Protein AF-0000000071183821 (afdb_homodimer)

Solvent-accessible surface area (backbone atoms only — not comparable to full-atom values): 47538 Å² total; per-residue (Å²): 117,83,80,73,82,65,82,55,55,56,62,65,61,55,80,75,62,68,42,74,42,86,36,71,57,46,79,82,27,58,79,57,78,55,60,31,52,38,38,29,36,70,46,62,85,39,42,62,87,69,35,36,34,37,35,36,38,42,40,73,30,51,74,57,53,38,50,68,72,36,19,40,65,25,52,48,24,55,74,71,22,17,28,36,36,39,36,34,25,74,71,15,33,82,9,50,71,48,98,43,57,39,73,86,45,42,48,60,57,48,72,67,48,42,44,50,49,50,54,52,47,53,55,48,49,31,62,77,66,64,46,68,86,50,44,29,36,28,27,21,42,30,66,6,6,29,49,23,52,50,37,33,47,56,33,52,73,66,27,63,27,22,42,26,18,28,26,44,49,42,42,31,47,70,26,32,64,28,50,50,34,43,47,55,42,44,34,73,78,36,55,60,25,40,52,28,46,25,51,17,44,52,52,52,61,68,34,53,83,37,70,70,48,22,53,50,46,22,63,60,56,33,39,69,54,84,57,60,93,38,73,58,30,47,23,35,40,50,48,51,55,50,48,56,55,50,47,13,38,35,45,25,86,53,71,58,51,41,85,54,83,51,71,81,62,24,52,66,54,48,34,51,47,42,58,35,69,88,48,74,49,41,50,58,23,53,26,51,51,49,50,53,49,34,54,56,71,70,45,87,51,38,72,32,51,42,69,58,52,40,54,60,48,51,54,36,66,58,74,59,52,85,53,38,60,51,60,52,48,47,42,28,46,27,36,29,29,66,33,76,11,34,57,46,69,88,38,56,77,19,46,55,36,32,42,63,55,56,36,48,46,34,20,73,45,77,32,79,74,36,30,66,68,47,32,50,51,22,10,50,49,44,27,68,61,58,32,24,82,56,40,79,37,58,39,34,39,30,33,28,20,66,32,16,37,49,36,86,33,27,54,56,55,79,30,35,60,44,12,34,9,34,30,26,59,83,30,14,48,35,55,74,50,43,58,87,58,94,80,58,51,68,36,55,56,50,50,49,51,50,49,52,48,54,52,50,33,60,75,70,59,51,83,63,77,64,52,57,40,59,46,77,61,116,83,81,72,82,65,81,54,57,58,62,65,63,54,79,76,61,69,43,75,42,86,36,70,58,48,79,81,27,58,80,57,80,54,61,30,53,37,38,30,38,69,44,61,85,40,41,63,86,69,34,37,34,38,36,37,38,42,39,73,30,50,74,57,51,37,49,69,72,36,19,41,66,26,51,47,23,56,74,69,22,17,27,37,36,39,37,36,24,75,72,15,33,82,9,51,70,48,97,43,57,39,73,86,45,44,48,60,58,47,72,66,49,44,44,51,48,51,54,53,46,52,56,49,48,31,62,76,68,63,45,69,84,51,45,29,36,27,26,22,44,31,66,6,6,30,49,22,50,49,36,33,47,55,33,50,73,66,26,63,28,23,42,26,18,28,27,44,48,41,42,32,47,70,26,31,64,29,51,50,36,43,47,56,42,44,33,72,77,36,55,61,24,41,53,27,47,25,51,18,44,52,51,52,62,69,34,51,86,36,68,70,48,22,53,51,48,22,62,59,56,34,38,70,54,85,58,60,92,38,73,58,32,48,23,35,39,51,49,52,56,51,47,55,55,49,48,14,37,36,44,27,88,51,70,55,48,42,86,53,82,50,70,81,64,22,50,64,55,48,35,52,46,41,57,36,68,89,47,73,49,40,52,57,23,52,27,51,51,49,51,53,48,34,55,54,70,70,45,87,52,38,72,33,52,41,68,59,52,40,55,61,47,51,54,37,66,58,76,58,52,85,52,38,61,51,59,52,49,47,43,28,49,26,36,28,29,66,33,76,11,33,57,47,70,87,37,56,77,19,46,54,36,31,41,64,55,56,36,49,48,33,20,72,43,78,31,80,74,37,32,66,67,46,32,50,52,22,10,50,49,43,27,68,60,58,33,23,82,57,40,80,36,57,40,35,40,30,32,29,18,65,32,16,38,48,36,86,31,26,55,57,55,77,30,34,60,46,13,34,9,34,30,26,58,85,32,13,48,32,56,73,51,44,60,89,57,93,80,59,52,70,34,57,56,50,50,48,52,49,50,51,49,53,53,49,33,60,76,71,61,52,82,65,76,66,52,58,39,59,44,77,62

pLDDT: mean 91.81, std 13.05, range [34.66, 98.88]

InterPro domains:
  IPR008758 Peptidase S28 [PF05577] (23-450)
  IPR029058 Alpha/Beta hydrolase fold [G3DSA:3.40.50.1820] (20-459)
  IPR029058 Alpha/Beta hydrolase fold [SSF53474] (87-319)
  IPR042269 Serine carboxypeptidase S28, SKS domain [G3DSA:1.20.120.980] (177-352)

Foldseek 3Di:
DDDDPPLLAQDDQPPPAKDWDKAFLAPPPPVGPQIFIWIKGKDQPLADLPLEAEEEEDDLFAWRCVLCVFWLSVVLCNVVSHIYMYTYFALFHPRDSDQWQAPVRLVSPALVNRLVRVQVVLVVVCVVVVRDQHAYEYEYFACSLLSNLLSCQVCVSRHVAYEYFQYFQAFDQFQQLLVVLLLVLLVVLPVVLLVLLLQLLLVCVVCLVPQVVQQVLCVLQFAPDGRDSDLLLQLLVLVLLVVLSSVQLQCAPVPSVHPDPLPNNHSNNLSCLQPVCVVVRSNSSSSVSSVSVCVSVVHRGDYRDNVVVLVVLLDTHSPHSVPRVVSVLVHCLQAGNPDNAHDDQSGSSGHSGGSQSSQVSQCSNRHVVSHPVNNVVRSVVNCVSQVFAHRQGARYEAEYESSESSCVSYHQAQHHFNYEHEYQYPDHGRSLGGGDDPPDDPSSVVSSVVVSVSVVCSVVVPPDPSDRDYHYD/DDDDPPLLAQDDQDPPAKDWDKAFLAPPPPVGPQIFIWIKGKDQPLADLPLEAEEEEDDLFAWRCVLCCFWLSVVLCNVVSHIYMYTYFALFYPRDSDQWQAPVRLVSPALVNRLVRVQVVLVVVCVVVVRDQHAYEYEYFACSLLSNLLSCQVCVSRHVAYEYFQYFQAFDQFQQLLVVLLLVLLVVLPVVLLVLLLQLLLVLVVCLVPQVVQQVLCVLQFAPDGRDSDLLLQLLVLVLLVVLSSVQLQCAPVPSPHPDPLPNNHSNNLSCLQPVCVVPHSNNSSSVSSVSVCVSVVHRGDYRDNVVVLVVLLDTHSPHSVPRVVSVLVHCLQAGNPDNAHDDQSGSSGHSGGSQSSQVSQCSNRHVCSHPVNNVVRSVVNCVSQVFAHRQGARYEAEYESSESSCVSYHQAQHHFNYEHEYQYPDHGRSLGGGDDPPDDPSSVVSSVVVSVSVVCSVVVPPDPSDRDYHYD

Secondary structure (DSSP, 8-state):
---------SS----TTEEEEEEES-TT-TT---EEEEEEEEE-TT--SS-EEEEEEP-SS---GGGGTSSHHHHHHHHHT-EEEEEPPTTSTT--SSSS-SHHHHTT-SHHHHHHHHHHHHHHHHHHTT-SS-EEEEEEEHHHHHHHHHHHHH-TTT--EEEEES---S-EEE-THHHHHHHHHHHHH-HHHHHHHHHHHHHHHHHTT-HHHHHHHHHHTTBSS---S-HHHHHHHHHHHHHHHHHHHHTTT-----SS------HHHHHHHHT-TTS--HHHHHHHHHHHHHHHTT-SSB---HHHHHHHHH--S--STT--HHHHHHHIIIIIEEE-----TTSTTTTSS-HHHHHHHHHHHH-TTSSHHHHHHHHHHHHHHH-GGG---SSEEEEEETT-TTGGGS--SSPPTT-EEEEETT--TTGGGSPP-TT--HHHHHHHHHHHHHHHHHHHT-------EEEE-/---------SS----TTEEEEEEES-TT-TT---EEEEEEEEE-TT--SS-EEEEEEP-SS---GGGGTSSHHHHHHHHHT-EEEEEPPTTSTT--SSSS-SHHHHTT-SHHHHHHHHHHHHHHHHHHTT-SS-EEEEEEEHHHHHHHHHHHHH-TTT--EEEEES---S-EEE-THHHHHHHHHHHHH-HHHHHHHHHHHHHHHHHTT-HHHHHHHHHHTTBSS---S-HHHHHHHHHHHHHHHHHHHHTTTS----SS------HHHHHHHHT-TTS--HHHHHHHHHHHHHHHTT-SSB---HHHHHHHHH--S--STT--HHHHHHHIIIIIEEE-----TTSTTTTSS-HHHHHHHHHHHH-TTSSHHHHHHHHHHHHHHH-GGG---SSEEEEEETT-TTGGGS--SSPPTT-EEEEETT--TTGGGSPP-TT--HHHHHHHHHHHHHHHHHHHT-------EEEE-

Radius of gyration: 31.85 Å; Cα contacts (8 Å, |Δi|>4): 1980; chains: 2; bounding box: 61×108×73 Å

Nearest PDB structures (foldseek):
  4ebb-assembly1_A  TM=8.265E-01  e=2.730E-26  Homo sapiens
  4ebb-assembly2_B  TM=8.144E-01  e=1.632E-25  Homo sapiens
  8bbx-assembly2_B  TM=8.181E-01  e=4.444E-24  Aspergillus niger
  4qdo-assembly1_A  TM=6.498E-01  e=1.111E-03  Mycobacterium tuberculosis H37Rv
  1dqz-assembly1_B  TM=5.982E-01  e=1.380E-03  Mycobacterium tuberculosis

Organism: Bemisia tabaci (NCBI:txid7038)

Sequence (946 aa):
MLRQLDFHDSVPNVEDGLEWFEQKLDHFNPACTETWLQRYAVRMDNYGDNNLVFLFVEGYGAVRTKWLKHGHMSRMAEKFSAAEFIVEHRFYGGSKPKPNISLESLKFLSSEQSLADLAHFIKGMNTLHDFKNPKWIVFGGAYGGSLAAWLRYKYPHLVFAAVTSGSPLQAKVDFSEYMQKVSDSLALVNPQCVDAIKAANQKLIDGMSNATKREHYRELFRLCEPLEWNEKDIMTFFNSLRIDYTHAVQSHHIGMNTDSDAAYIDMNTMCNVMTDESIHCPVHRYAEVHKLLLASYGEKCTDHKYDGMVEWLKDTSYGPETNFWRQLYYQHCTEFGWFQSSGEKNDTFGDQFPAQFFIDLCTDVYGPSFDSEHLNKSAEETNTNYGGLSLPVSRVVFIHGSIDPWSPLGITTNPPEGSYAILINGVAHCASMLPETRDDPPQLIEARKKTEQIVGDWITGKKHRLAKRTFVFMLRQLDFHDSVPNVEDGLEWFEQKLDHFNPACTETWLQRYAVRMDNYGDNNLVFLFVEGYGAVRTKWLKHGHMSRMAEKFSAAEFIVEHRFYGGSKPKPNISLESLKFLSSEQSLADLAHFIKGMNTLHDFKNPKWIVFGGAYGGSLAAWLRYKYPHLVFAAVTSGSPLQAKVDFSEYMQKVSDSLALVNPQCVDAIKAANQKLIDGMSNATKREHYRELFRLCEPLEWNEKDIMTFFNSLRIDYTHAVQSHHIGMNTDSDAAYIDMNTMCNVMTDESIHCPVHRYAEVHKLLLASYGEKCTDHKYDGMVEWLKDTSYGPETNFWRQLYYQHCTEFGWFQSSGEKNDTFGDQFPAQFFIDLCTDVYGPSFDSEHLNKSAEETNTNYGGLSLPVSRVVFIHGSIDPWSPLGITTNPPEGSYAILINGVAHCASMLPETRDDPPQLIEARKKTEQIVGDWITGKKHRLAKRTFVF

Structure (mmCIF, N/CA/C/O backbone):
data_AF-0000000071183821-model_v1
#
loop_
_entity.id
_entity.type
_entity.pdbx_description
1 polymer 'Serine carboxypeptidase S28'
#
loop_
_atom_site.group_PDB
_atom_site.id
_atom_site.type_symbol
_atom_site.label_atom_id
_atom_site.label_alt_id
_atom_site.label_comp_id
_atom_site.label_asym_id
_atom_site.label_entity_id
_atom_site.label_seq_id
_atom_site.pdbx_PDB_ins_code
_atom_site.Cartn_x
_atom_site.Cartn_y
_atom_site.Cartn_z
_atom_site.occupancy
_atom_site.B_iso_or_equiv
_atom_site.auth_seq_id
_atom_site.auth_comp_id
_atom_site.auth_asym_id
_atom_site.auth_atom_id
_atom_site.pdbx_PDB_model_num
ATOM 1 N N . MET A 1 1 ? 5.004 -35 -2.346 1 34.66 1 MET A N 1
ATOM 2 C CA . MET A 1 1 ? 3.621 -34.531 -2.25 1 34.66 1 MET A CA 1
ATOM 3 C C . MET A 1 1 ? 3.418 -33.25 -3.027 1 34.66 1 MET A C 1
ATOM 5 O O . MET A 1 1 ? 2.471 -33.125 -3.805 1 34.66 1 MET A O 1
ATOM 9 N N . LEU A 1 2 ? 3.922 -32.094 -2.492 1 37.47 2 LEU A N 1
ATOM 10 C CA . LEU A 1 2 ? 3.879 -30.828 -3.205 1 37.47 2 LEU A CA 1
ATOM 11 C C . LEU A 1 2 ? 5.195 -30.562 -3.93 1 37.47 2 LEU A C 1
ATOM 13 O O . LEU A 1 2 ? 6.266 -30.891 -3.416 1 37.47 2 LEU A O 1
ATOM 17 N N . ARG A 1 3 ? 5.215 -30.859 -5.219 1 39.56 3 ARG A N 1
ATOM 18 C CA . ARG A 1 3 ? 6.449 -30.672 -5.973 1 39.56 3 ARG A CA 1
ATOM 19 C C . ARG A 1 3 ? 6.414 -29.359 -6.758 1 39.56 3 ARG A C 1
ATOM 21 O O . ARG A 1 3 ? 5.387 -29.016 -7.34 1 39.56 3 ARG A O 1
ATOM 28 N N . GLN A 1 4 ? 6.914 -28.281 -6.082 1 45.59 4 GLN A N 1
ATOM 29 C CA . GLN A 1 4 ? 7.043 -27.125 -6.949 1 45.59 4 GLN A CA 1
ATOM 30 C C . GLN A 1 4 ? 8.312 -27.203 -7.789 1 45.59 4 GLN A C 1
ATOM 32 O O . GLN A 1 4 ? 9.328 -27.75 -7.348 1 45.59 4 GLN A O 1
ATOM 37 N N . LEU A 1 5 ? 8.234 -26.859 -8.984 1 41.25 5 LEU A N 1
ATOM 38 C CA . LEU A 1 5 ? 9.273 -26.828 -10.008 1 41.25 5 LEU A CA 1
ATOM 39 C C . LEU A 1 5 ? 10.406 -25.891 -9.609 1 41.25 5 LEU A C 1
ATOM 41 O O . LEU A 1 5 ? 10.195 -24.672 -9.477 1 41.25 5 LEU A O 1
ATOM 45 N N . ASP A 1 6 ? 11.164 -26.328 -8.578 1 41.59 6 ASP A N 1
ATOM 46 C CA . ASP A 1 6 ? 12.383 -25.531 -8.57 1 41.59 6 ASP A CA 1
ATOM 47 C C . ASP A 1 6 ? 13.016 -25.469 -9.961 1 41.59 6 ASP A C 1
ATOM 49 O O . ASP A 1 6 ? 13.094 -26.484 -10.648 1 41.59 6 ASP A O 1
ATOM 53 N N . PHE A 1 7 ? 12.836 -24.359 -10.602 1 41.56 7 PHE A N 1
ATOM 54 C CA . PHE A 1 7 ? 13.633 -24.188 -11.812 1 41.56 7 PHE A CA 1
ATOM 55 C C . PHE A 1 7 ? 15.055 -24.703 -11.609 1 41.56 7 PHE A C 1
ATOM 57 O O . PHE A 1 7 ? 15.875 -24.031 -10.992 1 41.56 7 PHE A O 1
ATOM 64 N N . HIS A 1 8 ? 15.172 -25.891 -11.305 1 37.62 8 HIS A N 1
ATOM 65 C CA . HIS A 1 8 ? 16.5 -26.469 -11.133 1 37.62 8 HIS A CA 1
ATOM 66 C C . HIS A 1 8 ? 17.375 -26.219 -12.359 1 37.62 8 HIS A C 1
ATOM 68 O O . HIS A 1 8 ? 17.156 -26.828 -13.414 1 37.62 8 HIS A O 1
ATOM 74 N N . ASP A 1 9 ? 17.734 -24.969 -12.609 1 41.34 9 ASP A N 1
ATOM 75 C CA . ASP A 1 9 ? 18.688 -24.766 -13.695 1 41.34 9 ASP A CA 1
ATOM 76 C C . ASP A 1 9 ? 20.078 -25.281 -13.32 1 41.34 9 ASP A C 1
ATOM 78 O O . ASP A 1 9 ? 20.406 -25.375 -12.133 1 41.34 9 ASP A O 1
ATOM 82 N N . SER A 1 10 ? 20.703 -25.875 -14.266 1 41.31 10 SER A N 1
ATOM 83 C CA . SER A 1 10 ? 22.062 -26.422 -14.266 1 41.31 10 SER A CA 1
ATOM 84 C C . SER A 1 10 ? 23.062 -25.391 -13.766 1 41.31 10 SER A C 1
ATOM 86 O O . SER A 1 10 ? 24.234 -25.703 -13.555 1 41.31 10 SER A O 1
ATOM 88 N N . VAL A 1 11 ? 22.766 -24.156 -13.789 1 43.5 11 VAL A N 1
ATOM 89 C CA . VAL A 1 11 ? 23.797 -23.219 -13.359 1 43.5 11 VAL A CA 1
ATOM 90 C C . VAL A 1 11 ? 23.812 -23.141 -11.836 1 43.5 11 VAL A C 1
ATOM 92 O O . VAL A 1 11 ? 22.812 -22.766 -11.211 1 43.5 11 VAL A O 1
ATOM 95 N N . PRO A 1 12 ? 24.875 -23.703 -11.336 1 48.16 12 PRO A N 1
ATOM 96 C CA . PRO A 1 12 ? 24.938 -23.703 -9.875 1 48.16 12 PRO A CA 1
ATOM 97 C C . PRO A 1 12 ? 24.828 -22.312 -9.273 1 48.16 12 PRO A C 1
ATOM 99 O O . PRO A 1 12 ? 25.281 -21.328 -9.883 1 48.16 12 PRO A O 1
ATOM 102 N N . ASN A 1 13 ? 23.953 -22.188 -8.281 1 55.09 13 ASN A N 1
ATOM 103 C CA . ASN A 1 13 ? 23.969 -20.984 -7.461 1 55.09 13 ASN A CA 1
ATOM 104 C C . ASN A 1 13 ? 25.359 -20.719 -6.883 1 55.09 13 ASN A C 1
ATOM 106 O O . ASN A 1 13 ? 26.078 -21.656 -6.512 1 55.09 13 ASN A O 1
ATOM 110 N N . VAL A 1 14 ? 26.078 -19.672 -7.332 1 50 14 VAL A N 1
ATOM 111 C CA . VAL A 1 14 ? 27.359 -19.344 -6.711 1 50 14 VAL A CA 1
ATOM 112 C C . VAL A 1 14 ? 27.125 -18.609 -5.398 1 50 14 VAL A C 1
ATOM 114 O O . VAL A 1 14 ? 26.469 -17.562 -5.383 1 50 14 VAL A O 1
ATOM 117 N N . GLU A 1 15 ? 27.125 -19.328 -4.258 1 56.94 15 GLU A N 1
ATOM 118 C CA . GLU A 1 15 ? 27 -18.734 -2.932 1 56.94 15 GLU A CA 1
ATOM 119 C C . GLU A 1 15 ? 27.938 -17.531 -2.777 1 56.94 15 GLU A C 1
ATOM 121 O O . GLU A 1 15 ? 27.797 -16.75 -1.838 1 56.94 15 GLU A O 1
ATOM 126 N N . ASP A 1 16 ? 28.828 -17.203 -3.766 1 61.91 16 ASP A N 1
ATOM 127 C CA . ASP A 1 16 ? 29.75 -16.094 -3.535 1 61.91 16 ASP A CA 1
ATOM 128 C C . ASP A 1 16 ? 29.062 -14.75 -3.801 1 61.91 16 ASP A C 1
ATOM 130 O O . ASP A 1 16 ? 28.203 -14.648 -4.672 1 61.91 16 ASP A O 1
ATOM 134 N N . GLY A 1 17 ? 29.078 -13.891 -2.748 1 78.75 17 GLY A N 1
ATOM 135 C CA . GLY A 1 17 ? 28.719 -12.492 -2.918 1 78.75 17 GLY A CA 1
ATOM 136 C C . GLY A 1 17 ? 27.344 -12.156 -2.365 1 78.75 17 GLY A C 1
ATOM 137 O O . GLY A 1 17 ? 26.703 -11.219 -2.826 1 78.75 17 GLY A O 1
ATOM 138 N N . LEU A 1 18 ? 26.953 -13.086 -1.437 1 90.94 18 LEU A N 1
ATOM 139 C CA . LEU A 1 18 ? 25.688 -12.789 -0.775 1 90.94 18 LEU A CA 1
ATOM 140 C C . LEU A 1 18 ? 25.859 -11.672 0.255 1 90.94 18 LEU A C 1
ATOM 142 O O . LEU A 1 18 ? 26.859 -11.633 0.969 1 90.94 18 LEU A O 1
ATOM 146 N N . GLU A 1 19 ? 24.984 -10.781 0.222 1 95.25 19 GLU A N 1
ATOM 147 C CA . GLU A 1 19 ? 24.938 -9.648 1.138 1 95.25 19 GLU A CA 1
ATOM 148 C C . GLU A 1 19 ? 23.641 -9.617 1.922 1 95.25 19 GLU A C 1
ATOM 150 O O . GLU A 1 19 ? 22.719 -10.398 1.645 1 95.25 19 GLU A O 1
ATOM 155 N N . TRP A 1 20 ? 23.625 -8.812 2.961 1 97.06 20 TRP A N 1
ATOM 156 C CA . TRP A 1 20 ? 22.469 -8.703 3.828 1 97.06 20 TRP A CA 1
ATOM 157 C C . TRP A 1 20 ? 22.047 -7.246 4 1 97.06 20 TRP A C 1
ATOM 159 O O . TRP A 1 20 ? 22.906 -6.363 4.125 1 97.06 20 TRP A O 1
ATOM 169 N N . PHE A 1 21 ? 20.797 -6.992 3.998 1 98 21 PHE A N 1
ATOM 170 C CA . PHE A 1 21 ? 20.203 -5.672 4.168 1 98 21 PHE A CA 1
ATOM 171 C C . PHE A 1 21 ? 19.234 -5.66 5.352 1 98 21 PHE A C 1
ATOM 173 O O . PHE A 1 21 ? 18.375 -6.535 5.465 1 98 21 PHE A O 1
ATOM 180 N N . GLU A 1 22 ? 19.391 -4.703 6.262 1 97.88 22 GLU A N 1
ATOM 181 C CA . GLU A 1 22 ? 18.5 -4.594 7.414 1 97.88 22 GLU A CA 1
ATOM 182 C C . GLU A 1 22 ? 17.109 -4.105 6.996 1 97.88 22 GLU A C 1
ATOM 184 O O . GLU A 1 22 ? 16.984 -3.039 6.387 1 97.88 22 GLU A O 1
ATOM 189 N N . GLN A 1 23 ? 16.062 -4.945 7.324 1 98 23 GLN A N 1
ATOM 190 C CA . GLN A 1 23 ? 14.68 -4.652 6.973 1 98 23 GLN A CA 1
ATOM 191 C C . GLN A 1 23 ? 13.82 -4.477 8.219 1 98 23 GLN A C 1
ATOM 193 O O . GLN A 1 23 ? 14.109 -5.059 9.266 1 98 23 GLN A O 1
ATOM 198 N N . LYS A 1 24 ? 12.828 -3.598 8.07 1 96.56 24 LYS A N 1
ATOM 199 C CA . LYS A 1 24 ? 11.812 -3.506 9.109 1 96.56 24 LYS A CA 1
ATOM 200 C C . LYS A 1 24 ? 10.93 -4.75 9.125 1 96.56 24 LYS A C 1
ATOM 202 O O . LYS A 1 24 ? 10.555 -5.266 8.07 1 96.56 24 LYS A O 1
ATOM 207 N N . LEU A 1 25 ? 10.539 -5.242 10.312 1 98.12 25 LEU A N 1
ATOM 208 C CA . LEU A 1 25 ? 9.719 -6.441 10.406 1 98.12 25 LEU A CA 1
ATOM 209 C C . LEU A 1 25 ? 8.312 -6.176 9.883 1 98.12 25 LEU A C 1
ATOM 211 O O . LEU A 1 25 ? 7.773 -6.969 9.109 1 98.12 25 LEU A O 1
ATOM 215 N N . ASP A 1 26 ? 7.715 -5.09 10.367 1 97.75 26 ASP A N 1
ATOM 216 C CA . ASP A 1 26 ? 6.348 -4.746 10 1 97.75 26 ASP A CA 1
ATOM 217 C C . ASP A 1 26 ? 6.266 -3.318 9.461 1 97.75 26 ASP A C 1
ATOM 219 O O . ASP A 1 26 ? 6.223 -2.357 10.234 1 97.75 26 ASP A O 1
ATOM 223 N N . HIS A 1 27 ? 6.133 -3.205 8.172 1 97.62 27 HIS A N 1
ATOM 224 C CA . HIS A 1 27 ? 6.102 -1.9 7.516 1 97.62 27 HIS A CA 1
ATOM 225 C C . HIS A 1 27 ? 4.77 -1.197 7.762 1 97.62 27 HIS A C 1
ATOM 227 O O . HIS A 1 27 ? 4.641 0.004 7.516 1 97.62 27 HIS A O 1
ATOM 233 N N . PHE A 1 28 ? 3.742 -1.899 8.25 1 97.06 28 PHE A N 1
ATOM 234 C CA . PHE A 1 28 ? 2.4 -1.333 8.32 1 97.06 28 PHE A CA 1
ATOM 235 C C . PHE A 1 28 ? 1.979 -1.11 9.773 1 97.06 28 PHE A C 1
ATOM 237 O O . PHE A 1 28 ? 0.799 -0.895 10.055 1 97.06 28 PHE A O 1
ATOM 244 N N . ASN A 1 29 ? 2.902 -1.27 10.641 1 94.69 29 ASN A N 1
ATOM 245 C CA . ASN A 1 29 ? 2.912 -0.732 12 1 94.69 29 ASN A CA 1
ATOM 246 C C . ASN A 1 29 ? 3.973 0.352 12.164 1 94.69 29 ASN A C 1
ATOM 248 O O . ASN A 1 29 ? 5.137 0.052 12.445 1 94.69 29 ASN A O 1
ATOM 252 N N . PRO A 1 30 ? 3.518 1.555 12.047 1 91.25 30 PRO A N 1
ATOM 253 C CA . PRO A 1 30 ? 4.512 2.629 12 1 91.25 30 PRO A CA 1
ATOM 254 C C . PRO A 1 30 ? 5.344 2.711 13.281 1 91.25 30 PRO A C 1
ATOM 256 O O . PRO A 1 30 ? 6.434 3.291 13.281 1 91.25 30 PRO A O 1
ATOM 259 N N . ALA A 1 31 ? 4.895 2.121 14.375 1 92.69 31 ALA A N 1
ATOM 260 C CA . ALA A 1 31 ? 5.621 2.164 15.641 1 92.69 31 ALA A CA 1
ATOM 261 C C . ALA A 1 31 ? 6.598 0.995 15.758 1 92.69 31 ALA A C 1
ATOM 263 O O . ALA A 1 31 ? 7.398 0.936 16.688 1 92.69 31 ALA A O 1
ATOM 264 N N . CYS A 1 32 ? 6.566 0.033 14.773 1 93.81 32 CYS A N 1
ATOM 265 C CA . CYS A 1 32 ? 7.426 -1.145 14.828 1 93.81 32 CYS A CA 1
ATOM 266 C C . CYS A 1 32 ? 8.891 -0.756 14.695 1 93.81 32 CYS A C 1
ATOM 268 O O . CYS A 1 32 ? 9.258 -0.019 13.781 1 93.81 32 CYS A O 1
ATOM 270 N N . THR A 1 33 ? 9.742 -1.235 15.609 1 93.5 33 THR A N 1
ATOM 271 C CA . THR A 1 33 ? 11.172 -0.957 15.547 1 93.5 33 THR A CA 1
ATOM 272 C C . THR A 1 33 ? 11.961 -2.238 15.305 1 93.5 33 THR A C 1
ATOM 274 O O . THR A 1 33 ? 13.18 -2.201 15.141 1 93.5 33 THR A O 1
ATOM 277 N N . GLU A 1 34 ? 11.266 -3.373 15.281 1 96 34 GLU A N 1
ATOM 278 C CA . GLU A 1 34 ? 11.945 -4.645 15.062 1 96 34 GLU A CA 1
ATOM 279 C C . GLU A 1 34 ? 12.469 -4.746 13.633 1 96 34 GLU A C 1
ATOM 281 O O . GLU A 1 34 ? 11.789 -4.336 12.688 1 96 34 GLU A O 1
ATOM 286 N N . THR A 1 35 ? 13.688 -5.324 13.523 1 97.5 35 THR A N 1
ATOM 287 C CA . THR A 1 35 ? 14.305 -5.465 12.211 1 97.5 35 THR A CA 1
ATOM 288 C C . THR A 1 35 ? 14.766 -6.902 11.984 1 97.5 35 THR A C 1
ATOM 290 O O . THR A 1 35 ? 14.688 -7.734 12.891 1 97.5 35 THR A O 1
ATOM 293 N N . TRP A 1 36 ? 15.102 -7.273 10.883 1 98.44 36 TRP A N 1
ATOM 294 C CA . TRP A 1 36 ? 15.664 -8.539 10.43 1 98.44 36 TRP A CA 1
ATOM 295 C C . TRP A 1 36 ? 16.547 -8.336 9.203 1 98.44 36 TRP A C 1
ATOM 297 O O . TRP A 1 36 ? 16.641 -7.227 8.68 1 98.44 36 TRP A O 1
ATOM 307 N N . LEU A 1 37 ? 17.266 -9.367 8.797 1 98.25 37 LEU A N 1
ATOM 308 C CA . LEU A 1 37 ? 18.203 -9.25 7.676 1 98.25 37 LEU A CA 1
ATOM 309 C C . LEU A 1 37 ? 17.656 -9.961 6.441 1 98.25 37 LEU A C 1
ATOM 311 O O . LEU A 1 37 ? 17.297 -11.133 6.504 1 98.25 37 LEU A O 1
ATOM 315 N N . GLN A 1 38 ? 17.594 -9.234 5.316 1 98.25 38 GLN A N 1
ATOM 316 C CA . GLN A 1 38 ? 17.156 -9.75 4.02 1 98.25 38 GLN A CA 1
ATOM 317 C C . GLN A 1 38 ? 18.359 -10.039 3.123 1 98.25 38 GLN A C 1
ATOM 319 O O . GLN A 1 38 ? 19.234 -9.188 2.947 1 98.25 38 GLN A O 1
ATOM 324 N N . ARG A 1 39 ? 18.391 -11.211 2.531 1 96.94 39 ARG A N 1
ATOM 325 C CA . ARG A 1 39 ? 19.531 -11.633 1.722 1 96.94 39 ARG A CA 1
ATOM 326 C C . ARG A 1 39 ? 19.406 -11.133 0.287 1 96.94 39 ARG A C 1
ATOM 328 O O . ARG A 1 39 ? 18.312 -11.18 -0.297 1 96.94 39 ARG A O 1
ATOM 335 N N . TYR A 1 40 ? 20.469 -10.578 -0.273 1 96.69 40 TYR A N 1
ATOM 336 C CA . TYR A 1 40 ? 20.516 -10.141 -1.663 1 96.69 40 TYR A CA 1
ATOM 337 C C . TYR A 1 40 ? 21.906 -10.352 -2.262 1 96.69 40 TYR A C 1
ATOM 339 O O . TYR A 1 40 ? 22.812 -10.797 -1.57 1 96.69 40 TYR A O 1
ATOM 347 N N . ALA A 1 41 ? 22.016 -10.242 -3.553 1 95.75 41 ALA A N 1
ATOM 348 C CA . ALA A 1 41 ? 23.297 -10.227 -4.258 1 95.75 41 ALA A CA 1
ATOM 349 C C . ALA A 1 41 ? 23.359 -9.086 -5.27 1 95.75 41 ALA A C 1
ATOM 351 O O . ALA A 1 41 ? 22.312 -8.57 -5.695 1 95.75 41 ALA A O 1
ATOM 352 N N . VAL A 1 42 ? 24.562 -8.656 -5.531 1 95 42 VAL A N 1
ATOM 353 C CA . VAL A 1 42 ? 24.766 -7.508 -6.414 1 95 42 VAL A CA 1
ATOM 354 C C . VAL A 1 42 ? 25.906 -7.809 -7.398 1 95 42 VAL A C 1
ATOM 356 O O . VAL A 1 42 ? 26.859 -8.5 -7.055 1 95 42 VAL A O 1
ATOM 359 N N . ARG A 1 43 ? 25.734 -7.41 -8.633 1 93.75 43 ARG A N 1
ATOM 360 C CA . ARG A 1 43 ? 26.766 -7.414 -9.656 1 93.75 43 ARG A CA 1
ATOM 361 C C . ARG A 1 43 ? 26.938 -6.031 -10.273 1 93.75 43 ARG A C 1
ATOM 363 O O . ARG A 1 43 ? 26 -5.488 -10.859 1 93.75 43 ARG A O 1
ATOM 370 N N . MET A 1 44 ? 28.203 -5.508 -10.148 1 93.69 44 MET A N 1
ATOM 371 C CA . MET A 1 44 ? 28.484 -4.148 -10.609 1 93.69 44 MET A CA 1
ATOM 372 C C . MET A 1 44 ? 29.391 -4.168 -11.836 1 93.69 44 MET A C 1
ATOM 374 O O . MET A 1 44 ? 29.719 -3.117 -12.391 1 93.69 44 MET A O 1
ATOM 378 N N . ASP A 1 45 ? 29.641 -5.316 -12.344 1 91 45 ASP A N 1
ATOM 379 C CA . ASP A 1 45 ? 30.625 -5.461 -13.406 1 91 45 ASP A CA 1
ATOM 380 C C . ASP A 1 45 ? 30.188 -4.695 -14.656 1 91 45 ASP A C 1
ATOM 382 O O . ASP A 1 45 ? 31.031 -4.148 -15.375 1 91 45 ASP A O 1
ATOM 386 N N . ASN A 1 46 ? 28.938 -4.672 -14.93 1 91.56 46 ASN A N 1
ATOM 387 C CA . ASN A 1 46 ? 28.438 -4.043 -16.141 1 91.56 46 ASN A CA 1
ATOM 388 C C . ASN A 1 46 ? 28.078 -2.576 -15.906 1 91.56 46 ASN A C 1
ATOM 390 O O . ASN A 1 46 ? 27.75 -1.854 -16.844 1 91.56 46 ASN A O 1
ATOM 394 N N . TYR A 1 47 ? 28.203 -2.107 -14.672 1 94.69 47 TYR A N 1
ATOM 395 C CA . TYR A 1 47 ? 27.672 -0.794 -14.32 1 94.69 47 TYR A CA 1
ATOM 396 C C . TYR A 1 47 ? 28.531 0.316 -14.922 1 94.69 47 TYR A C 1
ATOM 398 O O . TYR A 1 47 ? 29.734 0.343 -14.727 1 94.69 47 TYR A O 1
ATOM 406 N N . GLY A 1 48 ? 27.875 1.248 -15.68 1 93.88 48 GLY A N 1
ATOM 407 C CA . GLY A 1 48 ? 28.578 2.312 -16.375 1 93.88 48 GLY A CA 1
ATOM 408 C C . GLY A 1 48 ? 28.422 3.668 -15.719 1 93.88 48 GLY A C 1
ATOM 409 O O . GLY A 1 48 ? 28.5 4.703 -16.391 1 93.88 48 GLY A O 1
ATOM 410 N N . ASP A 1 49 ? 28.047 3.793 -14.523 1 90.75 49 ASP A N 1
ATOM 411 C CA . ASP A 1 49 ? 27.859 5.031 -13.773 1 90.75 49 ASP A CA 1
ATOM 412 C C . ASP A 1 49 ? 26.781 5.906 -14.406 1 90.75 49 ASP A C 1
ATOM 414 O O . ASP A 1 49 ? 26.938 7.121 -14.516 1 90.75 49 ASP A O 1
ATOM 418 N N . ASN A 1 50 ? 25.781 5.297 -14.969 1 94.25 50 ASN A N 1
ATOM 419 C CA . ASN A 1 50 ? 24.688 6 -15.617 1 94.25 50 ASN A CA 1
ATOM 420 C C . ASN A 1 50 ? 23.422 6 -14.758 1 94.25 50 ASN A C 1
ATOM 422 O O . ASN A 1 50 ? 22.359 6.43 -15.203 1 94.25 50 ASN A O 1
ATOM 426 N N . ASN A 1 51 ? 23.531 5.457 -13.547 1 95.81 51 ASN A N 1
ATOM 427 C CA . ASN A 1 51 ? 22.469 5.391 -12.562 1 95.81 51 ASN A CA 1
ATOM 428 C C . ASN A 1 51 ? 21.297 4.555 -13.055 1 95.81 51 ASN A C 1
ATOM 430 O O . ASN A 1 51 ? 20.141 4.879 -12.781 1 95.81 51 ASN A O 1
ATOM 434 N N . LEU A 1 52 ? 21.547 3.613 -14 1 98.25 52 LEU A N 1
ATOM 435 C CA . LEU A 1 52 ? 20.594 2.582 -14.391 1 98.25 52 LEU A CA 1
ATOM 436 C C . LEU A 1 52 ? 20.797 1.314 -13.562 1 98.25 52 LEU A C 1
ATOM 438 O O . LEU A 1 52 ? 21.906 0.767 -13.523 1 98.25 52 LEU A O 1
ATOM 442 N N . VAL A 1 53 ? 19.766 0.868 -12.859 1 98.62 53 VAL A N 1
ATOM 443 C CA . VAL A 1 53 ? 19.875 -0.244 -11.914 1 98.62 53 VAL A CA 1
ATOM 444 C C . VAL A 1 53 ? 18.781 -1.264 -12.188 1 98.62 53 VAL A C 1
ATOM 446 O O . VAL A 1 53 ? 17.594 -0.905 -12.281 1 98.62 53 VAL A O 1
ATOM 449 N N . PHE A 1 54 ? 19.141 -2.51 -12.414 1 98.56 54 PHE A N 1
ATOM 450 C CA . PHE A 1 54 ? 18.203 -3.604 -12.594 1 98.56 54 PHE A CA 1
ATOM 451 C C . PHE A 1 54 ? 18.047 -4.406 -11.312 1 98.56 54 PHE A C 1
ATOM 453 O O . PHE A 1 54 ? 19.016 -4.652 -10.602 1 98.56 54 PHE A O 1
ATOM 460 N N . LEU A 1 55 ? 16.828 -4.762 -10.938 1 98.44 55 LEU A N 1
ATOM 461 C CA . LEU A 1 55 ? 16.516 -5.551 -9.75 1 98.44 55 LEU A CA 1
ATOM 462 C C . LEU A 1 55 ? 15.695 -6.785 -10.109 1 98.44 55 LEU A C 1
ATOM 464 O O . LEU A 1 55 ? 14.602 -6.668 -10.656 1 98.44 55 LEU A O 1
ATOM 468 N N . PHE A 1 56 ? 16.234 -7.93 -9.875 1 97.25 56 PHE A N 1
ATOM 469 C CA . PHE A 1 56 ? 15.484 -9.18 -9.977 1 97.25 56 PHE A CA 1
ATOM 470 C C . PHE A 1 56 ? 14.82 -9.523 -8.656 1 97.25 56 PHE A C 1
ATOM 472 O O . PHE A 1 56 ? 15.5 -9.703 -7.641 1 97.25 56 PHE A O 1
ATOM 479 N N . VAL A 1 57 ? 13.492 -9.656 -8.672 1 97.12 57 VAL A N 1
ATOM 480 C CA . VAL A 1 57 ? 12.711 -9.953 -7.477 1 97.12 57 VAL A CA 1
ATOM 481 C C . VAL A 1 57 ? 12.445 -11.453 -7.395 1 97.12 57 VAL A C 1
ATOM 483 O O . VAL A 1 57 ? 11.703 -12.008 -8.211 1 97.12 57 VAL A O 1
ATOM 486 N N . GLU A 1 58 ? 13 -12.055 -6.336 1 93.94 58 GLU A N 1
ATOM 487 C CA . GLU A 1 58 ? 12.766 -13.484 -6.129 1 93.94 58 GLU A CA 1
ATOM 488 C C . GLU A 1 58 ? 11.344 -13.742 -5.625 1 93.94 58 GLU A C 1
ATOM 490 O O . GLU A 1 58 ? 10.727 -12.859 -5.027 1 93.94 58 GLU A O 1
ATOM 495 N N . GLY A 1 59 ? 10.82 -14.977 -5.914 1 92.56 59 GLY A N 1
ATOM 496 C CA . GLY A 1 59 ? 9.539 -15.43 -5.398 1 92.56 59 GLY A CA 1
ATOM 497 C C . GLY A 1 59 ? 9.672 -16.312 -4.168 1 92.56 59 GLY A C 1
ATOM 498 O O . GLY A 1 59 ? 10.18 -15.867 -3.135 1 92.56 59 GLY A O 1
ATOM 499 N N . TYR A 1 60 ? 9.414 -17.703 -4.234 1 88.38 60 TYR A N 1
ATOM 500 C CA . TYR A 1 60 ? 9.305 -18.641 -3.123 1 88.38 60 TYR A CA 1
ATOM 501 C C . TYR A 1 60 ? 10.664 -19.234 -2.785 1 88.38 60 TYR A C 1
ATOM 503 O O . TYR A 1 60 ? 10.797 -19.984 -1.813 1 88.38 60 TYR A O 1
ATOM 511 N N . GLY A 1 61 ? 11.766 -18.734 -3.17 1 85.5 61 GLY A N 1
ATOM 512 C CA . GLY A 1 61 ? 12.984 -19.5 -2.977 1 85.5 61 GLY A CA 1
ATOM 513 C C . GLY A 1 61 ? 14.195 -18.625 -2.674 1 85.5 61 GLY A C 1
ATOM 514 O O . GLY A 1 61 ? 14.047 -17.422 -2.412 1 85.5 61 GLY A O 1
ATOM 515 N N . ALA A 1 62 ? 15.312 -19.359 -2.557 1 86.31 62 ALA A N 1
ATOM 516 C CA . ALA A 1 62 ? 16.578 -18.703 -2.256 1 86.31 62 ALA A CA 1
ATOM 517 C C . ALA A 1 62 ? 17.078 -17.906 -3.459 1 86.31 62 ALA A C 1
ATOM 519 O O . ALA A 1 62 ? 16.688 -18.172 -4.594 1 86.31 62 ALA A O 1
ATOM 520 N N . VAL A 1 63 ? 17.891 -16.969 -3.119 1 86 63 VAL A N 1
ATOM 521 C CA . VAL A 1 63 ? 18.516 -16.125 -4.133 1 86 63 VAL A CA 1
ATOM 522 C C . VAL A 1 63 ? 19.234 -17 -5.156 1 86 63 VAL A C 1
ATOM 524 O O . VAL A 1 63 ? 20.031 -17.875 -4.785 1 86 63 VAL A O 1
ATOM 527 N N . ARG A 1 64 ? 19 -16.797 -6.402 1 83.12 64 ARG A N 1
ATOM 528 C CA . ARG A 1 64 ? 19.672 -17.484 -7.504 1 83.12 64 ARG A CA 1
ATOM 529 C C . ARG A 1 64 ? 20.641 -16.547 -8.219 1 83.12 64 ARG A C 1
ATOM 531 O O . ARG A 1 64 ? 20.281 -15.906 -9.203 1 83.12 64 ARG A O 1
ATOM 538 N N . THR A 1 65 ? 21.844 -16.562 -7.773 1 84.75 65 THR A N 1
ATOM 539 C CA . THR A 1 65 ? 22.844 -15.594 -8.219 1 84.75 65 THR A CA 1
ATOM 540 C C . THR A 1 65 ? 23.188 -15.812 -9.695 1 84.75 65 THR A C 1
ATOM 542 O O . THR A 1 65 ? 23.719 -14.922 -10.352 1 84.75 65 THR A O 1
ATOM 545 N N . LYS A 1 66 ? 22.844 -16.984 -10.195 1 79.88 66 LYS A N 1
ATOM 546 C CA . LYS A 1 66 ? 23.094 -17.281 -11.609 1 79.88 66 LYS A CA 1
ATOM 547 C C . LYS A 1 66 ? 22.344 -16.297 -12.516 1 79.88 66 LYS A C 1
ATOM 549 O O . LYS A 1 66 ? 22.812 -16 -13.617 1 79.88 66 LYS A O 1
ATOM 554 N N . TRP A 1 67 ? 21.25 -15.789 -12.008 1 83.56 67 TRP A N 1
ATOM 555 C CA . TRP A 1 67 ? 20.438 -14.867 -12.805 1 83.56 67 TRP A CA 1
ATOM 556 C C . TRP A 1 67 ? 21.156 -13.531 -12.977 1 83.56 67 TRP A C 1
ATOM 558 O O . TRP A 1 67 ? 20.797 -12.734 -13.852 1 83.56 67 TRP A O 1
ATOM 568 N N . LEU A 1 68 ? 22.172 -13.258 -12.164 1 87 68 LEU A N 1
ATOM 569 C CA . LEU A 1 68 ? 22.953 -12.031 -12.312 1 87 68 LEU A CA 1
ATOM 570 C C . LEU A 1 68 ? 24.016 -12.188 -13.391 1 87 68 LEU A C 1
ATOM 572 O O . LEU A 1 68 ? 24.656 -11.211 -13.773 1 87 68 LEU A O 1
ATOM 576 N N . LYS A 1 69 ? 24.125 -13.352 -13.859 1 83.12 69 LYS A N 1
ATOM 577 C CA . LYS A 1 69 ? 25.156 -13.578 -14.883 1 83.12 69 LYS A CA 1
ATOM 578 C C . LYS A 1 69 ? 24.531 -14.141 -16.156 1 83.12 69 LYS A C 1
ATOM 580 O O . LYS A 1 69 ? 25.016 -13.883 -17.266 1 83.12 69 LYS A O 1
ATOM 585 N N . HIS A 1 70 ? 23.469 -14.828 -15.719 1 83.81 70 HIS A N 1
ATOM 586 C CA . HIS A 1 70 ? 22.828 -15.516 -16.828 1 83.81 70 HIS A CA 1
ATOM 587 C C . HIS A 1 70 ? 21.344 -15.148 -16.922 1 83.81 70 HIS A C 1
ATOM 589 O O . HIS A 1 70 ? 20.766 -14.633 -15.969 1 83.81 70 HIS A O 1
ATOM 595 N N . GLY A 1 71 ? 20.703 -15.039 -18.078 1 88.94 71 GLY A N 1
ATOM 596 C CA . GLY A 1 71 ? 19.297 -14.727 -18.328 1 88.94 71 GLY A CA 1
ATOM 597 C C . GLY A 1 71 ? 19.094 -13.453 -19.125 1 88.94 71 GLY A C 1
ATOM 598 O O . GLY A 1 71 ? 20.062 -12.766 -19.453 1 88.94 71 GLY A O 1
ATOM 599 N N . HIS A 1 72 ? 17.922 -13.266 -19.234 1 94.38 72 HIS A N 1
ATOM 600 C CA . HIS A 1 72 ? 17.594 -12.148 -20.109 1 94.38 72 HIS A CA 1
ATOM 601 C C . HIS A 1 72 ? 17.891 -10.812 -19.438 1 94.38 72 HIS A C 1
ATOM 603 O O . HIS A 1 72 ? 18.328 -9.867 -20.109 1 94.38 72 HIS A O 1
ATOM 609 N N . MET A 1 73 ? 17.656 -10.695 -18.062 1 96.31 73 MET A N 1
ATOM 610 C CA . MET A 1 73 ? 17.969 -9.461 -17.359 1 96.31 73 MET A CA 1
ATOM 611 C C . MET A 1 73 ? 19.453 -9.133 -17.438 1 96.31 73 MET A C 1
ATOM 613 O O . MET A 1 73 ? 19.828 -7.984 -17.703 1 96.31 73 MET A O 1
ATOM 617 N N . SER A 1 74 ? 20.25 -10.109 -17.219 1 94.19 74 SER A N 1
ATOM 618 C CA . SER A 1 74 ? 21.688 -9.883 -17.234 1 94.19 74 SER A CA 1
ATOM 619 C C . SER A 1 74 ? 22.172 -9.477 -18.609 1 94.19 74 SER A C 1
ATOM 621 O O . SER A 1 74 ? 23.062 -8.625 -18.734 1 94.19 74 SER A O 1
ATOM 623 N N . ARG A 1 75 ? 21.656 -10.102 -19.594 1 94.56 75 ARG A N 1
ATOM 624 C CA . ARG A 1 75 ? 22 -9.703 -20.969 1 94.56 75 ARG A CA 1
ATOM 625 C C . ARG A 1 75 ? 21.656 -8.234 -21.203 1 94.56 75 ARG A C 1
ATOM 627 O O . ARG A 1 75 ? 22.438 -7.508 -21.812 1 94.56 75 ARG A O 1
ATOM 634 N N . MET A 1 76 ? 20.5 -7.855 -20.75 1 97.25 76 MET A N 1
ATOM 635 C CA . MET A 1 76 ? 20.094 -6.461 -20.906 1 97.25 76 MET A CA 1
ATOM 636 C C . MET A 1 76 ? 20.984 -5.539 -20.078 1 97.25 76 MET A C 1
ATOM 638 O O . MET A 1 76 ? 21.281 -4.422 -20.5 1 97.25 76 MET A O 1
ATOM 642 N N . ALA A 1 77 ? 21.359 -6.012 -18.891 1 97 77 ALA A N 1
ATOM 643 C CA . ALA A 1 77 ? 22.234 -5.211 -18.047 1 97 77 ALA A CA 1
ATOM 644 C C . ALA A 1 77 ? 23.578 -4.938 -18.734 1 97 77 ALA A C 1
ATOM 646 O O . ALA A 1 77 ? 24.125 -3.844 -18.625 1 97 77 ALA A O 1
ATOM 647 N N . GLU A 1 78 ? 24.078 -5.949 -19.375 1 96.25 78 GLU A N 1
ATOM 648 C CA . GLU A 1 78 ? 25.312 -5.77 -20.156 1 96.25 78 GLU A CA 1
ATOM 649 C C . GLU A 1 78 ? 25.094 -4.781 -21.297 1 96.25 78 GLU A C 1
ATOM 651 O O . GLU A 1 78 ? 25.906 -3.887 -21.516 1 96.25 78 GLU A O 1
ATOM 656 N N . LYS A 1 79 ? 24.031 -4.965 -21.953 1 96.62 79 LYS A N 1
ATOM 657 C CA . LYS A 1 79 ? 23.719 -4.137 -23.109 1 96.62 79 LYS A CA 1
ATOM 658 C C . LYS A 1 79 ? 23.578 -2.67 -22.719 1 96.62 79 LYS A C 1
ATOM 660 O O . LYS A 1 79 ? 24.016 -1.781 -23.453 1 96.62 79 LYS A O 1
ATOM 665 N N . PHE A 1 80 ? 22.922 -2.363 -21.578 1 97.75 80 PHE A N 1
ATOM 666 C CA . PHE A 1 80 ? 22.578 -0.991 -21.234 1 97.75 80 PHE A CA 1
ATOM 667 C C . PHE A 1 80 ? 23.484 -0.459 -20.125 1 97.75 80 PHE A C 1
ATOM 669 O O . PHE A 1 80 ? 23.297 0.667 -19.656 1 97.75 80 PHE A O 1
ATOM 676 N N . SER A 1 81 ? 24.484 -1.271 -19.656 1 97.62 81 SER A N 1
ATOM 677 C CA . SER A 1 81 ? 25.453 -0.89 -18.641 1 97.62 81 SER A CA 1
ATOM 678 C C . SER A 1 81 ? 24.766 -0.588 -17.312 1 97.62 81 SER A C 1
ATOM 680 O O . SER A 1 81 ? 24.984 0.472 -16.719 1 97.62 81 SER A O 1
ATOM 682 N N . ALA A 1 82 ? 23.953 -1.509 -16.891 1 98.06 82 ALA A N 1
ATOM 683 C CA . ALA A 1 82 ? 23.188 -1.35 -15.648 1 98.06 82 ALA A CA 1
ATOM 684 C C . ALA A 1 82 ? 23.828 -2.141 -14.516 1 98.06 82 ALA A C 1
ATOM 686 O O . ALA A 1 82 ? 24.469 -3.172 -14.75 1 98.06 82 ALA A O 1
ATOM 687 N N . ALA A 1 83 ? 23.703 -1.622 -13.273 1 97.44 83 ALA A N 1
ATOM 688 C CA . ALA A 1 83 ? 23.953 -2.447 -12.094 1 97.44 83 ALA A CA 1
ATOM 689 C C . ALA A 1 83 ? 22.844 -3.49 -11.914 1 97.44 83 ALA A C 1
ATOM 691 O O . ALA A 1 83 ? 21.703 -3.273 -12.32 1 97.44 83 ALA A O 1
ATOM 692 N N . GLU A 1 84 ? 23.219 -4.645 -11.352 1 96.5 84 GLU A N 1
ATOM 693 C CA . GLU A 1 84 ? 22.25 -5.719 -11.172 1 96.5 84 GLU A CA 1
ATOM 694 C C . GLU A 1 84 ? 22.141 -6.137 -9.711 1 96.5 84 GLU A C 1
ATOM 696 O O . GLU A 1 84 ? 23.156 -6.352 -9.047 1 96.5 84 GLU A O 1
ATOM 701 N N . PHE A 1 85 ? 20.953 -6.176 -9.258 1 96.88 85 PHE A N 1
ATOM 702 C CA . PHE A 1 85 ? 20.656 -6.699 -7.93 1 96.88 85 PHE A CA 1
ATOM 703 C C . PHE A 1 85 ? 19.656 -7.852 -8.008 1 96.88 85 PHE A C 1
ATOM 705 O O . PHE A 1 85 ? 18.844 -7.91 -8.93 1 96.88 85 PHE A O 1
ATOM 712 N N . ILE A 1 86 ? 19.75 -8.852 -7.145 1 96.56 86 ILE A N 1
ATOM 713 C CA . ILE A 1 86 ? 18.734 -9.867 -6.906 1 96.56 86 ILE A CA 1
ATOM 714 C C . ILE A 1 86 ? 18.453 -9.984 -5.41 1 96.56 86 ILE A C 1
ATOM 716 O O . ILE A 1 86 ? 19.375 -9.945 -4.598 1 96.56 86 ILE A O 1
ATOM 720 N N . VAL A 1 87 ? 17.203 -9.977 -5.02 1 97.25 87 VAL A N 1
ATOM 721 C CA . VAL A 1 87 ? 16.859 -9.914 -3.6 1 97.25 87 VAL A CA 1
ATOM 722 C C . VAL A 1 87 ? 15.82 -10.984 -3.264 1 97.25 87 VAL A C 1
ATOM 724 O O . VAL A 1 87 ? 14.906 -11.234 -4.047 1 97.25 87 VAL A O 1
ATOM 727 N N . GLU A 1 88 ? 15.969 -11.609 -2.047 1 96.75 88 GLU A N 1
ATOM 728 C CA . GLU A 1 88 ? 15.062 -12.656 -1.569 1 96.75 88 GLU A CA 1
ATOM 729 C C . GLU A 1 88 ? 13.773 -12.055 -1.018 1 96.75 88 GLU A C 1
ATOM 731 O O . GLU A 1 88 ? 13.758 -10.906 -0.564 1 96.75 88 GLU A O 1
ATOM 736 N N . HIS A 1 89 ? 12.734 -12.812 -1.086 1 97.94 89 HIS A N 1
ATOM 737 C CA . HIS A 1 89 ? 11.477 -12.523 -0.407 1 97.94 89 HIS A CA 1
ATOM 738 C C . HIS A 1 89 ? 11.562 -12.875 1.075 1 97.94 89 HIS A C 1
ATOM 740 O O . HIS A 1 89 ? 12.203 -13.859 1.451 1 97.94 89 HIS A O 1
ATOM 746 N N . ARG A 1 90 ? 10.938 -12.062 1.926 1 98.31 90 ARG A N 1
ATOM 747 C CA . ARG A 1 90 ? 10.844 -12.438 3.334 1 98.31 90 ARG A CA 1
ATOM 748 C C . ARG A 1 90 ? 10.289 -13.844 3.494 1 98.31 90 ARG A C 1
ATOM 750 O O . ARG A 1 90 ? 9.359 -14.234 2.781 1 98.31 90 ARG A O 1
ATOM 757 N N . PHE A 1 91 ? 10.875 -14.664 4.461 1 97.94 91 PHE A N 1
ATOM 758 C CA . PHE A 1 91 ? 10.469 -15.992 4.895 1 97.94 91 PHE A CA 1
ATOM 759 C C . PHE A 1 91 ? 10.852 -17.047 3.861 1 97.94 91 PHE A C 1
ATOM 761 O O . PHE A 1 91 ? 10.461 -18.203 3.979 1 97.94 91 PHE A O 1
ATOM 768 N N . TYR A 1 92 ? 11.594 -16.656 2.832 1 96.31 92 TYR A N 1
ATOM 769 C CA . TYR A 1 92 ? 12.117 -17.625 1.87 1 96.31 92 TYR A CA 1
ATOM 770 C C . TYR A 1 92 ? 13.641 -17.562 1.807 1 96.31 92 TYR A C 1
ATOM 772 O O . TYR A 1 92 ? 14.234 -16.516 2.064 1 96.31 92 TYR A O 1
ATOM 780 N N . GLY A 1 93 ? 14.234 -18.703 1.417 1 93.5 93 GLY A N 1
ATOM 781 C CA . GLY A 1 93 ? 15.688 -18.766 1.379 1 93.5 93 GLY A CA 1
ATOM 782 C C . GLY A 1 93 ? 16.328 -18.484 2.725 1 93.5 93 GLY A C 1
ATOM 783 O O . GLY A 1 93 ? 15.945 -19.078 3.734 1 93.5 93 GLY A O 1
ATOM 784 N N . GLY A 1 94 ? 17.266 -17.625 2.695 1 93.44 94 GLY A N 1
ATOM 785 C CA . GLY A 1 94 ? 17.969 -17.25 3.92 1 93.44 94 GLY A CA 1
ATOM 786 C C . GLY A 1 94 ? 17.328 -16.078 4.633 1 93.44 94 GLY A C 1
ATOM 787 O O . GLY A 1 94 ? 17.719 -15.734 5.75 1 93.44 94 GLY A O 1
ATOM 788 N N . SER A 1 95 ? 16.344 -15.492 4.07 1 97 95 SER A N 1
ATOM 789 C CA . SER A 1 95 ? 15.688 -14.32 4.633 1 97 95 SER A CA 1
ATOM 790 C C . SER A 1 95 ? 14.609 -14.719 5.633 1 97 95 SER A C 1
ATOM 792 O O . SER A 1 95 ? 13.477 -15.023 5.25 1 97 95 SER A O 1
ATOM 794 N N . LYS A 1 96 ? 14.938 -14.672 6.895 1 97.69 96 LYS A N 1
ATOM 795 C CA . LYS A 1 96 ? 14.102 -15.211 7.965 1 97.69 96 LYS A CA 1
ATOM 796 C C . LYS A 1 96 ? 13.773 -14.141 9 1 97.69 96 LYS A C 1
ATOM 798 O O . LYS A 1 96 ? 14.477 -14.008 10.008 1 97.69 96 LYS A O 1
ATOM 803 N N . PRO A 1 97 ? 12.664 -13.43 8.836 1 98.31 97 PRO A N 1
ATOM 804 C CA . PRO A 1 97 ? 12.305 -12.352 9.758 1 98.31 97 PRO A CA 1
ATOM 805 C C . PRO A 1 97 ? 12.07 -12.844 11.188 1 98.31 97 PRO A C 1
ATOM 807 O O . PRO A 1 97 ? 12.18 -12.07 12.133 1 98.31 97 PRO A O 1
ATOM 810 N N . LYS A 1 98 ? 11.672 -14.062 11.359 1 98.38 98 LYS A N 1
ATOM 811 C CA . LYS A 1 98 ? 11.391 -14.703 12.641 1 98.38 98 LYS A CA 1
ATOM 812 C C . LYS A 1 98 ? 12.094 -16.047 12.758 1 98.38 98 LYS A C 1
ATOM 814 O O . LYS A 1 98 ? 12.516 -16.625 11.742 1 98.38 98 LYS A O 1
ATOM 819 N N . PRO A 1 99 ? 12.242 -16.594 13.914 1 97.25 99 PRO A N 1
ATOM 820 C CA . PRO A 1 99 ? 13.039 -17.812 14.094 1 97.25 99 PRO A CA 1
ATOM 821 C C . PRO A 1 99 ? 12.344 -19.047 13.547 1 97.25 99 PRO A C 1
ATOM 823 O O . PRO A 1 99 ? 12.977 -20.109 13.406 1 97.25 99 PRO A O 1
ATOM 826 N N . ASN A 1 100 ? 11.023 -18.984 13.297 1 97.94 100 ASN A N 1
ATOM 827 C CA . ASN A 1 100 ? 10.25 -20.094 12.742 1 97.94 100 ASN A CA 1
ATOM 828 C C . ASN A 1 100 ? 9.133 -19.594 11.836 1 97.94 100 ASN A C 1
ATOM 830 O O . ASN A 1 100 ? 9.031 -18.391 11.57 1 97.94 100 ASN A O 1
ATOM 834 N N . ILE A 1 101 ? 8.328 -20.5 11.32 1 98.06 101 ILE A N 1
ATOM 835 C CA . ILE A 1 101 ? 7.258 -20.125 10.398 1 98.06 101 ILE A CA 1
ATOM 836 C C . ILE A 1 101 ? 5.906 -20.531 10.992 1 98.06 101 ILE A C 1
ATOM 838 O O . ILE A 1 101 ? 5.062 -21.094 10.289 1 98.06 101 ILE A O 1
ATOM 842 N N . SER A 1 102 ? 5.73 -20.359 12.273 1 98.06 102 SER A N 1
ATOM 843 C CA . SER A 1 102 ? 4.434 -20.516 12.93 1 98.06 102 SER A CA 1
ATOM 844 C C . SER A 1 102 ? 3.436 -19.469 12.438 1 98.06 102 SER A C 1
ATOM 846 O O . SER A 1 102 ? 3.807 -18.531 11.727 1 98.06 102 SER A O 1
ATOM 848 N N . LEU A 1 103 ? 2.195 -19.656 12.789 1 97.12 103 LEU A N 1
ATOM 849 C CA . LEU A 1 103 ? 1.173 -18.703 12.391 1 97.12 103 LEU A CA 1
ATOM 850 C C . LEU A 1 103 ? 1.477 -17.312 12.961 1 97.12 103 LEU A C 1
ATOM 852 O O . LEU A 1 103 ? 1.221 -16.297 12.305 1 97.12 103 LEU A O 1
ATOM 856 N N . GLU A 1 104 ? 2.043 -17.25 14.164 1 96.38 104 GLU A N 1
ATOM 857 C CA . GLU A 1 104 ? 2.414 -15.984 14.781 1 96.38 104 GLU A CA 1
ATOM 858 C C . GLU A 1 104 ? 3.498 -15.273 13.977 1 96.38 104 GLU A C 1
ATOM 860 O O . GLU A 1 104 ? 3.545 -14.047 13.938 1 96.38 104 GLU A O 1
ATOM 865 N N . SER A 1 105 ? 4.336 -16.031 13.344 1 98 105 SER A N 1
ATOM 866 C CA . SER A 1 105 ? 5.398 -15.469 12.508 1 98 105 SER A CA 1
ATOM 867 C C . SER A 1 105 ? 4.891 -15.133 11.117 1 98 105 SER A C 1
ATOM 869 O O . SER A 1 105 ? 5.188 -14.055 10.578 1 98 105 SER A O 1
ATOM 871 N N . LEU A 1 106 ? 4.027 -15.984 10.57 1 98.25 106 LEU A N 1
ATOM 872 C CA . LEU A 1 106 ? 3.635 -15.898 9.164 1 98.25 106 LEU A CA 1
ATOM 873 C C . LEU A 1 106 ? 2.686 -14.727 8.938 1 98.25 106 LEU A C 1
ATOM 875 O O . LEU A 1 106 ? 2.434 -14.336 7.797 1 98.25 106 LEU A O 1
ATOM 879 N N . LYS A 1 107 ? 2.236 -14.133 10.039 1 96.56 107 LYS A N 1
ATOM 880 C CA . LYS A 1 107 ? 1.399 -12.945 9.875 1 96.56 107 LYS A CA 1
ATOM 881 C C . LYS A 1 107 ? 2.168 -11.828 9.18 1 96.56 107 LYS A C 1
ATOM 883 O O . LYS A 1 107 ? 1.566 -10.891 8.641 1 96.56 107 LYS A O 1
ATOM 888 N N . PHE A 1 108 ? 3.557 -11.898 9.195 1 98.06 108 PHE A N 1
ATOM 889 C CA . PHE A 1 108 ? 4.398 -10.891 8.562 1 98.06 108 PHE A CA 1
ATOM 890 C C . PHE A 1 108 ? 4.758 -11.297 7.145 1 98.06 108 PHE A C 1
ATOM 892 O O . PHE A 1 108 ? 5.57 -10.633 6.488 1 98.06 108 PHE A O 1
ATOM 899 N N . LEU A 1 109 ? 4.219 -12.438 6.684 1 98.5 109 LEU A N 1
ATOM 900 C CA . LEU A 1 109 ? 4.418 -12.891 5.309 1 98.5 109 LEU A CA 1
ATOM 901 C C . LEU A 1 109 ? 3.244 -12.484 4.426 1 98.5 109 LEU A C 1
ATOM 903 O O . LEU A 1 109 ? 2.156 -13.055 4.535 1 98.5 109 LEU A O 1
ATOM 907 N N . SER A 1 110 ? 3.459 -11.5 3.6 1 98.25 110 SER A N 1
ATOM 908 C CA . SER A 1 110 ? 2.469 -11.07 2.619 1 98.25 110 SER A CA 1
ATOM 909 C C . SER A 1 110 ? 3.129 -10.359 1.441 1 98.25 110 SER A C 1
ATOM 911 O O . SER A 1 110 ? 4.277 -9.914 1.54 1 98.25 110 SER A O 1
ATOM 913 N N . SER A 1 111 ? 2.432 -10.289 0.344 1 98.62 111 SER A N 1
ATOM 914 C CA . SER A 1 111 ? 2.908 -9.539 -0.812 1 98.62 111 SER A CA 1
ATOM 915 C C . SER A 1 111 ? 3.098 -8.062 -0.473 1 98.62 111 SER A C 1
ATOM 917 O O . SER A 1 111 ? 4.043 -7.43 -0.949 1 98.62 111 SER A O 1
ATOM 919 N N . GLU A 1 112 ? 2.262 -7.473 0.388 1 98.38 112 GLU A N 1
ATOM 920 C CA . GLU A 1 112 ? 2.35 -6.062 0.754 1 98.38 112 GLU A CA 1
ATOM 921 C C . GLU A 1 112 ? 3.621 -5.777 1.549 1 98.38 112 GLU A C 1
ATOM 923 O O . GLU A 1 112 ? 4.316 -4.793 1.285 1 98.38 112 GLU A O 1
ATOM 928 N N . GLN A 1 113 ? 3.895 -6.648 2.561 1 98.5 113 GLN A N 1
ATOM 929 C CA . GLN A 1 113 ? 5.145 -6.516 3.299 1 98.5 113 GLN A CA 1
ATOM 930 C C . GLN A 1 113 ? 6.348 -6.633 2.369 1 98.5 113 GLN A C 1
ATOM 932 O O . GLN A 1 113 ? 7.32 -5.883 2.504 1 98.5 113 GLN A O 1
ATOM 937 N N . SER A 1 114 ? 6.242 -7.566 1.433 1 98.69 114 SER A N 1
ATOM 938 C CA . SER A 1 114 ? 7.344 -7.766 0.496 1 98.69 114 SER A CA 1
ATOM 939 C C . SER A 1 114 ? 7.559 -6.535 -0.376 1 98.69 114 SER A C 1
ATOM 941 O O . SER A 1 114 ? 8.703 -6.148 -0.643 1 98.69 114 SER A O 1
ATOM 943 N N . LEU A 1 115 ? 6.484 -5.918 -0.906 1 98.81 115 LEU A N 1
ATOM 944 C CA . LEU A 1 115 ? 6.613 -4.707 -1.703 1 98.81 115 LEU A CA 1
ATOM 945 C C . LEU A 1 115 ? 7.262 -3.588 -0.891 1 98.81 115 LEU A C 1
ATOM 947 O O . LEU A 1 115 ? 8.109 -2.852 -1.403 1 98.81 115 LEU A O 1
ATOM 951 N N . ALA A 1 116 ? 6.82 -3.459 0.384 1 98.62 116 ALA A N 1
ATOM 952 C CA . ALA A 1 116 ? 7.414 -2.441 1.248 1 98.62 116 ALA A CA 1
ATOM 953 C C . ALA A 1 116 ? 8.891 -2.734 1.507 1 98.62 116 ALA A C 1
ATOM 955 O O . ALA A 1 116 ? 9.703 -1.812 1.593 1 98.62 116 ALA A O 1
ATOM 956 N N . ASP A 1 117 ? 9.281 -4.07 1.658 1 98.75 117 ASP A N 1
ATOM 957 C CA . ASP A 1 117 ? 10.695 -4.449 1.729 1 98.75 117 ASP A CA 1
ATOM 958 C C . ASP A 1 117 ? 11.461 -3.928 0.517 1 98.75 117 ASP A C 1
ATOM 960 O O . ASP A 1 117 ? 12.547 -3.363 0.66 1 98.75 117 ASP A O 1
ATOM 964 N N . LEU A 1 118 ? 10.906 -4.188 -0.637 1 98.88 118 LEU A N 1
ATOM 965 C CA . LEU A 1 118 ? 11.586 -3.834 -1.878 1 98.88 118 LEU A CA 1
ATOM 966 C C . LEU A 1 118 ? 11.75 -2.322 -1.996 1 98.88 118 LEU A C 1
ATOM 968 O O . LEU A 1 118 ? 12.797 -1.841 -2.439 1 98.88 118 LEU A O 1
ATOM 972 N N . ALA A 1 119 ? 10.742 -1.538 -1.613 1 98.69 119 ALA A N 1
ATOM 973 C CA . ALA A 1 119 ? 10.844 -0.081 -1.609 1 98.69 119 ALA A CA 1
ATOM 974 C C . ALA A 1 119 ? 11.945 0.39 -0.667 1 98.69 119 ALA A C 1
ATOM 976 O O . ALA A 1 119 ? 12.758 1.242 -1.032 1 98.69 119 ALA A O 1
ATOM 977 N N . HIS A 1 120 ? 11.93 -0.187 0.536 1 98.44 120 HIS A N 1
ATOM 978 C CA . HIS A 1 120 ? 12.961 0.146 1.516 1 98.44 120 HIS A CA 1
ATOM 979 C C . HIS A 1 120 ? 14.344 -0.243 1.015 1 98.44 120 HIS A C 1
ATOM 981 O O . HIS A 1 120 ? 15.312 0.492 1.22 1 98.44 120 HIS A O 1
ATOM 987 N N . PHE A 1 121 ? 14.438 -1.406 0.363 1 98.75 121 PHE A N 1
ATOM 988 C CA . PHE A 1 121 ? 15.695 -1.896 -0.201 1 98.75 121 PHE A CA 1
ATOM 989 C C . PHE A 1 121 ? 16.219 -0.935 -1.257 1 98.75 121 PHE A C 1
ATOM 991 O O . PHE A 1 121 ? 17.406 -0.59 -1.25 1 98.75 121 PHE A O 1
ATOM 998 N N . ILE A 1 122 ? 15.383 -0.519 -2.184 1 98.69 122 ILE A N 1
ATOM 999 C CA . ILE A 1 122 ? 15.75 0.403 -3.252 1 98.69 122 ILE A CA 1
ATOM 1000 C C . ILE A 1 122 ? 16.312 1.689 -2.652 1 98.69 122 ILE A C 1
ATOM 1002 O O . ILE A 1 122 ? 17.391 2.148 -3.049 1 98.69 122 ILE A O 1
ATOM 1006 N N . LYS A 1 123 ? 15.672 2.256 -1.63 1 97.69 123 LYS A N 1
ATOM 1007 C CA . LYS A 1 123 ? 16.141 3.471 -0.972 1 97.69 123 LYS A CA 1
ATOM 1008 C C . LYS A 1 123 ? 17.484 3.236 -0.291 1 97.69 123 LYS A C 1
ATOM 1010 O O . LYS A 1 123 ? 18.391 4.082 -0.364 1 97.69 123 LYS A O 1
ATOM 1015 N N . GLY A 1 124 ? 17.578 2.09 0.381 1 97.44 124 GLY A N 1
ATOM 1016 C CA . GLY A 1 124 ? 18.828 1.74 1.032 1 97.44 124 GLY A CA 1
ATOM 1017 C C . GLY A 1 124 ? 20 1.612 0.065 1 97.44 124 GLY A C 1
ATOM 1018 O O . GLY A 1 124 ? 21.094 2.102 0.337 1 97.44 124 GLY A O 1
ATOM 1019 N N . MET A 1 125 ? 19.734 0.957 -1.058 1 98.06 125 MET A N 1
ATOM 1020 C CA . MET A 1 125 ? 20.797 0.768 -2.045 1 98.06 125 MET A CA 1
ATOM 1021 C C . MET A 1 125 ? 21.172 2.096 -2.693 1 98.06 125 MET A C 1
ATOM 1023 O O . MET A 1 125 ? 22.328 2.311 -3.035 1 98.06 125 MET A O 1
ATOM 1027 N N . ASN A 1 126 ? 20.156 2.975 -2.941 1 97.69 126 ASN A N 1
ATOM 1028 C CA . ASN A 1 126 ? 20.484 4.305 -3.449 1 97.69 126 ASN A CA 1
ATOM 1029 C C . ASN A 1 126 ? 21.5 5.016 -2.559 1 97.69 126 ASN A C 1
ATOM 1031 O O . ASN A 1 126 ? 22.438 5.629 -3.057 1 97.69 126 ASN A O 1
ATOM 1035 N N . THR A 1 127 ? 21.266 4.938 -1.249 1 96.31 127 THR A N 1
ATOM 1036 C CA . THR A 1 127 ? 22.156 5.59 -0.292 1 96.31 127 THR A CA 1
ATOM 1037 C C . THR A 1 127 ? 23.5 4.883 -0.239 1 96.31 127 THR A C 1
ATOM 1039 O O . THR A 1 127 ? 24.547 5.527 -0.317 1 96.31 127 THR A O 1
ATOM 1042 N N . LEU A 1 128 ? 23.484 3.545 -0.136 1 96.88 128 LEU A N 1
ATOM 1043 C CA . LEU A 1 128 ? 24.688 2.752 0.036 1 96.88 128 LEU A CA 1
ATOM 1044 C C . LEU A 1 128 ? 25.625 2.924 -1.156 1 96.88 128 LEU A C 1
ATOM 1046 O O . LEU A 1 128 ? 26.844 2.961 -0.992 1 96.88 128 LEU A O 1
ATOM 1050 N N . HIS A 1 129 ? 25.062 3.018 -2.402 1 96.69 129 HIS A N 1
ATOM 1051 C CA . HIS A 1 129 ? 25.875 3.064 -3.607 1 96.69 129 HIS A CA 1
ATOM 1052 C C . HIS A 1 129 ? 25.922 4.469 -4.195 1 96.69 129 HIS A C 1
ATOM 1054 O O . HIS A 1 129 ? 26.469 4.68 -5.281 1 96.69 129 HIS A O 1
ATOM 1060 N N . ASP A 1 130 ? 25.266 5.461 -3.496 1 96 130 ASP A N 1
ATOM 1061 C CA . ASP A 1 130 ? 25.234 6.867 -3.896 1 96 130 ASP A CA 1
ATOM 1062 C C . ASP A 1 130 ? 24.703 7.02 -5.316 1 96 130 ASP A C 1
ATOM 1064 O O . ASP A 1 130 ? 25.312 7.703 -6.145 1 96 130 ASP A O 1
ATOM 1068 N N . PHE A 1 131 ? 23.688 6.176 -5.645 1 96.69 131 PHE A N 1
ATOM 1069 C CA . PHE A 1 131 ? 23 6.359 -6.918 1 96.69 131 PHE A CA 1
ATOM 1070 C C . PHE A 1 131 ? 22.281 7.707 -6.957 1 96.69 131 PHE A C 1
ATOM 1072 O O . PHE A 1 131 ? 21.531 8.047 -6.039 1 96.69 131 PHE A O 1
ATOM 1079 N N . LYS A 1 132 ? 22.484 8.492 -7.996 1 93.38 132 LYS A N 1
ATOM 1080 C CA . LYS A 1 132 ? 21.875 9.812 -8.125 1 93.38 132 LYS A CA 1
ATOM 1081 C C . LYS A 1 132 ? 20.656 9.773 -9.055 1 93.38 132 LYS A C 1
ATOM 1083 O O . LYS A 1 132 ? 20.812 9.711 -10.281 1 93.38 132 LYS A O 1
ATOM 1088 N N . ASN A 1 133 ? 19.484 9.844 -8.539 1 90.88 133 ASN A N 1
ATOM 1089 C CA . ASN A 1 133 ? 18.219 9.797 -9.281 1 90.88 133 ASN A CA 1
ATOM 1090 C C . ASN A 1 133 ? 18.172 8.586 -10.211 1 90.88 133 ASN A C 1
ATOM 1092 O O . ASN A 1 133 ? 17.938 8.734 -11.414 1 90.88 133 ASN A O 1
ATOM 1096 N N . PRO A 1 134 ? 18.391 7.445 -9.641 1 96.94 134 PRO A N 1
ATOM 1097 C CA . PRO A 1 134 ? 18.516 6.238 -10.453 1 96.94 134 PRO A CA 1
ATOM 1098 C C . PRO A 1 134 ? 17.203 5.84 -11.125 1 96.94 134 PRO A C 1
ATOM 1100 O O . PRO A 1 134 ? 16.125 6.109 -10.578 1 96.94 134 PRO A O 1
A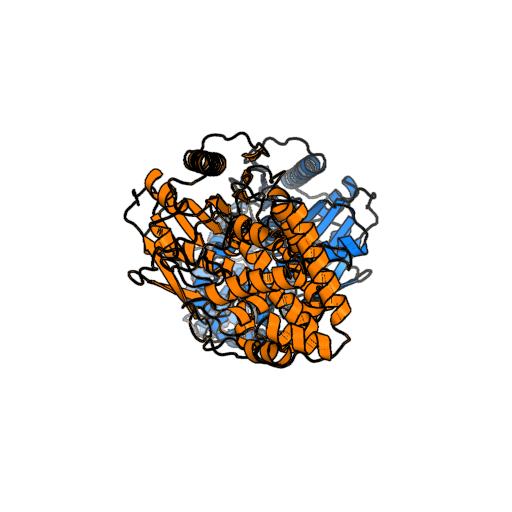TOM 1103 N N . LYS A 1 135 ? 17.297 5.266 -12.336 1 97.81 135 LYS A N 1
ATOM 1104 C CA . LYS A 1 135 ? 16.188 4.523 -12.945 1 97.81 135 LYS A CA 1
ATOM 1105 C C . LYS A 1 135 ? 16.25 3.047 -12.562 1 97.81 135 LYS A C 1
ATOM 1107 O O . LYS A 1 135 ? 17.125 2.312 -13.023 1 97.81 135 LYS A O 1
ATOM 1112 N N . TRP A 1 136 ? 15.359 2.602 -11.727 1 98.81 136 TRP A N 1
ATOM 1113 C CA . TRP A 1 136 ? 15.258 1.196 -11.352 1 98.81 136 TRP A CA 1
ATOM 1114 C C . TRP A 1 136 ? 14.297 0.454 -12.281 1 98.81 136 TRP A C 1
ATOM 1116 O O . TRP A 1 136 ? 13.141 0.85 -12.438 1 98.81 136 TRP A O 1
ATOM 1126 N N . ILE A 1 137 ? 14.711 -0.548 -12.945 1 98.88 137 ILE A N 1
ATOM 1127 C CA . ILE A 1 137 ? 13.875 -1.467 -13.703 1 98.88 137 ILE A CA 1
ATOM 1128 C C . ILE A 1 137 ? 13.82 -2.82 -13 1 98.88 137 ILE A C 1
ATOM 1130 O O . ILE A 1 137 ? 14.859 -3.418 -12.711 1 98.88 137 ILE A O 1
ATOM 1134 N N . VAL A 1 138 ? 12.656 -3.281 -12.695 1 98.81 138 VAL A N 1
ATOM 1135 C CA . VAL A 1 138 ? 12.484 -4.473 -11.875 1 98.81 138 VAL A CA 1
ATOM 1136 C C . VAL A 1 138 ? 12.023 -5.645 -12.742 1 98.81 138 VAL A C 1
ATOM 1138 O O . VAL A 1 138 ? 11.219 -5.469 -13.656 1 98.81 138 VAL A O 1
ATOM 1141 N N . PHE A 1 139 ? 12.594 -6.777 -12.484 1 98.44 139 PHE A N 1
ATOM 1142 C CA . PHE A 1 139 ? 12.344 -8.008 -13.227 1 98.44 139 PHE A CA 1
ATOM 1143 C C . PHE A 1 139 ? 11.859 -9.117 -12.297 1 98.44 139 PHE A C 1
ATOM 1145 O O . PHE A 1 139 ? 12.211 -9.141 -11.109 1 98.44 139 PHE A O 1
ATOM 1152 N N . GLY A 1 140 ? 11.078 -10.047 -12.812 1 96.5 140 GLY A N 1
ATOM 1153 C CA . GLY A 1 140 ? 10.688 -11.234 -12.062 1 96.5 140 GLY A CA 1
ATOM 1154 C C . GLY A 1 140 ? 9.875 -12.219 -12.891 1 96.5 140 GLY A C 1
ATOM 1155 O O . GLY A 1 140 ? 9.375 -11.867 -13.969 1 96.5 140 GLY A O 1
ATOM 1156 N N . GLY A 1 141 ? 9.805 -13.391 -12.453 1 95.81 141 GLY A N 1
ATOM 1157 C CA . GLY A 1 141 ? 8.992 -14.453 -13.031 1 95.81 141 GLY A CA 1
ATOM 1158 C C . GLY A 1 141 ? 8.016 -15.062 -12.039 1 95.81 141 GLY A C 1
ATOM 1159 O O . GLY A 1 141 ? 8.281 -15.094 -10.836 1 95.81 141 GLY A O 1
ATOM 1160 N N . ALA A 1 142 ? 6.938 -15.57 -12.602 1 96.56 142 ALA A N 1
ATOM 1161 C CA . ALA A 1 142 ? 5.945 -16.203 -11.734 1 96.56 142 ALA A CA 1
ATOM 1162 C C . ALA A 1 142 ? 5.512 -15.258 -10.617 1 96.56 142 ALA A C 1
ATOM 1164 O O . ALA A 1 142 ? 5.125 -14.109 -10.875 1 96.56 142 ALA A O 1
ATOM 1165 N N . TYR A 1 143 ? 5.586 -15.688 -9.391 1 97.38 143 TYR A N 1
ATOM 1166 C CA . TYR A 1 143 ? 5.207 -14.852 -8.258 1 97.38 143 TYR A CA 1
ATOM 1167 C C . TYR A 1 143 ? 6.141 -13.648 -8.141 1 97.38 143 TYR A C 1
ATOM 1169 O O . TYR A 1 143 ? 5.695 -12.539 -7.844 1 97.38 143 TYR A O 1
ATOM 1177 N N . GLY A 1 144 ? 7.434 -13.836 -8.383 1 97.69 144 GLY A N 1
ATOM 1178 C CA . GLY A 1 144 ? 8.352 -12.711 -8.398 1 97.69 144 GLY A CA 1
ATOM 1179 C C . GLY A 1 144 ? 8 -11.664 -9.43 1 97.69 144 GLY A C 1
ATOM 1180 O O . GLY A 1 144 ? 8.211 -10.469 -9.211 1 97.69 144 GLY A O 1
ATOM 1181 N N . GLY A 1 145 ? 7.473 -12.125 -10.578 1 98.31 145 GLY A N 1
ATOM 1182 C CA . GLY A 1 145 ? 7.008 -11.195 -11.594 1 98.31 145 GLY A CA 1
ATOM 1183 C C . GLY A 1 145 ? 5.758 -10.438 -11.195 1 98.31 145 GLY A C 1
ATOM 1184 O O . GLY A 1 145 ? 5.59 -9.273 -11.547 1 98.31 145 GLY A O 1
ATOM 1185 N N .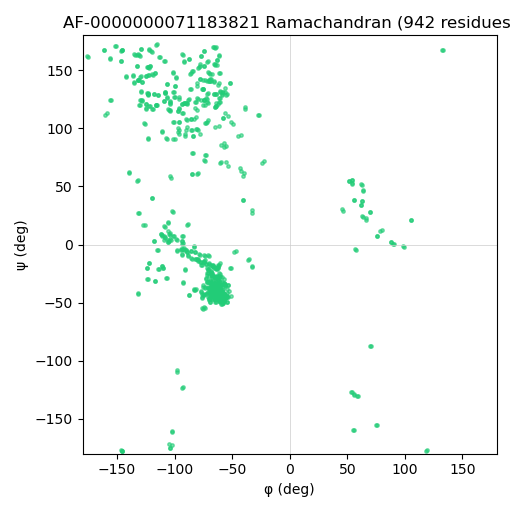 SER A 1 146 ? 4.828 -11.164 -10.477 1 98.69 146 SER A N 1
ATOM 1186 C CA . SER A 1 146 ? 3.686 -10.453 -9.914 1 98.69 146 SER A CA 1
ATOM 1187 C C . SER A 1 146 ? 4.133 -9.305 -9.016 1 98.69 146 SER A C 1
ATOM 1189 O O . SER A 1 146 ? 3.623 -8.188 -9.125 1 98.69 146 SER A O 1
ATOM 1191 N N . LEU A 1 147 ? 5.125 -9.594 -8.164 1 98.75 147 LEU A N 1
ATOM 1192 C CA . LEU A 1 147 ? 5.652 -8.586 -7.254 1 98.75 147 LEU A CA 1
ATOM 1193 C C . LEU A 1 147 ? 6.281 -7.43 -8.031 1 98.75 147 LEU A C 1
ATOM 1195 O O . LEU A 1 147 ? 6.125 -6.266 -7.648 1 98.75 147 LEU A O 1
ATOM 1199 N N . ALA A 1 148 ? 6.969 -7.75 -9.125 1 98.81 148 ALA A N 1
ATOM 1200 C CA . ALA A 1 148 ? 7.594 -6.703 -9.93 1 98.81 148 ALA A CA 1
ATOM 1201 C C . ALA A 1 148 ? 6.539 -5.762 -10.516 1 98.81 148 ALA A C 1
ATOM 1203 O O . ALA A 1 148 ? 6.688 -4.539 -10.445 1 98.81 148 ALA A O 1
ATOM 1204 N N . ALA A 1 149 ? 5.488 -6.332 -11.062 1 98.81 149 ALA A N 1
ATOM 1205 C CA . ALA A 1 149 ? 4.406 -5.523 -11.625 1 98.81 149 ALA A CA 1
ATOM 1206 C C . ALA A 1 149 ? 3.738 -4.68 -10.539 1 98.81 149 ALA A C 1
ATOM 1208 O O . ALA A 1 149 ? 3.49 -3.488 -10.734 1 98.81 149 ALA A O 1
ATOM 1209 N N . TRP A 1 150 ? 3.461 -5.312 -9.406 1 98.81 150 TRP A N 1
ATOM 1210 C CA . TRP A 1 150 ? 2.793 -4.625 -8.305 1 98.81 150 TRP A CA 1
ATOM 1211 C C . TRP A 1 150 ? 3.695 -3.549 -7.711 1 98.81 150 TRP A C 1
ATOM 1213 O O . TRP A 1 150 ? 3.213 -2.506 -7.262 1 98.81 150 TRP A O 1
ATOM 1223 N N . LEU A 1 151 ? 5.027 -3.832 -7.676 1 98.81 151 LEU A N 1
ATOM 1224 C CA . LEU A 1 151 ? 5.961 -2.83 -7.18 1 98.81 151 LEU A CA 1
ATOM 1225 C C . LEU A 1 151 ? 5.941 -1.584 -8.055 1 98.81 151 LEU A C 1
ATOM 1227 O O . LEU A 1 151 ? 5.934 -0.461 -7.551 1 98.81 151 LEU A O 1
ATOM 1231 N N . ARG A 1 152 ? 5.949 -1.729 -9.375 1 98.56 152 ARG A N 1
ATOM 1232 C CA . ARG A 1 152 ? 5.836 -0.61 -10.305 1 98.56 152 ARG A CA 1
ATOM 1233 C C . ARG A 1 152 ? 4.523 0.137 -10.109 1 98.56 152 ARG A C 1
ATOM 1235 O O . ARG A 1 152 ? 4.48 1.365 -10.203 1 98.56 152 ARG A O 1
ATOM 1242 N N . TYR A 1 153 ? 3.521 -0.583 -9.836 1 98.06 153 TYR A N 1
ATOM 1243 C CA . TYR A 1 153 ? 2.18 -0.035 -9.68 1 98.06 153 TYR A CA 1
ATOM 1244 C C . TYR A 1 153 ? 2.076 0.783 -8.391 1 98.06 153 TYR A C 1
ATOM 1246 O O . TYR A 1 153 ? 1.553 1.899 -8.406 1 98.06 153 TYR A O 1
ATOM 1254 N N . LYS A 1 154 ? 2.6 0.283 -7.258 1 98 154 LYS A N 1
ATOM 1255 C CA . LYS A 1 154 ? 2.383 0.872 -5.941 1 98 154 LYS A CA 1
ATOM 1256 C C . LYS A 1 154 ? 3.471 1.889 -5.609 1 98 154 LYS A C 1
ATOM 1258 O O . LYS A 1 154 ? 3.291 2.734 -4.73 1 98 154 LYS A O 1
ATOM 1263 N N . TYR A 1 155 ? 4.672 1.8 -6.285 1 97.75 155 TYR A N 1
ATOM 1264 C CA . TYR A 1 155 ? 5.793 2.689 -6.008 1 97.75 155 TYR A CA 1
ATOM 1265 C C . TYR A 1 155 ? 6.379 3.25 -7.301 1 97.75 155 TYR A C 1
ATOM 1267 O O . TYR A 1 155 ? 7.586 3.166 -7.527 1 97.75 155 TYR A O 1
ATOM 1275 N N . PRO A 1 156 ? 5.574 3.861 -8.102 1 96.5 156 PRO A N 1
ATOM 1276 C CA . PRO A 1 156 ? 6.074 4.34 -9.398 1 96.5 156 PRO A CA 1
ATOM 1277 C C . PRO A 1 156 ? 7.094 5.465 -9.25 1 96.5 156 PRO A C 1
ATOM 1279 O O . PRO A 1 156 ? 7.84 5.75 -10.195 1 96.5 156 PRO A O 1
ATOM 1282 N N . HIS A 1 157 ? 7.176 6.156 -8.102 1 95.69 157 HIS A N 1
ATOM 1283 C CA . HIS A 1 157 ? 8.18 7.191 -7.871 1 95.69 157 HIS A CA 1
ATOM 1284 C C . HIS A 1 157 ? 9.547 6.582 -7.617 1 95.69 157 HIS A C 1
ATOM 1286 O O . HIS A 1 157 ? 10.562 7.277 -7.691 1 95.69 157 HIS A O 1
ATOM 1292 N N . LEU A 1 158 ? 9.602 5.258 -7.324 1 97.88 158 LEU A N 1
ATOM 1293 C CA . LEU A 1 158 ? 10.859 4.57 -7.059 1 97.88 158 LEU A CA 1
ATOM 1294 C C . LEU A 1 158 ? 11.242 3.662 -8.227 1 97.88 158 LEU A C 1
ATOM 1296 O O . LEU A 1 158 ? 12.422 3.402 -8.453 1 97.88 158 LEU A O 1
ATOM 1300 N N . VAL A 1 159 ? 10.273 3.162 -8.938 1 98.38 159 VAL A N 1
ATOM 1301 C CA . VAL A 1 159 ? 10.492 2.143 -9.961 1 98.38 159 VAL A CA 1
ATOM 1302 C C . VAL A 1 159 ? 10.117 2.699 -11.336 1 98.38 159 VAL A C 1
ATOM 1304 O O . VAL A 1 159 ? 8.953 3.021 -11.586 1 98.38 159 VAL A O 1
ATOM 1307 N N . PHE A 1 160 ? 11.062 2.709 -12.18 1 97.81 160 PHE A N 1
ATOM 1308 C CA . PHE A 1 160 ? 10.914 3.324 -13.5 1 97.81 160 PHE A CA 1
ATOM 1309 C C . PHE A 1 160 ? 10.125 2.42 -14.43 1 97.81 160 PHE A C 1
ATOM 1311 O O . PHE A 1 160 ? 9.289 2.896 -15.211 1 97.81 160 PHE A O 1
ATOM 1318 N N . ALA A 1 161 ? 10.359 1.116 -14.391 1 98.38 161 ALA A N 1
ATOM 1319 C CA . ALA A 1 161 ? 9.719 0.153 -15.281 1 98.38 161 ALA A CA 1
ATOM 1320 C C . ALA A 1 161 ? 9.812 -1.263 -14.719 1 98.38 161 ALA A C 1
ATOM 1322 O O . ALA A 1 161 ? 10.523 -1.503 -13.742 1 98.38 161 ALA A O 1
ATOM 1323 N N . ALA A 1 162 ? 9.008 -2.221 -15.344 1 98.81 162 ALA A N 1
ATOM 1324 C CA . ALA A 1 162 ? 9.062 -3.621 -14.93 1 98.81 162 ALA A CA 1
ATOM 1325 C C . ALA A 1 162 ? 8.93 -4.555 -16.125 1 98.81 162 ALA A C 1
ATOM 1327 O O . ALA A 1 162 ? 8.258 -4.219 -17.109 1 98.81 162 ALA A O 1
ATOM 1328 N N . VAL A 1 163 ? 9.625 -5.637 -16.047 1 98.75 163 VAL A N 1
ATOM 1329 C CA . VAL A 1 163 ? 9.492 -6.73 -17.016 1 98.75 163 VAL A CA 1
ATOM 1330 C C . VAL A 1 163 ? 9.109 -8.016 -16.266 1 98.75 163 VAL A C 1
ATOM 1332 O O . VAL A 1 163 ? 9.844 -8.477 -15.398 1 98.75 163 VAL A O 1
ATOM 1335 N N . THR A 1 164 ? 7.965 -8.562 -16.609 1 98.31 164 THR A N 1
ATOM 1336 C CA . THR A 1 164 ? 7.465 -9.734 -15.891 1 98.31 164 THR A CA 1
ATOM 1337 C C . THR A 1 164 ? 7.305 -10.922 -16.844 1 98.31 164 THR A C 1
ATOM 1339 O O . THR A 1 164 ? 6.977 -10.734 -18.016 1 98.31 164 THR A O 1
ATOM 1342 N N . SER A 1 165 ? 7.527 -12.148 -16.359 1 97.19 165 SER A N 1
ATOM 1343 C CA . SER A 1 165 ? 7.418 -13.359 -17.156 1 97.19 165 SER A CA 1
ATOM 1344 C C . SER A 1 165 ? 6.566 -14.414 -16.453 1 97.19 165 SER A C 1
ATOM 1346 O O . SER A 1 165 ? 6.902 -14.852 -15.352 1 97.19 165 SER A O 1
ATOM 1348 N N . GLY A 1 166 ? 5.422 -14.82 -17.156 1 96.88 166 GLY A N 1
ATOM 1349 C CA . GLY A 1 166 ? 4.574 -15.883 -16.641 1 96.88 166 GLY A CA 1
ATOM 1350 C C . GLY A 1 166 ? 3.932 -15.547 -15.312 1 96.88 166 GLY A C 1
ATOM 1351 O O . GLY A 1 166 ? 3.811 -16.406 -14.438 1 96.88 166 GLY A O 1
ATOM 1352 N N . SER A 1 167 ? 3.527 -14.312 -15.102 1 97.88 167 SER A N 1
ATOM 1353 C CA . SER A 1 167 ? 3.174 -13.844 -13.773 1 97.88 167 SER A CA 1
ATOM 1354 C C . SER A 1 167 ? 1.662 -13.711 -13.617 1 97.88 167 SER A C 1
ATOM 1356 O O . SER A 1 167 ? 1.026 -12.922 -14.328 1 97.88 167 SER A O 1
ATOM 1358 N N . PRO A 1 168 ? 1.052 -14.5 -12.711 1 98.38 168 PRO A N 1
ATOM 1359 C CA . PRO A 1 168 ? -0.363 -14.266 -12.406 1 98.38 168 PRO A CA 1
ATOM 1360 C C . PRO A 1 168 ? -0.6 -12.953 -11.656 1 98.38 168 PRO A C 1
ATOM 1362 O O . PRO A 1 168 ? 0.206 -12.57 -10.805 1 98.38 168 PRO A O 1
ATOM 1365 N N . LEU A 1 169 ? -1.715 -12.273 -11.992 1 98.69 169 LEU A N 1
ATOM 1366 C CA . LEU A 1 169 ? -2.043 -11.008 -11.359 1 98.69 169 LEU A CA 1
ATOM 1367 C C . LEU A 1 169 ? -3.43 -11.062 -10.727 1 98.69 169 LEU A C 1
ATOM 1369 O O . LEU A 1 169 ? -3.748 -10.25 -9.852 1 98.69 169 LEU A O 1
ATOM 1373 N N . GLN A 1 170 ? -4.262 -12 -11.164 1 98.69 170 GLN A N 1
ATOM 1374 C CA . GLN A 1 170 ? -5.594 -12.188 -10.602 1 98.69 170 GLN A CA 1
ATOM 1375 C C . GLN A 1 170 ? -5.586 -13.234 -9.492 1 98.69 170 GLN A C 1
ATOM 1377 O O . GLN A 1 170 ? -5.156 -14.367 -9.711 1 98.69 170 GLN A O 1
ATOM 1382 N N . ALA A 1 171 ? -6.008 -12.836 -8.281 1 98.69 171 ALA A N 1
ATOM 1383 C CA . ALA A 1 171 ? -6.23 -13.836 -7.234 1 98.69 171 ALA A CA 1
ATOM 1384 C C . ALA A 1 171 ? -7.531 -14.594 -7.469 1 98.69 171 ALA A C 1
ATOM 1386 O O . ALA A 1 171 ? -8.547 -14 -7.84 1 98.69 171 ALA A O 1
ATOM 1387 N N . LYS A 1 172 ? -7.43 -15.844 -7.348 1 98.69 172 LYS A N 1
ATOM 1388 C CA . LYS A 1 172 ? -8.57 -16.719 -7.629 1 98.69 172 LYS A CA 1
ATOM 1389 C C . LYS A 1 172 ? -8.461 -18.031 -6.879 1 98.69 172 LYS A C 1
ATOM 1391 O O . LYS A 1 172 ? -7.492 -18.781 -7.062 1 98.69 172 LYS A O 1
ATOM 1396 N N . VAL A 1 173 ? -9.492 -18.359 -6.086 1 98.56 173 VAL A N 1
ATOM 1397 C CA . VAL A 1 173 ? -9.43 -19.531 -5.23 1 98.56 173 VAL A CA 1
ATOM 1398 C C . VAL A 1 173 ? -9.586 -20.797 -6.078 1 98.56 173 VAL A C 1
ATOM 1400 O O . VAL A 1 173 ? -8.758 -21.703 -6.008 1 98.56 173 VAL A O 1
ATOM 1403 N N . ASP A 1 174 ? -10.648 -20.844 -6.855 1 98.38 174 ASP A N 1
ATOM 1404 C CA . ASP A 1 174 ? -10.883 -21.953 -7.773 1 98.38 174 ASP A CA 1
ATOM 1405 C C . ASP A 1 174 ? -10.281 -21.672 -9.148 1 98.38 174 ASP A C 1
ATOM 1407 O O . ASP A 1 174 ? -10.945 -21.094 -10.008 1 98.38 174 ASP A O 1
ATOM 1411 N N . PHE A 1 175 ? -9.086 -22.109 -9.352 1 97.88 175 PHE A N 1
ATOM 1412 C CA . PHE A 1 175 ? -8.367 -21.844 -10.594 1 97.88 175 PHE A CA 1
ATOM 1413 C C . PHE A 1 175 ? -8.359 -23.062 -11.5 1 97.88 175 PHE A C 1
ATOM 1415 O O . PHE A 1 175 ? -7.289 -23.516 -11.922 1 97.88 175 PHE A O 1
ATOM 1422 N N . SER A 1 176 ? -9.477 -23.578 -11.867 1 97.38 176 SER A N 1
ATOM 1423 C CA . SER A 1 176 ? -9.617 -24.75 -12.711 1 97.38 176 SER A CA 1
ATOM 1424 C C . SER A 1 176 ? -9.148 -24.484 -14.133 1 97.38 176 SER A C 1
ATOM 1426 O O . SER A 1 176 ? -8.836 -25.406 -14.883 1 97.38 176 SER A O 1
ATOM 1428 N N . GLU A 1 177 ? -9.055 -23.141 -14.492 1 97.31 177 GLU A N 1
ATOM 1429 C CA . GLU A 1 177 ? -8.539 -22.781 -15.812 1 97.31 177 GLU A CA 1
ATOM 1430 C C . GLU A 1 177 ? -7.109 -23.281 -16 1 97.31 177 GLU A C 1
ATOM 1432 O O . GLU A 1 177 ? -6.672 -23.5 -17.141 1 97.31 177 GLU A O 1
ATOM 1437 N N . TYR A 1 178 ? -6.41 -23.453 -14.859 1 97.5 178 TYR A N 1
ATOM 1438 C CA . TYR A 1 178 ? -5.059 -24 -14.938 1 97.5 178 TYR A CA 1
ATOM 1439 C C . TYR A 1 178 ? -5.059 -25.359 -15.609 1 97.5 178 TYR A C 1
ATOM 1441 O O . TYR A 1 178 ? -4.293 -25.609 -16.547 1 97.5 178 TYR A O 1
ATOM 1449 N N . MET A 1 179 ? -5.918 -26.25 -15.148 1 97.25 179 MET A N 1
ATOM 1450 C CA . MET A 1 179 ? -5.965 -27.609 -15.672 1 97.25 179 MET A CA 1
ATOM 1451 C C . MET A 1 179 ? -6.527 -27.625 -17.094 1 97.25 179 MET A C 1
ATOM 1453 O O . MET A 1 179 ? -6.121 -28.453 -17.906 1 97.25 179 MET A O 1
ATOM 1457 N N . GLN A 1 180 ? -7.434 -26.703 -17.359 1 97.12 180 GLN A N 1
ATOM 1458 C CA . GLN A 1 180 ? -7.91 -26.578 -18.719 1 97.12 180 GLN A CA 1
ATOM 1459 C C . GLN A 1 180 ? -6.777 -26.203 -19.672 1 97.12 180 GLN A C 1
ATOM 1461 O O . GLN A 1 180 ? -6.672 -26.75 -20.766 1 97.12 180 GLN A O 1
ATOM 1466 N N . LYS A 1 181 ? -5.961 -25.281 -19.219 1 96.88 181 LYS A N 1
ATOM 1467 C CA . LYS A 1 181 ? -4.824 -24.859 -20.031 1 96.88 181 LYS A CA 1
ATOM 1468 C C . LYS A 1 181 ? -3.842 -26.016 -20.234 1 96.88 181 LYS A C 1
ATOM 1470 O O . LYS A 1 181 ? -3.25 -26.156 -21.297 1 96.88 181 LYS A O 1
ATOM 1475 N N . VAL A 1 182 ? -3.656 -26.828 -19.234 1 96.94 182 VAL A N 1
ATOM 1476 C CA . VAL A 1 182 ? -2.812 -28.016 -19.359 1 96.94 182 VAL A CA 1
ATOM 1477 C C . VAL A 1 182 ? -3.369 -28.938 -20.438 1 96.94 182 VAL A C 1
ATOM 1479 O O . VAL A 1 182 ? -2.637 -29.375 -21.328 1 96.94 182 VAL A O 1
ATOM 1482 N N . SER A 1 183 ? -4.645 -29.203 -20.391 1 97.19 183 SER A N 1
ATOM 1483 C CA . SER A 1 183 ? -5.305 -30.047 -21.391 1 97.19 183 SER A CA 1
ATOM 1484 C C . SER A 1 183 ? -5.145 -29.469 -22.781 1 97.19 183 SER A C 1
ATOM 1486 O O . SER A 1 183 ? -4.785 -30.188 -23.719 1 97.19 183 SER A O 1
ATOM 1488 N N . ASP A 1 184 ? -5.375 -28.141 -22.906 1 97.12 184 ASP A N 1
ATOM 1489 C CA . ASP A 1 184 ? -5.281 -27.484 -24.203 1 97.12 184 ASP A CA 1
ATOM 1490 C C . ASP A 1 184 ? -3.865 -27.578 -24.766 1 97.12 184 ASP A C 1
ATOM 1492 O O . ASP A 1 184 ? -3.684 -27.766 -25.969 1 97.12 184 ASP A O 1
ATOM 1496 N N . SER A 1 185 ? -2.922 -27.453 -23.938 1 96.56 185 SER A N 1
ATOM 1497 C CA . SER A 1 185 ? -1.527 -27.484 -24.375 1 96.56 185 SER A CA 1
ATOM 1498 C C . SER A 1 185 ? -1.121 -28.891 -24.812 1 96.56 185 SER A C 1
ATOM 1500 O O . SER A 1 185 ? -0.423 -29.047 -25.812 1 96.56 185 SER A O 1
ATOM 1502 N N . LEU A 1 186 ? -1.552 -29.891 -24.094 1 96.81 186 LEU A N 1
ATOM 1503 C CA . LEU A 1 186 ? -1.259 -31.281 -24.469 1 96.81 186 LEU A CA 1
ATOM 1504 C C . LEU A 1 186 ? -1.92 -31.641 -25.797 1 96.81 186 LEU A C 1
ATOM 1506 O O . LEU A 1 186 ? -1.363 -32.406 -26.578 1 96.81 186 LEU A O 1
ATOM 1510 N N . ALA A 1 187 ? -3.076 -31.062 -26.047 1 97.25 187 ALA A N 1
ATOM 1511 C CA . ALA A 1 187 ? -3.797 -31.312 -27.297 1 97.25 187 ALA A CA 1
ATOM 1512 C C . ALA A 1 187 ? -3.02 -30.781 -28.5 1 97.25 187 ALA A C 1
ATOM 1514 O O . ALA A 1 187 ? -3.143 -31.312 -29.609 1 97.25 187 ALA A O 1
ATOM 1515 N N . LEU A 1 188 ? -2.225 -29.766 -28.281 1 94.5 188 LEU A N 1
ATOM 1516 C CA . LEU A 1 188 ? -1.397 -29.203 -29.344 1 94.5 188 LEU A CA 1
ATOM 1517 C C . LEU A 1 188 ? -0.327 -30.203 -29.781 1 94.5 188 LEU A C 1
ATOM 1519 O O . LEU A 1 188 ? 0.114 -30.188 -30.922 1 94.5 188 LEU A O 1
ATOM 1523 N N . VAL A 1 189 ? 0.113 -31.016 -28.844 1 94.12 189 VAL A N 1
ATOM 1524 C CA . VAL A 1 189 ? 1.085 -32.062 -29.156 1 94.12 189 VAL A CA 1
ATOM 1525 C C . VAL A 1 189 ? 0.391 -33.219 -29.875 1 94.12 189 VAL A C 1
ATOM 1527 O O . VAL A 1 189 ? 0.842 -33.656 -30.938 1 94.12 189 VAL A O 1
ATOM 1530 N N . ASN A 1 190 ? -0.655 -33.719 -29.219 1 96 190 ASN A N 1
ATOM 1531 C CA . ASN A 1 190 ? -1.448 -34.844 -29.75 1 96 190 ASN A CA 1
ATOM 1532 C C . ASN A 1 190 ? -2.824 -34.906 -29.094 1 96 190 ASN A C 1
ATOM 1534 O O . ASN A 1 190 ? -2.939 -35.219 -27.906 1 96 190 ASN A O 1
ATOM 1538 N N . PRO A 1 191 ? -3.908 -34.625 -29.844 1 97 191 PRO A N 1
ATOM 1539 C CA . PRO A 1 191 ? -5.242 -34.688 -29.25 1 97 191 PRO A CA 1
ATOM 1540 C C . PRO A 1 191 ? -5.551 -36.062 -28.641 1 97 191 PRO A C 1
ATOM 1542 O O . PRO A 1 191 ? -6.293 -36.156 -27.656 1 97 191 PRO A O 1
ATOM 1545 N N . GLN A 1 192 ? -4.973 -37.094 -29.188 1 97.12 192 GLN A N 1
ATOM 1546 C CA . GLN A 1 192 ? -5.207 -38.438 -28.672 1 97.12 192 GLN A CA 1
ATOM 1547 C C . GLN A 1 192 ? -4.602 -38.594 -27.281 1 97.12 192 GLN A C 1
ATOM 1549 O O . GLN A 1 192 ? -5.027 -39.469 -26.5 1 97.12 192 GLN A O 1
ATOM 1554 N N . CYS A 1 193 ? -3.578 -37.812 -27.047 1 97.69 193 CYS A N 1
ATOM 1555 C CA . CYS A 1 193 ? -2.969 -37.812 -25.719 1 97.69 193 CYS A CA 1
ATOM 1556 C C . CYS A 1 193 ? -3.982 -37.406 -24.656 1 97.69 193 CYS A C 1
ATOM 1558 O O . CYS A 1 193 ? -4.098 -38.062 -23.625 1 97.69 193 CYS A O 1
ATOM 1560 N N . VAL A 1 194 ? -4.781 -36.375 -24.922 1 98.06 194 VAL A N 1
ATOM 1561 C CA . VAL A 1 194 ? -5.793 -35.844 -24 1 98.06 194 VAL A CA 1
ATOM 1562 C C . VAL A 1 194 ? -6.887 -36.906 -23.797 1 98.06 194 VAL A C 1
ATOM 1564 O O . VAL A 1 194 ? -7.34 -37.125 -22.672 1 98.06 194 VAL A O 1
ATOM 1567 N N . ASP A 1 195 ? -7.234 -37.594 -24.891 1 97.12 195 ASP A N 1
ATOM 1568 C CA . ASP A 1 195 ? -8.234 -38.625 -24.797 1 97.12 195 ASP A CA 1
ATOM 1569 C C . ASP A 1 195 ? -7.762 -39.781 -23.891 1 97.12 195 ASP A C 1
ATOM 1571 O O . ASP A 1 195 ? -8.539 -40.312 -23.109 1 97.12 195 ASP A O 1
ATOM 1575 N N . ALA A 1 196 ? -6.52 -40.125 -24.078 1 97.75 196 ALA A N 1
ATOM 1576 C CA . ALA A 1 196 ? -5.949 -41.219 -23.297 1 97.75 196 ALA A CA 1
ATOM 1577 C C . ALA A 1 196 ? -5.898 -40.844 -21.812 1 97.75 196 ALA A C 1
ATOM 1579 O O . ALA A 1 196 ? -6.195 -41.688 -20.969 1 97.75 196 ALA A O 1
ATOM 1580 N N . ILE A 1 197 ? -5.508 -39.625 -21.5 1 98.06 197 ILE A N 1
ATOM 1581 C CA . ILE A 1 197 ? -5.457 -39.156 -20.125 1 98.06 197 ILE A CA 1
ATOM 1582 C C . ILE A 1 197 ? -6.859 -39.188 -19.516 1 98.06 197 ILE A C 1
ATOM 1584 O O . ILE A 1 197 ? -7.047 -39.656 -18.391 1 98.06 197 ILE A O 1
ATOM 1588 N N . LYS A 1 198 ? -7.812 -38.656 -20.266 1 97.62 198 LYS A N 1
ATOM 1589 C CA . LYS A 1 198 ? -9.203 -38.656 -19.812 1 97.62 198 LYS A CA 1
ATOM 1590 C C . LYS A 1 198 ? -9.695 -40.062 -19.531 1 97.62 198 LYS A C 1
ATOM 1592 O O . LYS A 1 198 ? -10.312 -40.312 -18.484 1 97.62 198 LYS A O 1
ATOM 1597 N N . ALA A 1 199 ? -9.406 -40.969 -20.422 1 97.12 199 ALA A N 1
ATOM 1598 C CA . ALA A 1 199 ? -9.82 -42.375 -20.25 1 97.12 199 ALA A CA 1
ATOM 1599 C C . ALA A 1 199 ? -9.172 -43 -19.016 1 97.12 199 ALA A C 1
ATOM 1601 O O . ALA A 1 199 ? -9.828 -43.719 -18.281 1 97.12 199 ALA A O 1
ATOM 1602 N N . ALA A 1 200 ? -7.902 -42.75 -18.859 1 97.69 200 ALA A N 1
ATOM 1603 C CA . ALA A 1 200 ? -7.191 -43.25 -17.703 1 97.69 200 ALA A CA 1
ATOM 1604 C C . ALA A 1 200 ? -7.816 -42.75 -16.406 1 97.69 200 ALA A C 1
ATOM 1606 O O . ALA A 1 200 ? -8.062 -43.531 -15.484 1 97.69 200 ALA A O 1
ATOM 1607 N N . ASN A 1 201 ? -8.086 -41.469 -16.312 1 96.75 201 ASN A N 1
ATOM 1608 C CA . ASN A 1 201 ? -8.672 -40.875 -15.109 1 96.75 201 ASN A CA 1
ATOM 1609 C C . ASN A 1 201 ? -10.055 -41.438 -14.828 1 96.75 201 ASN A C 1
ATOM 1611 O O . ASN A 1 201 ? -10.383 -41.781 -13.68 1 96.75 201 ASN A O 1
ATOM 1615 N N . GLN A 1 202 ? -10.859 -41.594 -15.859 1 95.88 202 GLN A N 1
ATOM 1616 C CA . GLN A 1 202 ? -12.211 -42.125 -15.688 1 95.88 202 GLN A CA 1
ATOM 1617 C C . GLN A 1 202 ? -12.164 -43.562 -15.156 1 95.88 202 GLN A C 1
ATOM 1619 O O . GLN A 1 202 ? -12.922 -43.906 -14.25 1 95.88 202 GLN A O 1
ATOM 1624 N N . LYS A 1 203 ? -11.305 -44.312 -15.719 1 96.31 203 LYS A N 1
ATOM 1625 C CA . LYS A 1 203 ? -11.18 -45.688 -15.273 1 96.31 203 LYS A CA 1
ATOM 1626 C C . LYS A 1 203 ? -10.695 -45.781 -13.828 1 96.31 203 LYS A C 1
ATOM 1628 O O . LYS A 1 203 ? -11.156 -46.594 -13.047 1 96.31 203 LYS A O 1
ATOM 1633 N N . LEU A 1 204 ? -9.727 -44.969 -13.531 1 96.62 204 LEU A N 1
ATOM 1634 C CA . LEU A 1 204 ? -9.242 -44.906 -12.156 1 96.62 204 LEU A CA 1
ATOM 1635 C C . LEU A 1 204 ? -10.375 -44.531 -11.203 1 96.62 204 LEU A C 1
ATOM 1637 O O . LEU A 1 204 ? -10.555 -45.188 -10.164 1 96.62 204 LEU A O 1
ATOM 1641 N N . ILE A 1 205 ? -11.133 -43.469 -11.547 1 95.12 205 ILE A N 1
ATOM 1642 C CA . ILE A 1 205 ? -12.227 -43 -10.711 1 95.12 205 ILE A CA 1
ATOM 1643 C C . ILE A 1 205 ? -13.25 -44.094 -10.516 1 95.12 205 ILE A C 1
ATOM 1645 O O . ILE A 1 205 ? -13.672 -44.375 -9.391 1 95.12 205 ILE A O 1
ATOM 1649 N N . ASP A 1 206 ? -13.516 -44.812 -11.547 1 94.12 206 ASP A N 1
ATOM 1650 C CA . ASP A 1 206 ? -14.516 -45.875 -11.516 1 94.12 206 ASP A CA 1
ATOM 1651 C C . ASP A 1 206 ? -14.055 -47.062 -10.641 1 94.12 206 ASP A C 1
ATOM 1653 O O . ASP A 1 206 ? -14.875 -47.75 -10.039 1 94.12 206 ASP A O 1
ATOM 1657 N N . GLY A 1 207 ? -12.812 -47.25 -10.602 1 95.62 207 GLY A N 1
ATOM 1658 C CA . GLY A 1 207 ? -12.266 -48.375 -9.891 1 95.62 207 GLY A CA 1
ATOM 1659 C C . GLY A 1 207 ? -12.039 -48.125 -8.414 1 95.62 207 GLY A C 1
ATOM 1660 O O . GLY A 1 207 ? -11.797 -49.031 -7.641 1 95.62 207 GLY A O 1
ATOM 1661 N N . MET A 1 208 ? -12.234 -46.906 -7.918 1 95.88 208 MET A N 1
ATOM 1662 C CA . MET A 1 208 ? -11.797 -46.5 -6.582 1 95.88 208 MET A CA 1
ATOM 1663 C C . MET A 1 208 ? -12.664 -47.156 -5.512 1 95.88 208 MET A C 1
ATOM 1665 O O . MET A 1 208 ? -12.195 -47.406 -4.398 1 95.88 208 MET A O 1
ATOM 1669 N N . SER A 1 209 ? -13.883 -47.531 -5.844 1 95.44 209 SER A N 1
ATOM 1670 C CA . SER A 1 209 ? -14.766 -48.125 -4.844 1 95.44 209 SER A CA 1
ATOM 1671 C C . SER A 1 209 ? -14.461 -49.594 -4.641 1 95.44 209 SER A C 1
ATOM 1673 O O . SER A 1 209 ? -14.93 -50.188 -3.674 1 95.44 209 SER A O 1
ATOM 1675 N N . ASN A 1 210 ? -13.664 -50.188 -5.516 1 97.06 210 ASN A N 1
ATOM 1676 C CA . ASN A 1 210 ? -13.312 -51.594 -5.469 1 97.06 210 ASN A CA 1
ATOM 1677 C C . ASN A 1 210 ? -11.969 -51.812 -4.777 1 97.06 210 ASN A C 1
ATOM 1679 O O . ASN A 1 210 ? -10.938 -51.375 -5.254 1 97.06 210 ASN A O 1
ATOM 1683 N N . ALA A 1 211 ? -11.938 -52.656 -3.76 1 96.75 211 ALA A N 1
ATOM 1684 C CA . ALA A 1 211 ? -10.742 -52.875 -2.943 1 96.75 211 ALA A CA 1
ATOM 1685 C C . ALA A 1 211 ? -9.648 -53.562 -3.746 1 96.75 211 ALA A C 1
ATOM 1687 O O . ALA A 1 211 ? -8.461 -53.25 -3.586 1 96.75 211 ALA A O 1
ATOM 1688 N N . THR A 1 212 ? -10.008 -54.469 -4.535 1 97.44 212 THR A N 1
ATOM 1689 C CA . THR A 1 212 ? -9.039 -55.188 -5.355 1 97.44 212 THR A CA 1
ATOM 1690 C C . THR A 1 212 ? -8.375 -54.25 -6.359 1 97.44 212 THR A C 1
ATOM 1692 O O . THR A 1 212 ? -7.16 -54.312 -6.562 1 97.44 212 THR A O 1
ATOM 1695 N N . LYS A 1 213 ? -9.164 -53.406 -6.91 1 97.12 213 LYS A N 1
ATOM 1696 C CA . LYS A 1 213 ? -8.625 -52.469 -7.863 1 97.12 213 LYS A CA 1
ATOM 1697 C C . LYS A 1 213 ? -7.707 -51.469 -7.164 1 97.12 213 LYS A C 1
ATOM 1699 O O . LYS A 1 213 ? -6.652 -51.094 -7.695 1 97.12 213 LYS A O 1
ATOM 1704 N N . ARG A 1 214 ? -8.078 -51 -6 1 97.81 214 ARG A N 1
ATOM 1705 C CA . ARG A 1 214 ? -7.242 -50.062 -5.258 1 97.81 214 ARG A CA 1
ATOM 1706 C C . ARG A 1 214 ? -5.887 -50.688 -4.926 1 97.81 214 ARG A C 1
ATOM 1708 O O . ARG A 1 214 ? -4.863 -50 -4.969 1 97.81 214 ARG A O 1
ATOM 1715 N N . GLU A 1 215 ? -5.875 -51.938 -4.566 1 97.12 215 GLU A N 1
ATOM 1716 C CA . GLU A 1 215 ? -4.613 -52.625 -4.312 1 97.12 215 GLU A CA 1
ATOM 1717 C C . GLU A 1 215 ? -3.754 -52.688 -5.574 1 97.12 215 GLU A C 1
ATOM 1719 O O . GLU A 1 215 ? -2.533 -52.531 -5.512 1 97.12 215 GLU A O 1
ATOM 1724 N N . HIS A 1 216 ? -4.434 -52.969 -6.676 1 97.12 216 HIS A N 1
ATOM 1725 C CA . HIS A 1 216 ? -3.729 -52.969 -7.949 1 97.12 216 HIS A CA 1
ATOM 1726 C C . HIS A 1 216 ? -3.145 -51.594 -8.25 1 97.12 216 HIS A C 1
ATOM 1728 O O . HIS A 1 216 ? -2.004 -51.5 -8.703 1 97.12 216 HIS A O 1
ATOM 1734 N N . TYR A 1 217 ? -3.957 -50.531 -8.023 1 97.69 217 TYR A N 1
ATOM 1735 C CA . TYR A 1 217 ? -3.494 -49.156 -8.25 1 97.69 217 TYR A CA 1
ATOM 1736 C C . TYR A 1 217 ? -2.309 -48.844 -7.348 1 97.69 217 TYR A C 1
ATOM 1738 O O . TYR A 1 217 ? -1.39 -48.125 -7.754 1 97.69 217 TYR A O 1
ATOM 1746 N N . ARG A 1 218 ? -2.32 -49.312 -6.086 1 97.44 218 ARG A N 1
ATOM 1747 C CA . ARG A 1 218 ? -1.201 -49.094 -5.172 1 97.44 218 ARG A CA 1
ATOM 1748 C C . ARG A 1 218 ? 0.105 -49.594 -5.793 1 97.44 218 ARG A C 1
ATOM 1750 O O . ARG A 1 218 ? 1.113 -48.875 -5.762 1 97.44 218 ARG A O 1
ATOM 1757 N N . GLU A 1 219 ? 0.054 -50.75 -6.355 1 96.62 219 GLU A N 1
ATOM 1758 C CA . GLU A 1 219 ? 1.242 -51.312 -6.973 1 96.62 219 GLU A CA 1
ATOM 1759 C C . GLU A 1 219 ? 1.628 -50.562 -8.242 1 96.62 219 GLU A C 1
ATOM 1761 O O . GLU A 1 219 ? 2.801 -50.25 -8.445 1 96.62 219 GLU A O 1
ATOM 1766 N N . LEU A 1 220 ? 0.657 -50.312 -9.047 1 96.81 220 LEU A N 1
ATOM 1767 C CA . LEU A 1 220 ? 0.875 -49.688 -10.352 1 96.81 220 LEU A CA 1
ATOM 1768 C C . LEU A 1 220 ? 1.499 -48.312 -10.211 1 96.81 220 LEU A C 1
ATOM 1770 O O . LEU A 1 220 ? 2.354 -47.938 -11.008 1 96.81 220 LEU A O 1
ATOM 1774 N N . PHE A 1 221 ? 1.034 -47.562 -9.203 1 97.62 221 PHE A N 1
ATOM 1775 C CA . PHE A 1 221 ? 1.467 -46.156 -9.039 1 97.62 221 PHE A CA 1
ATOM 1776 C C . PHE A 1 221 ? 2.469 -46.031 -7.902 1 97.62 221 PHE A C 1
ATOM 1778 O O . PHE A 1 221 ? 2.785 -44.938 -7.465 1 97.62 221 PHE A O 1
ATOM 1785 N N . ARG A 1 222 ? 2.949 -47.125 -7.391 1 96.69 222 ARG A N 1
ATOM 1786 C CA . ARG A 1 222 ? 4 -47.219 -6.383 1 96.69 222 ARG A CA 1
ATOM 1787 C C . ARG A 1 222 ? 3.662 -46.375 -5.164 1 96.69 222 ARG A C 1
ATOM 1789 O O . ARG A 1 222 ? 4.465 -45.531 -4.746 1 96.69 222 ARG A O 1
ATOM 1796 N N . LEU A 1 223 ? 2.482 -46.594 -4.621 1 97.56 223 LEU A N 1
ATOM 1797 C CA . LEU A 1 223 ? 2.08 -45.844 -3.434 1 97.56 223 LEU A CA 1
ATOM 1798 C C . LEU A 1 223 ? 2.809 -46.375 -2.197 1 97.56 223 LEU A C 1
ATOM 1800 O O . LEU A 1 223 ? 3.018 -47.562 -2.055 1 97.56 223 LEU A O 1
ATOM 1804 N N . CYS A 1 224 ? 3.215 -45.531 -1.291 1 96.62 224 CYS A N 1
ATOM 1805 C CA . CYS A 1 224 ? 3.98 -45.906 -0.104 1 96.62 224 CYS A CA 1
ATOM 1806 C C . CYS A 1 224 ? 3.119 -46.656 0.884 1 96.62 224 CYS A C 1
ATOM 1808 O O . CYS A 1 224 ? 3.643 -47.375 1.749 1 96.62 224 CYS A O 1
ATOM 1810 N N . GLU A 1 225 ? 1.82 -46.469 0.857 1 96.81 225 GLU A N 1
ATOM 1811 C CA . GLU A 1 225 ? 0.846 -47.094 1.747 1 96.81 225 GLU A CA 1
ATOM 1812 C C . GLU A 1 225 ? -0.369 -47.594 0.971 1 96.81 225 GLU A C 1
ATOM 1814 O O . GLU A 1 225 ? -0.593 -47.188 -0.172 1 96.81 225 GLU A O 1
ATOM 1819 N N . PRO A 1 226 ? -1.125 -48.438 1.598 1 96.69 226 PRO A N 1
ATOM 1820 C CA . PRO A 1 226 ? -2.322 -48.938 0.902 1 96.69 226 PRO A CA 1
ATOM 1821 C C . PRO A 1 226 ? -3.305 -47.812 0.577 1 96.69 226 PRO A C 1
ATOM 1823 O O . PRO A 1 226 ? -3.49 -46.906 1.384 1 96.69 226 PRO A O 1
ATOM 1826 N N . LEU A 1 227 ? -3.869 -47.844 -0.636 1 97.5 227 LEU A N 1
ATOM 1827 C CA . LEU A 1 227 ? -4.902 -46.906 -1.05 1 97.5 227 LEU A CA 1
ATOM 1828 C C . LEU A 1 227 ? -6.266 -47.312 -0.505 1 97.5 227 LEU A C 1
ATOM 1830 O O . LEU A 1 227 ? -6.941 -48.188 -1.093 1 97.5 227 LEU A O 1
ATOM 1834 N N . GLU A 1 228 ? -6.68 -46.719 0.563 1 94.81 228 GLU A N 1
ATOM 1835 C CA . GLU A 1 228 ? -7.941 -47.031 1.218 1 94.81 228 GLU A CA 1
ATOM 1836 C C . GLU A 1 228 ? -9.094 -46.219 0.642 1 94.81 228 GLU A C 1
ATOM 1838 O O . GLU A 1 228 ? -8.867 -45.219 -0.053 1 94.81 228 GLU A O 1
ATOM 1843 N N . TRP A 1 229 ? -10.32 -46.719 0.859 1 95.5 229 TRP A N 1
ATOM 1844 C CA . TRP A 1 229 ? -11.523 -46 0.475 1 95.5 229 TRP A CA 1
ATOM 1845 C C . TRP A 1 229 ? -11.766 -44.812 1.428 1 95.5 229 TRP A C 1
ATOM 1847 O O . TRP A 1 229 ? -12.641 -44.906 2.295 1 95.5 229 TRP A O 1
ATOM 1857 N N . ASN A 1 230 ? -11.016 -43.906 1.307 1 96.19 230 ASN A N 1
ATOM 1858 C CA . ASN A 1 230 ? -11.039 -42.625 2.045 1 96.19 230 ASN A CA 1
ATOM 1859 C C . ASN A 1 230 ? -11 -41.438 1.104 1 96.19 230 ASN A C 1
ATOM 1861 O O . ASN A 1 230 ? -10.086 -41.312 0.293 1 96.19 230 ASN A O 1
ATOM 1865 N N . GLU A 1 231 ? -11.961 -40.594 1.238 1 96.69 231 GLU A N 1
ATOM 1866 C CA . GLU A 1 231 ? -12.188 -39.531 0.275 1 96.69 231 GLU A CA 1
ATOM 1867 C C . GLU A 1 231 ? -10.953 -38.625 0.132 1 96.69 231 GLU A C 1
ATOM 1869 O O . GLU A 1 231 ? -10.5 -38.375 -0.982 1 96.69 231 GLU A O 1
ATOM 1874 N N . LYS A 1 232 ? -10.367 -38.219 1.238 1 97.56 232 LYS A N 1
ATOM 1875 C CA . LYS A 1 232 ? -9.234 -37.312 1.209 1 97.56 232 LYS A CA 1
ATOM 1876 C C . LYS A 1 232 ? -7.977 -38 0.676 1 97.56 232 LYS A C 1
ATOM 1878 O O . LYS A 1 232 ? -7.172 -37.375 -0.021 1 97.56 232 LYS A O 1
ATOM 1883 N N . ASP A 1 233 ? -7.766 -39.219 0.997 1 97.31 233 ASP A N 1
ATOM 1884 C CA . ASP A 1 233 ? -6.637 -39.969 0.461 1 97.31 233 ASP A CA 1
ATOM 1885 C C . ASP A 1 233 ? -6.754 -40.156 -1.053 1 97.31 233 ASP A C 1
ATOM 1887 O O . ASP A 1 233 ? -5.758 -40.031 -1.773 1 97.31 233 ASP A O 1
ATOM 1891 N N . ILE A 1 234 ? -7.969 -40.438 -1.448 1 97.19 234 ILE A N 1
ATOM 1892 C CA . ILE A 1 234 ? -8.219 -40.594 -2.877 1 97.19 234 ILE A CA 1
ATOM 1893 C C . ILE A 1 234 ? -7.965 -39.281 -3.592 1 97.19 234 ILE A C 1
ATOM 1895 O O . ILE A 1 234 ? -7.309 -39.25 -4.637 1 97.19 234 ILE A O 1
ATOM 1899 N N . MET A 1 235 ? -8.43 -38.188 -3.037 1 97.25 235 MET A N 1
ATOM 1900 C CA . MET A 1 235 ? -8.188 -36.844 -3.615 1 97.25 235 MET A CA 1
ATOM 1901 C C . MET A 1 235 ? -6.699 -36.562 -3.674 1 97.25 235 MET A C 1
ATOM 1903 O O . MET A 1 235 ? -6.207 -36.031 -4.676 1 97.25 235 MET A O 1
ATOM 1907 N N . THR A 1 236 ? -6.008 -36.875 -2.615 1 97.44 236 THR A N 1
ATOM 1908 C CA . THR A 1 236 ? -4.566 -36.656 -2.568 1 97.44 236 THR A CA 1
ATOM 1909 C C . THR A 1 236 ? -3.859 -37.469 -3.637 1 97.44 236 THR A C 1
ATOM 1911 O O . THR A 1 236 ? -2.895 -37.031 -4.25 1 97.44 236 THR A O 1
ATOM 1914 N N . PHE A 1 237 ? -4.336 -38.719 -3.842 1 97.31 237 PHE A N 1
ATOM 1915 C CA . PHE A 1 237 ? -3.811 -39.594 -4.879 1 97.31 237 PHE A CA 1
ATOM 1916 C C . PHE A 1 237 ? -3.959 -38.938 -6.254 1 97.31 237 PHE A C 1
ATOM 1918 O O . PHE A 1 237 ? -2.979 -38.812 -6.992 1 97.31 237 PHE A O 1
ATOM 1925 N N . PHE A 1 238 ? -5.133 -38.469 -6.609 1 96.94 238 PHE A N 1
ATOM 1926 C CA . PHE A 1 238 ? -5.363 -37.844 -7.914 1 96.94 238 PHE A CA 1
ATOM 1927 C C . PHE A 1 238 ? -4.582 -36.562 -8.047 1 96.94 238 PHE A C 1
ATOM 1929 O O . PHE A 1 238 ? -4.094 -36.219 -9.133 1 96.94 238 PHE A O 1
ATOM 1936 N N . ASN A 1 239 ? -4.457 -35.812 -6.941 1 96.12 239 ASN A N 1
ATOM 1937 C CA . ASN A 1 239 ? -3.643 -34.594 -6.945 1 96.12 239 ASN A CA 1
ATOM 1938 C C . ASN A 1 239 ? -2.178 -34.906 -7.242 1 96.12 239 ASN A C 1
ATOM 1940 O O . ASN A 1 239 ? -1.506 -34.125 -7.934 1 96.12 239 ASN A O 1
ATOM 1944 N N . SER A 1 240 ? -1.686 -35.969 -6.723 1 94.25 240 SER A N 1
ATOM 1945 C CA . SER A 1 240 ? -0.309 -36.375 -6.992 1 94.25 240 SER A CA 1
ATOM 1946 C C . SER A 1 240 ? -0.113 -36.719 -8.461 1 94.25 240 SER A C 1
ATOM 1948 O O . SER A 1 240 ? 0.944 -36.469 -9.031 1 94.25 240 SER A O 1
ATOM 1950 N N . LEU A 1 241 ? -1.113 -37.312 -9.078 1 95.25 241 LEU A N 1
ATOM 1951 C CA . LEU A 1 241 ? -1.011 -37.75 -10.469 1 95.25 241 LEU A CA 1
ATOM 1952 C C . LEU A 1 241 ? -1.042 -36.531 -11.406 1 95.25 241 LEU A C 1
ATOM 1954 O O . LEU A 1 241 ? -0.271 -36.469 -12.367 1 95.25 241 LEU A O 1
ATOM 1958 N N . ARG A 1 242 ? -1.929 -35.594 -11.102 1 93.81 242 ARG A N 1
ATOM 1959 C CA . ARG A 1 242 ? -2.041 -34.438 -12.016 1 93.81 242 ARG A CA 1
ATOM 1960 C C . ARG A 1 242 ? -0.764 -33.625 -12.008 1 93.81 242 ARG A C 1
ATOM 1962 O O . ARG A 1 242 ? -0.431 -32.969 -13.016 1 93.81 242 ARG A O 1
ATOM 1969 N N . ILE A 1 243 ? 0.016 -33.562 -10.961 1 92.38 243 ILE A N 1
ATOM 1970 C CA . ILE A 1 243 ? 1.256 -32.812 -10.844 1 92.38 243 ILE A CA 1
ATOM 1971 C C . ILE A 1 243 ? 2.23 -33.25 -11.938 1 92.38 243 ILE A C 1
ATOM 1973 O O . ILE A 1 243 ? 2.969 -32.406 -12.484 1 92.38 243 ILE A O 1
ATOM 1977 N N . ASP A 1 244 ? 2.211 -34.562 -12.352 1 91.19 244 ASP A N 1
ATOM 1978 C CA . ASP A 1 244 ? 3.057 -35.062 -13.43 1 91.19 244 ASP A CA 1
ATOM 1979 C C . ASP A 1 244 ? 2.826 -34.281 -14.727 1 91.19 244 ASP A C 1
ATOM 1981 O O . ASP A 1 244 ? 3.781 -33.906 -15.406 1 91.19 244 ASP A O 1
ATOM 1985 N N . TYR A 1 245 ? 1.625 -34.031 -14.984 1 92.81 245 TYR A N 1
ATOM 1986 C CA . TYR A 1 245 ? 1.249 -33.438 -16.25 1 92.81 245 TYR A CA 1
ATOM 1987 C C . TYR A 1 245 ? 1.438 -31.906 -16.188 1 92.81 245 TYR A C 1
ATOM 1989 O O . TYR A 1 245 ? 1.855 -31.297 -17.172 1 92.81 245 TYR A O 1
ATOM 1997 N N . THR A 1 246 ? 1.116 -31.344 -15.039 1 92.88 246 THR A N 1
ATOM 1998 C CA . THR A 1 246 ? 1.32 -29.906 -14.898 1 92.88 246 THR A CA 1
ATOM 1999 C C . THR A 1 246 ? 2.805 -29.562 -14.969 1 92.88 246 THR A C 1
ATOM 2001 O O . THR A 1 246 ? 3.186 -28.547 -15.547 1 92.88 246 THR A O 1
ATOM 2004 N N . HIS A 1 247 ? 3.57 -30.422 -14.438 1 86.25 247 HIS A N 1
ATOM 2005 C CA . HIS A 1 247 ? 5.016 -30.234 -14.508 1 86.25 247 HIS A CA 1
ATOM 2006 C C . HIS A 1 247 ? 5.508 -30.297 -15.953 1 86.25 247 HIS A C 1
ATOM 2008 O O . HIS A 1 247 ? 6.285 -29.438 -16.375 1 86.25 247 HIS A O 1
ATOM 2014 N N . ALA A 1 248 ? 5.117 -31.281 -16.672 1 87.88 248 ALA A N 1
ATOM 2015 C CA . ALA A 1 248 ? 5.547 -31.469 -18.047 1 87.88 248 ALA A CA 1
ATOM 2016 C C . ALA A 1 248 ? 5.164 -30.281 -18.906 1 87.88 248 ALA A C 1
ATOM 2018 O O . ALA A 1 248 ? 5.926 -29.859 -19.781 1 87.88 248 ALA A O 1
ATOM 2019 N N . VAL A 1 249 ? 4 -29.75 -18.641 1 92.06 249 VAL A N 1
ATOM 2020 C CA . VAL A 1 249 ? 3.508 -28.641 -19.453 1 92.06 249 VAL A CA 1
ATOM 2021 C C . VAL A 1 249 ? 4.23 -27.359 -19.047 1 92.06 249 VAL A C 1
ATOM 2023 O O . VAL A 1 249 ? 4.703 -26.609 -19.906 1 92.06 249 VAL A O 1
ATOM 2026 N N . GLN A 1 250 ? 4.375 -27.094 -17.797 1 89.69 250 GLN A N 1
ATOM 2027 C CA . GLN A 1 250 ? 4.973 -25.859 -17.297 1 89.69 250 GLN A CA 1
ATOM 2028 C C . GLN A 1 250 ? 6.457 -25.797 -17.641 1 89.69 250 GLN A C 1
ATOM 2030 O O . GLN A 1 250 ? 7.004 -24.703 -17.844 1 89.69 250 GLN A O 1
ATOM 2035 N N . SER A 1 251 ? 7.094 -26.922 -17.812 1 82.81 251 SER A N 1
ATOM 2036 C CA . SER A 1 251 ? 8.531 -26.969 -18.047 1 82.81 251 SER A CA 1
ATOM 2037 C C . SER A 1 251 ? 8.852 -27.359 -19.484 1 82.81 251 SER A C 1
ATOM 2039 O O . SER A 1 251 ? 9.984 -27.734 -19.797 1 82.81 251 SER A O 1
ATOM 2041 N N . HIS A 1 252 ? 7.887 -27.297 -20.359 1 83.62 252 HIS A N 1
ATOM 2042 C CA . HIS A 1 252 ? 8.094 -27.75 -21.734 1 83.62 252 HIS A CA 1
ATOM 2043 C C . HIS A 1 252 ? 9.195 -26.938 -22.422 1 83.62 252 HIS A C 1
ATOM 2045 O O . HIS A 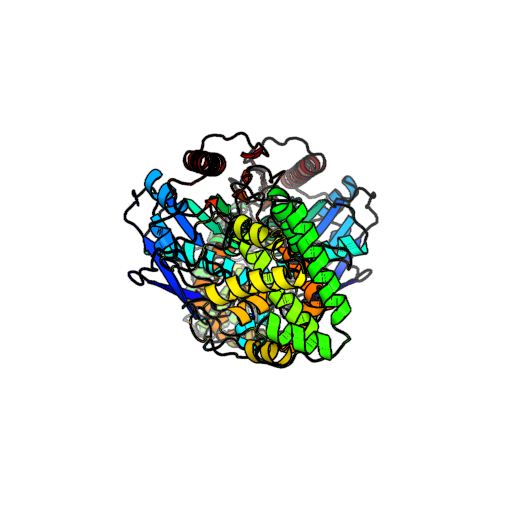1 252 ? 9.148 -25.703 -22.422 1 83.62 252 HIS A O 1
ATOM 2051 N N . HIS A 1 253 ? 10.133 -27.594 -23.078 1 64.88 253 HIS A N 1
ATOM 2052 C CA . HIS A 1 253 ? 11.266 -27.094 -23.859 1 64.88 253 HIS A CA 1
ATOM 2053 C C . HIS A 1 253 ? 12.148 -26.188 -23 1 64.88 253 HIS A C 1
ATOM 2055 O O . HIS A 1 253 ? 12.938 -25.406 -23.531 1 64.88 253 HIS A O 1
ATOM 2061 N N . ILE A 1 254 ? 11.836 -25.922 -21.906 1 63.16 254 ILE A N 1
ATOM 2062 C CA . ILE A 1 254 ? 12.734 -25.156 -21.047 1 63.16 254 ILE A CA 1
ATOM 2063 C C . ILE A 1 254 ? 13.812 -26.078 -20.484 1 63.16 254 ILE A C 1
ATOM 2065 O O . ILE A 1 254 ? 13.508 -27.125 -19.906 1 63.16 254 ILE A O 1
ATOM 2069 N N . GLY A 1 255 ? 14.602 -26.641 -21.5 1 49.56 255 GLY A N 1
ATOM 2070 C CA . GLY A 1 255 ? 15.68 -27.594 -21.219 1 49.56 255 GLY A CA 1
ATOM 2071 C C . GLY A 1 255 ? 16.234 -27.469 -19.812 1 49.56 255 GLY A C 1
ATOM 2072 O O . GLY A 1 255 ? 16.844 -26.453 -19.469 1 49.56 255 GLY A O 1
ATOM 2073 N N . MET A 1 256 ? 15.469 -27.844 -18.906 1 44.31 256 MET A N 1
ATOM 2074 C CA . MET A 1 256 ? 16.156 -28.016 -17.625 1 44.31 256 MET A CA 1
ATOM 2075 C C . MET A 1 256 ? 17.5 -28.719 -17.828 1 44.31 256 MET A C 1
ATOM 2077 O O . MET A 1 256 ? 17.531 -29.891 -18.219 1 44.31 256 MET A O 1
ATOM 2081 N N . ASN A 1 257 ? 18.375 -28.078 -18.484 1 38.5 257 ASN A N 1
ATOM 2082 C CA . ASN A 1 257 ? 19.703 -28.656 -18.578 1 38.5 257 ASN A CA 1
ATOM 2083 C C . ASN A 1 257 ? 20.125 -29.266 -17.234 1 38.5 257 ASN A C 1
ATOM 2085 O O . ASN A 1 257 ? 20.812 -28.625 -16.438 1 38.5 257 ASN A O 1
ATOM 2089 N N . THR A 1 258 ? 19.297 -29.859 -16.547 1 39.88 258 THR A N 1
ATOM 2090 C CA . THR A 1 258 ? 20 -30.422 -15.398 1 39.88 258 THR A CA 1
ATOM 2091 C C . THR A 1 258 ? 21.016 -31.469 -15.844 1 39.88 258 THR A C 1
ATOM 2093 O O . THR A 1 258 ? 20.844 -32.094 -16.891 1 39.88 258 THR A O 1
ATOM 2096 N N . ASP A 1 259 ? 22.188 -31.266 -15.523 1 38.84 259 ASP A N 1
ATOM 2097 C CA . ASP A 1 259 ? 23.188 -32.344 -15.562 1 38.84 259 ASP A CA 1
ATOM 2098 C C . ASP A 1 259 ? 22.562 -33.688 -15.234 1 38.84 259 ASP A C 1
ATOM 2100 O O . ASP A 1 259 ? 23.25 -34.688 -15.18 1 38.84 259 ASP A O 1
ATOM 2104 N N . SER A 1 260 ? 21.453 -33.656 -14.633 1 39.72 260 SER A N 1
ATOM 2105 C CA . SER A 1 260 ? 21.047 -35 -14.258 1 39.72 260 SER A CA 1
ATOM 2106 C C . SER A 1 260 ? 20.422 -35.719 -15.438 1 39.72 260 SER A C 1
ATOM 2108 O O . SER A 1 260 ? 19.766 -35.125 -16.281 1 39.72 260 SER A O 1
ATOM 2110 N N . ASP A 1 261 ? 20.922 -36.812 -15.711 1 40.88 261 ASP A N 1
ATOM 2111 C CA . ASP A 1 261 ? 20.422 -37.844 -16.609 1 40.88 261 ASP A CA 1
ATOM 2112 C C . ASP A 1 261 ? 18.891 -37.938 -16.547 1 40.88 261 ASP A C 1
ATOM 2114 O O . ASP A 1 261 ? 18.297 -38.812 -17.172 1 40.88 261 ASP A O 1
ATOM 2118 N N . ALA A 1 262 ? 18.328 -37.344 -15.586 1 45.97 262 ALA A N 1
ATOM 2119 C CA . ALA A 1 262 ? 16.875 -37.531 -15.547 1 45.97 262 ALA A CA 1
ATOM 2120 C C . ALA A 1 262 ? 16.219 -36.969 -16.797 1 45.97 262 ALA A C 1
ATOM 2122 O O . ALA A 1 262 ? 16.5 -35.844 -17.188 1 45.97 262 ALA A O 1
ATOM 2123 N N . ALA A 1 263 ? 15.898 -37.875 -17.641 1 51.59 263 ALA A N 1
ATOM 2124 C CA . ALA A 1 263 ? 15.148 -37.75 -18.891 1 51.59 263 ALA A CA 1
ATOM 2125 C C . ALA A 1 263 ? 14.195 -36.531 -18.828 1 51.59 263 ALA A C 1
ATOM 2127 O O . ALA A 1 263 ? 13.477 -36.375 -17.844 1 51.59 263 ALA A O 1
ATOM 2128 N N . TYR A 1 264 ? 14.359 -35.438 -19.547 1 62.16 264 TYR A N 1
ATOM 2129 C CA . TYR A 1 264 ? 13.461 -34.312 -19.781 1 62.16 264 TYR A CA 1
ATOM 2130 C C . TYR A 1 264 ? 12.047 -34.781 -20.078 1 62.16 264 TYR A C 1
ATOM 2132 O O . TYR A 1 264 ? 11.812 -35.5 -21.062 1 62.16 264 TYR A O 1
ATOM 2140 N N . ILE A 1 265 ? 11.258 -34.844 -18.969 1 80.69 265 ILE A N 1
ATOM 2141 C CA . ILE A 1 265 ? 9.883 -35.25 -19.25 1 80.69 265 ILE A CA 1
ATOM 2142 C C . ILE A 1 265 ? 9.062 -34.031 -19.672 1 80.69 265 ILE A C 1
ATOM 2144 O O . ILE A 1 265 ? 8.633 -33.25 -18.828 1 80.69 265 ILE A O 1
ATOM 2148 N N . ASP A 1 266 ? 8.992 -33.812 -20.969 1 87.75 266 ASP A N 1
ATOM 2149 C CA . ASP A 1 266 ? 8.188 -32.719 -21.516 1 87.75 266 ASP A CA 1
ATOM 2150 C C . ASP A 1 266 ? 6.871 -33.25 -22.094 1 87.75 266 ASP A C 1
ATOM 2152 O O . ASP A 1 266 ? 6.5 -34.406 -21.859 1 87.75 266 ASP A O 1
ATOM 2156 N N . MET A 1 267 ? 6.145 -32.438 -22.719 1 92.88 267 MET A N 1
ATOM 2157 C CA . MET A 1 267 ? 4.824 -32.812 -23.234 1 92.88 267 MET A CA 1
ATOM 2158 C C . MET A 1 267 ? 4.926 -33.938 -24.266 1 92.88 267 MET A C 1
ATOM 2160 O O . MET A 1 267 ? 4.062 -34.812 -24.328 1 92.88 267 MET A O 1
ATOM 2164 N N . ASN A 1 268 ? 6.004 -33.844 -25.047 1 91.62 268 ASN A N 1
ATOM 2165 C CA . ASN A 1 268 ? 6.172 -34.875 -26.078 1 91.62 268 ASN A CA 1
ATOM 2166 C C . ASN A 1 268 ? 6.391 -36.25 -25.453 1 91.62 268 ASN A C 1
ATOM 2168 O O . ASN A 1 268 ? 5.766 -37.25 -25.859 1 91.62 268 ASN A O 1
ATOM 2172 N N . THR A 1 269 ? 7.281 -36.25 -24.484 1 90.06 269 THR A N 1
ATOM 2173 C CA . THR A 1 269 ? 7.566 -37.531 -23.812 1 90.06 269 THR A CA 1
ATOM 2174 C C . THR A 1 269 ? 6.305 -38.062 -23.156 1 90.06 269 THR A C 1
ATOM 2176 O O . THR A 1 269 ? 6 -39.25 -23.297 1 90.06 269 THR A O 1
ATOM 2179 N N . MET A 1 270 ? 5.617 -37.281 -22.5 1 92.69 270 MET A N 1
ATOM 2180 C CA . MET A 1 270 ? 4.406 -37.656 -21.797 1 92.69 270 MET A CA 1
ATOM 2181 C C . MET A 1 270 ? 3.348 -38.188 -22.766 1 92.69 270 MET A C 1
ATOM 2183 O O . MET A 1 270 ? 2.744 -39.219 -22.547 1 92.69 270 MET A O 1
ATOM 2187 N N . CYS A 1 271 ? 3.141 -37.469 -23.859 1 95.88 271 CYS A N 1
ATOM 2188 C CA . CYS A 1 271 ? 2.107 -37.844 -24.828 1 95.88 271 CYS A CA 1
ATOM 2189 C C . CYS A 1 271 ? 2.5 -39.094 -25.609 1 95.88 271 CYS A C 1
ATOM 2191 O O . CYS A 1 271 ? 1.64 -39.906 -25.969 1 95.88 271 CYS A O 1
ATOM 2193 N N . ASN A 1 272 ? 3.811 -39.219 -25.812 1 95.75 272 ASN A N 1
ATOM 2194 C CA . ASN A 1 272 ? 4.266 -40.469 -26.453 1 95.75 272 ASN A CA 1
ATOM 2195 C C . ASN A 1 272 ? 3.932 -41.688 -25.625 1 95.75 272 ASN A C 1
ATOM 2197 O O . ASN A 1 272 ? 3.508 -42.719 -26.156 1 95.75 272 ASN A O 1
ATOM 2201 N N . VAL A 1 273 ? 4.094 -41.562 -24.359 1 96.5 273 VAL A N 1
ATOM 2202 C CA . VAL A 1 273 ? 3.768 -42.656 -23.469 1 96.5 273 VAL A CA 1
ATOM 2203 C C . VAL A 1 273 ? 2.258 -42.875 -23.453 1 96.5 273 VAL A C 1
ATOM 2205 O O . VAL A 1 273 ? 1.789 -44.031 -23.594 1 96.5 273 VAL A O 1
ATOM 2208 N N . MET A 1 274 ? 1.468 -41.906 -23.406 1 97.56 274 MET A N 1
ATOM 2209 C CA . MET A 1 274 ? 0.019 -41.969 -23.25 1 97.56 274 MET A CA 1
ATOM 2210 C C . MET A 1 274 ? -0.639 -42.5 -24.516 1 97.56 274 MET A C 1
ATOM 2212 O O . MET A 1 274 ? -1.746 -43.031 -24.469 1 97.56 274 MET A O 1
ATOM 2216 N N . THR A 1 275 ? 0.068 -42.375 -25.625 1 97.19 275 THR A N 1
ATOM 2217 C CA . THR A 1 275 ? -0.529 -42.812 -26.891 1 97.19 275 THR A CA 1
ATOM 2218 C C . THR A 1 275 ? 0.137 -44.062 -27.391 1 97.19 275 THR A C 1
ATOM 2220 O O . THR A 1 275 ? -0.086 -44.5 -28.531 1 97.19 275 THR A O 1
ATOM 2223 N N . ASP A 1 276 ? 0.973 -44.594 -26.594 1 97.12 276 ASP A N 1
ATOM 2224 C CA . ASP A 1 276 ? 1.628 -45.844 -26.953 1 97.12 276 ASP A CA 1
ATOM 2225 C C . ASP A 1 276 ? 0.658 -47.031 -26.859 1 97.12 276 ASP A C 1
ATOM 2227 O O . ASP A 1 276 ? 0.493 -47.625 -25.781 1 97.12 276 ASP A O 1
ATOM 2231 N N . GLU A 1 277 ? 0.178 -47.562 -27.891 1 93.62 277 GLU A N 1
ATOM 2232 C CA . GLU A 1 277 ? -0.865 -48.562 -27.922 1 93.62 277 GLU A CA 1
ATOM 2233 C C . GLU A 1 277 ? -0.304 -49.938 -27.594 1 93.62 277 GLU A C 1
ATOM 2235 O O . GLU A 1 277 ? -1.062 -50.875 -27.344 1 93.62 277 GLU A O 1
ATOM 2240 N N . SER A 1 278 ? 0.993 -49.969 -27.531 1 96.38 278 SER A N 1
ATOM 2241 C CA . SER A 1 278 ? 1.567 -51.219 -27.078 1 96.38 278 SER A CA 1
ATOM 2242 C C . SER A 1 278 ? 1.252 -51.469 -25.609 1 96.38 278 SER A C 1
ATOM 2244 O O . SER A 1 278 ? 1.292 -52.625 -25.156 1 96.38 278 SER A O 1
ATOM 2246 N N . ILE A 1 279 ? 1.009 -50.406 -25 1 94.94 279 ILE A N 1
ATOM 2247 C CA . ILE A 1 279 ? 0.48 -50.5 -23.641 1 94.94 279 ILE A CA 1
ATOM 2248 C C . ILE A 1 279 ? -1.041 -50.375 -23.672 1 94.94 279 ILE A C 1
ATOM 2250 O O . ILE A 1 279 ? -1.573 -49.25 -23.703 1 94.94 279 ILE A O 1
ATOM 2254 N N . HIS A 1 280 ? -1.742 -51.375 -23.703 1 86.25 280 HIS A N 1
ATOM 2255 C CA . HIS A 1 280 ? -3.143 -51.375 -24.109 1 86.25 280 HIS A CA 1
ATOM 2256 C C . HIS A 1 280 ? -4.012 -50.594 -23.141 1 86.25 280 HIS A C 1
ATOM 2258 O O . HIS A 1 280 ? -4.867 -49.812 -23.562 1 86.25 280 HIS A O 1
ATOM 2264 N N . CYS A 1 281 ? -3.758 -50.719 -21.859 1 93.31 281 CYS A N 1
ATOM 2265 C CA . CYS A 1 281 ? -4.625 -50.094 -20.875 1 93.31 281 CYS A CA 1
ATOM 2266 C C . CYS A 1 281 ? -4.168 -48.656 -20.594 1 93.31 281 CYS A C 1
ATOM 2268 O O . CYS A 1 281 ? -3.008 -48.438 -20.234 1 93.31 281 CYS A O 1
ATOM 2270 N N . PRO A 1 282 ? -5.125 -47.688 -20.766 1 95.81 282 PRO A N 1
ATOM 2271 C CA . PRO A 1 282 ? -4.766 -46.281 -20.5 1 95.81 282 PRO A CA 1
ATOM 2272 C C . PRO A 1 282 ? -4.254 -46.062 -19.078 1 95.81 282 PRO A C 1
ATOM 2274 O O . PRO A 1 282 ? -3.381 -45.219 -18.859 1 95.81 282 PRO A O 1
ATOM 2277 N N . VAL A 1 283 ? -4.762 -46.812 -18.141 1 97.56 283 VAL A N 1
ATOM 2278 C CA . VAL A 1 283 ? -4.34 -46.656 -16.75 1 97.56 283 VAL A CA 1
ATOM 2279 C C . VAL A 1 283 ? -2.873 -47.062 -16.609 1 97.56 283 VAL A C 1
ATOM 2281 O O . VAL A 1 283 ? -2.117 -46.469 -15.859 1 97.56 283 VAL A O 1
ATOM 2284 N N . HIS A 1 284 ? -2.5 -48.125 -17.359 1 97.69 284 HIS A N 1
ATOM 2285 C CA . HIS A 1 284 ? -1.108 -48.562 -17.328 1 97.69 284 HIS A CA 1
ATOM 2286 C C . HIS A 1 284 ? -0.191 -47.5 -17.953 1 97.69 284 HIS A C 1
ATOM 2288 O O . HIS A 1 284 ? 0.931 -47.312 -17.484 1 97.69 284 HIS A O 1
ATOM 2294 N N . ARG A 1 285 ? -0.682 -46.875 -19.031 1 97.81 285 ARG A N 1
ATOM 2295 C CA . ARG A 1 285 ? 0.087 -45.812 -19.625 1 97.81 285 ARG A CA 1
ATOM 2296 C C . ARG A 1 285 ? 0.234 -44.625 -18.656 1 97.81 285 ARG A C 1
ATOM 2298 O O . ARG A 1 285 ? 1.313 -44.062 -18.531 1 97.81 285 ARG A O 1
ATOM 2305 N N . TYR A 1 286 ? -0.858 -44.312 -17.953 1 97.5 286 TYR A N 1
ATOM 2306 C CA . TYR A 1 286 ? -0.864 -43.281 -16.922 1 97.5 286 TYR A CA 1
ATOM 2307 C C . TYR A 1 286 ? 0.163 -43.562 -15.844 1 97.5 286 TYR A C 1
ATOM 2309 O O . TYR A 1 286 ? 0.895 -42.688 -15.406 1 97.5 286 TYR A O 1
ATOM 2317 N N . ALA A 1 287 ? 0.264 -44.781 -15.438 1 97.44 287 ALA A N 1
ATOM 2318 C CA . ALA A 1 287 ? 1.205 -45.25 -14.414 1 97.44 287 ALA A CA 1
ATOM 2319 C C . ALA A 1 287 ? 2.643 -45.156 -14.922 1 97.44 287 ALA A C 1
ATOM 2321 O O . ALA A 1 287 ? 3.564 -44.875 -14.156 1 97.44 287 ALA A O 1
ATOM 2322 N N . GLU A 1 288 ? 2.867 -45.438 -16.234 1 95.94 288 GLU A N 1
ATOM 2323 C CA . GLU A 1 288 ? 4.203 -45.344 -16.812 1 95.94 288 GLU A CA 1
ATOM 2324 C C . GLU A 1 288 ? 4.719 -43.906 -16.781 1 95.94 288 GLU A C 1
ATOM 2326 O O . GLU A 1 288 ? 5.898 -43.688 -16.531 1 95.94 288 GLU A O 1
ATOM 2331 N N . VAL A 1 289 ? 3.83 -42.969 -17.094 1 94.69 289 VAL A N 1
ATOM 2332 C CA . VAL A 1 289 ? 4.203 -41.562 -17 1 94.69 289 VAL A CA 1
ATOM 2333 C C . VAL A 1 289 ? 4.598 -41.25 -15.562 1 94.69 289 VAL A C 1
ATOM 2335 O O . VAL A 1 289 ? 5.613 -40.594 -15.328 1 94.69 289 VAL A O 1
ATOM 2338 N N . HIS A 1 290 ? 3.781 -41.688 -14.602 1 95 290 HIS A N 1
ATOM 2339 C CA . HIS A 1 290 ? 4.035 -41.438 -13.195 1 95 290 HIS A CA 1
ATOM 2340 C C . HIS A 1 290 ? 5.379 -42 -12.758 1 95 290 HIS A C 1
ATOM 2342 O O . HIS A 1 290 ? 6.121 -41.375 -12.016 1 95 290 HIS A O 1
ATOM 2348 N N . LYS A 1 291 ? 5.676 -43.188 -13.234 1 92.56 291 LYS A N 1
ATOM 2349 C CA . LYS A 1 291 ? 6.941 -43.844 -12.922 1 92.56 291 LYS A CA 1
ATOM 2350 C C . LYS A 1 291 ? 8.125 -43.031 -13.438 1 92.56 291 LYS A C 1
ATOM 2352 O O . LYS A 1 291 ? 9.148 -42.906 -12.758 1 92.56 291 LYS A O 1
ATOM 2357 N N . LEU A 1 292 ? 7.973 -42.5 -14.633 1 89.19 292 LEU A N 1
ATOM 2358 C CA . LEU A 1 292 ? 9.023 -41.688 -15.219 1 89.19 292 LEU A CA 1
ATOM 2359 C C . LEU A 1 292 ? 9.281 -40.438 -14.352 1 89.19 292 LEU A C 1
ATOM 2361 O O . LEU A 1 292 ? 10.438 -40.094 -14.102 1 89.19 292 LEU A O 1
ATOM 2365 N N . LEU A 1 293 ? 8.234 -39.875 -13.891 1 86.94 293 LEU A N 1
ATOM 2366 C CA . LEU A 1 293 ? 8.383 -38.656 -13.102 1 86.94 293 LEU A CA 1
ATOM 2367 C C . LEU A 1 293 ? 8.922 -39 -11.711 1 86.94 293 LEU A C 1
ATOM 2369 O O . LEU A 1 293 ? 9.75 -38.25 -11.172 1 86.94 293 LEU A O 1
ATOM 2373 N N . LEU A 1 294 ? 8.445 -40.031 -11.047 1 87.56 294 LEU A N 1
ATOM 2374 C CA . LEU A 1 294 ? 8.961 -40.438 -9.758 1 87.56 294 LEU A CA 1
ATOM 2375 C C . LEU A 1 294 ? 10.469 -40.656 -9.82 1 87.56 294 LEU A C 1
ATOM 2377 O O . LEU A 1 294 ? 11.195 -40.281 -8.906 1 87.56 294 LEU A O 1
ATOM 2381 N N . ALA A 1 295 ? 10.891 -41.281 -10.914 1 84.62 295 ALA A N 1
ATOM 2382 C CA . ALA A 1 295 ? 12.32 -41.531 -11.117 1 84.62 295 ALA A CA 1
ATOM 2383 C C . ALA A 1 295 ? 13.086 -40.219 -11.297 1 84.62 295 ALA A C 1
ATOM 2385 O O . ALA A 1 295 ? 14.203 -40.094 -10.789 1 84.62 295 ALA A O 1
ATOM 2386 N N . SER A 1 296 ? 12.461 -39.375 -12 1 79.38 296 SER A N 1
ATOM 2387 C CA . SER A 1 296 ? 13.109 -38.094 -12.25 1 79.38 296 SER A CA 1
ATOM 2388 C C . SER A 1 296 ? 13.305 -37.281 -10.961 1 79.38 296 SER A C 1
ATOM 2390 O O . SER A 1 296 ? 14.25 -36.5 -10.836 1 79.38 296 SER A O 1
ATOM 2392 N N . TYR A 1 297 ? 12.461 -37.5 -9.969 1 78.44 297 TYR A N 1
ATOM 2393 C CA . TYR A 1 297 ? 12.547 -36.812 -8.688 1 78.44 297 TYR A CA 1
ATOM 2394 C C . TYR A 1 297 ? 13.367 -37.625 -7.684 1 78.44 297 TYR A C 1
ATOM 2396 O O . TYR A 1 297 ? 13.602 -37.188 -6.562 1 78.44 297 TYR A O 1
ATOM 2404 N N . GLY A 1 298 ? 13.766 -38.781 -8.102 1 81.75 298 GLY A N 1
ATOM 2405 C CA . GLY A 1 298 ? 14.508 -39.656 -7.207 1 81.75 298 GLY A CA 1
ATOM 2406 C C . GLY A 1 298 ? 13.656 -40.219 -6.082 1 81.75 298 GLY A C 1
ATOM 2407 O O . GLY A 1 298 ? 14.164 -40.5 -4.996 1 81.75 298 GLY A O 1
ATOM 2408 N N . GLU A 1 299 ? 12.383 -40.344 -6.332 1 87.69 299 GLU A N 1
ATOM 2409 C CA . GLU A 1 299 ? 11.461 -40.844 -5.316 1 87.69 299 GLU A CA 1
ATOM 2410 C C . GLU A 1 299 ? 11.164 -42.344 -5.527 1 87.69 299 GLU A C 1
ATOM 2412 O O . GLU A 1 299 ? 11.031 -42.781 -6.668 1 87.69 299 GLU A O 1
ATOM 2417 N N . LYS A 1 300 ? 11.016 -43.062 -4.418 1 91.75 300 LYS A N 1
ATOM 2418 C CA . LYS A 1 300 ? 10.789 -44.5 -4.492 1 91.75 300 LYS A CA 1
ATOM 2419 C C . LYS A 1 300 ? 9.297 -44.812 -4.488 1 91.75 300 LYS A C 1
ATOM 2421 O O . LYS A 1 300 ? 8.883 -45.844 -5.02 1 91.75 300 LYS A O 1
ATOM 2426 N N . CYS A 1 301 ? 8.617 -44.094 -3.883 1 95.12 301 CYS A N 1
ATOM 2427 C CA . CYS A 1 301 ? 7.176 -44.281 -3.791 1 95.12 301 CYS A CA 1
ATOM 2428 C C . CYS A 1 301 ? 6.441 -42.969 -3.699 1 95.12 301 CYS A C 1
ATOM 2430 O O . CYS A 1 301 ? 7.066 -41.906 -3.553 1 95.12 301 CYS A O 1
ATOM 2432 N N . THR A 1 302 ? 5.133 -43.031 -3.885 1 94.88 302 THR A N 1
ATOM 2433 C CA . THR A 1 302 ? 4.277 -41.844 -3.852 1 94.88 302 THR A CA 1
ATOM 2434 C C . THR A 1 302 ? 3.496 -41.781 -2.541 1 94.88 302 THR A C 1
ATOM 2436 O O . THR A 1 302 ? 2.764 -42.719 -2.201 1 94.88 302 THR A O 1
ATOM 2439 N N . ASP A 1 303 ? 3.631 -40.719 -1.797 1 93.31 303 ASP A N 1
ATOM 2440 C CA . ASP A 1 303 ? 2.822 -40.469 -0.605 1 93.31 303 ASP A CA 1
ATOM 2441 C C . ASP A 1 303 ? 1.456 -39.906 -0.974 1 93.31 303 ASP A C 1
ATOM 2443 O O . ASP A 1 303 ? 1.368 -38.812 -1.517 1 93.31 303 ASP A O 1
ATOM 2447 N N . HIS A 1 304 ? 0.382 -40.656 -0.671 1 95.81 304 HIS A N 1
ATOM 2448 C CA . HIS A 1 304 ? -0.95 -40.188 -1.043 1 95.81 304 HIS A CA 1
ATOM 2449 C C . HIS A 1 304 ? -1.817 -39.969 0.19 1 95.81 304 HIS A C 1
ATOM 2451 O O . HIS A 1 304 ? -3.006 -39.656 0.07 1 95.81 304 HIS A O 1
ATOM 2457 N N . LYS A 1 305 ? -1.255 -40.156 1.398 1 97.19 305 LYS A N 1
ATOM 2458 C CA . LYS A 1 305 ? -2.037 -39.969 2.619 1 97.19 305 LYS A CA 1
ATOM 2459 C C . LYS A 1 305 ? -2.262 -38.5 2.91 1 97.19 305 LYS A C 1
ATOM 2461 O O . LYS A 1 305 ? -1.305 -37.719 3.082 1 97.19 305 LYS A O 1
ATOM 2466 N N . TYR A 1 306 ? -3.514 -38.156 3.033 1 97.62 306 TYR A N 1
ATOM 2467 C CA . TYR A 1 306 ? -3.887 -36.75 3.305 1 97.62 306 TYR A CA 1
ATOM 2468 C C . TYR A 1 306 ? -3.355 -36.312 4.66 1 97.62 306 TYR A C 1
ATOM 2470 O O . TYR A 1 306 ? -2.762 -35.219 4.773 1 97.62 306 TYR A O 1
ATOM 2478 N N . ASP A 1 307 ? -3.506 -37.156 5.672 1 97.38 307 ASP A N 1
ATOM 2479 C CA . ASP A 1 307 ? -3.061 -36.812 7.016 1 97.38 307 ASP A CA 1
ATOM 2480 C C . ASP A 1 307 ? -1.549 -36.594 7.055 1 97.38 307 ASP A C 1
ATOM 2482 O O . ASP A 1 307 ? -1.057 -35.75 7.805 1 97.38 307 ASP A O 1
ATOM 2486 N N . GLY A 1 308 ? -0.836 -37.406 6.281 1 96.19 308 GLY A N 1
ATOM 2487 C CA . GLY A 1 308 ? 0.601 -37.219 6.18 1 96.19 308 GLY A CA 1
ATOM 2488 C C . GLY A 1 308 ? 0.979 -35.875 5.582 1 96.19 308 GLY A C 1
ATOM 2489 O O . GLY A 1 308 ? 1.91 -35.219 6.055 1 96.19 308 GLY A O 1
ATOM 2490 N N . MET A 1 309 ? 0.28 -35.5 4.559 1 95.94 309 MET A N 1
ATOM 2491 C CA . MET A 1 309 ? 0.498 -34.188 3.93 1 95.94 309 MET A CA 1
ATOM 2492 C C . MET A 1 309 ? 0.213 -33.062 4.91 1 95.94 309 MET A C 1
ATOM 2494 O O . MET A 1 309 ? 0.997 -32.125 5.02 1 95.94 309 MET A O 1
ATOM 2498 N N . VAL A 1 310 ? -0.896 -33.125 5.633 1 98.06 310 VAL A N 1
ATOM 2499 C CA . VAL A 1 310 ? -1.277 -32.125 6.617 1 98.06 310 VAL A CA 1
ATOM 2500 C C . VAL A 1 310 ? -0.191 -32.031 7.684 1 98.06 310 VAL A C 1
ATOM 2502 O O . VAL A 1 310 ? 0.235 -30.906 8.023 1 98.06 310 VAL A O 1
ATOM 2505 N N . GLU A 1 311 ? 0.262 -33.156 8.188 1 97.25 311 GLU A N 1
ATOM 2506 C CA . GLU A 1 311 ? 1.285 -33.156 9.227 1 97.25 311 GLU A CA 1
ATOM 2507 C C . GLU A 1 311 ? 2.582 -32.531 8.727 1 97.25 311 GLU A C 1
ATOM 2509 O O . GLU A 1 311 ? 3.238 -31.766 9.461 1 97.25 311 GLU A O 1
ATOM 2514 N N . TRP A 1 312 ? 2.895 -32.875 7.527 1 95.31 312 TRP A N 1
ATOM 2515 C CA . TRP A 1 312 ? 4.102 -32.312 6.922 1 95.31 312 TRP A CA 1
ATOM 2516 C C . TRP A 1 312 ? 4.004 -30.797 6.805 1 95.31 312 TRP A C 1
ATOM 2518 O O . TRP A 1 312 ? 4.953 -30.078 7.133 1 95.31 312 TRP A O 1
ATOM 2528 N N . LEU A 1 313 ? 2.896 -30.25 6.453 1 97.25 313 LEU A N 1
ATOM 2529 C CA . LEU A 1 313 ? 2.689 -28.828 6.266 1 97.25 313 LEU A CA 1
ATOM 2530 C C . LEU A 1 313 ? 2.539 -28.109 7.605 1 97.25 313 LEU A C 1
ATOM 2532 O O . LEU A 1 313 ? 2.652 -26.891 7.684 1 97.25 313 LEU A O 1
ATOM 2536 N N . LYS A 1 314 ? 2.324 -28.828 8.633 1 97.81 314 LYS A N 1
ATOM 2537 C CA . LYS A 1 314 ? 2.15 -28.219 9.953 1 97.81 314 LYS A CA 1
ATOM 2538 C C . LYS A 1 314 ? 3.496 -27.984 10.633 1 97.81 314 LYS A C 1
ATOM 2540 O O . LYS A 1 314 ? 3.576 -27.281 11.633 1 97.81 314 LYS A O 1
ATOM 2545 N N . ASP A 1 315 ? 4.523 -28.578 10.039 1 97.25 315 ASP A N 1
ATOM 2546 C CA . ASP A 1 315 ? 5.852 -28.359 10.594 1 97.25 315 ASP A CA 1
ATOM 2547 C C . ASP A 1 315 ? 6.227 -26.875 10.539 1 97.25 315 ASP A C 1
ATOM 2549 O O . ASP A 1 315 ? 6.23 -26.266 9.469 1 97.25 315 ASP A O 1
ATOM 2553 N N . THR A 1 316 ? 6.617 -26.25 11.633 1 97.81 316 THR A N 1
ATOM 2554 C CA . THR A 1 316 ? 6.832 -24.797 11.695 1 97.81 316 THR A CA 1
ATOM 2555 C C . THR A 1 316 ? 8.32 -24.469 11.695 1 97.81 316 THR A C 1
ATOM 2557 O O . THR A 1 316 ? 8.711 -23.328 11.945 1 97.81 316 THR A O 1
ATOM 2560 N N . SER A 1 317 ? 9.164 -25.422 11.461 1 96.81 317 SER A N 1
ATOM 2561 C CA . SER A 1 317 ? 10.586 -25.172 11.297 1 96.81 317 SER A CA 1
ATOM 2562 C C . SER A 1 317 ? 10.922 -24.828 9.852 1 96.81 317 SER A C 1
ATOM 2564 O O . SER A 1 317 ? 10.227 -25.25 8.922 1 96.81 317 SER A O 1
ATOM 2566 N N . TYR A 1 318 ? 11.922 -23.953 9.477 1 92.12 318 TYR A N 1
ATOM 2567 C CA . TYR A 1 318 ? 12.312 -23.609 8.117 1 92.12 318 TYR A CA 1
ATOM 2568 C C . TYR A 1 318 ? 12.82 -24.828 7.359 1 92.12 318 TYR A C 1
ATOM 2570 O O . TYR A 1 318 ? 12.602 -24.953 6.148 1 92.12 318 TYR A O 1
ATOM 2578 N N . GLY A 1 319 ? 13.422 -25.812 8.023 1 88.31 319 GLY A N 1
ATOM 2579 C CA . GLY A 1 319 ? 14.094 -26.875 7.293 1 88.31 319 GLY A CA 1
ATOM 2580 C C . GLY A 1 319 ? 15.133 -26.359 6.316 1 88.31 319 GLY A C 1
ATOM 2581 O O . GLY A 1 319 ? 15.656 -25.25 6.484 1 88.31 319 GLY A O 1
ATOM 2582 N N . PRO A 1 320 ? 15.492 -27.234 5.309 1 86.88 320 PRO A N 1
ATOM 2583 C CA . PRO A 1 320 ? 16.375 -26.734 4.25 1 86.88 320 PRO A CA 1
ATOM 2584 C C . PRO A 1 320 ? 15.719 -25.625 3.416 1 86.88 320 PRO A C 1
ATOM 2586 O O . PRO A 1 320 ? 14.492 -25.531 3.348 1 86.88 320 PRO A O 1
ATOM 2589 N N . GLU A 1 321 ? 16.438 -24.719 2.764 1 81.94 321 GLU A N 1
ATOM 2590 C CA . GLU A 1 321 ? 15.953 -23.562 2.023 1 81.94 321 GLU A CA 1
ATOM 2591 C C . GLU A 1 321 ? 15.039 -23.984 0.87 1 81.94 321 GLU A C 1
ATOM 2593 O O . GLU A 1 321 ? 14.289 -23.156 0.336 1 81.94 321 GLU A O 1
ATOM 2598 N N . THR A 1 322 ? 15.148 -25.312 0.556 1 76.88 322 THR A N 1
ATOM 2599 C CA . THR A 1 322 ? 14.32 -25.828 -0.529 1 76.88 322 THR A CA 1
ATOM 2600 C C . THR A 1 322 ? 12.922 -26.156 -0.027 1 76.88 322 THR A C 1
ATOM 2602 O O . THR A 1 322 ? 12.008 -26.391 -0.825 1 76.88 322 THR A O 1
ATOM 2605 N N . ASN A 1 323 ? 12.828 -26.156 1.288 1 84.06 323 ASN A N 1
ATOM 2606 C CA . ASN A 1 323 ? 11.516 -26.391 1.868 1 84.06 323 ASN A CA 1
ATOM 2607 C C . ASN A 1 323 ? 10.75 -25.078 2.07 1 84.06 323 ASN A C 1
ATOM 2609 O O . ASN A 1 323 ? 11.008 -24.344 3.021 1 84.06 323 ASN A O 1
ATOM 2613 N N . PHE A 1 324 ? 9.891 -24.75 1.184 1 92.25 324 PHE A N 1
ATOM 2614 C CA . PHE A 1 324 ? 9.172 -23.484 1.264 1 92.25 324 PHE A CA 1
ATOM 2615 C C . PHE A 1 324 ? 7.668 -23.703 1.2 1 92.25 324 PHE A C 1
ATOM 2617 O O . PHE A 1 324 ? 6.902 -22.766 0.995 1 92.25 324 PHE A O 1
ATOM 2624 N N . TRP A 1 325 ? 7.211 -24.891 1.425 1 94.12 325 TRP A N 1
ATOM 2625 C CA . TRP A 1 325 ? 5.848 -25.281 1.079 1 94.12 325 TRP A CA 1
ATOM 2626 C C . TRP A 1 325 ? 4.848 -24.703 2.076 1 94.12 325 TRP A C 1
ATOM 2628 O O . TRP A 1 325 ? 3.777 -24.219 1.688 1 94.12 325 TRP A O 1
ATOM 2638 N N . ARG A 1 326 ? 5.191 -24.766 3.34 1 96.88 326 ARG A N 1
ATOM 2639 C CA . ARG A 1 326 ? 4.254 -24.203 4.309 1 96.88 326 ARG A CA 1
ATOM 2640 C C . ARG A 1 326 ? 4.02 -22.719 4.051 1 96.88 326 ARG A C 1
ATOM 2642 O O . ARG A 1 326 ? 2.883 -22.25 4.102 1 96.88 326 ARG A O 1
ATOM 2649 N N . GLN A 1 327 ? 5.137 -22 3.701 1 97.25 327 GLN A N 1
ATOM 2650 C CA . GLN A 1 327 ? 5.062 -20.578 3.418 1 97.25 327 GLN A CA 1
ATOM 2651 C C . GLN A 1 327 ? 4.262 -20.312 2.146 1 97.25 327 GLN A C 1
ATOM 2653 O O . GLN A 1 327 ? 3.408 -19.422 2.119 1 97.25 327 GLN A O 1
ATOM 2658 N N . LEU A 1 328 ? 4.562 -21.062 1.188 1 96.75 328 LEU A N 1
ATOM 2659 C CA . LEU A 1 328 ? 3.867 -20.906 -0.085 1 96.75 328 LEU A CA 1
ATOM 2660 C C . LEU A 1 328 ? 2.365 -21.109 0.086 1 96.75 328 LEU A C 1
ATOM 2662 O O . LEU A 1 328 ? 1.567 -20.297 -0.361 1 96.75 328 LEU A O 1
ATOM 2666 N N . TYR A 1 329 ? 1.978 -22.156 0.785 1 97.12 329 TYR A N 1
ATOM 2667 C CA . TYR A 1 329 ? 0.559 -22.438 0.964 1 97.12 329 TYR A CA 1
ATOM 2668 C C . TYR A 1 329 ? -0.101 -21.406 1.854 1 97.12 329 TYR A C 1
ATOM 2670 O O . TYR A 1 329 ? -1.273 -21.062 1.668 1 97.12 329 TYR A O 1
ATOM 2678 N N . TYR A 1 330 ? 0.692 -20.922 2.803 1 98.25 330 TYR A N 1
ATOM 2679 C CA . TYR A 1 330 ? 0.136 -19.859 3.617 1 98.25 330 TYR A CA 1
ATOM 2680 C C . TYR A 1 330 ? -0.309 -18.688 2.748 1 98.25 330 TYR A C 1
ATOM 2682 O O . TYR A 1 330 ? -1.409 -18.156 2.924 1 98.25 330 TYR A O 1
ATOM 2690 N N . GLN A 1 331 ? 0.495 -18.266 1.839 1 98.38 331 GLN A N 1
ATOM 2691 C CA . GLN A 1 331 ? 0.144 -17.156 0.964 1 98.38 331 GLN A CA 1
ATOM 2692 C C . GLN A 1 331 ? -1.037 -17.516 0.066 1 98.38 331 GLN A C 1
ATOM 2694 O O . GLN A 1 331 ? -1.892 -16.672 -0.21 1 98.38 331 GLN A O 1
ATOM 2699 N N . HIS A 1 332 ? -1.091 -18.766 -0.427 1 98.25 332 HIS A N 1
ATOM 2700 C CA . HIS A 1 332 ? -2.252 -19.188 -1.203 1 98.25 332 HIS A CA 1
ATOM 2701 C C . HIS A 1 332 ? -3.525 -19.125 -0.367 1 98.25 332 HIS A C 1
ATOM 2703 O O . HIS A 1 332 ? -4.578 -18.719 -0.863 1 98.25 332 HIS A O 1
ATOM 2709 N N . CYS A 1 333 ? -3.424 -19.5 0.921 1 98.5 333 CYS A N 1
ATOM 2710 C CA . CYS A 1 333 ? -4.582 -19.609 1.804 1 98.5 333 CYS A CA 1
ATOM 2711 C C . CYS A 1 333 ? -4.996 -18.234 2.322 1 98.5 333 CYS A C 1
ATOM 2713 O O . CYS A 1 333 ? -6.102 -18.078 2.842 1 98.5 333 CYS A O 1
ATOM 2715 N N . THR A 1 334 ? -4.078 -17.203 2.137 1 98.31 334 THR A N 1
ATOM 2716 C CA . THR A 1 334 ? -4.398 -15.938 2.789 1 98.31 334 THR A CA 1
ATOM 2717 C C . THR A 1 334 ? -4.48 -14.805 1.768 1 98.31 334 THR A C 1
ATOM 2719 O O . THR A 1 334 ? -5.004 -13.734 2.062 1 98.31 334 THR A O 1
ATOM 2722 N N . GLU A 1 335 ? -3.955 -14.984 0.541 1 98.31 335 GLU A N 1
ATOM 2723 C CA . GLU A 1 335 ? -3.932 -13.859 -0.381 1 98.31 335 GLU A CA 1
ATOM 2724 C C . GLU A 1 335 ? -4.461 -14.25 -1.757 1 98.31 335 GLU A C 1
ATOM 2726 O O . GLU A 1 335 ? -5.234 -13.516 -2.367 1 98.31 335 GLU A O 1
ATOM 2731 N N . PHE A 1 336 ? -4.051 -15.508 -2.273 1 98.56 336 PHE A N 1
ATOM 2732 C CA . PHE A 1 336 ? -4.121 -15.625 -3.727 1 98.56 336 PHE A CA 1
ATOM 2733 C C . PHE A 1 336 ? -5.121 -16.703 -4.133 1 98.56 336 PHE A C 1
ATOM 2735 O O . PHE A 1 336 ? -5.754 -16.609 -5.188 1 98.56 336 PHE A O 1
ATOM 2742 N N . GLY A 1 337 ? -5.297 -17.781 -3.316 1 98.31 337 GLY A N 1
ATOM 2743 C CA . GLY A 1 337 ? -5.922 -18.984 -3.828 1 98.31 337 GLY A CA 1
ATOM 2744 C C . GLY A 1 337 ? -5.051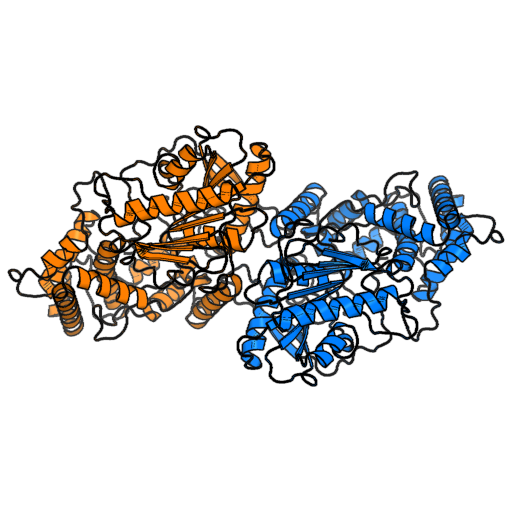 -19.75 -4.816 1 98.31 337 GLY A C 1
ATOM 2745 O O . GLY A 1 337 ? -4.246 -20.594 -4.422 1 98.31 337 GLY A O 1
ATOM 2746 N N . TRP A 1 338 ? -5.129 -19.422 -6.008 1 98.06 338 TRP A N 1
ATOM 2747 C CA . TRP A 1 338 ? -4.34 -19.969 -7.105 1 98.06 338 TRP A CA 1
ATOM 2748 C C . TRP A 1 338 ? -4.285 -21.484 -7.031 1 98.06 338 TRP A C 1
ATOM 2750 O O . TRP A 1 338 ? -3.254 -22.094 -7.328 1 98.06 338 TRP A O 1
ATOM 2760 N N . PHE A 1 339 ? -5.328 -22.156 -6.461 1 97.88 339 PHE A N 1
ATOM 2761 C CA . PHE A 1 339 ? -5.359 -23.609 -6.398 1 97.88 339 PHE A CA 1
ATOM 2762 C C . PHE A 1 339 ? -5.656 -24.203 -7.77 1 97.88 339 PHE A C 1
ATOM 2764 O O . PHE A 1 339 ? -6.688 -23.906 -8.375 1 97.88 339 PHE A O 1
ATOM 2771 N N . GLN A 1 340 ? -4.73 -24.984 -8.234 1 97.19 340 GLN A N 1
ATOM 2772 C CA . GLN A 1 340 ? -4.898 -25.672 -9.516 1 97.19 340 GLN A CA 1
ATOM 2773 C C . GLN A 1 340 ? -5.902 -26.812 -9.406 1 97.19 340 GLN A C 1
ATOM 2775 O O . GLN A 1 340 ? -5.523 -27.984 -9.484 1 97.19 340 GLN A O 1
ATOM 2780 N N . SER A 1 341 ? -7.203 -26.516 -9.383 1 97.31 341 SER A N 1
ATOM 2781 C CA . SER A 1 341 ? -8.281 -27.438 -9.031 1 97.31 341 SER A CA 1
ATOM 2782 C C . SER A 1 341 ? -8.836 -28.141 -10.258 1 97.31 341 SER A C 1
ATOM 2784 O O . SER A 1 341 ? -8.656 -27.672 -11.383 1 97.31 341 SER A O 1
ATOM 2786 N N . SER A 1 342 ? -9.445 -29.266 -9.938 1 94.56 342 SER A N 1
ATOM 2787 C CA . SER A 1 342 ? -10.109 -30 -11 1 94.56 342 SER A CA 1
ATOM 2788 C C . SER A 1 342 ? -11.453 -29.375 -11.359 1 94.56 342 SER A C 1
ATOM 2790 O O . SER A 1 342 ? -12.039 -28.641 -10.555 1 94.56 342 SER A O 1
ATOM 2792 N N . GLY A 1 343 ? -11.828 -29.625 -12.539 1 89.06 343 GLY A N 1
ATOM 2793 C CA . GLY A 1 343 ? -13.109 -29.141 -13.016 1 89.06 343 GLY A CA 1
ATOM 2794 C C . GLY A 1 343 ? -14.234 -30.156 -12.844 1 89.06 343 GLY A C 1
ATOM 2795 O O . GLY A 1 343 ? -14.453 -30.672 -11.75 1 89.06 343 GLY A O 1
ATOM 2796 N N . GLU A 1 344 ? -14.859 -30.469 -13.961 1 89.25 344 GLU A N 1
ATOM 2797 C CA . GLU A 1 344 ? -16 -31.375 -14 1 89.25 344 GLU A CA 1
ATOM 2798 C C . GLU A 1 344 ? -15.57 -32.812 -14.266 1 89.25 344 GLU A C 1
ATOM 2800 O O . GLU A 1 344 ? -14.461 -33.031 -14.75 1 89.25 344 GLU A O 1
ATOM 2805 N N . LYS A 1 345 ? -16.469 -33.688 -13.977 1 87.44 345 LYS A N 1
ATOM 2806 C CA . LYS A 1 345 ? -16.219 -35.094 -14.078 1 87.44 345 LYS A CA 1
ATOM 2807 C C . LYS A 1 345 ? -15.758 -35.469 -15.484 1 87.44 345 LYS A C 1
ATOM 2809 O O . LYS A 1 345 ? -14.891 -36.344 -15.648 1 87.44 345 LYS A O 1
ATOM 2814 N N . ASN A 1 346 ? -16.297 -34.781 -16.453 1 88.5 346 ASN A N 1
ATOM 2815 C CA . ASN A 1 346 ? -16 -35.188 -17.828 1 88.5 346 ASN A CA 1
ATOM 2816 C C . ASN A 1 346 ? -14.812 -34.406 -18.391 1 88.5 346 ASN A C 1
ATOM 2818 O O . ASN A 1 346 ? -14.445 -34.562 -19.562 1 88.5 346 ASN A O 1
ATOM 2822 N N . ASP A 1 347 ? -14.164 -33.625 -17.531 1 94.25 347 ASP A N 1
ATOM 2823 C CA . ASP A 1 347 ? -12.953 -32.938 -17.953 1 94.25 347 ASP A CA 1
ATOM 2824 C C . ASP A 1 347 ? -11.766 -33.906 -18.047 1 94.25 347 ASP A C 1
ATOM 2826 O O . ASP A 1 347 ? -11.836 -35.031 -17.547 1 94.25 347 ASP A O 1
ATOM 2830 N N . THR A 1 348 ? -10.68 -33.469 -18.672 1 96.75 348 THR A N 1
ATOM 2831 C CA . THR A 1 348 ? -9.508 -34.312 -18.938 1 96.75 348 THR A CA 1
ATOM 2832 C C . THR A 1 348 ? -8.992 -34.938 -17.656 1 96.75 348 THR A C 1
ATOM 2834 O O . THR A 1 348 ? -8.656 -36.125 -17.625 1 96.75 348 THR A O 1
ATOM 2837 N N . PHE A 1 349 ? -9.008 -34.219 -16.562 1 96.88 349 PHE A N 1
ATOM 2838 C CA . PHE A 1 349 ? -8.398 -34.688 -15.328 1 96.88 349 PHE A CA 1
ATOM 2839 C C . PHE A 1 349 ? -9.461 -35.031 -14.289 1 96.88 349 PHE A C 1
ATOM 2841 O O . PHE A 1 349 ? -9.148 -35.281 -13.125 1 96.88 349 PHE A O 1
ATOM 2848 N N . GLY A 1 350 ? -10.75 -34.938 -14.68 1 95.25 350 GLY A N 1
ATOM 2849 C CA . GLY A 1 350 ? -11.852 -35.312 -13.805 1 95.25 350 GLY A CA 1
ATOM 2850 C C . GLY A 1 350 ? -12.125 -34.281 -12.727 1 95.25 350 GLY A C 1
ATOM 2851 O O . GLY A 1 350 ? -11.883 -33.094 -12.922 1 95.25 350 GLY A O 1
ATOM 2852 N N . ASP A 1 351 ? -12.727 -34.656 -11.586 1 96.81 351 ASP A N 1
ATOM 2853 C CA . ASP A 1 351 ? -13.211 -33.75 -10.562 1 96.81 351 ASP A CA 1
ATOM 2854 C C . ASP A 1 351 ? -12.734 -34.188 -9.172 1 96.81 351 ASP A C 1
ATOM 2856 O O . ASP A 1 351 ? -13.391 -33.906 -8.172 1 96.81 351 ASP A O 1
ATOM 2860 N N . GLN A 1 352 ? -11.602 -34.875 -9.102 1 96.81 352 GLN A N 1
ATOM 2861 C CA . GLN A 1 352 ? -11.227 -35.562 -7.867 1 96.81 352 GLN A CA 1
ATOM 2862 C C . GLN A 1 352 ? -10.328 -34.688 -7.008 1 96.81 352 GLN A C 1
ATOM 2864 O O . GLN A 1 352 ? -9.875 -35.094 -5.938 1 96.81 352 GLN A O 1
ATOM 2869 N N . PHE A 1 353 ? -10 -33.531 -7.367 1 97.31 353 PHE A N 1
ATOM 2870 C CA . PHE A 1 353 ? -9.266 -32.562 -6.559 1 97.31 353 PHE A CA 1
ATOM 2871 C C . PHE A 1 353 ? -9.836 -31.156 -6.742 1 97.31 353 PHE A C 1
ATOM 2873 O O . PHE A 1 353 ? -9.125 -30.25 -7.176 1 97.31 353 PHE A O 1
ATOM 2880 N N . PRO A 1 354 ? -11.078 -31 -6.379 1 97.69 354 PRO A N 1
ATOM 2881 C CA . PRO A 1 354 ? -11.742 -29.703 -6.508 1 97.69 354 PRO A CA 1
ATOM 2882 C C . PRO A 1 354 ? -11.148 -28.641 -5.586 1 97.69 354 PRO A C 1
ATOM 2884 O O . PRO A 1 354 ? -10.328 -28.953 -4.723 1 97.69 354 PRO A O 1
ATOM 2887 N N . ALA A 1 355 ? -11.547 -27.422 -5.781 1 98 355 ALA A N 1
ATOM 2888 C CA . ALA A 1 355 ? -11.062 -26.312 -4.965 1 98 355 ALA A CA 1
ATOM 2889 C C . ALA A 1 355 ? -11.258 -26.609 -3.479 1 98 355 ALA A C 1
ATOM 2891 O O . ALA A 1 355 ? -10.43 -26.219 -2.652 1 98 355 ALA A O 1
ATOM 2892 N N . GLN A 1 356 ? -12.336 -27.297 -3.168 1 98.06 356 GLN A N 1
ATOM 2893 C CA . GLN A 1 356 ? -12.648 -27.578 -1.771 1 98.06 356 GLN A CA 1
ATOM 2894 C C . GLN A 1 356 ? -11.555 -28.438 -1.13 1 98.06 356 GLN A C 1
ATOM 2896 O O . GLN A 1 356 ? -11.273 -28.297 0.062 1 98.06 356 GLN A O 1
ATOM 2901 N N . PHE A 1 357 ? -10.945 -29.312 -1.869 1 97.94 357 PHE A N 1
ATOM 2902 C CA . PHE A 1 357 ? -9.836 -30.109 -1.37 1 97.94 357 PHE A CA 1
ATOM 2903 C C . PHE A 1 357 ? -8.734 -29.234 -0.819 1 97.94 357 PHE A C 1
ATOM 2905 O O . PHE A 1 357 ? -8.227 -29.469 0.282 1 97.94 357 PHE A O 1
ATOM 2912 N N . PHE A 1 358 ? -8.375 -28.172 -1.55 1 98.38 358 PHE A N 1
ATOM 2913 C CA . PHE A 1 358 ? -7.312 -27.25 -1.15 1 98.38 358 PHE A CA 1
ATOM 2914 C C . PHE A 1 358 ? -7.77 -26.359 -0.003 1 98.38 358 PHE A C 1
ATOM 2916 O O . PHE A 1 358 ? -6.984 -26.031 0.888 1 98.38 358 PHE A O 1
ATOM 2923 N N . ILE A 1 359 ? -9.016 -25.953 -0.017 1 98.62 359 ILE A N 1
ATOM 2924 C CA . ILE A 1 359 ? -9.57 -25.156 1.074 1 98.62 359 ILE A CA 1
ATOM 2925 C C . ILE A 1 359 ? -9.508 -25.953 2.375 1 98.62 359 ILE A C 1
ATOM 2927 O O . ILE A 1 359 ? -9.102 -25.422 3.416 1 98.62 359 ILE A O 1
ATOM 2931 N N . ASP A 1 360 ? -9.891 -27.266 2.283 1 98.56 360 ASP A N 1
ATOM 2932 C CA . ASP A 1 360 ? -9.812 -28.125 3.457 1 98.56 360 ASP A CA 1
ATOM 2933 C C . ASP A 1 360 ? -8.375 -28.234 3.959 1 98.56 360 ASP A C 1
ATOM 2935 O O . ASP A 1 360 ? -8.133 -28.266 5.168 1 98.56 360 ASP A O 1
ATOM 2939 N N . LEU A 1 361 ? -7.484 -28.328 3.033 1 98.5 361 LEU A N 1
ATOM 2940 C CA . LEU A 1 361 ? -6.078 -28.391 3.406 1 98.5 361 LEU A CA 1
ATOM 2941 C C . LEU A 1 361 ? -5.672 -27.141 4.18 1 98.5 361 LEU A C 1
ATOM 2943 O O . LEU A 1 361 ? -4.973 -27.234 5.191 1 98.5 361 LEU A O 1
ATOM 2947 N N . CYS A 1 362 ? -6.102 -25.953 3.727 1 98.69 362 CYS A N 1
ATOM 2948 C CA . CYS A 1 362 ? -5.828 -24.719 4.434 1 98.69 362 CYS A CA 1
ATOM 2949 C C . CYS A 1 362 ? -6.391 -24.75 5.852 1 98.69 362 CYS A C 1
ATOM 2951 O O . CYS A 1 362 ? -5.699 -24.406 6.809 1 98.69 362 CYS A O 1
ATOM 2953 N N . THR A 1 363 ? -7.613 -25.219 5.965 1 98.75 363 THR A N 1
ATOM 2954 C CA . THR A 1 363 ? -8.273 -25.297 7.262 1 98.75 363 THR A CA 1
ATOM 2955 C C . THR A 1 363 ? -7.523 -26.25 8.188 1 98.75 363 THR A C 1
ATOM 2957 O O . THR A 1 363 ? -7.27 -25.938 9.352 1 98.75 363 THR A O 1
ATOM 2960 N N . ASP A 1 364 ? -7.16 -27.406 7.641 1 98.75 364 ASP A N 1
ATOM 2961 C CA . ASP A 1 364 ? -6.547 -28.453 8.453 1 98.75 364 ASP A CA 1
ATOM 2962 C C . ASP A 1 364 ? -5.117 -28.078 8.836 1 98.75 364 ASP A C 1
ATOM 2964 O O . ASP A 1 364 ? -4.641 -28.453 9.906 1 98.75 364 ASP A O 1
ATOM 2968 N N . VAL A 1 365 ? -4.441 -27.312 8.023 1 98.62 365 VAL A N 1
ATOM 2969 C CA . VAL A 1 365 ? -3.041 -26.969 8.266 1 98.62 365 VAL A CA 1
ATOM 2970 C C . VAL A 1 365 ? -2.945 -25.734 9.156 1 98.62 365 VAL A C 1
ATOM 2972 O O . VAL A 1 365 ? -2.145 -25.703 10.094 1 98.62 365 VAL A O 1
ATOM 2975 N N . TYR A 1 366 ? -3.771 -24.703 8.906 1 98.44 366 TYR A N 1
ATOM 2976 C CA . TYR A 1 366 ? -3.539 -23.406 9.531 1 98.44 366 TYR A CA 1
ATOM 2977 C C . TYR A 1 366 ? -4.613 -23.094 10.57 1 98.44 366 TYR A C 1
ATOM 2979 O O . TYR A 1 366 ? -4.43 -22.234 11.422 1 98.44 366 TYR A O 1
ATOM 2987 N N . GLY A 1 367 ? -5.793 -23.766 10.492 1 97.75 367 GLY A N 1
ATOM 2988 C CA . GLY A 1 367 ? -6.805 -23.578 11.516 1 97.75 367 GLY A CA 1
ATOM 2989 C C . GLY A 1 367 ? -8.188 -23.328 10.945 1 97.75 367 GLY A C 1
ATOM 2990 O O . GLY A 1 367 ? -8.336 -23.078 9.75 1 97.75 367 GLY A O 1
ATOM 2991 N N . PRO A 1 368 ? -9.156 -23.406 11.75 1 97.31 368 PRO A N 1
ATOM 2992 C CA . PRO A 1 368 ? -10.555 -23.391 11.312 1 97.31 368 PRO A CA 1
ATOM 2993 C C . PRO A 1 368 ? -10.961 -22.078 10.648 1 97.31 368 PRO A C 1
ATOM 2995 O O . PRO A 1 368 ? -11.914 -22.047 9.875 1 97.31 368 PRO A O 1
ATOM 2998 N N . SER A 1 369 ? -10.242 -20.969 10.875 1 95.69 369 SER A N 1
ATOM 2999 C CA . SER A 1 369 ? -10.594 -19.688 10.289 1 95.69 369 SER A CA 1
ATOM 3000 C C . SER A 1 369 ? -10.195 -19.625 8.82 1 95.69 369 SER A C 1
ATOM 3002 O O . SER A 1 369 ? -10.633 -18.719 8.094 1 95.69 369 SER A O 1
ATOM 3004 N N . PHE A 1 370 ? -9.336 -20.5 8.438 1 97.94 370 PHE A N 1
ATOM 3005 C CA . PHE A 1 370 ? -8.906 -20.562 7.043 1 97.94 370 PHE A CA 1
ATOM 3006 C C . PHE A 1 370 ? -9.875 -21.391 6.215 1 97.94 370 PHE A C 1
ATOM 3008 O O . PHE A 1 370 ? -9.492 -22.406 5.633 1 97.94 370 PHE A O 1
ATOM 3015 N N . ASP A 1 371 ? -11.125 -20.969 6.16 1 97.62 371 ASP A N 1
ATOM 3016 C CA . ASP A 1 371 ? -12.188 -21.688 5.465 1 97.62 371 ASP A CA 1
ATOM 3017 C C . ASP A 1 371 ? -12.531 -21.016 4.137 1 97.62 371 ASP A C 1
ATOM 3019 O O . ASP A 1 371 ? -11.836 -20.094 3.705 1 97.62 371 ASP A O 1
ATOM 3023 N N . SER A 1 372 ? -13.547 -21.531 3.492 1 97.69 372 SER A N 1
ATOM 3024 C CA . SER A 1 372 ? -13.922 -21.062 2.16 1 97.69 372 SER A CA 1
ATOM 3025 C C . SER A 1 372 ? -14.266 -19.578 2.16 1 97.69 372 SER A C 1
ATOM 3027 O O . SER A 1 372 ? -13.859 -18.844 1.255 1 97.69 372 SER A O 1
ATOM 3029 N N . GLU A 1 373 ? -14.969 -19.156 3.125 1 96.5 373 GLU A N 1
ATOM 3030 C CA . GLU A 1 373 ? -15.352 -17.75 3.203 1 96.5 373 GLU A CA 1
ATOM 3031 C C . GLU A 1 373 ? -14.125 -16.859 3.318 1 96.5 373 GLU A C 1
ATOM 3033 O O . GLU A 1 373 ? -14.008 -15.867 2.592 1 96.5 373 GLU A O 1
ATOM 3038 N N . HIS A 1 374 ? -13.219 -17.219 4.18 1 95.44 374 HIS A N 1
ATOM 3039 C CA . HIS A 1 374 ? -12.008 -16.438 4.383 1 95.44 374 HIS A CA 1
ATOM 3040 C C . HIS A 1 374 ? -11.164 -16.391 3.113 1 95.44 374 HIS A C 1
ATOM 3042 O O . HIS A 1 374 ? -10.672 -15.336 2.727 1 95.44 374 HIS A O 1
ATOM 3048 N N . LEU A 1 375 ? -10.992 -17.516 2.527 1 98.12 375 LEU A N 1
ATOM 3049 C CA . LEU A 1 375 ? -10.133 -17.594 1.349 1 98.12 375 LEU A CA 1
ATOM 3050 C C . LEU A 1 375 ? -10.719 -16.766 0.208 1 98.12 375 LEU A C 1
ATOM 3052 O O . LEU A 1 375 ? -9.984 -16.047 -0.479 1 98.12 375 LEU A O 1
ATOM 3056 N N . ASN A 1 376 ? -11.992 -16.844 0.019 1 97.56 376 ASN A N 1
ATOM 3057 C CA . ASN A 1 376 ? -12.617 -16.062 -1.044 1 97.56 376 ASN A CA 1
ATOM 3058 C C . ASN A 1 376 ? -12.547 -14.562 -0.757 1 97.56 376 ASN A C 1
ATOM 3060 O O . ASN A 1 376 ? -12.289 -13.766 -1.659 1 97.56 376 ASN A O 1
ATOM 3064 N N . LYS A 1 377 ? -12.781 -14.172 0.466 1 96.06 377 LYS A N 1
ATOM 3065 C CA . LYS A 1 377 ? -12.672 -12.773 0.86 1 96.06 377 LYS A CA 1
ATOM 3066 C C . LYS A 1 377 ? -11.242 -12.266 0.68 1 96.06 377 LYS A C 1
ATOM 3068 O O . LYS A 1 377 ? -11.031 -11.133 0.234 1 96.06 377 LYS A O 1
ATOM 3073 N N . SER A 1 378 ? -10.32 -13.094 1.045 1 96.75 378 SER A N 1
ATOM 3074 C CA . SER A 1 378 ? -8.914 -12.719 0.936 1 96.75 378 SER A CA 1
ATOM 3075 C C . SER A 1 378 ? -8.508 -12.516 -0.52 1 96.75 378 SER A C 1
ATOM 3077 O O . SER A 1 378 ? -7.766 -11.586 -0.841 1 96.75 378 SER A O 1
ATOM 3079 N N . ALA A 1 379 ? -8.938 -13.422 -1.399 1 98 379 ALA A N 1
ATOM 3080 C CA . ALA A 1 379 ? -8.664 -13.258 -2.824 1 98 379 ALA A CA 1
ATOM 3081 C C . ALA A 1 379 ? -9.281 -11.961 -3.352 1 98 379 ALA A C 1
ATOM 3083 O O . ALA A 1 379 ? -8.641 -11.234 -4.121 1 98 379 ALA A O 1
ATOM 3084 N N . GLU A 1 380 ? -10.469 -11.648 -2.934 1 96.81 380 GLU A N 1
ATOM 3085 C CA . GLU A 1 380 ? -11.133 -10.406 -3.328 1 96.81 380 GLU A CA 1
ATOM 3086 C C . GLU A 1 380 ? -10.359 -9.188 -2.818 1 96.81 380 GLU A C 1
ATOM 3088 O O . GLU A 1 380 ? -10.25 -8.18 -3.52 1 96.81 380 GLU A O 1
ATOM 3093 N N . GLU A 1 381 ? -9.852 -9.258 -1.603 1 96.94 381 GLU A N 1
ATOM 3094 C CA . GLU A 1 381 ? -9.07 -8.172 -1.027 1 96.94 381 GLU A CA 1
ATOM 3095 C C . GLU A 1 381 ? -7.785 -7.934 -1.815 1 96.94 381 GLU A C 1
ATOM 3097 O O . GLU A 1 381 ? -7.379 -6.789 -2.027 1 96.94 381 GLU A O 1
ATOM 3102 N N . THR A 1 382 ? -7.172 -9.023 -2.215 1 98.25 382 THR A N 1
ATOM 3103 C CA . THR A 1 382 ? -5.98 -8.898 -3.047 1 98.25 382 THR A CA 1
ATOM 3104 C C . THR A 1 382 ? -6.305 -8.188 -4.355 1 98.25 382 THR A C 1
ATOM 3106 O O . THR A 1 382 ? -5.574 -7.289 -4.781 1 98.25 382 THR A O 1
ATOM 3109 N N . ASN A 1 383 ? -7.418 -8.594 -4.969 1 97.81 383 ASN A N 1
ATOM 3110 C CA . ASN A 1 383 ? -7.824 -7.965 -6.223 1 97.81 383 ASN A CA 1
ATOM 3111 C C . ASN A 1 383 ? -8.234 -6.508 -6.012 1 97.81 383 ASN A C 1
ATOM 3113 O O . ASN A 1 383 ? -8.023 -5.668 -6.887 1 97.81 383 ASN A O 1
ATOM 3117 N N . THR A 1 384 ? -8.805 -6.199 -4.871 1 96.81 384 THR A N 1
ATOM 3118 C CA . THR A 1 384 ? -9.125 -4.82 -4.523 1 96.81 384 THR A CA 1
ATOM 3119 C C . THR A 1 384 ? -7.848 -3.992 -4.371 1 96.81 384 THR A C 1
ATOM 3121 O O . THR A 1 384 ? -7.793 -2.842 -4.812 1 96.81 384 THR A O 1
ATOM 3124 N N . ASN A 1 385 ? -6.859 -4.539 -3.76 1 97.62 385 ASN A N 1
ATOM 3125 C CA . ASN A 1 385 ? -5.594 -3.861 -3.508 1 97.62 385 ASN A CA 1
ATOM 3126 C C . ASN A 1 385 ? -4.828 -3.605 -4.801 1 97.62 385 ASN A C 1
ATOM 3128 O O . ASN A 1 385 ? -4.266 -2.525 -4.992 1 97.62 385 ASN A O 1
ATOM 3132 N N . TYR A 1 386 ? -4.816 -4.602 -5.766 1 97.69 386 TYR A N 1
ATOM 3133 C CA . TYR A 1 386 ? -3.869 -4.539 -6.875 1 97.69 386 TYR A CA 1
ATOM 3134 C C . TYR A 1 386 ? -4.594 -4.332 -8.203 1 97.69 386 TYR A C 1
ATOM 3136 O O . TYR A 1 386 ? -3.975 -3.965 -9.203 1 97.69 386 TYR A O 1
ATOM 3144 N N . GLY A 1 387 ? -5.848 -4.656 -8.266 1 96.31 387 GLY A N 1
ATOM 3145 C CA . GLY A 1 387 ? -6.602 -4.379 -9.477 1 96.31 387 GLY A CA 1
ATOM 3146 C C . GLY A 1 387 ? -6.738 -5.586 -10.383 1 96.31 387 GLY A C 1
ATOM 3147 O O . GLY A 1 387 ? -7.367 -5.508 -11.438 1 96.31 387 GLY A O 1
ATOM 3148 N N . GLY A 1 388 ? -6.129 -6.801 -10.023 1 97 388 GLY A N 1
ATOM 3149 C CA . GLY A 1 388 ? -6.223 -7.996 -10.844 1 97 388 GLY A CA 1
ATOM 3150 C C . GLY A 1 388 ? -5.746 -7.777 -12.266 1 97 388 GLY A C 1
ATOM 3151 O O . GLY A 1 388 ? -4.652 -7.25 -12.484 1 97 388 GLY A O 1
ATOM 3152 N N . LEU A 1 389 ? -6.566 -8.148 -13.219 1 96.31 389 LEU A N 1
ATOM 3153 C CA . LEU A 1 389 ? -6.207 -8.039 -14.633 1 96.31 389 LEU A CA 1
ATOM 3154 C C . LEU A 1 389 ? -6.48 -6.629 -15.148 1 96.31 389 LEU A C 1
ATOM 3156 O O . LEU A 1 389 ? -6.121 -6.297 -16.281 1 96.31 389 LEU A O 1
ATOM 3160 N N . SER A 1 390 ? -7.02 -5.738 -14.297 1 91.38 390 SER A N 1
ATOM 3161 C CA . SER A 1 390 ? -7.227 -4.332 -14.633 1 91.38 390 SER A CA 1
ATOM 3162 C C . SER A 1 390 ? -6.156 -3.447 -14.008 1 91.38 390 SER A C 1
ATOM 3164 O O . SER A 1 390 ? -6.418 -2.289 -13.68 1 91.38 390 SER A O 1
ATOM 3166 N N . LEU A 1 391 ? -5.027 -4.004 -13.828 1 94 391 LEU A N 1
ATOM 3167 C CA . LEU A 1 391 ? -3.906 -3.287 -13.234 1 94 391 LEU A CA 1
ATOM 3168 C C . LEU A 1 391 ? -3.557 -2.049 -14.047 1 94 391 LEU A C 1
ATOM 3170 O O . LEU A 1 391 ? -3.092 -2.162 -15.188 1 94 391 LEU A O 1
ATOM 3174 N N . PRO A 1 392 ? -3.828 -0.789 -13.57 1 92 392 PRO A N 1
ATOM 3175 C CA . PRO A 1 392 ? -3.557 0.442 -14.312 1 92 392 PRO A CA 1
ATOM 3176 C C . PRO A 1 392 ? -2.117 0.925 -14.148 1 92 392 PRO A C 1
ATOM 3178 O O . PRO A 1 392 ? -1.859 1.862 -13.391 1 92 392 PRO A O 1
ATOM 3181 N N . VAL A 1 393 ? -1.22 0.32 -14.859 1 94.69 393 VAL A N 1
ATOM 3182 C CA . VAL A 1 393 ? 0.204 0.597 -14.703 1 94.69 393 VAL A CA 1
ATOM 3183 C C . VAL A 1 393 ? 0.831 0.876 -16.062 1 94.69 393 VAL A C 1
ATOM 3185 O O . VAL A 1 393 ? 0.366 0.363 -17.094 1 94.69 393 VAL A O 1
ATOM 3188 N N . SER A 1 394 ? 1.771 1.772 -16.078 1 93.5 394 SER A N 1
ATOM 3189 C CA . SER A 1 394 ? 2.537 2.018 -17.297 1 93.5 394 SER A CA 1
ATOM 3190 C C . SER A 1 394 ? 3.965 1.496 -17.172 1 93.5 394 SER A C 1
ATOM 3192 O O . SER A 1 394 ? 4.434 1.229 -16.062 1 93.5 394 SER A O 1
ATOM 3194 N N . ARG A 1 395 ? 4.598 1.245 -18.266 1 96.06 395 ARG A N 1
ATOM 3195 C CA . ARG A 1 395 ? 5.984 0.803 -18.391 1 96.06 395 ARG A CA 1
ATOM 3196 C C . ARG A 1 395 ? 6.184 -0.567 -17.75 1 96.06 395 ARG A C 1
ATOM 3198 O O . ARG A 1 395 ? 7.113 -0.76 -16.969 1 96.06 395 ARG A O 1
ATOM 3205 N N . VAL A 1 396 ? 5.273 -1.448 -18.062 1 97.81 396 VAL A N 1
ATOM 3206 C CA . VAL A 1 396 ? 5.418 -2.861 -17.734 1 97.81 396 VAL A CA 1
ATOM 3207 C C . VAL A 1 396 ? 5.309 -3.709 -19 1 97.81 396 VAL A C 1
ATOM 3209 O O . VAL A 1 396 ? 4.453 -3.457 -19.844 1 97.81 396 VAL A O 1
ATOM 3212 N N . VAL A 1 397 ? 6.258 -4.586 -19.172 1 98.06 397 VAL A N 1
ATOM 3213 C CA . VAL A 1 397 ? 6.109 -5.621 -20.188 1 98.06 397 VAL A CA 1
ATOM 3214 C C . VAL A 1 397 ? 5.594 -6.906 -19.547 1 98.06 397 VAL A C 1
ATOM 3216 O O . VAL A 1 397 ? 6.266 -7.496 -18.703 1 98.06 397 VAL A O 1
ATOM 3219 N N . PHE A 1 398 ? 4.363 -7.293 -19.953 1 98.38 398 PHE A N 1
ATOM 3220 C CA . PHE A 1 398 ? 3.785 -8.555 -19.516 1 98.38 398 PHE A CA 1
ATOM 3221 C C . PHE A 1 398 ? 4.074 -9.664 -20.516 1 98.38 398 PHE A C 1
ATOM 3223 O O . PHE A 1 398 ? 3.547 -9.648 -21.641 1 98.38 398 PHE A O 1
ATOM 3230 N N . ILE A 1 399 ? 4.883 -10.625 -20.094 1 98.5 399 ILE A N 1
ATOM 3231 C CA . ILE A 1 399 ? 5.277 -11.672 -21.031 1 98.5 399 ILE A CA 1
ATOM 3232 C C . ILE A 1 399 ? 4.707 -13.016 -20.578 1 98.5 399 ILE A C 1
ATOM 3234 O O . ILE A 1 399 ? 4.859 -13.398 -19.406 1 98.5 399 ILE A O 1
ATOM 3238 N N . HIS A 1 400 ? 4.023 -13.742 -21.484 1 97.88 400 HIS A N 1
ATOM 3239 C CA . HIS A 1 400 ? 3.514 -15.086 -21.203 1 97.88 400 HIS A CA 1
ATOM 3240 C C . HIS A 1 400 ? 3.783 -16.031 -22.375 1 97.88 400 HIS A C 1
ATOM 3242 O O . HIS A 1 400 ? 3.852 -15.586 -23.531 1 97.88 400 HIS A O 1
ATOM 3248 N N . GLY A 1 401 ? 4.051 -17.281 -22.047 1 96.38 401 GLY A N 1
ATOM 3249 C CA . GLY A 1 401 ? 3.996 -18.328 -23.062 1 96.38 401 GLY A CA 1
ATOM 3250 C C . GLY A 1 401 ? 2.596 -18.875 -23.281 1 96.38 401 GLY A C 1
ATOM 3251 O O . GLY A 1 401 ? 1.817 -19 -22.328 1 96.38 401 GLY A O 1
ATOM 3252 N N . SER A 1 402 ? 2.377 -19.281 -24.5 1 95.75 402 SER A N 1
ATOM 3253 C CA . SER A 1 402 ? 1.034 -19.75 -24.844 1 95.75 402 SER A CA 1
ATOM 3254 C C . SER A 1 402 ? 0.723 -21.094 -24.172 1 95.75 402 SER A C 1
ATOM 3256 O O . SER A 1 402 ? -0.443 -21.469 -24.047 1 95.75 402 SER A O 1
ATOM 3258 N N . ILE A 1 403 ? 1.748 -21.797 -23.797 1 94.94 403 ILE A N 1
ATOM 3259 C CA . ILE A 1 403 ? 1.511 -23.109 -23.188 1 94.94 403 ILE A CA 1
ATOM 3260 C C . ILE A 1 403 ? 1.568 -22.984 -21.672 1 94.94 403 ILE A C 1
ATOM 3262 O O . ILE A 1 403 ? 1.298 -23.953 -20.953 1 94.94 403 ILE A O 1
ATOM 3266 N N . ASP A 1 404 ? 1.907 -21.828 -21.141 1 95.06 404 ASP A N 1
ATOM 3267 C CA . ASP A 1 404 ? 2.008 -21.594 -19.703 1 95.06 404 ASP A CA 1
ATOM 3268 C C . ASP A 1 404 ? 0.644 -21.719 -19.031 1 95.06 404 ASP A C 1
ATOM 3270 O O . ASP A 1 404 ? -0.246 -20.891 -19.266 1 95.06 404 ASP A O 1
ATOM 3274 N N . PRO A 1 405 ? 0.493 -22.641 -18.141 1 96.75 405 PRO A N 1
ATOM 3275 C CA . PRO A 1 405 ? -0.828 -22.812 -17.531 1 96.75 405 PRO A CA 1
ATOM 3276 C C . PRO A 1 405 ? -1.209 -21.688 -16.578 1 96.75 405 PRO A C 1
ATOM 3278 O O . PRO A 1 405 ? -2.367 -21.578 -16.172 1 96.75 405 PRO A O 1
ATOM 3281 N N . TRP A 1 406 ? -0.278 -20.797 -16.266 1 97.44 406 TRP A N 1
ATOM 3282 C CA . TRP A 1 406 ? -0.553 -19.656 -15.398 1 97.44 406 TRP A CA 1
ATOM 3283 C C . TRP A 1 406 ? -1.055 -18.469 -16.203 1 97.44 406 TRP A C 1
ATOM 3285 O O . TRP A 1 406 ? -1.56 -17.5 -15.633 1 97.44 406 TRP A O 1
ATOM 3295 N N . SER A 1 407 ? -1.015 -18.484 -17.516 1 97.5 407 SER A N 1
ATOM 3296 C CA . SER A 1 407 ? -1.282 -17.344 -18.391 1 97.5 407 SER A CA 1
ATOM 3297 C C . SER A 1 407 ? -2.717 -16.844 -18.234 1 97.5 407 SER A C 1
ATOM 3299 O O . SER A 1 407 ? -2.99 -15.656 -18.406 1 97.5 407 SER A O 1
ATOM 3301 N N . PRO A 1 408 ? -3.717 -17.75 -17.844 1 97.94 408 PRO A N 1
ATOM 3302 C CA . PRO A 1 408 ? -5.086 -17.25 -17.703 1 97.94 408 PRO A CA 1
ATOM 3303 C C . PRO A 1 408 ? -5.219 -16.203 -16.594 1 97.94 408 PRO A C 1
ATOM 3305 O O . PRO A 1 408 ? -6.191 -15.438 -16.578 1 97.94 408 PRO A O 1
ATOM 3308 N N . LEU A 1 409 ? -4.301 -16.156 -15.656 1 98.38 409 LEU A N 1
ATOM 3309 C CA . LEU A 1 409 ? -4.379 -15.219 -14.539 1 98.38 409 LEU A CA 1
ATOM 3310 C C . LEU A 1 409 ? -3.457 -14.031 -14.773 1 98.38 409 LEU A C 1
ATOM 3312 O O . LEU A 1 409 ? -3.244 -13.219 -13.867 1 98.38 409 LEU A O 1
ATOM 3316 N N . GLY A 1 410 ? -2.859 -13.938 -15.961 1 98.06 410 GLY A N 1
ATOM 3317 C CA . GLY A 1 410 ? -1.995 -12.82 -16.312 1 98.06 410 GLY A CA 1
ATOM 3318 C C . GLY A 1 410 ? -2.539 -11.977 -17.438 1 98.06 410 GLY A C 1
ATOM 3319 O O . GLY A 1 410 ? -3.568 -12.312 -18.031 1 98.06 410 GLY A O 1
ATOM 3320 N N . ILE A 1 411 ? -1.92 -10.883 -17.719 1 97.94 411 ILE A N 1
ATOM 3321 C CA . ILE A 1 411 ? -2.285 -10.008 -18.828 1 97.94 411 ILE A CA 1
ATOM 3322 C C . ILE A 1 411 ? -1.6 -10.477 -20.109 1 97.94 411 ILE A C 1
ATOM 3324 O O . ILE A 1 411 ? -0.383 -10.344 -20.25 1 97.94 411 ILE A O 1
ATOM 3328 N N . THR A 1 412 ? -2.396 -11.039 -20.984 1 97.06 412 THR A N 1
ATOM 3329 C CA . THR A 1 412 ? -1.853 -11.586 -22.219 1 97.06 412 THR A CA 1
ATOM 3330 C C . THR A 1 412 ? -2.291 -10.742 -23.422 1 97.06 412 THR A C 1
ATOM 3332 O O . THR A 1 412 ? -1.739 -10.883 -24.516 1 97.06 412 THR A O 1
ATOM 3335 N N . THR A 1 413 ? -3.318 -9.969 -23.203 1 94.69 413 THR A N 1
ATOM 3336 C CA . THR A 1 413 ? -3.852 -9.094 -24.234 1 94.69 413 THR A CA 1
ATOM 3337 C C . THR A 1 413 ? -4.402 -7.805 -23.625 1 94.69 413 THR A C 1
ATOM 3339 O O . THR A 1 413 ? -4.617 -7.73 -22.406 1 94.69 413 THR A O 1
ATOM 3342 N N . ASN A 1 414 ? -4.477 -6.797 -24.438 1 92.31 414 ASN A N 1
ATOM 3343 C CA . ASN A 1 414 ? -5.066 -5.52 -24.047 1 92.31 414 ASN A CA 1
ATOM 3344 C C . ASN A 1 414 ? -4.434 -4.961 -22.781 1 92.31 414 ASN A C 1
ATOM 3346 O O . ASN A 1 414 ? -5.133 -4.656 -21.812 1 92.31 414 ASN A O 1
ATOM 3350 N N . PRO A 1 415 ? -3.094 -4.82 -22.828 1 94.88 415 PRO A N 1
ATOM 3351 C CA . PRO A 1 415 ? -2.434 -4.234 -21.656 1 94.88 415 PRO A CA 1
ATOM 3352 C C . PRO A 1 415 ? -2.873 -2.795 -21.391 1 94.88 415 PRO A C 1
ATOM 3354 O O . PRO A 1 415 ? -3.475 -2.158 -22.266 1 94.88 415 PRO A O 1
ATOM 3357 N N . PRO A 1 416 ? -2.686 -2.303 -20.141 1 92.5 416 PRO A N 1
ATOM 3358 C CA . PRO A 1 416 ? -2.992 -0.896 -19.875 1 92.5 416 PRO A CA 1
ATOM 3359 C C . PRO A 1 416 ? -2.139 0.06 -20.703 1 92.5 416 PRO A C 1
ATOM 3361 O O . PRO A 1 416 ? -1.075 -0.324 -21.203 1 92.5 416 PRO A O 1
ATOM 3364 N N . GLU A 1 417 ? -2.58 1.316 -20.797 1 88.88 417 GLU A N 1
ATOM 3365 C CA . GLU A 1 417 ? -1.887 2.328 -21.578 1 88.88 417 GLU A CA 1
ATOM 3366 C C . GLU A 1 417 ? -0.452 2.521 -21.109 1 88.88 417 GLU A C 1
ATOM 3368 O O . GLU A 1 417 ? -0.201 2.582 -19.891 1 88.88 417 GLU A O 1
ATOM 3373 N N . GLY A 1 418 ? 0.47 2.51 -22.047 1 91.38 418 GLY A N 1
ATOM 3374 C CA . GLY A 1 418 ? 1.872 2.723 -21.734 1 91.38 418 GLY A CA 1
ATOM 3375 C C . GLY A 1 418 ? 2.604 1.442 -21.375 1 91.38 418 GLY A C 1
ATOM 3376 O O . GLY A 1 418 ? 3.797 1.468 -21.062 1 91.38 418 GLY A O 1
ATOM 3377 N N . SER A 1 419 ? 1.886 0.305 -21.438 1 95.62 419 SER A N 1
ATOM 3378 C CA . SER A 1 419 ? 2.463 -1.011 -21.172 1 95.62 419 SER A CA 1
ATOM 3379 C C . SER A 1 419 ? 2.291 -1.933 -22.375 1 95.62 419 SER A C 1
ATOM 3381 O O . SER A 1 419 ? 1.574 -1.601 -23.328 1 95.62 419 SER A O 1
ATOM 3383 N N . TYR A 1 420 ? 3.006 -3.078 -22.344 1 96.44 420 TYR A N 1
ATOM 3384 C CA . TYR A 1 420 ? 2.979 -4.016 -23.469 1 96.44 420 TYR A CA 1
ATOM 3385 C C . TYR A 1 420 ? 2.727 -5.438 -22.984 1 96.44 420 TYR A C 1
ATOM 3387 O O . TYR A 1 420 ? 3.193 -5.824 -21.906 1 96.44 420 TYR A O 1
ATOM 3395 N N . ALA A 1 421 ? 1.944 -6.18 -23.75 1 97.62 421 ALA A N 1
ATOM 3396 C CA . ALA A 1 421 ? 1.802 -7.621 -23.562 1 97.62 421 ALA A CA 1
ATOM 3397 C C . ALA A 1 421 ? 2.494 -8.391 -24.688 1 97.62 421 ALA A C 1
ATOM 3399 O O . ALA A 1 421 ? 2.404 -8.008 -25.859 1 97.62 421 ALA A O 1
ATOM 3400 N N . ILE A 1 422 ? 3.291 -9.336 -24.297 1 97.94 422 ILE A N 1
ATOM 3401 C CA . ILE A 1 422 ? 3.947 -10.219 -25.266 1 97.94 422 ILE A CA 1
ATOM 3402 C C . ILE A 1 422 ? 3.52 -11.664 -25.016 1 97.94 422 ILE A C 1
ATOM 3404 O O . ILE A 1 422 ? 3.734 -12.203 -23.922 1 97.94 422 ILE A O 1
ATOM 3408 N N . LEU A 1 423 ? 2.846 -12.289 -25.953 1 97.81 423 LEU A N 1
ATOM 3409 C CA . LEU A 1 423 ? 2.506 -13.703 -25.922 1 97.81 423 LEU A CA 1
ATOM 3410 C C . LEU A 1 423 ? 3.4 -14.5 -26.875 1 97.81 423 LEU A C 1
ATOM 3412 O O . LEU A 1 423 ? 3.467 -14.203 -28.062 1 97.81 423 LEU A O 1
ATOM 3416 N N . ILE A 1 424 ? 4.109 -15.453 -26.344 1 97.06 424 ILE A N 1
ATOM 3417 C CA . ILE A 1 424 ? 5.039 -16.25 -27.125 1 97.06 424 ILE A CA 1
ATOM 3418 C C . ILE A 1 424 ? 4.434 -17.625 -27.406 1 97.06 424 ILE A C 1
ATOM 3420 O O . ILE A 1 424 ? 4.32 -18.453 -26.5 1 97.06 424 ILE A O 1
ATOM 3424 N N . ASN A 1 425 ? 4.18 -17.922 -28.625 1 94.94 425 ASN A N 1
ATOM 3425 C CA . ASN A 1 425 ? 3.557 -19.188 -28.984 1 94.94 425 ASN A CA 1
ATOM 3426 C C . ASN A 1 425 ? 4.523 -20.359 -28.812 1 94.94 425 ASN A C 1
ATOM 3428 O O . ASN A 1 425 ? 5.688 -20.266 -29.219 1 94.94 425 ASN A O 1
ATOM 3432 N N . GLY A 1 426 ? 4.023 -21.344 -28.125 1 92.12 426 GLY A N 1
ATOM 3433 C CA . GLY A 1 426 ? 4.75 -22.609 -28.094 1 92.12 426 GLY A CA 1
ATOM 3434 C C . GLY A 1 426 ? 5.738 -22.703 -26.953 1 92.12 426 GLY A C 1
ATOM 3435 O O . GLY A 1 426 ? 6.465 -23.688 -26.812 1 92.12 426 GLY A O 1
ATOM 3436 N N . VAL A 1 427 ? 5.785 -21.688 -26.188 1 92.75 427 VAL A N 1
ATOM 3437 C CA . VAL A 1 427 ? 6.738 -21.766 -25.078 1 92.75 427 VAL A CA 1
ATOM 3438 C C . VAL A 1 427 ? 5.988 -21.797 -23.75 1 92.75 427 VAL A C 1
ATOM 3440 O O . VAL A 1 427 ? 4.805 -21.469 -23.688 1 92.75 427 VAL A O 1
ATOM 3443 N N . ALA A 1 428 ? 6.73 -22.25 -22.75 1 92.44 428 ALA A N 1
ATOM 3444 C CA . ALA A 1 428 ? 6.121 -22.531 -21.453 1 92.44 428 ALA A CA 1
ATOM 3445 C C . ALA A 1 428 ? 6.414 -21.422 -20.453 1 92.44 428 ALA A C 1
ATOM 3447 O O . ALA A 1 428 ? 6.633 -20.266 -20.828 1 92.44 428 ALA A O 1
ATOM 3448 N N . HIS A 1 429 ? 6.27 -21.766 -19.156 1 92.56 429 HIS A N 1
ATOM 3449 C CA . HIS A 1 429 ? 6.273 -20.859 -18.016 1 92.56 429 HIS A CA 1
ATOM 3450 C C . HIS A 1 429 ? 7.625 -20.172 -17.859 1 92.56 429 HIS A C 1
ATOM 3452 O O . HIS A 1 429 ? 8.656 -20.828 -17.766 1 92.56 429 HIS A O 1
ATOM 3458 N N . CYS A 1 430 ? 7.703 -18.812 -17.938 1 92.06 430 CYS A N 1
ATOM 3459 C CA . CYS A 1 430 ? 8.836 -17.953 -17.641 1 92.06 430 CYS A CA 1
ATOM 3460 C C . CYS A 1 430 ? 9.977 -18.172 -18.625 1 92.06 430 CYS A C 1
ATOM 3462 O O . CYS A 1 430 ? 11.125 -17.844 -18.344 1 92.06 430 CYS A O 1
ATOM 3464 N N . ALA A 1 431 ? 9.719 -18.703 -19.781 1 91.19 431 ALA A N 1
ATOM 3465 C CA . ALA A 1 431 ? 10.75 -19.047 -20.75 1 91.19 431 ALA A CA 1
ATOM 3466 C C . ALA A 1 431 ? 11.539 -17.812 -21.172 1 91.19 431 ALA A C 1
ATOM 3468 O O . ALA A 1 431 ? 12.75 -17.891 -21.422 1 91.19 431 ALA A O 1
ATOM 3469 N N . SER A 1 432 ? 10.922 -16.688 -21.188 1 93.25 432 SER A N 1
ATOM 3470 C CA . SER A 1 432 ? 11.523 -15.469 -21.719 1 93.25 432 SER A CA 1
ATOM 3471 C C . SER A 1 432 ? 12.672 -14.992 -20.828 1 93.25 432 SER A C 1
ATOM 3473 O O . SER A 1 432 ? 13.555 -14.266 -21.297 1 93.25 432 SER A O 1
ATOM 3475 N N . MET A 1 433 ? 12.672 -15.344 -19.594 1 92.62 433 MET A N 1
ATOM 3476 C CA . MET A 1 433 ? 13.664 -14.781 -18.688 1 92.62 433 MET A CA 1
ATOM 3477 C C . MET A 1 433 ? 14.891 -15.688 -18.594 1 92.62 433 MET A C 1
ATOM 3479 O O . MET A 1 433 ? 15.93 -15.281 -18.078 1 92.62 433 MET A O 1
ATOM 3483 N N . LEU A 1 434 ? 14.852 -16.875 -19.156 1 88.38 434 LEU A N 1
ATOM 3484 C CA . LEU A 1 434 ? 15.914 -17.875 -19.031 1 88.38 434 LEU A CA 1
ATOM 3485 C C . LEU A 1 434 ? 17.094 -17.516 -19.938 1 88.38 434 LEU A C 1
ATOM 3487 O O . LEU A 1 434 ? 16.938 -16.719 -20.875 1 88.38 434 LEU A O 1
ATOM 3491 N N . PRO A 1 435 ? 18.25 -18.141 -19.641 1 85.62 435 PRO A N 1
ATOM 3492 C CA . PRO A 1 435 ? 19.391 -17.906 -20.531 1 85.62 435 PRO A CA 1
ATOM 3493 C C . PRO A 1 435 ? 19.125 -18.359 -21.953 1 85.62 435 PRO A C 1
ATOM 3495 O O . PRO A 1 435 ? 18.484 -19.391 -22.172 1 85.62 435 PRO A O 1
ATOM 3498 N N . GLU A 1 436 ? 19.703 -17.672 -22.844 1 86.88 436 GLU A N 1
ATOM 3499 C CA . GLU A 1 436 ? 19.609 -18.047 -24.25 1 86.88 436 GLU A CA 1
ATOM 3500 C C . GLU A 1 436 ? 20.312 -19.375 -24.516 1 86.88 436 GLU A C 1
ATOM 3502 O O . GLU A 1 436 ? 21.375 -19.641 -23.938 1 86.88 436 GLU A O 1
ATOM 3507 N N . THR A 1 437 ? 19.672 -20.125 -25.344 1 85.12 437 THR A N 1
ATOM 3508 C CA . THR A 1 437 ? 20.297 -21.359 -25.797 1 85.12 437 THR A CA 1
ATOM 3509 C C . THR A 1 437 ? 20.188 -21.5 -27.312 1 85.12 437 THR A C 1
ATOM 3511 O O . THR A 1 437 ? 19.391 -20.797 -27.953 1 85.12 437 THR A O 1
ATOM 3514 N N . ARG A 1 438 ? 20.984 -22.375 -27.922 1 87.38 438 ARG A N 1
ATOM 3515 C CA . ARG A 1 438 ? 20.984 -22.594 -29.359 1 87.38 438 ARG A CA 1
ATOM 3516 C C . ARG A 1 438 ? 19.672 -23.188 -29.844 1 87.38 438 ARG A C 1
ATOM 3518 O O . ARG A 1 438 ? 19.297 -23.047 -31 1 87.38 438 ARG A O 1
ATOM 3525 N N . ASP A 1 439 ? 18.906 -23.766 -28.969 1 83.69 439 ASP A N 1
ATOM 3526 C CA . ASP A 1 439 ? 17.688 -24.469 -29.344 1 83.69 439 ASP A CA 1
ATOM 3527 C C . ASP A 1 439 ? 16.453 -23.578 -29.125 1 83.69 439 ASP A C 1
ATOM 3529 O O . ASP A 1 439 ? 15.32 -24.031 -29.344 1 83.69 439 ASP A O 1
ATOM 3533 N N . ASP A 1 440 ? 16.672 -22.375 -28.75 1 89.94 440 ASP A N 1
ATOM 3534 C CA . ASP A 1 440 ? 15.547 -21.469 -28.562 1 89.94 440 ASP A CA 1
ATOM 3535 C C . ASP A 1 440 ? 14.75 -21.312 -29.859 1 89.94 440 ASP A C 1
ATOM 3537 O O . ASP A 1 440 ? 15.328 -21.062 -30.922 1 89.94 440 ASP A O 1
ATOM 3541 N N . PRO A 1 441 ? 13.453 -21.484 -29.75 1 92.25 441 PRO A N 1
ATOM 3542 C CA . PRO A 1 441 ? 12.656 -21.234 -30.953 1 92.25 441 PRO A CA 1
ATOM 3543 C C . PRO A 1 441 ? 12.711 -19.766 -31.391 1 92.25 441 PRO A C 1
ATOM 3545 O O . PRO A 1 441 ? 12.914 -18.875 -30.562 1 92.25 441 PRO A O 1
ATOM 3548 N N . PRO A 1 442 ? 12.484 -19.516 -32.719 1 94.62 442 PRO A N 1
ATOM 3549 C CA . PRO A 1 442 ? 12.57 -18.156 -33.219 1 94.62 442 PRO A CA 1
ATOM 3550 C C . PRO A 1 442 ? 11.625 -17.188 -32.531 1 94.62 442 PRO A C 1
ATOM 3552 O O . PRO A 1 442 ? 11.977 -16.016 -32.312 1 94.62 442 PRO A O 1
ATOM 3555 N N . GLN A 1 443 ? 10.414 -17.688 -32.125 1 95.5 443 GLN A N 1
ATOM 3556 C CA . GLN A 1 443 ? 9.445 -16.828 -31.438 1 95.5 443 GLN A CA 1
ATOM 3557 C C . GLN A 1 443 ? 10.008 -16.297 -30.109 1 95.5 443 GLN A C 1
ATOM 3559 O O . GLN A 1 443 ? 9.766 -15.148 -29.75 1 95.5 443 GLN A O 1
ATOM 3564 N N . LEU A 1 444 ? 10.719 -17.109 -29.391 1 95.69 444 LEU A N 1
ATOM 3565 C CA . LEU A 1 444 ? 11.32 -16.719 -28.125 1 95.69 444 LEU A CA 1
ATOM 3566 C C . LEU A 1 444 ? 12.43 -15.695 -28.328 1 95.69 444 LEU A C 1
ATOM 3568 O O . LEU A 1 444 ? 12.523 -14.719 -27.594 1 95.69 444 LEU A O 1
ATOM 3572 N N . ILE A 1 445 ? 13.289 -15.898 -29.344 1 95.38 445 ILE A N 1
ATOM 3573 C CA . ILE A 1 445 ? 14.375 -14.984 -29.672 1 95.38 445 ILE A CA 1
ATOM 3574 C C . ILE A 1 445 ? 13.805 -13.609 -30.031 1 95.38 445 ILE A C 1
ATOM 3576 O O . ILE A 1 445 ? 14.289 -12.586 -29.531 1 95.38 445 ILE A O 1
ATOM 3580 N N . GLU A 1 446 ? 12.742 -13.625 -30.828 1 96.75 446 GLU A N 1
ATOM 3581 C CA . GLU A 1 446 ? 12.125 -12.375 -31.266 1 96.75 446 GLU A CA 1
ATOM 3582 C C . GLU A 1 446 ? 11.492 -11.641 -30.078 1 96.75 446 GLU A C 1
ATOM 3584 O O . GLU A 1 446 ? 11.555 -10.414 -30 1 96.75 446 GLU A O 1
ATOM 3589 N N . ALA A 1 447 ? 10.859 -12.422 -29.219 1 96.88 447 ALA A N 1
ATOM 3590 C CA . ALA A 1 447 ? 10.242 -11.82 -28.047 1 96.88 447 ALA A CA 1
ATOM 3591 C C . ALA A 1 447 ? 11.281 -11.133 -27.156 1 96.88 447 ALA A C 1
ATOM 3593 O O . ALA A 1 447 ? 11.039 -10.047 -26.641 1 96.88 447 ALA A O 1
ATOM 3594 N N . ARG A 1 448 ? 12.414 -11.727 -26.969 1 96.94 448 ARG A N 1
ATOM 3595 C CA . ARG A 1 448 ? 13.492 -11.141 -26.188 1 96.94 448 ARG A CA 1
ATOM 3596 C C . ARG A 1 448 ? 14 -9.859 -26.828 1 96.94 448 ARG A C 1
ATOM 3598 O O . ARG A 1 448 ? 14.219 -8.852 -26.156 1 96.94 448 ARG A O 1
ATOM 3605 N N . LYS A 1 449 ? 14.156 -9.93 -28.141 1 96.75 449 LYS A N 1
ATOM 3606 C CA . LYS A 1 449 ? 14.617 -8.75 -28.859 1 96.75 449 LYS A CA 1
ATOM 3607 C C . LYS A 1 449 ? 13.625 -7.598 -28.719 1 96.75 449 LYS A C 1
ATOM 3609 O O . LYS A 1 449 ? 14.031 -6.449 -28.516 1 96.75 449 LYS A O 1
ATOM 3614 N N . LYS A 1 450 ? 12.383 -7.961 -28.859 1 96.56 450 LYS A N 1
ATOM 3615 C CA . LYS A 1 450 ? 11.352 -6.938 -28.719 1 96.56 450 LYS A CA 1
ATOM 3616 C C . LYS A 1 450 ? 11.352 -6.348 -27.312 1 96.56 450 LYS A C 1
ATOM 3618 O O . LYS A 1 450 ? 11.195 -5.137 -27.141 1 96.56 450 LYS A O 1
ATOM 3623 N N . THR A 1 451 ? 11.508 -7.184 -26.328 1 97.25 451 THR A N 1
ATOM 3624 C CA . THR A 1 451 ? 11.578 -6.727 -24.938 1 97.25 451 THR A CA 1
ATOM 3625 C C . THR A 1 451 ? 12.742 -5.762 -24.75 1 97.25 451 THR A C 1
ATOM 3627 O O . THR A 1 451 ? 12.586 -4.703 -24.141 1 97.25 451 THR A O 1
ATOM 3630 N N . GLU A 1 452 ? 13.906 -6.086 -25.297 1 97.19 452 GLU A N 1
ATOM 3631 C CA . GLU A 1 452 ? 15.086 -5.23 -25.219 1 97.19 452 GLU A CA 1
ATOM 3632 C C . GLU A 1 452 ? 14.836 -3.879 -25.875 1 97.19 452 GLU A C 1
ATOM 3634 O O . GLU A 1 452 ? 15.266 -2.842 -25.359 1 97.19 452 GLU A O 1
ATOM 3639 N N . GLN A 1 453 ? 14.164 -3.986 -26.969 1 96 453 GLN A N 1
ATOM 3640 C CA . GLN A 1 453 ? 13.852 -2.752 -27.672 1 96 453 GLN A CA 1
ATOM 3641 C C . GLN A 1 453 ? 12.945 -1.849 -26.844 1 96 453 GLN A C 1
ATOM 3643 O O . GLN A 1 453 ? 13.195 -0.645 -26.734 1 96 453 GLN A O 1
ATOM 3648 N N . ILE A 1 454 ? 11.898 -2.41 -26.266 1 96 454 ILE A N 1
ATOM 3649 C CA . ILE A 1 454 ? 10.938 -1.65 -25.469 1 96 454 ILE A CA 1
ATOM 3650 C C . ILE A 1 454 ? 11.648 -1.015 -24.281 1 96 454 ILE A C 1
ATOM 3652 O O . ILE A 1 454 ? 11.5 0.184 -24.031 1 96 454 ILE A O 1
ATOM 3656 N N . VAL A 1 455 ? 12.43 -1.782 -23.562 1 97.12 455 VAL A N 1
ATOM 3657 C CA . VAL A 1 455 ? 13.148 -1.292 -22.391 1 97.12 455 VAL A CA 1
ATOM 3658 C C . VAL A 1 455 ? 14.133 -0.206 -22.797 1 97.12 455 VAL A C 1
ATOM 3660 O O . VAL A 1 455 ? 14.242 0.829 -22.141 1 97.12 455 VAL A O 1
ATOM 3663 N N . GLY A 1 456 ? 14.859 -0.452 -23.906 1 96.44 456 GLY A N 1
ATOM 3664 C CA . GLY A 1 456 ? 15.773 0.551 -24.438 1 96.44 456 GLY A CA 1
ATOM 3665 C C . GLY A 1 456 ? 15.086 1.861 -24.766 1 96.44 456 GLY A C 1
ATOM 3666 O O . GLY A 1 456 ? 15.617 2.938 -24.484 1 96.44 456 GLY A O 1
ATOM 3667 N N . ASP A 1 457 ? 13.906 1.729 -25.375 1 95.12 457 ASP A N 1
ATOM 3668 C CA . ASP A 1 457 ? 13.133 2.92 -25.703 1 95.12 457 ASP A CA 1
ATOM 3669 C C . ASP A 1 457 ? 12.758 3.705 -24.453 1 95.12 457 ASP A C 1
ATOM 3671 O O . ASP A 1 457 ? 12.812 4.938 -24.453 1 95.12 457 ASP A O 1
ATOM 3675 N N . TRP A 1 458 ? 12.344 3.008 -23.422 1 95 458 TRP A N 1
ATOM 3676 C CA . TRP A 1 458 ? 12.008 3.674 -22.172 1 95 458 TRP A CA 1
ATOM 3677 C C . TRP A 1 458 ? 13.227 4.379 -21.578 1 95 458 TRP A C 1
ATOM 3679 O O . TRP A 1 458 ? 13.133 5.523 -21.125 1 95 458 TRP A O 1
ATOM 3689 N N . ILE A 1 459 ? 14.367 3.693 -21.562 1 95.12 459 ILE A N 1
ATOM 3690 C CA . ILE A 1 459 ? 15.586 4.215 -20.969 1 95.12 459 ILE A CA 1
ATOM 3691 C C . ILE A 1 459 ? 16.016 5.492 -21.688 1 95.12 459 ILE A C 1
ATOM 3693 O O . ILE A 1 459 ? 16.438 6.457 -21.047 1 95.12 459 ILE A O 1
ATOM 3697 N N . THR A 1 460 ? 15.82 5.543 -23 1 92.56 460 THR A N 1
ATOM 3698 C CA . THR A 1 460 ? 16.328 6.652 -23.781 1 92.56 460 THR A CA 1
ATOM 3699 C C . THR A 1 460 ? 15.273 7.734 -23.969 1 92.56 460 THR A C 1
ATOM 3701 O O . THR A 1 460 ? 15.555 8.805 -24.516 1 92.56 460 THR A O 1
ATOM 3704 N N . GLY A 1 461 ? 14.094 7.539 -23.516 1 87.5 461 GLY A N 1
ATOM 3705 C CA . GLY A 1 461 ? 13.031 8.523 -23.578 1 87.5 461 GLY A CA 1
ATOM 3706 C C . GLY A 1 461 ? 12.375 8.617 -24.938 1 87.5 461 GLY A C 1
ATOM 3707 O O . GLY A 1 461 ? 11.75 9.625 -25.266 1 87.5 461 GLY A O 1
ATOM 3708 N N . LYS A 1 462 ? 12.609 7.777 -25.75 1 78 462 LYS A N 1
ATOM 3709 C CA . LYS A 1 462 ? 11.938 7.777 -27.031 1 78 462 LYS A CA 1
ATOM 3710 C C . LYS A 1 462 ? 10.422 7.648 -26.859 1 78 462 LYS A C 1
ATOM 3712 O O . LYS A 1 462 ? 9.953 6.914 -26 1 78 462 LYS A O 1
ATOM 3717 N N . LYS A 1 463 ? 9.844 8.703 -27.438 1 61.16 463 LYS A N 1
ATOM 3718 C CA . LYS A 1 463 ? 8.391 8.773 -27.312 1 61.16 463 LYS A CA 1
ATOM 3719 C C . LYS A 1 463 ? 7.73 7.508 -27.875 1 61.16 463 LYS A C 1
ATOM 3721 O O . LYS A 1 463 ? 7.984 7.117 -29.016 1 61.16 463 LYS A O 1
ATOM 3726 N N . HIS A 1 464 ? 7.648 6.555 -27.188 1 52.88 464 HIS A N 1
ATOM 3727 C CA . HIS A 1 464 ? 6.828 5.453 -27.672 1 52.88 464 HIS A CA 1
ATOM 3728 C C . HIS A 1 464 ? 5.344 5.809 -27.625 1 52.88 464 HIS A C 1
ATOM 3730 O O . HIS A 1 464 ? 4.875 6.402 -26.641 1 52.88 464 HIS A O 1
ATOM 3736 N N . ARG A 1 465 ? 4.742 6.039 -28.781 1 48.28 465 ARG A N 1
ATOM 3737 C CA . ARG A 1 465 ? 3.297 6.23 -28.797 1 48.28 465 ARG A CA 1
ATOM 3738 C C . ARG A 1 465 ? 2.609 5.289 -27.812 1 48.28 465 ARG A C 1
ATOM 3740 O O . ARG A 1 465 ? 2.988 4.121 -27.703 1 48.28 465 ARG A O 1
ATOM 3747 N N . LEU A 1 466 ? 1.896 5.957 -26.703 1 54.44 466 LEU A N 1
ATOM 3748 C CA . LEU A 1 466 ? 1.056 5.367 -25.672 1 54.44 466 LEU A CA 1
ATOM 3749 C C . LEU A 1 466 ? 0.299 4.156 -26.203 1 54.44 466 LEU A C 1
ATOM 3751 O O . LEU A 1 466 ? -0.841 3.904 -25.812 1 54.44 466 LEU A O 1
ATOM 3755 N N . ALA A 1 467 ? 0.731 3.434 -27.172 1 56.34 467 ALA A N 1
ATOM 3756 C CA . ALA A 1 467 ? -0.147 2.41 -27.734 1 56.34 467 ALA A CA 1
ATOM 3757 C C . ALA A 1 467 ? -0.262 1.211 -26.797 1 56.34 467 ALA A C 1
ATOM 3759 O O . ALA A 1 467 ? 0.673 0.904 -26.047 1 56.34 467 ALA A O 1
ATOM 3760 N N . LYS A 1 468 ? -1.488 0.847 -26.422 1 64.12 468 LYS A N 1
ATOM 3761 C CA . LYS A 1 468 ? -1.924 -0.463 -25.953 1 64.12 468 LYS A CA 1
ATOM 3762 C C . LYS A 1 468 ? -1.612 -1.551 -26.984 1 64.12 468 LYS A C 1
ATOM 3764 O O . LYS A 1 468 ? -2.445 -1.865 -27.828 1 64.12 468 LYS A O 1
ATOM 3769 N N . ARG A 1 469 ? -0.269 -2.096 -26.828 1 78.56 469 ARG A N 1
ATOM 3770 C CA . ARG A 1 469 ? 0.064 -3.012 -27.906 1 78.56 469 ARG A CA 1
ATOM 3771 C C . ARG A 1 469 ? 0.332 -4.414 -27.375 1 78.56 469 ARG A C 1
ATOM 3773 O O . ARG A 1 469 ? 0.946 -4.578 -26.312 1 78.56 469 ARG A O 1
ATOM 3780 N N . THR A 1 470 ? -0.285 -5.285 -27.953 1 85.62 470 THR A N 1
ATOM 3781 C CA . THR A 1 470 ? -0.013 -6.707 -27.781 1 85.62 470 THR A CA 1
ATOM 3782 C C . THR A 1 470 ? 0.825 -7.246 -28.938 1 85.62 470 THR A C 1
ATOM 3784 O O . THR A 1 470 ? 0.53 -6.977 -30.094 1 85.62 470 THR A O 1
ATOM 3787 N N . PHE A 1 471 ? 1.936 -7.895 -28.578 1 90.06 471 PHE A N 1
ATOM 3788 C CA . PHE A 1 471 ? 2.73 -8.602 -29.578 1 90.06 471 PHE A CA 1
ATOM 3789 C C . PHE A 1 471 ? 2.588 -10.109 -29.422 1 90.06 471 PHE A C 1
ATOM 3791 O O . PHE A 1 471 ? 2.66 -10.625 -28.297 1 90.06 471 PHE A O 1
ATOM 3798 N N . VAL A 1 472 ? 2.318 -10.773 -30.516 1 93.88 472 VAL A N 1
ATOM 3799 C CA . VAL A 1 472 ? 2.262 -12.234 -30.531 1 93.88 472 VAL A CA 1
ATOM 3800 C C . VAL A 1 472 ? 3.363 -12.789 -31.422 1 93.88 472 VAL A C 1
ATOM 3802 O O . VAL A 1 472 ? 3.502 -12.359 -32.562 1 93.88 472 VAL A O 1
ATOM 3805 N N . PHE A 1 473 ? 4.133 -13.5 -30.844 1 94.31 473 PHE A N 1
ATOM 3806 C CA . PHE A 1 473 ? 5.203 -14.125 -31.609 1 94.31 473 PHE A CA 1
ATOM 3807 C C . PHE A 1 473 ? 4.984 -15.625 -31.719 1 94.31 473 PHE A C 1
ATOM 3809 O O . PHE A 1 473 ? 4.637 -16.281 -30.734 1 94.31 473 PHE A O 1
ATOM 3816 N N . MET B 1 1 ? -4.402 23.344 25.953 1 34.97 1 MET B N 1
ATOM 3817 C CA . MET B 1 1 ? -3.018 23.016 25.625 1 34.97 1 MET B CA 1
ATOM 3818 C C . MET B 1 1 ? -2.844 22.828 24.125 1 34.97 1 MET B C 1
ATOM 3820 O O . MET B 1 1 ? -1.915 23.375 23.531 1 34.97 1 MET B O 1
ATOM 3824 N N . LEU B 1 2 ? -3.367 21.688 23.562 1 37.75 2 LEU B N 1
ATOM 3825 C CA . LEU B 1 2 ? -3.35 21.453 22.125 1 37.75 2 LEU B CA 1
ATOM 3826 C C . LEU B 1 2 ? -4.684 21.844 21.5 1 37.75 2 LEU B C 1
ATOM 3828 O O . LEU B 1 2 ? -5.738 21.641 22.094 1 37.75 2 LEU B O 1
ATOM 3832 N N . ARG B 1 3 ? -4.727 23.016 20.891 1 40.16 3 ARG B N 1
ATOM 3833 C CA . ARG B 1 3 ? -5.98 23.469 20.281 1 40.16 3 ARG B CA 1
ATOM 3834 C C . ARG B 1 3 ? -5.965 23.266 18.766 1 40.16 3 ARG B C 1
ATOM 3836 O O . ARG B 1 3 ? -4.949 23.5 18.109 1 40.16 3 ARG B O 1
ATOM 3843 N N . GLN B 1 4 ? -6.465 22.047 18.344 1 45.41 4 GLN B N 1
ATOM 3844 C CA . GLN B 1 4 ? -6.621 22 16.891 1 45.41 4 GLN B CA 1
ATOM 3845 C C . GLN B 1 4 ? -7.906 22.703 16.453 1 45.41 4 GLN B C 1
ATOM 3847 O O . GLN B 1 4 ? -8.906 22.688 17.172 1 45.41 4 GLN B O 1
ATOM 3852 N N . LEU B 1 5 ? -7.852 23.453 15.461 1 41.19 5 LEU B N 1
ATOM 3853 C CA . LEU B 1 5 ? -8.906 24.234 14.82 1 41.19 5 LEU B CA 1
ATOM 3854 C C . LEU B 1 5 ? -10.031 23.328 14.328 1 41.19 5 LEU B C 1
ATOM 3856 O O . LEU B 1 5 ? -9.812 22.484 13.453 1 41.19 5 LEU B O 1
ATOM 3860 N N . ASP B 1 6 ? -10.797 22.781 15.297 1 41.94 6 ASP B N 1
ATOM 3861 C CA . ASP B 1 6 ? -12.008 22.266 14.664 1 41.94 6 ASP B CA 1
ATOM 3862 C C . ASP B 1 6 ? -12.664 23.328 13.781 1 41.94 6 ASP B C 1
ATOM 3864 O O . ASP B 1 6 ? -12.75 24.5 14.172 1 41.94 6 ASP B O 1
ATOM 3868 N N . PHE B 1 7 ? -12.5 23.141 12.508 1 42.16 7 PHE B N 1
ATOM 3869 C CA . PHE B 1 7 ? -13.305 23.984 11.633 1 42.16 7 PHE B CA 1
ATOM 3870 C C . PHE B 1 7 ? -14.719 24.156 12.188 1 42.16 7 PHE B C 1
ATOM 3872 O O . PHE B 1 7 ? -15.547 23.25 12.062 1 42.16 7 PHE B O 1
ATOM 3879 N N . HIS B 1 8 ? -14.82 24.703 13.297 1 37.81 8 HIS B N 1
ATOM 3880 C CA . HIS B 1 8 ? -16.141 24.922 13.867 1 37.81 8 HIS B CA 1
ATOM 3881 C C . HIS B 1 8 ? -17.031 25.703 12.914 1 37.81 8 HIS B C 1
ATOM 3883 O O . HIS B 1 8 ? -16.812 26.906 12.695 1 37.81 8 HIS B O 1
ATOM 3889 N N . ASP B 1 9 ? -17.453 25.078 11.82 1 42.97 9 ASP B N 1
ATOM 3890 C CA . ASP B 1 9 ? -18.438 25.766 10.984 1 42.97 9 ASP B CA 1
ATOM 3891 C C . ASP B 1 9 ? -19.812 25.797 11.664 1 42.97 9 ASP B C 1
ATOM 3893 O O . ASP B 1 9 ? -20.109 24.953 12.516 1 42.97 9 ASP B O 1
ATOM 3897 N N . SER B 1 10 ? -20.453 26.938 11.508 1 41.97 10 SER B N 1
ATOM 3898 C CA . SER B 1 10 ? -21.797 27.266 11.977 1 41.97 10 SER B CA 1
ATOM 3899 C C . SER B 1 10 ? -22.812 26.203 11.539 1 41.97 10 SER B C 1
ATOM 3901 O O . SER B 1 10 ? -23.953 26.219 11.992 1 41.97 10 SER B O 1
ATOM 3903 N N . VAL B 1 11 ? -22.516 25.453 10.562 1 43.44 11 VAL B N 1
ATOM 3904 C CA . VAL B 1 11 ? -23.547 24.5 10.148 1 43.44 11 VAL B CA 1
ATOM 3905 C C . VAL B 1 11 ? -23.484 23.266 11.031 1 43.44 11 VAL B C 1
ATOM 3907 O O . VAL B 1 11 ? -22.469 22.562 11.07 1 43.44 11 VAL B O 1
ATOM 3910 N N . PRO B 1 12 ? -24.484 23.203 11.852 1 48.09 12 PRO B N 1
ATOM 3911 C CA . PRO B 1 12 ? -24.484 22.062 12.781 1 48.09 12 PRO B CA 1
ATOM 3912 C C . PRO B 1 12 ? -24.406 20.719 12.055 1 48.09 12 PRO B C 1
ATOM 3914 O O . PRO B 1 12 ? -24.938 20.594 10.945 1 48.09 12 PRO B O 1
ATOM 3917 N N . ASN B 1 13 ? -23.547 19.859 12.562 1 55.44 13 ASN B N 1
ATOM 3918 C CA . ASN B 1 13 ? -23.594 18.469 12.125 1 55.44 13 ASN B CA 1
ATOM 3919 C C . ASN B 1 13 ? -24.969 17.859 12.352 1 55.44 13 ASN B C 1
ATOM 3921 O O . ASN B 1 13 ? -25.641 18.172 13.336 1 55.44 13 ASN B O 1
ATOM 3925 N N . VAL B 1 14 ? -25.734 17.5 11.281 1 50.19 14 VAL B N 1
ATOM 3926 C CA . VAL B 1 14 ? -27 16.812 11.477 1 50.19 14 VAL B CA 1
ATOM 3927 C C . VAL B 1 14 ? -26.75 15.32 11.727 1 50.19 14 VAL B C 1
ATOM 3929 O O . VAL B 1 14 ? -26.094 14.656 10.914 1 50.19 14 VAL B O 1
ATOM 3932 N N . GLU B 1 15 ? -26.766 14.875 13.008 1 56.66 15 GLU B N 1
ATOM 3933 C CA . GLU B 1 15 ? -26.625 13.469 13.375 1 56.66 15 GLU B CA 1
ATOM 3934 C C . GLU B 1 15 ? -27.547 12.586 12.555 1 56.66 15 GLU B C 1
ATOM 3936 O O . GLU B 1 15 ? -27.375 11.367 12.508 1 56.66 15 GLU B O 1
ATOM 3941 N N . ASP B 1 16 ? -28.453 13.133 11.711 1 61.62 16 ASP B N 1
ATOM 3942 C CA . ASP B 1 16 ? -29.375 12.25 11.008 1 61.62 16 ASP B CA 1
ATOM 3943 C C . ASP B 1 16 ? -28.719 11.641 9.766 1 61.62 16 ASP B C 1
ATOM 3945 O O . ASP B 1 16 ? -27.875 12.273 9.133 1 61.62 16 ASP B O 1
ATOM 3949 N N . GLY B 1 17 ? -28.719 10.289 9.75 1 78.38 17 GLY B N 1
ATOM 3950 C CA . GLY B 1 17 ? -28.375 9.57 8.539 1 78.38 17 GLY B CA 1
ATOM 3951 C C . GLY B 1 17 ? -26.984 8.945 8.586 1 78.38 17 GLY B C 1
ATOM 3952 O O . GLY B 1 17 ? -26.375 8.727 7.543 1 78.38 17 GLY B O 1
ATOM 3953 N N . LEU B 1 18 ? -26.562 8.805 9.867 1 90.81 18 LEU B N 1
ATOM 3954 C CA . LEU B 1 18 ? -25.297 8.117 10.016 1 90.81 18 LEU B CA 1
ATOM 3955 C C . LEU B 1 18 ? -25.453 6.613 9.797 1 90.81 18 LEU B C 1
ATOM 3957 O O . LEU B 1 18 ? -26.438 6.02 10.227 1 90.81 18 LEU B O 1
ATOM 3961 N N . GLU B 1 19 ? -24.594 6.102 9.055 1 95.25 19 GLU B N 1
ATOM 3962 C CA . GLU B 1 19 ? -24.531 4.676 8.734 1 95.25 19 GLU B CA 1
ATOM 3963 C C . GLU B 1 19 ? -23.219 4.059 9.172 1 95.25 19 GLU B C 1
ATOM 3965 O O . GLU B 1 19 ? -22.297 4.773 9.594 1 95.25 19 GLU B O 1
ATOM 3970 N N . TRP B 1 20 ? -23.203 2.74 9.18 1 97 20 TRP B N 1
ATOM 3971 C CA . TRP B 1 20 ? -22.016 2.002 9.609 1 97 20 TRP B CA 1
ATOM 3972 C C . TRP B 1 20 ? -21.609 0.966 8.562 1 97 20 TRP B C 1
ATOM 3974 O O . TRP B 1 20 ? -22.469 0.315 7.965 1 97 20 TRP B O 1
ATOM 3984 N N . PHE B 1 21 ? -20.375 0.816 8.336 1 97.94 21 PHE B N 1
ATOM 3985 C CA . PHE B 1 21 ? -19.781 -0.134 7.395 1 97.94 21 PHE B CA 1
ATOM 3986 C C . PHE B 1 21 ? -18.797 -1.058 8.102 1 97.94 21 PHE B C 1
ATOM 3988 O O . PHE B 1 21 ? -17.922 -0.595 8.836 1 97.94 21 PHE B O 1
ATOM 3995 N N . GLU B 1 22 ? -18.938 -2.375 7.91 1 97.88 22 GLU B N 1
ATOM 3996 C CA . GLU B 1 22 ? -18.016 -3.332 8.523 1 97.88 22 GLU B CA 1
ATOM 3997 C C . GLU B 1 22 ? -16.641 -3.297 7.848 1 97.88 22 GLU B C 1
ATOM 3999 O O . GLU B 1 22 ? -16.547 -3.482 6.633 1 97.88 22 GLU B O 1
ATOM 4004 N N . GLN B 1 23 ? -15.586 -3.025 8.695 1 98 23 GLN B N 1
ATOM 4005 C CA . GLN B 1 23 ? -14.211 -2.918 8.211 1 98 23 GLN B CA 1
ATOM 4006 C C . GLN B 1 23 ? -13.328 -3.994 8.828 1 98 23 GLN B C 1
ATOM 4008 O O . GLN B 1 23 ? -13.586 -4.457 9.945 1 98 23 GLN B O 1
ATOM 4013 N N . LYS B 1 24 ? -12.352 -4.418 8.031 1 96.62 24 LYS B N 1
ATOM 4014 C CA . LYS B 1 24 ? -11.305 -5.277 8.578 1 96.62 24 LYS B CA 1
ATOM 4015 C C . LYS B 1 24 ? -10.398 -4.504 9.539 1 96.62 24 LYS B C 1
ATOM 4017 O O . LYS B 1 24 ? -10.047 -3.355 9.273 1 96.62 24 LYS B O 1
ATOM 4022 N N . LEU B 1 25 ? -9.977 -5.121 10.656 1 98.12 25 LEU B N 1
ATOM 4023 C CA . LEU B 1 25 ? -9.141 -4.438 11.633 1 98.12 25 LEU B CA 1
ATOM 4024 C C . LEU B 1 25 ? -7.742 -4.184 11.07 1 98.12 25 LEU B C 1
ATOM 4026 O O . LEU B 1 25 ? -7.215 -3.074 11.195 1 98.12 25 LEU B O 1
ATOM 4030 N N . ASP B 1 26 ? -7.156 -5.238 10.516 1 97.75 26 ASP B N 1
ATOM 4031 C CA . ASP B 1 26 ? -5.797 -5.152 9.984 1 97.75 26 ASP B CA 1
ATOM 4032 C C . ASP B 1 26 ? -5.746 -5.609 8.531 1 97.75 26 ASP B C 1
ATOM 4034 O O . ASP B 1 26 ? -5.691 -6.812 8.25 1 97.75 26 ASP B O 1
ATOM 4038 N N . HIS B 1 27 ? -5.652 -4.668 7.637 1 97.62 27 HIS B N 1
ATOM 4039 C CA . HIS B 1 27 ? -5.648 -4.969 6.207 1 97.62 27 HIS B CA 1
ATOM 4040 C C . HIS B 1 27 ? -4.32 -5.578 5.777 1 97.62 27 HIS B C 1
ATOM 4042 O O . HIS B 1 27 ? -4.215 -6.129 4.68 1 97.62 27 HIS B O 1
ATOM 4048 N N . PHE B 1 28 ? -3.273 -5.516 6.602 1 97.06 28 PHE B N 1
ATOM 4049 C CA . PHE B 1 28 ? -1.938 -5.91 6.172 1 97.06 28 PHE B CA 1
ATOM 4050 C C . PHE B 1 28 ? -1.486 -7.176 6.887 1 97.06 28 PHE B C 1
ATOM 4052 O O . PHE B 1 28 ? -0.302 -7.52 6.863 1 97.06 28 PHE B O 1
ATOM 4059 N N . ASN B 1 29 ? -2.387 -7.766 7.582 1 94.75 29 ASN B N 1
ATOM 4060 C CA . ASN B 1 29 ? -2.371 -9.164 8 1 94.75 29 ASN B CA 1
ATOM 4061 C C . ASN B 1 29 ? -3.441 -9.977 7.277 1 94.75 29 ASN B C 1
ATOM 4063 O O . ASN B 1 29 ? -4.594 -10.023 7.711 1 94.75 29 ASN B O 1
ATOM 4067 N N . PRO B 1 30 ? -2.996 -10.633 6.254 1 91.12 30 PRO B N 1
ATOM 4068 C CA . PRO B 1 30 ? -4.004 -11.281 5.41 1 91.12 30 PRO B CA 1
ATOM 4069 C C . PRO B 1 30 ? -4.809 -12.344 6.164 1 91.12 30 PRO B C 1
ATOM 4071 O O . PRO B 1 30 ? -5.906 -12.703 5.734 1 91.12 30 PRO B O 1
ATOM 4074 N N . ALA B 1 31 ? -4.328 -12.828 7.293 1 92.75 31 ALA B N 1
ATOM 4075 C CA . ALA B 1 31 ? -5.031 -13.852 8.062 1 92.75 31 ALA B CA 1
ATOM 4076 C C . ALA B 1 31 ? -5.988 -13.219 9.07 1 92.75 31 ALA B C 1
ATOM 4078 O O . ALA B 1 31 ? -6.773 -13.922 9.711 1 92.75 31 ALA B O 1
ATOM 4079 N N . CYS B 1 32 ? -5.969 -11.859 9.211 1 93.88 32 CYS B N 1
ATOM 4080 C CA . CYS B 1 32 ? -6.816 -11.18 10.188 1 93.88 32 CYS B CA 1
ATOM 4081 C C . CYS B 1 32 ? -8.289 -11.328 9.828 1 93.88 32 CYS B C 1
ATOM 4083 O O . CYS B 1 32 ? -8.688 -11.078 8.688 1 93.88 32 CYS B O 1
ATOM 4085 N N . THR B 1 33 ? -9.109 -11.758 10.797 1 93.5 33 THR B N 1
ATOM 4086 C CA . THR B 1 33 ? -10.539 -11.898 10.57 1 93.5 33 THR B CA 1
ATOM 4087 C C . THR B 1 33 ? -11.328 -10.914 11.438 1 93.5 33 THR B C 1
ATOM 4089 O O . THR B 1 33 ? -12.547 -10.82 11.328 1 93.5 33 THR B O 1
ATOM 4092 N N . GLU B 1 34 ? -10.625 -10.188 12.297 1 96 34 GLU B N 1
ATOM 4093 C CA . GLU B 1 34 ? -11.297 -9.227 13.172 1 96 34 GLU B CA 1
ATOM 4094 C C . GLU B 1 34 ? -11.852 -8.055 12.375 1 96 34 GLU B C 1
ATOM 4096 O O . GLU B 1 34 ? -11.195 -7.562 11.445 1 96 34 GLU B O 1
ATOM 4101 N N . THR B 1 35 ? -13.055 -7.621 12.789 1 97.5 35 THR B N 1
ATOM 4102 C CA . THR B 1 35 ? -13.703 -6.512 12.094 1 97.5 35 THR B CA 1
ATOM 4103 C C . THR B 1 35 ? -14.156 -5.445 13.086 1 97.5 35 THR B C 1
ATOM 4105 O O . THR B 1 35 ? -14.055 -5.637 14.297 1 97.5 35 THR B O 1
ATOM 4108 N N . TRP B 1 36 ? -14.516 -4.348 12.695 1 98.44 36 TRP B N 1
ATOM 4109 C CA . TRP B 1 36 ? -15.078 -3.211 13.422 1 98.44 36 TRP B CA 1
ATOM 4110 C C . TRP B 1 36 ? -15.984 -2.383 12.516 1 98.44 36 TRP B C 1
ATOM 4112 O O . TRP B 1 36 ? -16.109 -2.664 11.32 1 98.44 36 TRP B O 1
ATOM 4122 N N . LEU B 1 37 ? -16.703 -1.432 13.086 1 98.25 37 LEU B N 1
ATOM 4123 C CA . LEU B 1 37 ? -17.656 -0.641 12.32 1 98.25 37 LEU B CA 1
ATOM 4124 C C . LEU B 1 37 ? -17.141 0.774 12.094 1 98.25 37 LEU B C 1
ATOM 4126 O O . LEU B 1 37 ? -16.766 1.463 13.047 1 98.25 37 LEU B O 1
ATOM 4130 N N . GLN B 1 38 ? -17.094 1.21 10.836 1 98.25 38 GLN B N 1
ATOM 4131 C CA . GLN B 1 38 ? -16.688 2.551 10.422 1 98.25 38 GLN B CA 1
ATOM 4132 C C . GLN B 1 38 ? -17.906 3.42 10.117 1 98.25 38 GLN B C 1
ATOM 4134 O O . GLN B 1 38 ? -18.797 3.016 9.359 1 98.25 38 GLN B O 1
ATOM 4139 N N . ARG B 1 39 ? -17.938 4.613 10.656 1 96.94 39 ARG B N 1
ATOM 4140 C CA . ARG B 1 39 ? -19.094 5.496 10.516 1 96.94 39 ARG B CA 1
ATOM 4141 C C . ARG B 1 39 ? -19 6.312 9.227 1 96.94 39 ARG B C 1
ATOM 4143 O O . ARG B 1 39 ? -17.922 6.812 8.883 1 96.94 39 ARG B O 1
ATOM 4150 N N . TYR B 1 40 ? -20.094 6.391 8.477 1 96.75 40 TYR B N 1
ATOM 4151 C CA . TYR B 1 40 ? -20.172 7.207 7.266 1 96.75 40 TYR B CA 1
ATOM 4152 C C . TYR B 1 40 ? -21.562 7.793 7.09 1 96.75 40 TYR B C 1
ATOM 4154 O O . TYR B 1 40 ? -22.453 7.52 7.891 1 96.75 40 TYR B O 1
ATOM 4162 N N . ALA B 1 41 ? -21.719 8.734 6.199 1 95.81 41 ALA B N 1
ATOM 4163 C CA . ALA B 1 41 ? -23 9.266 5.781 1 95.81 41 ALA B CA 1
ATOM 4164 C C . ALA B 1 41 ? -23.094 9.344 4.258 1 95.81 41 ALA B C 1
ATOM 4166 O O . ALA B 1 41 ? -22.078 9.367 3.568 1 95.81 41 ALA B O 1
ATOM 4167 N N . VAL B 1 42 ? -24.312 9.273 3.781 1 94.94 42 VAL B N 1
ATOM 4168 C CA . VAL B 1 42 ? -24.547 9.25 2.342 1 94.94 42 VAL B CA 1
ATOM 4169 C C . VAL B 1 42 ? -25.703 10.195 1.994 1 94.94 42 VAL B C 1
ATOM 4171 O O . VAL B 1 42 ? -26.641 10.344 2.771 1 94.94 42 VAL B O 1
ATOM 4174 N N . ARG B 1 43 ? -25.562 10.914 0.918 1 93.69 43 ARG B N 1
ATOM 4175 C CA . ARG B 1 43 ? -26.625 11.711 0.312 1 93.69 43 ARG B CA 1
ATOM 4176 C C . ARG B 1 43 ? -26.828 11.336 -1.152 1 93.69 43 ARG B C 1
ATOM 4178 O O . ARG B 1 43 ? -25.906 11.469 -1.965 1 93.69 43 ARG B O 1
ATOM 4185 N N . MET B 1 44 ? -28.094 10.898 -1.453 1 93.5 44 MET B N 1
ATOM 4186 C CA . MET B 1 44 ? -28.406 10.414 -2.793 1 93.5 44 MET B CA 1
ATOM 4187 C C . MET B 1 44 ? -29.344 11.375 -3.52 1 93.5 44 MET B C 1
ATOM 4189 O O . MET B 1 44 ? -29.688 11.148 -4.68 1 93.5 44 MET B O 1
ATOM 4193 N N . ASP B 1 45 ? -29.562 12.484 -2.939 1 90.88 45 ASP B N 1
ATOM 4194 C CA . ASP B 1 45 ? -30.578 13.406 -3.469 1 90.88 45 ASP B CA 1
ATOM 4195 C C . ASP B 1 45 ? -30.172 13.906 -4.855 1 90.88 45 ASP B C 1
ATOM 4197 O O . ASP B 1 45 ? -31.031 14.125 -5.711 1 90.88 45 ASP B O 1
ATOM 4201 N N . ASN B 1 46 ? -28.938 14.102 -5.062 1 91.5 46 ASN B N 1
ATOM 4202 C CA . ASN B 1 46 ? -28.453 14.664 -6.32 1 91.5 46 ASN B CA 1
ATOM 4203 C C . ASN B 1 46 ? -28.109 13.57 -7.328 1 91.5 46 ASN B C 1
ATOM 4205 O O . ASN B 1 46 ? -27.812 13.859 -8.492 1 91.5 46 ASN B O 1
ATOM 4209 N N . TYR B 1 47 ? -28.203 12.312 -6.914 1 94.44 47 TYR B N 1
ATOM 4210 C CA . TYR B 1 47 ? -27.688 11.219 -7.734 1 94.44 47 TYR B CA 1
ATOM 4211 C C . TYR B 1 47 ? -28.578 10.992 -8.953 1 94.44 47 TYR B C 1
ATOM 4213 O O . TYR B 1 47 ? -29.781 10.805 -8.82 1 94.44 47 TYR B O 1
ATOM 4221 N N . GLY B 1 48 ? -27.953 11.023 -10.172 1 93.5 48 GLY B N 1
ATOM 4222 C CA . GLY B 1 48 ? -28.688 10.898 -11.422 1 93.5 48 GLY B CA 1
ATOM 4223 C C . GLY B 1 48 ? -28.516 9.539 -12.086 1 93.5 48 GLY B C 1
ATOM 4224 O O . GLY B 1 48 ? -28.609 9.422 -13.305 1 93.5 48 GLY B O 1
ATOM 4225 N N . ASP B 1 49 ? -28.125 8.539 -11.484 1 89.75 49 ASP B N 1
ATOM 4226 C CA . ASP B 1 49 ? -27.938 7.184 -11.984 1 89.75 49 ASP B CA 1
ATOM 4227 C C . ASP B 1 49 ? -26.891 7.148 -13.094 1 89.75 49 ASP B C 1
ATOM 4229 O O . ASP B 1 49 ? -27.078 6.48 -14.109 1 89.75 49 ASP B O 1
ATOM 4233 N N . ASN B 1 50 ? -25.922 7.977 -12.984 1 93.81 50 ASN B N 1
ATOM 4234 C CA . ASN B 1 50 ? -24.844 8.062 -13.969 1 93.81 50 ASN B CA 1
ATOM 4235 C C . ASN B 1 50 ? -23.562 7.398 -13.469 1 93.81 50 ASN B C 1
ATOM 4237 O O . ASN B 1 50 ? -22.516 7.492 -14.109 1 93.81 50 ASN B O 1
ATOM 4241 N N . ASN B 1 51 ? -23.641 6.785 -12.281 1 95.62 51 ASN B N 1
ATOM 4242 C CA . ASN B 1 51 ? -22.547 6.059 -11.641 1 95.62 51 ASN B CA 1
ATOM 4243 C C . ASN B 1 51 ? -21.375 6.98 -11.312 1 95.62 51 ASN B C 1
ATOM 4245 O O . ASN B 1 51 ? -20.219 6.574 -11.406 1 95.62 51 ASN B O 1
ATOM 4249 N N . LEU B 1 52 ? -21.641 8.297 -11.164 1 98.25 52 LEU B N 1
ATOM 4250 C CA . LEU B 1 52 ? -20.672 9.25 -10.617 1 98.25 52 LEU B CA 1
ATOM 4251 C C . LEU B 1 52 ? -20.844 9.391 -9.109 1 98.25 52 LEU B C 1
ATOM 4253 O O . LEU B 1 52 ? -21.938 9.688 -8.625 1 98.25 52 LEU B O 1
ATOM 4257 N N . VAL B 1 53 ? -19.797 9.117 -8.344 1 98.62 53 VAL B N 1
ATOM 4258 C CA . VAL B 1 53 ? -19.875 9.07 -6.887 1 98.62 53 VAL B CA 1
ATOM 4259 C C . VAL B 1 53 ? -18.766 9.93 -6.281 1 98.62 53 VAL B C 1
ATOM 4261 O O . VAL B 1 53 ? -17.594 9.789 -6.645 1 98.62 53 VAL B O 1
ATOM 4264 N N . PHE B 1 54 ? -19.125 10.883 -5.441 1 98.5 54 PHE B N 1
ATOM 4265 C CA . PHE B 1 54 ? -18.172 11.719 -4.723 1 98.5 54 PHE B CA 1
ATOM 4266 C C . PHE B 1 54 ? -17.984 11.219 -3.295 1 98.5 54 PHE B C 1
ATOM 4268 O O . PHE B 1 54 ? -18.938 10.805 -2.643 1 98.5 54 PHE B O 1
ATOM 4275 N N . LEU B 1 55 ? -16.75 11.156 -2.803 1 98.44 55 LEU B N 1
ATOM 4276 C CA . LEU B 1 55 ? -16.406 10.719 -1.453 1 98.44 55 LEU B CA 1
ATOM 4277 C C . LEU B 1 55 ? -15.586 11.773 -0.729 1 98.44 55 LEU B C 1
ATOM 4279 O O . LEU B 1 55 ? -14.5 12.141 -1.185 1 98.44 55 LEU B O 1
ATOM 4283 N N . PHE B 1 56 ? -16.094 12.297 0.322 1 97.25 56 PHE B N 1
ATOM 4284 C CA . PHE B 1 56 ? -15.336 13.172 1.215 1 97.25 56 PHE B CA 1
ATOM 4285 C C . PHE B 1 56 ? -14.641 12.352 2.297 1 97.25 56 PHE B C 1
ATOM 4287 O O . PHE B 1 56 ? -15.289 11.664 3.08 1 97.25 56 PHE B O 1
ATOM 4294 N N . VAL B 1 57 ? -13.32 12.453 2.357 1 97.19 57 VAL B N 1
ATOM 4295 C CA . VAL B 1 57 ? -12.516 11.711 3.32 1 97.19 57 VAL B CA 1
ATOM 4296 C C . VAL B 1 57 ? -12.227 12.586 4.539 1 97.19 57 VAL B C 1
ATOM 4298 O O . VAL B 1 57 ? -11.5 13.578 4.445 1 97.19 57 VAL B O 1
ATOM 4301 N N . GLU B 1 58 ? -12.734 12.133 5.68 1 94 58 GLU B N 1
ATOM 4302 C CA . GLU B 1 58 ? -12.484 12.859 6.922 1 94 58 GLU B CA 1
ATOM 4303 C C . GLU B 1 58 ? -11.055 12.648 7.406 1 94 58 GLU B C 1
ATOM 4305 O O . GLU B 1 58 ? -10.422 11.641 7.07 1 94 58 GLU B O 1
ATOM 4310 N N . GLY B 1 59 ? -10.531 13.648 8.18 1 92.69 59 GLY B N 1
ATOM 4311 C CA . GLY B 1 59 ? -9.234 13.539 8.828 1 92.69 59 GLY B CA 1
ATOM 4312 C C . GLY B 1 59 ? -9.328 13.125 10.281 1 92.69 59 GLY B C 1
ATOM 4313 O O . GLY B 1 59 ? -9.82 12.039 10.594 1 92.69 59 GLY B O 1
ATOM 4314 N N . TYR B 1 60 ? -9.031 14.047 11.312 1 88.38 60 TYR B N 1
ATOM 4315 C CA . TYR B 1 60 ? -8.891 13.758 12.734 1 88.38 60 TYR B CA 1
ATOM 4316 C C . TYR B 1 60 ? -10.234 13.852 13.453 1 88.38 60 TYR B C 1
ATOM 4318 O O . TYR B 1 60 ? -10.328 13.57 14.648 1 88.38 60 TYR B O 1
ATOM 4326 N N . GLY B 1 61 ? -11.344 13.828 12.844 1 85.69 61 GLY B N 1
ATOM 4327 C CA . GLY B 1 61 ? -12.555 14.133 13.594 1 85.69 61 GLY B CA 1
ATOM 4328 C C . GLY B 1 61 ? -13.766 13.336 13.125 1 85.69 61 GLY B C 1
ATOM 4329 O O . GLY B 1 61 ? -13.625 12.391 12.352 1 85.69 61 GLY B O 1
ATOM 4330 N N . ALA B 1 62 ? -14.867 13.688 13.805 1 86.38 62 ALA B N 1
ATOM 4331 C CA . ALA B 1 62 ? -16.141 13.023 13.508 1 86.38 62 ALA B CA 1
ATOM 4332 C C . ALA B 1 62 ? -16.672 13.461 12.148 1 86.38 62 ALA B C 1
ATOM 4334 O O . ALA B 1 62 ? -16.297 14.508 11.633 1 86.38 62 ALA B O 1
ATOM 4335 N N . VAL B 1 63 ? -17.5 12.602 11.656 1 86.25 63 VAL B N 1
ATOM 4336 C CA . VAL B 1 63 ? -18.156 12.859 10.383 1 86.25 63 VAL B CA 1
ATOM 4337 C C . VAL B 1 63 ? -18.891 14.195 10.438 1 86.25 63 VAL B C 1
ATOM 4339 O O . VAL B 1 63 ? -19.656 14.453 11.375 1 86.25 63 VAL B O 1
ATOM 4342 N N . ARG B 1 64 ? -18.672 15.055 9.508 1 83.62 64 ARG B N 1
ATOM 4343 C CA . ARG B 1 64 ? -19.344 16.344 9.367 1 83.62 64 ARG B CA 1
ATOM 4344 C C . ARG B 1 64 ? -20.344 16.312 8.211 1 83.62 64 ARG B C 1
ATOM 4346 O O . ARG B 1 64 ? -20 16.688 7.09 1 83.62 64 ARG B O 1
ATOM 4353 N N . THR B 1 65 ? -21.547 15.969 8.516 1 84.81 65 THR B N 1
ATOM 4354 C CA . THR B 1 65 ? -22.562 15.719 7.504 1 84.81 65 THR B CA 1
ATOM 4355 C C . THR B 1 65 ? -22.922 17 6.773 1 84.81 65 THR B C 1
ATOM 4357 O O . THR B 1 65 ? -23.5 16.969 5.684 1 84.81 65 THR B O 1
ATOM 4360 N N . LYS B 1 66 ? -22.578 18.125 7.367 1 80.06 66 LYS B N 1
ATOM 4361 C CA . LYS B 1 66 ? -22.859 19.406 6.73 1 80.06 66 LYS B CA 1
ATOM 4362 C C . LYS B 1 66 ? -22.141 19.516 5.383 1 80.06 66 LYS B C 1
ATOM 4364 O O . LYS B 1 66 ? -22.625 20.203 4.473 1 80.06 66 LYS B O 1
ATOM 4369 N N . TRP B 1 67 ? -21.047 18.812 5.262 1 83.5 67 TRP B N 1
ATOM 4370 C CA . TRP B 1 67 ? -20.281 18.859 4.023 1 83.5 67 TRP B CA 1
ATOM 4371 C C . TRP B 1 67 ? -21.016 18.156 2.889 1 83.5 67 TRP B C 1
ATOM 4373 O O . TRP B 1 67 ? -20.688 18.344 1.715 1 83.5 67 TRP B O 1
ATOM 4383 N N . LEU B 1 68 ? -22.016 17.344 3.207 1 87.06 68 LEU B N 1
ATOM 4384 C CA . LEU B 1 68 ? -22.812 16.688 2.182 1 87.06 68 LEU B CA 1
ATOM 4385 C C . LEU B 1 68 ? -23.906 17.625 1.663 1 87.06 68 LEU B C 1
ATOM 4387 O O . LEU B 1 68 ? -24.578 17.312 0.677 1 87.06 68 LEU B O 1
ATOM 4391 N N . LYS B 1 69 ? -24 18.719 2.281 1 83.19 69 LYS B N 1
ATOM 4392 C CA . LYS B 1 69 ? -25.047 19.641 1.849 1 83.19 69 LYS B CA 1
ATOM 4393 C C . LYS B 1 69 ? -24.438 21 1.481 1 83.19 69 LYS B C 1
ATOM 4395 O O . LYS B 1 69 ? -24.969 21.703 0.608 1 83.19 69 LYS B O 1
ATOM 4400 N N . HIS B 1 70 ? -23.359 21.094 2.27 1 83.75 70 HIS B N 1
ATOM 4401 C CA . HIS B 1 70 ? -22.734 22.406 2.098 1 83.75 70 HIS B CA 1
ATOM 4402 C C . HIS B 1 70 ? -21.266 22.266 1.714 1 83.75 70 HIS B C 1
ATOM 4404 O O . HIS B 1 70 ? -20.672 21.203 1.899 1 83.75 70 HIS B O 1
ATOM 4410 N N . GLY B 1 71 ? -20.656 23.109 0.884 1 88.94 71 GLY B N 1
ATOM 4411 C CA . GLY B 1 71 ? -19.266 23.125 0.458 1 88.94 71 GLY B CA 1
ATOM 4412 C C . GLY B 1 71 ? -19.109 22.953 -1.041 1 88.94 71 GLY B C 1
ATOM 4413 O O . GLY B 1 71 ? -20.094 22.781 -1.765 1 88.94 71 GLY B O 1
ATOM 4414 N N . HIS B 1 72 ? -17.938 22.922 -1.284 1 94.31 72 HIS B N 1
ATOM 4415 C CA . HIS B 1 72 ? -17.641 22.922 -2.711 1 94.31 72 HIS B CA 1
ATOM 4416 C C . HIS B 1 72 ? -17.922 21.562 -3.336 1 94.31 72 HIS B C 1
ATOM 4418 O O . HIS B 1 72 ? -18.391 21.484 -4.48 1 94.31 72 HIS B O 1
ATOM 4424 N N . MET B 1 73 ? -17.672 20.422 -2.572 1 96.25 73 MET B N 1
ATOM 4425 C CA . MET B 1 73 ? -17.969 19.094 -3.096 1 96.25 73 MET B CA 1
ATOM 4426 C C . MET B 1 73 ? -19.469 18.938 -3.371 1 96.25 73 MET B C 1
ATOM 4428 O O . MET B 1 73 ? -19.859 18.422 -4.422 1 96.25 73 MET B O 1
ATOM 4432 N N . SER B 1 74 ? -20.25 19.359 -2.441 1 94.12 74 SER B N 1
ATOM 4433 C CA . SER B 1 74 ? -21.688 19.219 -2.592 1 94.12 74 SER B CA 1
ATOM 4434 C C . SER B 1 74 ? -22.203 20.047 -3.764 1 94.12 74 SER B C 1
ATOM 4436 O O . SER B 1 74 ? -23.109 19.609 -4.484 1 94.12 74 SER B O 1
ATOM 4438 N N . ARG B 1 75 ? -21.703 21.219 -3.91 1 94.5 75 ARG B N 1
ATOM 4439 C CA . ARG B 1 75 ? -22.078 22.031 -5.062 1 94.5 75 ARG B CA 1
ATOM 4440 C C . ARG B 1 75 ? -21.766 21.312 -6.367 1 94.5 75 ARG B C 1
ATOM 4442 O O . ARG B 1 75 ? -22.578 21.328 -7.301 1 94.5 75 ARG B O 1
ATOM 4449 N N . MET B 1 76 ? -20.609 20.719 -6.41 1 97.19 76 MET B N 1
ATOM 4450 C CA . MET B 1 76 ? -20.219 19.969 -7.605 1 97.19 76 MET B CA 1
ATOM 4451 C C . MET B 1 76 ? -21.109 18.75 -7.789 1 97.19 76 MET B C 1
ATOM 4453 O O . MET B 1 76 ? -21.438 18.375 -8.914 1 97.19 76 MET B O 1
ATOM 4457 N N . ALA B 1 77 ? -21.438 18.109 -6.668 1 96.94 77 ALA B N 1
ATOM 4458 C CA . ALA B 1 77 ? -22.312 16.938 -6.742 1 96.94 77 ALA B CA 1
ATOM 4459 C C . ALA B 1 77 ? -23.656 17.297 -7.355 1 96.94 77 ALA B C 1
ATOM 4461 O O . ALA B 1 77 ? -24.234 16.516 -8.125 1 96.94 77 ALA B O 1
ATOM 4462 N N . GLU B 1 78 ? -24.172 18.438 -6.953 1 96.19 78 GLU B N 1
ATOM 4463 C CA . GLU B 1 78 ? -25.422 18.922 -7.547 1 96.19 78 GLU B CA 1
ATOM 4464 C C . GLU B 1 78 ? -25.25 19.203 -9.039 1 96.19 78 GLU B C 1
ATOM 4466 O O . GLU B 1 78 ? -26.078 18.812 -9.852 1 96.19 78 GLU B O 1
ATOM 4471 N N . LYS B 1 79 ? -24.188 19.828 -9.328 1 96.56 79 LYS B N 1
ATOM 4472 C CA . LYS B 1 79 ? -23.922 20.234 -10.703 1 96.56 79 LYS B CA 1
ATOM 4473 C C . LYS B 1 79 ? -23.797 19.016 -11.617 1 96.56 79 LYS B C 1
ATOM 4475 O O . LYS B 1 79 ? -24.266 19.031 -12.75 1 96.56 79 LYS B O 1
ATOM 4480 N N . PHE B 1 80 ? -23.109 17.922 -11.148 1 97.69 80 PHE B N 1
ATOM 4481 C CA . PHE B 1 80 ? -22.766 16.812 -12.023 1 97.69 80 PHE B CA 1
ATOM 4482 C C . PHE B 1 80 ? -23.656 15.609 -11.727 1 97.69 80 PHE B C 1
ATOM 4484 O O . PHE B 1 80 ? -23.484 14.539 -12.32 1 97.69 80 PHE B O 1
ATOM 4491 N N . SER B 1 81 ? -24.625 15.742 -10.781 1 97.62 81 SER B N 1
ATOM 4492 C CA . SER B 1 81 ? -25.578 14.695 -10.414 1 97.62 81 SER B CA 1
ATOM 4493 C C . SER B 1 81 ? -24.875 13.477 -9.844 1 97.62 81 SER B C 1
ATOM 4495 O O . SER B 1 81 ? -25.094 12.352 -10.297 1 97.62 81 SER B O 1
ATOM 4497 N N . ALA B 1 82 ? -24.047 13.727 -8.883 1 98.06 82 ALA B N 1
ATOM 4498 C CA . ALA B 1 82 ? -23.266 12.664 -8.258 1 98.06 82 ALA B CA 1
ATOM 4499 C C . ALA B 1 82 ? -23.875 12.25 -6.914 1 98.06 82 ALA B C 1
ATOM 4501 O O . ALA B 1 82 ? -24.5 13.07 -6.238 1 98.06 82 ALA B O 1
ATOM 4502 N N . ALA B 1 83 ? -23.719 10.969 -6.559 1 97.38 83 ALA B N 1
ATOM 4503 C CA . ALA B 1 83 ? -23.922 10.547 -5.176 1 97.38 83 ALA B CA 1
ATOM 4504 C C . ALA B 1 83 ? -22.812 11.062 -4.27 1 97.38 83 ALA B C 1
ATOM 4506 O O . ALA B 1 83 ? -21.672 11.242 -4.719 1 97.38 83 ALA B O 1
ATOM 4507 N N . GLU B 1 84 ? -23.156 11.344 -3.008 1 96.44 84 GLU B N 1
ATOM 4508 C CA . GLU B 1 84 ? -22.156 11.883 -2.084 1 96.44 84 GLU B CA 1
ATOM 4509 C C . GLU B 1 84 ? -22.016 11 -0.845 1 96.44 84 GLU B C 1
ATOM 4511 O O . GLU B 1 84 ? -23.016 10.609 -0.243 1 96.44 84 GLU B O 1
ATOM 4516 N N . PHE B 1 85 ? -20.828 10.68 -0.554 1 96.88 85 PHE B N 1
ATOM 4517 C CA . PHE B 1 85 ? -20.5 9.969 0.675 1 96.88 85 PHE B CA 1
ATOM 4518 C C . PHE B 1 85 ? -19.484 10.758 1.503 1 96.88 85 PHE B C 1
ATOM 4520 O O . PHE B 1 85 ? -18.688 11.523 0.957 1 96.88 85 PHE B O 1
ATOM 4527 N N . ILE B 1 86 ? -19.547 10.703 2.822 1 96.56 86 ILE B N 1
ATOM 4528 C CA . ILE B 1 86 ? -18.5 11.164 3.742 1 96.56 86 ILE B CA 1
ATOM 4529 C C . ILE B 1 86 ? -18.188 10.07 4.758 1 96.56 86 ILE B C 1
ATOM 4531 O O . ILE B 1 86 ? -19.094 9.398 5.258 1 96.56 86 ILE B O 1
ATOM 4535 N N . VAL B 1 87 ? -16.938 9.766 4.973 1 97.25 87 VAL B N 1
ATOM 4536 C CA . VAL B 1 87 ? -16.562 8.617 5.793 1 97.25 87 VAL B CA 1
ATOM 4537 C C . VAL B 1 87 ? -15.508 9.031 6.82 1 97.25 87 VAL B C 1
ATOM 4539 O O . VAL B 1 87 ? -14.609 9.82 6.508 1 97.25 87 VAL B O 1
ATOM 4542 N N . GLU B 1 88 ? -15.609 8.469 8.07 1 96.81 88 GLU B N 1
ATOM 4543 C CA . GLU B 1 88 ? -14.688 8.75 9.156 1 96.81 88 GLU B CA 1
ATOM 4544 C C . GLU B 1 88 ? -13.391 7.957 9.008 1 96.81 88 GLU B C 1
ATOM 4546 O O . GLU B 1 88 ? -13.383 6.887 8.398 1 96.81 88 GLU B O 1
ATOM 4551 N N . HIS B 1 89 ? -12.359 8.5 9.531 1 97.94 89 HIS B N 1
ATOM 4552 C CA . HIS B 1 89 ? -11.086 7.801 9.703 1 97.94 89 HIS B CA 1
ATOM 4553 C C . HIS B 1 89 ? -11.133 6.859 10.906 1 97.94 89 HIS B C 1
ATOM 4555 O O . HIS B 1 89 ? -11.75 7.172 11.922 1 97.94 89 HIS B O 1
ATOM 4561 N N . ARG B 1 90 ? -10.5 5.695 10.789 1 98.38 90 ARG B N 1
ATOM 4562 C CA . ARG B 1 90 ? -10.375 4.824 11.953 1 98.38 90 ARG B CA 1
ATOM 4563 C C . ARG B 1 90 ? -9.797 5.582 13.141 1 98.38 90 ARG B C 1
ATOM 4565 O O . ARG B 1 90 ? -8.875 6.387 12.984 1 98.38 90 ARG B O 1
ATOM 4572 N N . PHE B 1 91 ? -10.352 5.324 14.398 1 97.94 91 PHE B N 1
ATOM 4573 C CA . PHE B 1 91 ? -9.914 5.816 15.695 1 97.94 91 PHE B CA 1
ATOM 4574 C C . PHE B 1 91 ? -10.305 7.277 15.883 1 97.94 91 PHE B C 1
ATOM 4576 O O . PHE B 1 91 ? -9.898 7.918 16.859 1 97.94 91 PHE B O 1
ATOM 4583 N N . TYR B 1 92 ? -11.078 7.836 14.961 1 96.38 92 TYR B N 1
ATOM 4584 C CA . TYR B 1 92 ? -11.609 9.188 15.125 1 96.38 92 TYR B CA 1
ATOM 4585 C C . TYR B 1 92 ? -13.133 9.18 15.07 1 96.38 92 TYR B C 1
ATOM 4587 O O . TYR B 1 92 ? -13.734 8.32 14.414 1 96.38 92 TYR B O 1
ATOM 4595 N N . GLY B 1 93 ? -13.727 10.188 15.742 1 93.62 93 GLY B N 1
ATOM 4596 C CA . GLY B 1 93 ? -15.18 10.242 15.805 1 93.62 93 GLY B CA 1
ATOM 4597 C C . GLY B 1 93 ? -15.797 9.008 16.438 1 93.62 93 GLY B C 1
ATOM 4598 O O . GLY B 1 93 ? -15.375 8.586 17.516 1 93.62 93 GLY B O 1
ATOM 4599 N N . GLY B 1 94 ? -16.75 8.492 15.766 1 93.5 94 GLY B N 1
ATOM 4600 C CA . GLY B 1 94 ? -17.422 7.297 16.25 1 93.5 94 GLY B CA 1
ATOM 4601 C C . GLY B 1 94 ? -16.781 6.012 15.758 1 93.5 94 GLY B C 1
ATOM 4602 O O . GLY B 1 94 ? -17.141 4.922 16.203 1 93.5 94 GLY B O 1
ATOM 4603 N N . SER B 1 95 ? -15.82 6.09 14.922 1 97.06 95 SER B N 1
ATOM 4604 C CA . SER B 1 95 ? -15.156 4.93 14.344 1 97.06 95 SER B CA 1
ATOM 4605 C C . SER B 1 95 ? -14.047 4.406 15.258 1 97.06 95 SER B C 1
ATOM 4607 O O . SER B 1 95 ? -12.922 4.902 15.219 1 97.06 95 SER B O 1
ATOM 4609 N N . LYS B 1 96 ? -14.352 3.389 16.016 1 97.75 96 LYS B N 1
ATOM 4610 C CA . LYS B 1 96 ? -13.492 2.895 17.078 1 97.75 96 LYS B CA 1
ATOM 4611 C C . LYS B 1 96 ? -13.156 1.419 16.891 1 97.75 96 LYS B C 1
ATOM 4613 O O . LYS B 1 96 ? -13.836 0.546 17.438 1 97.75 96 LYS B O 1
ATOM 4618 N N . PRO B 1 97 ? -12.055 1.114 16.203 1 98.31 97 PRO B N 1
ATOM 4619 C CA . PRO B 1 97 ? -11.695 -0.277 15.922 1 98.31 97 PRO B CA 1
ATOM 4620 C C . PRO B 1 97 ? -11.422 -1.08 17.188 1 98.31 97 PRO B C 1
ATOM 4622 O O . PRO B 1 97 ? -11.516 -2.311 17.188 1 98.31 97 PRO B O 1
ATOM 4625 N N . LYS B 1 98 ? -11.008 -0.446 18.25 1 98.44 98 LYS B N 1
ATOM 4626 C CA . LYS B 1 98 ? -10.688 -1.055 19.531 1 98.44 98 LYS B CA 1
ATOM 4627 C C . LYS B 1 98 ? -11.367 -0.31 20.672 1 98.44 98 LYS B C 1
ATOM 4629 O O . LYS B 1 98 ? -11.805 0.832 20.516 1 98.44 98 LYS B O 1
ATOM 4634 N N . PRO B 1 99 ? -11.477 -0.889 21.828 1 97.31 99 PRO B N 1
ATOM 4635 C CA . PRO B 1 99 ? -12.258 -0.283 22.922 1 97.31 99 PRO B CA 1
ATOM 4636 C C . PRO B 1 99 ? -11.562 0.93 23.531 1 97.31 99 PRO B C 1
ATOM 4638 O O . PRO B 1 99 ? -12.18 1.692 24.266 1 97.31 99 PRO B O 1
ATOM 4641 N N . ASN B 1 100 ? -10.258 1.099 23.297 1 97.94 100 ASN B N 1
ATOM 4642 C CA . ASN B 1 100 ? -9.484 2.23 23.797 1 97.94 100 ASN B CA 1
ATOM 4643 C C . ASN B 1 100 ? -8.391 2.641 22.812 1 97.94 100 ASN B C 1
ATOM 4645 O O . ASN B 1 100 ? -8.305 2.102 21.703 1 97.94 100 ASN B O 1
ATOM 4649 N N . ILE B 1 101 ? -7.586 3.621 23.172 1 98.12 101 ILE B N 1
ATOM 4650 C CA . ILE B 1 101 ? -6.543 4.121 22.281 1 98.12 101 ILE B CA 1
ATOM 4651 C C . ILE B 1 101 ? -5.176 3.928 22.938 1 98.12 101 ILE B C 1
ATOM 4653 O O . ILE B 1 101 ? -4.34 4.832 22.922 1 98.12 101 ILE B O 1
ATOM 4657 N N . SER B 1 102 ? -4.961 2.812 23.609 1 98.06 102 SER B N 1
ATOM 4658 C CA . SER B 1 102 ? -3.65 2.414 24.109 1 98.06 102 SER B CA 1
ATOM 4659 C C . SER B 1 102 ? -2.676 2.162 22.953 1 98.06 102 SER B C 1
ATOM 4661 O O . SER B 1 102 ? -3.074 2.133 21.797 1 98.06 102 SER B O 1
ATOM 4663 N N . LEU B 1 103 ? -1.426 2.006 23.281 1 97.12 103 LEU B N 1
ATOM 4664 C CA . LEU B 1 103 ? -0.425 1.73 22.266 1 97.12 103 LEU B CA 1
ATOM 4665 C C . LEU B 1 103 ? -0.732 0.423 21.547 1 97.12 103 LEU B C 1
ATOM 4667 O O . LEU B 1 103 ? -0.502 0.306 20.328 1 97.12 103 LEU B O 1
ATOM 4671 N N . GLU B 1 104 ? -1.27 -0.555 22.25 1 96.38 104 GLU B N 1
ATOM 4672 C CA . GLU B 1 104 ? -1.643 -1.833 21.656 1 96.38 104 GLU B CA 1
ATOM 4673 C C . GLU B 1 104 ? -2.752 -1.655 20.625 1 96.38 104 GLU B C 1
ATOM 4675 O O . GLU B 1 104 ? -2.814 -2.393 19.641 1 96.38 104 GLU B O 1
ATOM 4680 N N . SER B 1 105 ? -3.604 -0.714 20.844 1 98.06 105 SER B N 1
ATOM 4681 C CA . SER B 1 105 ? -4.688 -0.421 19.906 1 98.06 105 SER B CA 1
ATOM 4682 C C . SER B 1 105 ? -4.211 0.466 18.766 1 98.06 105 SER B C 1
ATOM 4684 O O . SER B 1 105 ? -4.535 0.214 17.609 1 98.06 105 SER B O 1
ATOM 4686 N N . LEU B 1 106 ? -3.354 1.44 19.078 1 98.25 106 LEU B N 1
ATOM 4687 C CA . LEU B 1 106 ? -2.992 2.486 18.125 1 98.25 106 LEU B CA 1
ATOM 4688 C C . LEU B 1 106 ? -2.061 1.942 17.047 1 98.25 106 LEU B C 1
ATOM 4690 O O . LEU B 1 106 ? -1.837 2.596 16.031 1 98.25 106 LEU B O 1
ATOM 4694 N N . LYS B 1 107 ? -1.589 0.709 17.266 1 96.62 107 LYS B N 1
ATOM 4695 C CA . LYS B 1 107 ? -0.766 0.116 16.219 1 96.62 107 LYS B CA 1
ATOM 4696 C C . LYS B 1 107 ? -1.561 -0.047 14.922 1 96.62 107 LYS B C 1
ATOM 4698 O O . LYS B 1 107 ? -0.979 -0.193 13.844 1 96.62 107 LYS B O 1
ATOM 4703 N N . PHE B 1 108 ? -2.951 -0.028 15.016 1 98.12 108 PHE B N 1
ATOM 4704 C CA . PHE B 1 108 ? -3.816 -0.173 13.852 1 98.12 108 PHE B CA 1
ATOM 4705 C C . PHE B 1 108 ? -4.207 1.19 13.289 1 98.12 108 PHE B C 1
ATOM 4707 O O . PHE B 1 108 ? -5.039 1.282 12.391 1 98.12 108 PHE B O 1
ATOM 4714 N N . LEU B 1 109 ? -3.67 2.271 13.883 1 98.5 109 LEU B N 1
ATOM 4715 C CA . LEU B 1 109 ? -3.896 3.625 13.391 1 98.5 109 LEU B CA 1
ATOM 4716 C C . LEU B 1 109 ? -2.746 4.074 12.492 1 98.5 109 LEU B C 1
ATOM 4718 O O . LEU B 1 109 ? -1.651 4.363 12.977 1 98.5 109 LEU B O 1
ATOM 4722 N N . SER B 1 110 ? -2.998 4.102 11.211 1 98.31 110 SER B N 1
ATOM 4723 C CA . SER B 1 110 ? -2.035 4.609 10.242 1 98.31 110 SER B CA 1
ATOM 4724 C C . SER B 1 110 ? -2.727 5.086 8.969 1 98.31 110 SER B C 1
ATOM 4726 O O . SER B 1 110 ? -3.877 4.723 8.711 1 98.31 110 SER B O 1
ATOM 4728 N N . SER B 1 111 ? -2.055 5.91 8.219 1 98.62 111 SER B N 1
ATOM 4729 C CA . SER B 1 111 ? -2.562 6.34 6.918 1 98.62 111 SER B CA 1
ATOM 4730 C C . SER B 1 111 ? -2.762 5.152 5.98 1 98.62 111 SER B C 1
ATOM 4732 O O . SER B 1 111 ? -3.721 5.121 5.207 1 98.62 111 SER B O 1
ATOM 4734 N N . GLU B 1 112 ? -1.914 4.121 6.035 1 98.38 112 GLU B N 1
ATOM 4735 C CA . GLU B 1 112 ? -2.012 2.955 5.16 1 98.38 112 GLU B CA 1
ATOM 4736 C C . GLU B 1 112 ? -3.27 2.145 5.461 1 98.38 112 GLU B C 1
ATOM 4738 O O . GLU B 1 112 ? -3.98 1.729 4.543 1 98.38 112 GLU B O 1
ATOM 4743 N N . GLN B 1 113 ? -3.51 1.891 6.777 1 98.5 113 GLN B N 1
ATOM 4744 C CA . GLN B 1 113 ? -4.746 1.219 7.164 1 98.5 113 GLN B CA 1
ATOM 4745 C C . GLN B 1 113 ? -5.969 2.008 6.699 1 98.5 113 GLN B C 1
ATOM 4747 O O . GLN B 1 113 ? -6.945 1.428 6.219 1 98.5 113 GLN B O 1
ATOM 4752 N N . SER B 1 114 ? -5.871 3.324 6.852 1 98.69 114 SER B N 1
ATOM 4753 C CA . SER B 1 114 ? -6.988 4.172 6.449 1 98.69 114 SER B CA 1
ATOM 4754 C C . SER B 1 114 ? -7.234 4.082 4.945 1 98.69 114 SER B C 1
ATOM 4756 O O . SER B 1 114 ? -8.383 4.039 4.504 1 98.69 114 SER B O 1
ATOM 4758 N N . LEU B 1 115 ? -6.184 4.121 4.105 1 98.81 115 LEU B N 1
ATOM 4759 C CA . LEU B 1 115 ? -6.348 3.988 2.664 1 98.81 115 LEU B CA 1
ATOM 4760 C C . LEU B 1 115 ? -6.988 2.65 2.311 1 98.81 115 LEU B C 1
ATOM 4762 O O . LEU B 1 115 ? -7.852 2.582 1.436 1 98.81 115 LEU B O 1
ATOM 4766 N N . ALA B 1 116 ? -6.52 1.576 2.99 1 98.62 116 ALA B N 1
ATOM 4767 C CA . ALA B 1 116 ? -7.105 0.261 2.746 1 98.62 116 ALA B CA 1
ATOM 4768 C C . ALA B 1 116 ? -8.57 0.228 3.168 1 98.62 116 ALA B C 1
ATOM 4770 O O . ALA B 1 116 ? -9.398 -0.422 2.52 1 98.62 116 ALA B O 1
ATOM 4771 N N . ASP B 1 117 ? -8.945 0.937 4.316 1 98.75 117 ASP B N 1
ATOM 4772 C CA . ASP B 1 117 ? -10.344 1.102 4.684 1 98.75 117 ASP B CA 1
ATOM 4773 C C . ASP B 1 117 ? -11.148 1.718 3.541 1 98.75 117 ASP B C 1
ATOM 4775 O O . ASP B 1 117 ? -12.234 1.243 3.211 1 98.75 117 ASP B O 1
ATOM 4779 N N . LEU B 1 118 ? -10.617 2.787 3.01 1 98.88 118 LEU B N 1
ATOM 4780 C CA . LEU B 1 118 ? -11.328 3.529 1.974 1 98.88 118 LEU B CA 1
ATOM 4781 C C . LEU B 1 118 ? -11.508 2.678 0.723 1 98.88 118 LEU B C 1
ATOM 4783 O O . LEU B 1 118 ? -12.57 2.711 0.096 1 98.88 118 LEU B O 1
ATOM 4787 N N . ALA B 1 119 ? -10.5 1.907 0.329 1 98.69 119 ALA B N 1
ATOM 4788 C CA . ALA B 1 119 ? -10.617 0.995 -0.805 1 98.69 119 ALA B CA 1
ATOM 4789 C C . ALA B 1 119 ? -11.703 -0.047 -0.561 1 98.69 119 ALA B C 1
ATOM 4791 O O . ALA B 1 119 ? -12.539 -0.301 -1.435 1 98.69 119 ALA B O 1
ATOM 4792 N N . HIS B 1 120 ? -11.656 -0.63 0.644 1 98.38 120 HIS B N 1
ATOM 4793 C CA . HIS B 1 120 ? -12.664 -1.614 1.019 1 98.38 120 HIS B CA 1
ATOM 4794 C C . HIS B 1 120 ? -14.062 -0.994 1.041 1 98.38 120 HIS B C 1
ATOM 4796 O O . HIS B 1 120 ? -15.031 -1.625 0.619 1 98.38 120 HIS B O 1
ATOM 4802 N N . PHE B 1 121 ? -14.164 0.237 1.547 1 98.75 121 PHE B N 1
ATOM 4803 C CA . PHE B 1 121 ? -15.422 0.97 1.607 1 98.75 121 PHE B CA 1
ATOM 4804 C C . PHE B 1 121 ? -15.992 1.191 0.21 1 98.75 121 PHE B C 1
ATOM 4806 O O . PHE B 1 121 ? -17.172 0.958 -0.029 1 98.75 121 PHE B O 1
ATOM 4813 N N . ILE B 1 122 ? -15.172 1.672 -0.718 1 98.69 122 ILE B N 1
ATOM 4814 C CA . ILE B 1 122 ? -15.578 1.931 -2.096 1 98.69 122 ILE B CA 1
ATOM 4815 C C . ILE B 1 122 ? -16.141 0.655 -2.715 1 98.69 122 ILE B C 1
ATOM 4817 O O . ILE B 1 122 ? -17.234 0.67 -3.297 1 98.69 122 ILE B O 1
ATOM 4821 N N . LYS B 1 123 ? -15.477 -0.493 -2.535 1 97.62 123 LYS B N 1
ATOM 4822 C CA . LYS B 1 123 ? -15.953 -1.768 -3.064 1 97.62 123 LYS B CA 1
ATOM 4823 C C . LYS B 1 123 ? -17.281 -2.164 -2.428 1 97.62 123 LYS B C 1
ATOM 4825 O O . LYS B 1 123 ? -18.188 -2.641 -3.113 1 97.62 123 LYS B O 1
ATOM 4830 N N . GLY B 1 124 ? -17.344 -1.983 -1.115 1 97.38 124 GLY B N 1
ATOM 4831 C CA . GLY B 1 124 ? -18.578 -2.287 -0.406 1 97.38 124 GLY B CA 1
ATOM 4832 C C . GLY B 1 124 ? -19.766 -1.459 -0.881 1 97.38 124 GLY B C 1
ATOM 4833 O O . GLY B 1 124 ? -20.859 -1.985 -1.07 1 97.38 124 GLY B O 1
ATOM 4834 N N . MET B 1 125 ? -19.516 -0.167 -1.071 1 98 125 MET B N 1
ATOM 4835 C CA . MET B 1 125 ? -20.594 0.714 -1.514 1 98 125 MET B CA 1
ATOM 4836 C C . MET B 1 125 ? -21.016 0.392 -2.945 1 98 125 MET B C 1
ATOM 4838 O O . MET B 1 125 ? -22.188 0.519 -3.301 1 98 125 MET B O 1
ATOM 4842 N N . ASN B 1 126 ? -20 0.044 -3.811 1 97.62 126 ASN B N 1
ATOM 4843 C CA . ASN B 1 126 ? -20.359 -0.391 -5.16 1 97.62 126 ASN B CA 1
ATOM 4844 C C . ASN B 1 126 ? -21.359 -1.54 -5.137 1 97.62 126 ASN B C 1
ATOM 4846 O O . ASN B 1 126 ? -22.328 -1.544 -5.906 1 97.62 126 ASN B O 1
ATOM 4850 N N . THR B 1 127 ? -21.094 -2.512 -4.258 1 96.25 127 THR B N 1
ATOM 4851 C CA . THR B 1 127 ? -21.969 -3.676 -4.148 1 96.25 127 THR B CA 1
ATOM 4852 C C . THR B 1 127 ? -23.312 -3.291 -3.535 1 96.25 127 THR B C 1
ATOM 4854 O O . THR B 1 127 ? -24.359 -3.645 -4.062 1 96.25 127 THR B O 1
ATOM 4857 N N . LEU B 1 128 ? -23.281 -2.533 -2.436 1 96.81 128 LEU B N 1
ATOM 4858 C CA . LEU B 1 128 ? -24.469 -2.186 -1.682 1 96.81 128 LEU B CA 1
ATOM 4859 C C . LEU B 1 128 ? -25.438 -1.365 -2.537 1 96.81 128 LEU B C 1
ATOM 4861 O O . LEU B 1 128 ? -26.656 -1.526 -2.438 1 96.81 128 LEU B O 1
ATOM 4865 N N . HIS B 1 129 ? -24.891 -0.447 -3.389 1 96.56 129 HIS B N 1
ATOM 4866 C CA . HIS B 1 129 ? -25.734 0.46 -4.156 1 96.56 129 HIS B CA 1
ATOM 4867 C C . HIS B 1 129 ? -25.797 0.045 -5.621 1 96.56 129 HIS B C 1
ATOM 4869 O O . HIS B 1 129 ? -26.375 0.759 -6.449 1 96.56 129 HIS B O 1
ATOM 4875 N N . ASP B 1 130 ? -25.141 -1.119 -5.977 1 95.81 130 ASP B N 1
ATOM 4876 C CA . ASP B 1 130 ? -25.141 -1.679 -7.324 1 95.81 130 ASP B CA 1
ATOM 4877 C C . ASP B 1 130 ? -24.641 -0.657 -8.344 1 95.81 130 ASP B C 1
ATOM 4879 O O . ASP B 1 130 ? -25.266 -0.436 -9.375 1 95.81 130 ASP B O 1
ATOM 4883 N N . PHE B 1 131 ? -23.609 0.13 -7.918 1 96.62 131 PHE B N 1
ATOM 4884 C CA . PHE B 1 131 ? -22.953 1.017 -8.867 1 96.62 131 PHE B CA 1
ATOM 4885 C C . PHE B 1 131 ? -22.266 0.215 -9.961 1 96.62 131 PHE B C 1
ATOM 4887 O O . PHE B 1 131 ? -21.5 -0.708 -9.672 1 96.62 131 PHE B O 1
ATOM 4894 N N . LYS B 1 132 ? -22.484 0.528 -11.219 1 93.38 132 LYS B N 1
ATOM 4895 C CA . LYS B 1 132 ? -21.906 -0.187 -12.344 1 93.38 132 LYS B CA 1
ATOM 4896 C C . LYS B 1 132 ? -20.719 0.578 -12.93 1 93.38 132 LYS B C 1
ATOM 4898 O O . LYS B 1 132 ? -20.906 1.567 -13.641 1 93.38 132 LYS B O 1
ATOM 4903 N N . ASN B 1 133 ? -19.531 0.147 -12.688 1 90.81 133 ASN B N 1
ATOM 4904 C CA . ASN B 1 133 ? -18.297 0.772 -13.141 1 90.81 133 ASN B CA 1
ATOM 4905 C C . ASN B 1 133 ? -18.25 2.254 -12.781 1 90.81 133 ASN B C 1
ATOM 4907 O O . ASN B 1 133 ? -18.062 3.105 -13.648 1 90.81 133 ASN B O 1
ATOM 4911 N N . PRO B 1 134 ? -18.422 2.514 -11.523 1 96.94 134 PRO B N 1
ATOM 4912 C CA . PRO B 1 134 ? -18.562 3.906 -11.086 1 96.94 134 PRO B CA 1
ATOM 4913 C C . PRO B 1 134 ? -17.25 4.691 -11.219 1 96.94 134 PRO B C 1
ATOM 4915 O O . PRO B 1 134 ? -16.172 4.109 -11.133 1 96.94 134 PRO B O 1
ATOM 4918 N N . LYS B 1 135 ? -17.359 5.996 -11.523 1 97.81 135 LYS B N 1
ATOM 4919 C CA . LYS B 1 135 ? -16.266 6.949 -11.336 1 97.81 135 LYS B CA 1
ATOM 4920 C C . LYS B 1 135 ? -16.297 7.566 -9.945 1 97.81 135 LYS B C 1
ATOM 4922 O O . LYS B 1 135 ? -17.188 8.367 -9.633 1 97.81 135 LYS B O 1
ATOM 4927 N N . TRP B 1 136 ? -15.391 7.195 -9.094 1 98.81 136 TRP B N 1
ATOM 4928 C CA . TRP B 1 136 ? -15.258 7.777 -7.762 1 98.81 136 TRP B CA 1
ATOM 4929 C C . TRP B 1 136 ? -14.312 8.977 -7.781 1 98.81 136 TRP B C 1
ATOM 4931 O O . TRP B 1 136 ? -13.164 8.859 -8.211 1 98.81 136 TRP B O 1
ATOM 4941 N N . ILE B 1 137 ? -14.734 10.125 -7.398 1 98.88 137 ILE B N 1
ATOM 4942 C CA . ILE B 1 137 ? -13.898 11.297 -7.176 1 98.88 137 ILE B CA 1
ATOM 4943 C C . ILE B 1 137 ? -13.812 11.594 -5.68 1 98.88 137 ILE B C 1
ATOM 4945 O O . ILE B 1 137 ? -14.844 11.727 -5.008 1 98.88 137 ILE B O 1
ATOM 4949 N N . VAL B 1 138 ? -12.641 11.648 -5.152 1 98.81 138 VAL B N 1
ATOM 4950 C CA . VAL B 1 138 ? -12.438 11.742 -3.709 1 98.81 138 VAL B CA 1
ATOM 4951 C C . VAL B 1 138 ? -11.984 13.156 -3.344 1 98.81 138 VAL B C 1
ATOM 4953 O O . VAL B 1 138 ? -11.203 13.773 -4.07 1 98.81 138 VAL B O 1
ATOM 4956 N N . PHE B 1 139 ? -12.531 13.656 -2.279 1 98.44 139 PHE B N 1
ATOM 4957 C CA . PHE B 1 139 ? -12.281 15.008 -1.782 1 98.44 139 PHE B CA 1
ATOM 4958 C C . PHE B 1 139 ? -11.766 14.969 -0.35 1 98.44 139 PHE B C 1
ATOM 4960 O O . PHE B 1 139 ? -12.086 14.055 0.41 1 98.44 139 PHE B O 1
ATOM 4967 N N . GLY B 1 140 ? -10.992 15.969 0.037 1 96.5 140 GLY B N 1
ATOM 4968 C CA . GLY B 1 140 ? -10.562 16.125 1.419 1 96.5 140 GLY B CA 1
ATOM 4969 C C . GLY B 1 140 ? -9.766 17.391 1.656 1 96.5 140 GLY B C 1
ATOM 4970 O O . GLY B 1 140 ? -9.297 18.031 0.706 1 96.5 140 GLY B O 1
ATOM 4971 N N . GLY B 1 141 ? -9.656 17.781 2.844 1 95.81 141 GLY B N 1
ATOM 4972 C CA . GLY B 1 141 ? -8.852 18.906 3.297 1 95.81 141 GLY B CA 1
ATOM 4973 C C . GLY B 1 141 ? -7.848 18.516 4.367 1 95.81 141 GLY B C 1
ATOM 4974 O O . GLY B 1 141 ? -8.086 17.594 5.148 1 95.81 141 GLY B O 1
ATOM 4975 N N . ALA B 1 142 ? -6.777 19.281 4.395 1 96.56 142 ALA B N 1
ATOM 4976 C CA . ALA B 1 142 ? -5.758 19 5.402 1 96.56 142 ALA B CA 1
ATOM 4977 C C . ALA B 1 142 ? -5.312 17.547 5.352 1 96.56 142 ALA B C 1
ATOM 4979 O O . ALA B 1 142 ? -4.938 17.047 4.289 1 96.56 142 ALA B O 1
ATOM 4980 N N . TYR B 1 143 ? -5.355 16.859 6.457 1 97.44 143 TYR B N 1
ATOM 4981 C CA . TYR B 1 143 ? -4.965 15.453 6.496 1 97.44 143 TYR B CA 1
ATOM 4982 C C . TYR B 1 143 ? -5.906 14.602 5.652 1 97.44 143 TYR B C 1
ATOM 4984 O O . TYR B 1 143 ? -5.469 13.688 4.953 1 97.44 143 TYR B O 1
ATOM 4992 N N . GLY B 1 144 ? -7.199 14.898 5.68 1 97.69 144 GLY B N 1
ATOM 4993 C CA . GLY B 1 144 ? -8.133 14.195 4.809 1 97.69 144 GLY B CA 1
ATOM 4994 C C . GLY B 1 144 ? -7.809 14.359 3.336 1 97.69 144 GLY B C 1
ATOM 4995 O O . GLY B 1 144 ? -8.023 13.438 2.545 1 97.69 144 GLY B O 1
ATOM 4996 N N . GLY B 1 145 ? -7.301 15.547 2.969 1 98.31 145 GLY B N 1
ATOM 4997 C CA . GLY B 1 145 ? -6.871 15.773 1.6 1 98.31 145 GLY B CA 1
ATOM 4998 C C . GLY B 1 145 ? -5.617 15 1.232 1 98.31 145 GLY B C 1
ATOM 4999 O O . GLY B 1 145 ? -5.469 14.547 0.095 1 98.31 145 GLY B O 1
ATOM 5000 N N . SER B 1 146 ? -4.668 14.906 2.221 1 98.69 146 SER B N 1
ATOM 5001 C CA . SER B 1 146 ? -3.52 14.031 1.99 1 98.69 146 SER B CA 1
ATOM 5002 C C . SER B 1 146 ? -3.961 12.609 1.661 1 98.69 146 SER B C 1
ATOM 5004 O O . SER B 1 146 ? -3.465 12.008 0.708 1 98.69 146 SER B O 1
ATOM 5006 N N . LEU B 1 147 ? -4.93 12.117 2.439 1 98.81 147 LEU B N 1
ATOM 5007 C CA . LEU B 1 147 ? -5.449 10.766 2.23 1 98.81 147 LEU B CA 1
ATOM 5008 C C . LEU B 1 147 ? -6.105 10.641 0.86 1 98.81 147 LEU B C 1
ATOM 5010 O O . LEU B 1 147 ? -5.953 9.625 0.182 1 98.81 147 LEU B O 1
ATOM 5014 N N . ALA B 1 148 ? -6.816 11.695 0.444 1 98.81 148 ALA B N 1
ATOM 5015 C CA . ALA B 1 148 ? -7.465 11.664 -0.864 1 98.81 148 ALA B CA 1
ATOM 5016 C C . ALA B 1 148 ? -6.438 11.547 -1.985 1 98.81 148 ALA B C 1
ATOM 5018 O O . ALA B 1 148 ? -6.598 10.727 -2.896 1 98.81 148 ALA B O 1
ATOM 5019 N N . ALA B 1 149 ? -5.391 12.344 -1.909 1 98.81 149 ALA B N 1
ATOM 5020 C CA . ALA B 1 149 ? -4.332 12.289 -2.912 1 98.81 149 ALA B CA 1
ATOM 5021 C C . ALA B 1 149 ? -3.648 10.922 -2.914 1 98.81 149 ALA B C 1
ATOM 5023 O O . ALA B 1 149 ? -3.416 10.336 -3.975 1 98.81 149 ALA B O 1
ATOM 5024 N N . TRP B 1 150 ? -3.338 10.43 -1.723 1 98.81 150 TRP B N 1
ATOM 5025 C CA . TRP B 1 150 ? -2.656 9.148 -1.593 1 98.81 150 TRP B CA 1
ATOM 5026 C C . TRP B 1 150 ? -3.557 8 -2.043 1 98.81 150 TRP B C 1
ATOM 5028 O O . TRP B 1 150 ? -3.078 7.008 -2.592 1 98.81 150 TRP B O 1
ATOM 5038 N N . LEU B 1 151 ? -4.883 8.141 -1.766 1 98.81 151 LEU B N 1
ATOM 5039 C CA . LEU B 1 151 ? -5.82 7.113 -2.219 1 98.81 151 LEU B CA 1
ATOM 5040 C C . LEU B 1 151 ? -5.832 7.023 -3.74 1 98.81 151 LEU B C 1
ATOM 5042 O O . LEU B 1 151 ? -5.824 5.926 -4.301 1 98.81 151 LEU B O 1
ATOM 5046 N N . ARG B 1 152 ? -5.863 8.148 -4.445 1 98.56 152 ARG B N 1
ATOM 5047 C CA . ARG B 1 152 ? -5.785 8.18 -5.902 1 98.56 152 ARG B CA 1
ATOM 5048 C C . ARG B 1 152 ? -4.477 7.57 -6.395 1 98.56 152 ARG B C 1
ATOM 5050 O O . ARG B 1 152 ? -4.449 6.883 -7.418 1 98.56 152 ARG B O 1
ATOM 5057 N N . TYR B 1 153 ? -3.461 7.824 -5.691 1 98.06 153 TYR B N 1
ATOM 5058 C CA . TYR B 1 153 ? -2.123 7.367 -6.047 1 98.06 153 TYR B CA 1
ATOM 5059 C C . TYR B 1 153 ? -2.002 5.855 -5.895 1 98.06 153 TYR B C 1
ATOM 5061 O O . TYR B 1 153 ? -1.491 5.172 -6.785 1 98.06 153 TYR B O 1
ATOM 5069 N N . LYS B 1 154 ? -2.496 5.273 -4.789 1 97.94 154 LYS B N 1
ATOM 5070 C CA . LYS B 1 154 ? -2.262 3.877 -4.438 1 97.94 154 LYS B CA 1
ATOM 5071 C C . LYS B 1 154 ? -3.354 2.975 -5.008 1 97.94 154 LYS B C 1
ATOM 5073 O O . LYS B 1 154 ? -3.16 1.764 -5.133 1 97.94 154 LYS B O 1
ATOM 5078 N N . TYR B 1 155 ? -4.574 3.547 -5.32 1 97.75 155 TYR B N 1
ATOM 5079 C CA . TYR B 1 155 ? -5.699 2.764 -5.82 1 97.75 155 TYR B CA 1
ATOM 5080 C C . TYR B 1 155 ? -6.316 3.42 -7.051 1 97.75 155 TYR B C 1
ATOM 5082 O O . TYR B 1 155 ? -7.527 3.645 -7.098 1 97.75 155 TYR B O 1
ATOM 5090 N N . PRO B 1 156 ? -5.539 3.674 -8.055 1 96.44 156 PRO B N 1
ATOM 5091 C CA . PRO B 1 156 ? -6.07 4.383 -9.219 1 96.44 156 PRO B CA 1
ATOM 5092 C C . PRO B 1 156 ? -7.102 3.564 -9.984 1 96.44 156 PRO B C 1
ATOM 5094 O O . PRO B 1 156 ? -7.875 4.121 -10.773 1 96.44 156 PRO B O 1
ATOM 5097 N N . HIS B 1 157 ? -7.168 2.234 -9.805 1 95.56 157 HIS B N 1
ATOM 5098 C CA . HIS B 1 157 ? -8.18 1.401 -10.453 1 95.56 157 HIS B CA 1
ATOM 5099 C C . HIS B 1 157 ? -9.539 1.567 -9.781 1 95.56 157 HIS B C 1
ATOM 5101 O O . HIS B 1 157 ? -10.562 1.181 -10.352 1 95.56 157 HIS B O 1
ATOM 5107 N N . LEU B 1 158 ? -9.57 2.154 -8.555 1 97.75 158 LEU B N 1
ATOM 5108 C CA . LEU B 1 158 ? -10.812 2.361 -7.824 1 97.75 158 LEU B CA 1
ATOM 5109 C C . LEU B 1 158 ? -11.203 3.836 -7.828 1 97.75 158 LEU B C 1
ATOM 5111 O O . LEU B 1 158 ? -12.391 4.168 -7.746 1 97.75 158 LEU B O 1
ATOM 5115 N N . VAL B 1 159 ? -10.25 4.723 -7.902 1 98.31 159 VAL B N 1
ATOM 5116 C CA . VAL B 1 159 ? -10.477 6.152 -7.738 1 98.31 159 VAL B CA 1
ATOM 5117 C C . VAL B 1 159 ? -10.141 6.887 -9.031 1 98.31 159 VAL B C 1
ATOM 5119 O O . VAL B 1 159 ? -8.984 6.898 -9.469 1 98.31 159 VAL B O 1
ATOM 5122 N N . PHE B 1 160 ? -11.117 7.531 -9.539 1 97.75 160 PHE B N 1
ATOM 5123 C CA . PHE B 1 160 ? -11 8.18 -10.844 1 97.75 160 PHE B CA 1
ATOM 5124 C C . PHE B 1 160 ? -10.219 9.484 -10.734 1 97.75 160 PHE B C 1
ATOM 5126 O O . PHE B 1 160 ? -9.406 9.797 -11.609 1 97.75 160 PHE B O 1
ATOM 5133 N N . ALA B 1 161 ? -10.438 10.266 -9.695 1 98.38 161 ALA B N 1
ATOM 5134 C CA . ALA B 1 161 ? -9.797 11.562 -9.516 1 98.38 161 ALA B CA 1
ATOM 5135 C C . ALA B 1 161 ? -9.867 12.008 -8.055 1 98.38 161 ALA B C 1
ATOM 5137 O O . ALA B 1 161 ? -10.555 11.383 -7.242 1 98.38 161 ALA B O 1
ATOM 5138 N N . ALA B 1 162 ? -9.062 13.086 -7.711 1 98.81 162 ALA B N 1
ATOM 5139 C CA . ALA B 1 162 ? -9.094 13.633 -6.355 1 98.81 162 ALA B CA 1
ATOM 5140 C C . ALA B 1 162 ? -8.969 15.156 -6.375 1 98.81 162 ALA B C 1
ATOM 5142 O O . ALA B 1 162 ? -8.328 15.719 -7.258 1 98.81 162 ALA B O 1
ATOM 5143 N N . VAL B 1 163 ? -9.656 15.773 -5.465 1 98.75 163 VAL B N 1
ATOM 5144 C CA . VAL B 1 163 ? -9.531 17.203 -5.203 1 98.75 163 VAL B CA 1
ATOM 5145 C C . VAL B 1 163 ? -9.117 17.422 -3.75 1 98.75 163 VAL B C 1
ATOM 5147 O O . VAL B 1 163 ? -9.82 17.031 -2.826 1 98.75 163 VAL B O 1
ATOM 5150 N N . THR B 1 164 ? -7.969 18.031 -3.553 1 98.31 164 THR B N 1
ATOM 5151 C CA . THR B 1 164 ? -7.438 18.203 -2.207 1 98.31 164 THR B CA 1
ATOM 5152 C C . THR B 1 164 ? -7.281 19.688 -1.877 1 98.31 164 THR B C 1
ATOM 5154 O O . THR B 1 164 ? -6.973 20.5 -2.756 1 98.31 164 THR B O 1
ATOM 5157 N N . SER B 1 165 ? -7.488 20.078 -0.606 1 97.12 165 SER B N 1
ATOM 5158 C CA . SER B 1 165 ? -7.383 21.469 -0.157 1 97.12 165 SER B CA 1
ATOM 5159 C C . SER B 1 165 ? -6.504 21.578 1.084 1 97.12 165 SER B C 1
ATOM 5161 O O . SER B 1 165 ? -6.809 21 2.123 1 97.12 165 SER B O 1
ATOM 5163 N N . GLY B 1 166 ? -5.367 22.391 0.937 1 96.88 166 GLY B N 1
ATOM 5164 C CA . GLY B 1 166 ? -4.496 22.672 2.068 1 96.88 166 GLY B CA 1
ATOM 5165 C C . GLY B 1 166 ? -3.828 21.422 2.621 1 96.88 166 GLY B C 1
ATOM 5166 O O . GLY B 1 166 ? -3.678 21.281 3.836 1 96.88 166 GLY B O 1
ATOM 5167 N N . SER B 1 167 ? -3.436 20.484 1.77 1 97.88 167 SER B N 1
ATOM 5168 C CA . SER B 1 167 ? -3.057 19.156 2.225 1 97.88 167 SER B CA 1
ATOM 5169 C C . SER B 1 167 ? -1.545 18.969 2.184 1 97.88 167 SER B C 1
ATOM 5171 O O . SER B 1 167 ? -0.934 19.031 1.115 1 97.88 167 SER B O 1
ATOM 5173 N N . PRO B 1 168 ? -0.903 18.766 3.352 1 98.38 168 PRO B N 1
ATOM 5174 C CA . PRO B 1 168 ? 0.514 18.391 3.33 1 98.38 168 PRO B CA 1
ATOM 5175 C C . PRO B 1 168 ? 0.752 17 2.766 1 98.38 168 PRO B C 1
ATOM 5177 O O . PRO B 1 168 ? -0.039 16.078 3.014 1 98.38 168 PRO B O 1
ATOM 5180 N N . LEU B 1 169 ? 1.849 16.844 1.999 1 98.69 169 LEU B N 1
ATOM 5181 C CA . LEU B 1 169 ? 2.176 15.555 1.394 1 98.69 169 LEU B CA 1
ATOM 5182 C C . LEU B 1 169 ? 3.574 15.102 1.798 1 98.69 169 LEU B C 1
ATOM 5184 O O . LEU B 1 169 ? 3.902 13.914 1.704 1 98.69 169 LEU B O 1
ATOM 5188 N N . GLN B 1 170 ? 4.41 16.031 2.24 1 98.69 170 GLN B N 1
ATOM 5189 C CA . GLN B 1 170 ? 5.758 15.727 2.703 1 98.69 170 GLN B CA 1
ATOM 5190 C C . GLN B 1 170 ? 5.785 15.516 4.215 1 98.69 170 GLN B C 1
ATOM 5192 O O . GLN B 1 170 ? 5.363 16.391 4.977 1 98.69 170 GLN B O 1
ATOM 5197 N N . ALA B 1 171 ? 6.223 14.32 4.648 1 98.69 171 ALA B N 1
ATOM 5198 C CA . ALA B 1 171 ? 6.48 14.125 6.074 1 98.69 171 ALA B CA 1
ATOM 5199 C C . ALA B 1 171 ? 7.785 14.797 6.492 1 98.69 171 ALA B C 1
ATOM 5201 O O . ALA B 1 171 ? 8.789 14.727 5.773 1 98.69 171 ALA B O 1
ATOM 5202 N N . LYS B 1 172 ? 7.707 15.477 7.551 1 98.69 172 LYS B N 1
ATOM 5203 C CA . LYS B 1 172 ? 8.852 16.25 8.023 1 98.69 172 LYS B CA 1
ATOM 5204 C C . LYS B 1 172 ? 8.766 16.484 9.531 1 98.69 172 LYS B C 1
ATOM 5206 O O . LYS B 1 172 ? 7.809 17.094 10.023 1 98.69 172 LYS B O 1
ATOM 5211 N N . VAL B 1 173 ? 9.82 16.078 10.242 1 98.56 173 VAL B N 1
ATOM 5212 C CA . VAL B 1 173 ? 9.797 16.141 11.703 1 98.56 173 VAL B CA 1
ATOM 5213 C C . VAL B 1 173 ? 9.945 17.578 12.156 1 98.56 173 VAL B C 1
ATOM 5215 O O . VAL B 1 173 ? 9.133 18.094 12.938 1 98.56 173 VAL B O 1
ATOM 5218 N N . ASP B 1 174 ? 11 18.234 11.695 1 98.38 174 ASP B N 1
ATOM 5219 C CA . ASP B 1 174 ? 11.219 19.656 11.992 1 98.38 174 ASP B CA 1
ATOM 5220 C C . ASP B 1 174 ? 10.586 20.531 10.922 1 98.38 174 ASP B C 1
ATOM 5222 O O . ASP B 1 174 ? 11.219 20.859 9.922 1 98.38 174 ASP B O 1
ATOM 5226 N N . PHE B 1 175 ? 9.391 20.969 11.172 1 97.94 175 PHE B N 1
ATOM 5227 C CA . PHE B 1 175 ? 8.641 21.766 10.203 1 97.94 175 PHE B CA 1
ATOM 5228 C C . PHE B 1 175 ? 8.625 23.234 10.602 1 97.94 175 PHE B C 1
ATOM 5230 O O . PHE B 1 175 ? 7.555 23.828 10.719 1 97.94 175 PHE B O 1
ATOM 5237 N N . SER B 1 176 ? 9.75 23.844 10.734 1 97.44 176 SER B N 1
ATOM 5238 C CA . SER B 1 176 ? 9.883 25.25 11.133 1 97.44 176 SER B CA 1
ATOM 5239 C C . SER B 1 176 ? 9.383 26.188 10.039 1 97.44 176 SER B C 1
ATOM 5241 O O . SER B 1 176 ? 9.062 27.344 10.312 1 97.44 176 SER B O 1
ATOM 5243 N N . GLU B 1 177 ? 9.266 25.641 8.781 1 97.38 177 GLU B N 1
ATOM 5244 C CA . GLU B 1 177 ? 8.727 26.438 7.684 1 97.38 177 GLU B CA 1
ATOM 5245 C C . GLU B 1 177 ? 7.293 26.875 7.984 1 97.38 177 GLU B C 1
ATOM 5247 O O . GLU B 1 177 ? 6.836 27.906 7.465 1 97.38 177 GLU B O 1
ATOM 5252 N N . TYR B 1 178 ? 6.617 26.078 8.852 1 97.56 178 TYR B N 1
ATOM 5253 C CA . TYR B 1 178 ? 5.273 26.469 9.266 1 97.56 178 TYR B CA 1
ATOM 5254 C C . TYR B 1 178 ? 5.273 27.844 9.914 1 97.56 178 TYR B C 1
ATOM 5256 O O . TYR B 1 178 ? 4.484 28.719 9.539 1 97.56 178 TYR B O 1
ATOM 5264 N N . MET B 1 179 ? 6.152 28.047 10.867 1 97.31 179 MET B N 1
ATOM 5265 C CA . MET B 1 179 ? 6.203 29.312 11.609 1 97.31 179 MET B CA 1
ATOM 5266 C C . MET B 1 179 ? 6.73 30.438 10.727 1 97.31 179 MET B C 1
ATOM 5268 O O . MET B 1 179 ? 6.316 31.578 10.867 1 97.31 179 MET B O 1
ATOM 5272 N N . GLN B 1 180 ? 7.621 30.078 9.82 1 97.12 180 GLN B N 1
ATOM 5273 C CA . GLN B 1 180 ? 8.07 31.078 8.852 1 97.12 180 GLN B CA 1
ATOM 5274 C C . GLN B 1 180 ? 6.91 31.578 7.996 1 97.12 180 GLN B C 1
ATOM 5276 O O . GLN B 1 180 ? 6.785 32.781 7.746 1 97.12 180 GLN B O 1
ATOM 5281 N N . LYS B 1 181 ? 6.094 30.625 7.566 1 96.88 181 LYS B N 1
ATOM 5282 C CA . LYS B 1 181 ? 4.934 31 6.762 1 96.88 181 LYS B CA 1
ATOM 5283 C C . LYS B 1 181 ? 3.961 31.859 7.562 1 96.88 181 LYS B C 1
ATOM 5285 O O . LYS B 1 181 ? 3.35 32.781 7.02 1 96.88 181 LYS B O 1
ATOM 5290 N N . VAL B 1 182 ? 3.805 31.578 8.828 1 96.94 182 VAL B N 1
ATOM 5291 C CA . VAL B 1 182 ? 2.973 32.406 9.695 1 96.94 182 VAL B CA 1
ATOM 5292 C C . VAL B 1 182 ? 3.518 33.844 9.734 1 96.94 182 VAL B C 1
ATOM 5294 O O . VAL B 1 182 ? 2.768 34.781 9.547 1 96.94 182 VAL B O 1
ATOM 5297 N N . SER B 1 183 ? 4.797 34 9.945 1 97.25 183 SER B N 1
ATOM 5298 C CA . SER B 1 183 ? 5.441 35.281 9.969 1 97.25 183 SER B CA 1
ATOM 5299 C C . SER B 1 183 ? 5.246 36.031 8.648 1 97.25 183 SER B C 1
ATOM 5301 O O . SER B 1 183 ? 4.879 37.219 8.641 1 97.25 183 SER B O 1
ATOM 5303 N N . ASP B 1 184 ? 5.465 35.312 7.539 1 97.12 184 ASP B N 1
ATOM 5304 C CA . ASP B 1 184 ? 5.332 35.906 6.219 1 97.12 184 ASP B CA 1
ATOM 5305 C C . ASP B 1 184 ? 3.904 36.375 5.973 1 97.12 184 ASP B C 1
ATOM 5307 O O . ASP B 1 184 ? 3.697 37.438 5.379 1 97.12 184 ASP B O 1
ATOM 5311 N N . SER B 1 185 ? 2.98 35.656 6.406 1 96.56 185 SER B N 1
ATOM 5312 C CA . SER B 1 185 ? 1.576 36 6.203 1 96.56 185 SER B CA 1
ATOM 5313 C C . SER B 1 185 ? 1.177 37.219 7.027 1 96.56 185 SER B C 1
ATOM 5315 O O . SER B 1 185 ? 0.456 38.094 6.543 1 96.56 185 SER B O 1
ATOM 5317 N N . LEU B 1 186 ? 1.628 37.281 8.258 1 96.88 186 LEU B N 1
ATOM 5318 C CA . LEU B 1 186 ? 1.343 38.406 9.117 1 96.88 186 LEU B CA 1
ATOM 5319 C C . LEU B 1 186 ? 1.979 39.688 8.555 1 96.88 186 LEU B C 1
ATOM 5321 O O . LEU B 1 186 ? 1.417 40.781 8.688 1 96.88 186 LEU B O 1
ATOM 5325 N N . ALA B 1 187 ? 3.119 39.562 7.922 1 97.25 187 ALA B N 1
ATOM 5326 C CA . ALA B 1 187 ? 3.814 40.688 7.324 1 97.25 187 ALA B CA 1
ATOM 5327 C C . ALA B 1 187 ? 3.004 41.281 6.184 1 97.25 187 ALA B C 1
ATOM 5329 O O . ALA B 1 187 ? 3.107 42.5 5.902 1 97.25 187 ALA B O 1
ATOM 5330 N N . LEU B 1 188 ? 2.195 40.469 5.539 1 94.56 188 LEU B N 1
ATOM 5331 C CA . LEU B 1 188 ? 1.339 40.969 4.465 1 94.56 188 LEU B CA 1
ATOM 5332 C C . LEU B 1 188 ? 0.273 41.906 5.004 1 94.56 188 LEU B C 1
ATOM 5334 O O . LEU B 1 188 ? -0.199 42.781 4.285 1 94.56 188 LEU B O 1
ATOM 5338 N N . VAL B 1 189 ? -0.14 41.656 6.215 1 94.31 189 VAL B N 1
ATOM 5339 C CA . VAL B 1 189 ? -1.104 42.562 6.855 1 94.31 189 VAL B CA 1
ATOM 5340 C C . VAL B 1 189 ? -0.411 43.844 7.293 1 94.31 189 VAL B C 1
ATOM 5342 O O . VAL B 1 189 ? -0.877 44.938 6.98 1 94.31 189 VAL B O 1
ATOM 5345 N N . ASN B 1 190 ? 0.649 43.688 8.094 1 96 190 ASN B N 1
ATOM 5346 C CA . ASN B 1 190 ? 1.445 44.781 8.609 1 96 190 ASN B CA 1
ATOM 5347 C C . ASN B 1 190 ? 2.836 44.312 9.039 1 96 190 ASN B C 1
ATOM 5349 O O . ASN B 1 190 ? 2.979 43.594 10.031 1 96 190 ASN B O 1
ATOM 5353 N N . PRO B 1 191 ? 3.904 44.75 8.328 1 96.94 191 PRO B N 1
ATOM 5354 C CA . PRO B 1 191 ? 5.254 44.312 8.727 1 96.94 191 PRO B CA 1
ATOM 5355 C C . PRO B 1 191 ? 5.594 44.719 10.164 1 96.94 191 PRO B C 1
ATOM 5357 O O . PRO B 1 191 ? 6.359 44 10.828 1 96.94 191 PRO B O 1
ATOM 5360 N N . GLN B 1 192 ? 5.02 45.781 10.641 1 97.12 192 GLN B N 1
ATOM 5361 C CA . GLN B 1 192 ? 5.285 46.219 12.008 1 97.12 192 GLN B CA 1
ATOM 5362 C C . GLN B 1 192 ? 4.711 45.219 13.016 1 97.12 192 GLN B C 1
ATOM 5364 O O . GLN B 1 192 ? 5.172 45.156 14.156 1 97.12 192 GLN B O 1
ATOM 5369 N N . CYS B 1 193 ? 3.684 44.562 12.57 1 97.69 193 CYS B N 1
ATOM 5370 C CA . CYS B 1 193 ? 3.105 43.5 13.414 1 97.69 193 CYS B CA 1
ATOM 5371 C C . CYS B 1 193 ? 4.137 42.438 13.734 1 97.69 193 CYS B C 1
ATOM 5373 O O . CYS B 1 193 ? 4.281 42.031 14.891 1 97.69 193 CYS B O 1
ATOM 5375 N N . VAL B 1 194 ? 4.918 42 12.734 1 98 194 VAL B N 1
ATOM 5376 C CA . VAL B 1 194 ? 5.941 40.969 12.883 1 98 194 VAL B CA 1
ATOM 5377 C C . VAL B 1 194 ? 7.051 41.469 13.805 1 98 194 VAL B C 1
ATOM 5379 O O . VAL B 1 194 ? 7.531 40.719 14.664 1 98 194 VAL B O 1
ATOM 5382 N N . ASP B 1 195 ? 7.379 42.75 13.648 1 97.12 195 ASP B N 1
ATOM 5383 C CA . ASP B 1 195 ? 8.398 43.344 14.508 1 97.12 195 ASP B CA 1
ATOM 5384 C C . ASP B 1 195 ? 7.953 43.344 15.969 1 97.12 195 ASP B C 1
ATOM 5386 O O . ASP B 1 195 ? 8.758 43.062 16.875 1 97.12 195 ASP B O 1
ATOM 5390 N N . ALA B 1 196 ? 6.715 43.688 16.141 1 97.69 196 ALA B N 1
ATOM 5391 C CA . ALA B 1 196 ? 6.176 43.75 17.5 1 97.69 196 ALA B CA 1
ATOM 5392 C C . ALA B 1 196 ? 6.156 42.375 18.156 1 97.69 196 ALA B C 1
ATOM 5394 O O . ALA B 1 196 ? 6.477 42.219 19.328 1 97.69 196 ALA B O 1
ATOM 5395 N N . ILE B 1 197 ? 5.758 41.344 17.391 1 98 197 ILE B N 1
ATOM 5396 C CA . ILE B 1 197 ? 5.73 40 17.875 1 98 197 ILE B CA 1
ATOM 5397 C C . ILE B 1 197 ? 7.145 39.531 18.25 1 98 197 ILE B C 1
ATOM 5399 O O . ILE B 1 197 ? 7.363 38.969 19.312 1 98 197 ILE B O 1
ATOM 5403 N N . LYS B 1 198 ? 8.078 39.812 17.359 1 97.69 198 LYS B N 1
ATOM 5404 C CA . LYS B 1 198 ? 9.477 39.469 17.609 1 97.69 198 LYS B CA 1
ATOM 5405 C C . LYS B 1 198 ? 9.992 40.125 18.891 1 97.69 198 LYS B C 1
ATOM 5407 O O . LYS B 1 198 ? 10.633 39.469 19.719 1 97.69 198 LYS B O 1
ATOM 5412 N N . ALA B 1 199 ? 9.695 41.406 19.031 1 97.12 199 ALA B N 1
ATOM 5413 C CA . ALA B 1 199 ? 10.133 42.125 20.219 1 97.12 199 ALA B CA 1
ATOM 5414 C C . ALA B 1 199 ? 9.523 41.531 21.484 1 97.12 199 ALA B C 1
ATOM 5416 O O . ALA B 1 199 ? 10.203 41.438 22.516 1 97.12 199 ALA B O 1
ATOM 5417 N N . ALA B 1 200 ? 8.25 41.25 21.422 1 97.62 200 ALA B N 1
ATOM 5418 C CA . ALA B 1 200 ? 7.57 40.656 22.562 1 97.62 200 ALA B CA 1
ATOM 5419 C C . ALA B 1 200 ? 8.219 39.344 22.969 1 97.62 200 ALA B C 1
ATOM 5421 O O . ALA B 1 200 ? 8.484 39.125 24.141 1 97.62 200 ALA B O 1
ATOM 5422 N N . ASN B 1 201 ? 8.469 38.469 22.016 1 96.69 201 ASN B N 1
ATOM 5423 C CA . ASN B 1 201 ? 9.078 37.156 22.281 1 96.69 201 ASN B CA 1
ATOM 5424 C C . ASN B 1 201 ? 10.477 37.312 22.875 1 96.69 201 ASN B C 1
ATOM 5426 O O . ASN B 1 201 ? 10.828 36.625 23.828 1 96.69 201 ASN B O 1
ATOM 5430 N N . GLN B 1 202 ? 11.258 38.219 22.312 1 95.81 202 GLN B N 1
ATOM 5431 C CA . GLN B 1 202 ? 12.609 38.438 22.812 1 95.81 202 GLN B CA 1
ATOM 5432 C C . GLN B 1 202 ? 12.602 38.906 24.25 1 95.81 202 GLN B C 1
ATOM 5434 O O . GLN B 1 202 ? 13.383 38.438 25.078 1 95.81 202 GLN B O 1
ATOM 5439 N N . LYS B 1 203 ? 11.734 39.812 24.531 1 96.25 203 LYS B N 1
ATOM 5440 C CA . LYS B 1 203 ? 11.633 40.312 25.891 1 96.25 203 LYS B CA 1
ATOM 5441 C C . LYS B 1 203 ? 11.18 39.219 26.859 1 96.25 203 LYS B C 1
ATOM 5443 O O . LYS B 1 203 ? 11.672 39.156 27.984 1 96.25 203 LYS B O 1
ATOM 5448 N N . LEU B 1 204 ? 10.211 38.5 26.438 1 96.62 204 LEU B N 1
ATOM 5449 C CA . LEU B 1 204 ? 9.766 37.375 27.25 1 96.62 204 LEU B CA 1
ATOM 5450 C C . LEU B 1 204 ? 10.906 36.406 27.531 1 96.62 204 LEU B C 1
ATOM 5452 O O . LEU B 1 204 ? 11.117 36 28.688 1 96.62 204 LEU B O 1
ATOM 5456 N N . ILE B 1 205 ? 11.641 36.031 26.469 1 95.06 205 ILE B N 1
ATOM 5457 C CA . ILE B 1 205 ? 12.742 35.094 26.594 1 95.06 205 ILE B CA 1
ATOM 5458 C C . ILE B 1 205 ? 13.781 35.625 27.562 1 95.06 205 ILE B C 1
ATOM 5460 O O . ILE B 1 205 ? 14.242 34.938 28.469 1 95.06 205 ILE B O 1
ATOM 5464 N N . ASP B 1 206 ? 14.047 36.906 27.484 1 94.06 206 ASP B N 1
ATOM 5465 C CA . ASP B 1 206 ? 15.062 37.531 28.312 1 94.06 206 ASP B CA 1
ATOM 5466 C C . ASP B 1 206 ? 14.625 37.562 29.781 1 94.06 206 ASP B C 1
ATOM 5468 O O . ASP B 1 206 ? 15.469 37.562 30.672 1 94.06 206 ASP B O 1
ATOM 5472 N N . GLY B 1 207 ? 13.398 37.656 29.984 1 95.62 207 GLY B N 1
ATOM 5473 C CA . GLY B 1 207 ? 12.875 37.812 31.328 1 95.62 207 GLY B CA 1
ATOM 5474 C C . GLY B 1 207 ? 12.68 36.469 32.031 1 95.62 207 GLY B C 1
ATOM 5475 O O . GLY B 1 207 ? 12.477 36.438 33.25 1 95.62 207 GLY B O 1
ATOM 5476 N N . MET B 1 208 ? 12.867 35.344 31.406 1 95.88 208 MET B N 1
ATOM 5477 C CA . MET B 1 208 ? 12.453 34.031 31.938 1 95.88 208 MET B CA 1
ATOM 5478 C C . MET B 1 208 ? 13.352 33.625 33.094 1 95.88 208 MET B C 1
ATOM 5480 O O . MET B 1 208 ? 12.906 32.875 34 1 95.88 208 MET B O 1
ATOM 5484 N N . SER B 1 209 ? 14.57 34.094 33.156 1 95.38 209 SER B N 1
ATOM 5485 C CA . SER B 1 209 ? 15.484 33.688 34.219 1 95.38 209 SER B CA 1
ATOM 5486 C C . SER B 1 209 ? 15.195 34.438 35.5 1 95.38 209 SER B C 1
ATOM 5488 O O . SER B 1 209 ? 15.688 34.062 36.562 1 95.38 209 SER B O 1
ATOM 5490 N N . ASN B 1 210 ? 14.375 35.5 35.438 1 97.12 210 ASN B N 1
ATOM 5491 C CA . ASN B 1 210 ? 14.047 36.344 36.594 1 97.12 210 ASN B CA 1
ATOM 5492 C C . ASN B 1 210 ? 12.719 35.906 37.219 1 97.12 210 ASN B C 1
ATOM 5494 O O . ASN B 1 210 ? 11.672 36 36.594 1 97.12 210 ASN B O 1
ATOM 5498 N N . ALA B 1 211 ? 12.719 35.656 38.5 1 96.75 211 ALA B N 1
ATOM 5499 C CA . ALA B 1 211 ? 11.547 35.125 39.188 1 96.75 211 ALA B CA 1
ATOM 5500 C C . ALA B 1 211 ? 10.438 36.188 39.25 1 96.75 211 ALA B C 1
ATOM 5502 O O . ALA B 1 211 ? 9.258 35.844 39.156 1 96.75 211 ALA B O 1
ATOM 5503 N N . THR B 1 212 ? 10.797 37.375 39.469 1 97.38 212 THR B N 1
ATOM 5504 C CA . THR B 1 212 ? 9.82 38.438 39.562 1 97.38 212 THR B CA 1
ATOM 5505 C C . THR B 1 212 ? 9.125 38.625 38.219 1 97.38 212 THR B C 1
ATOM 5507 O O . THR B 1 212 ? 7.906 38.844 38.156 1 97.38 212 THR B O 1
ATOM 5510 N N . LYS B 1 213 ? 9.891 38.562 37.188 1 97.12 213 LYS B N 1
ATOM 5511 C CA . LYS B 1 213 ? 9.32 38.688 35.875 1 97.12 213 LYS B CA 1
ATOM 5512 C C . LYS B 1 213 ? 8.406 37.531 35.531 1 97.12 213 LYS B C 1
ATOM 5514 O O . LYS B 1 213 ? 7.34 37.688 34.938 1 97.12 213 LYS B O 1
ATOM 5519 N N . ARG B 1 214 ? 8.805 36.312 35.906 1 97.81 214 ARG B N 1
ATOM 5520 C CA . ARG B 1 214 ? 7.977 35.156 35.625 1 97.81 214 ARG B CA 1
ATOM 5521 C C . ARG B 1 214 ? 6.637 35.25 36.344 1 97.81 214 ARG B C 1
ATOM 5523 O O . ARG B 1 214 ? 5.605 34.844 35.812 1 97.81 214 ARG B O 1
ATOM 5530 N N . GLU B 1 215 ? 6.641 35.781 37.562 1 97.06 215 GLU B N 1
ATOM 5531 C CA . GLU B 1 215 ? 5.391 36 38.281 1 97.06 215 GLU B CA 1
ATOM 5532 C C . GLU B 1 215 ? 4.508 37 37.562 1 97.06 215 GLU B C 1
ATOM 5534 O O . GLU B 1 215 ? 3.287 36.844 37.531 1 97.06 215 GLU B O 1
ATOM 5539 N N . HIS B 1 216 ? 5.164 38.062 37.094 1 97.06 216 HIS B N 1
ATOM 5540 C CA . HIS B 1 216 ? 4.434 39.031 36.312 1 97.06 216 HIS B CA 1
ATOM 5541 C C . HIS B 1 216 ? 3.826 38.406 35.062 1 97.06 216 HIS B C 1
ATOM 5543 O O . HIS B 1 216 ? 2.676 38.688 34.719 1 97.06 216 HIS B O 1
ATOM 5549 N N . TYR B 1 217 ? 4.633 37.594 34.375 1 97.69 217 TYR B N 1
ATOM 5550 C CA . TYR B 1 217 ? 4.148 36.906 33.156 1 97.69 217 TYR B CA 1
ATOM 5551 C C . TYR B 1 217 ? 2.979 35.969 33.5 1 97.69 217 TYR B C 1
ATOM 5553 O O . TYR B 1 217 ? 2.047 35.844 32.719 1 97.69 217 TYR B O 1
ATOM 5561 N N . ARG B 1 218 ? 3.023 35.281 34.656 1 97.44 218 ARG B N 1
ATOM 5562 C CA . ARG B 1 218 ? 1.919 34.438 35.062 1 97.44 218 ARG B CA 1
ATOM 5563 C C . ARG B 1 218 ? 0.606 35.219 35.094 1 97.44 218 ARG B C 1
ATOM 5565 O O . ARG B 1 218 ? -0.409 34.75 34.594 1 97.44 218 ARG B O 1
ATOM 5572 N N . GLU B 1 219 ? 0.657 36.375 35.656 1 96.56 219 GLU B N 1
ATOM 5573 C CA . GLU B 1 219 ? -0.537 37.219 35.75 1 96.56 219 GLU B CA 1
ATOM 5574 C C . GLU B 1 219 ? -0.958 37.75 34.375 1 96.56 219 GLU B C 1
ATOM 5576 O O . GLU B 1 219 ? -2.139 37.688 34.031 1 96.56 219 GLU B O 1
ATOM 5581 N N . LEU B 1 220 ? -0.007 38.219 33.656 1 96.75 220 LEU B N 1
ATOM 5582 C CA . LEU B 1 220 ? -0.257 38.844 32.375 1 96.75 220 LEU B CA 1
ATOM 5583 C C . LEU B 1 220 ? -0.897 37.875 31.391 1 96.75 220 LEU B C 1
ATOM 5585 O O . LEU B 1 220 ? -1.774 38.25 30.609 1 96.75 220 LEU B O 1
ATOM 5589 N N . PHE B 1 221 ? -0.421 36.594 31.406 1 97.62 221 PHE B N 1
ATOM 5590 C CA . PHE B 1 221 ? -0.868 35.625 30.422 1 97.62 221 PHE B CA 1
ATOM 5591 C C . PHE B 1 221 ? -1.849 34.625 31.062 1 97.62 221 PHE B C 1
ATOM 5593 O O . PHE B 1 221 ? -2.174 33.625 30.469 1 97.62 221 PHE B O 1
ATOM 5600 N N . ARG B 1 222 ? -2.299 34.906 32.25 1 96.62 222 ARG B N 1
ATOM 5601 C CA . ARG B 1 222 ? -3.326 34.156 32.969 1 96.62 222 ARG B CA 1
ATOM 5602 C C . ARG B 1 222 ? -2.973 32.688 33.062 1 96.62 222 ARG B C 1
ATOM 5604 O O . ARG B 1 222 ? -3.771 31.828 32.656 1 96.62 222 ARG B O 1
ATOM 5611 N N . LEU B 1 223 ? -1.781 32.406 33.531 1 97.56 223 LEU B N 1
ATOM 5612 C CA . LEU B 1 223 ? -1.36 31.016 33.688 1 97.56 223 LEU B CA 1
ATOM 5613 C C . LEU B 1 223 ? -2.055 30.375 34.875 1 97.56 223 LEU B C 1
ATOM 5615 O O . LEU B 1 223 ? -2.25 31 35.906 1 97.56 223 LEU B O 1
ATOM 5619 N N . CYS B 1 224 ? -2.441 29.141 34.781 1 96.69 224 CYS B N 1
ATOM 5620 C CA . CYS B 1 224 ? -3.178 28.422 35.812 1 96.69 224 CYS B CA 1
ATOM 5621 C C . CYS B 1 224 ? -2.287 28.141 37.031 1 96.69 224 CYS B C 1
ATOM 5623 O O . CYS B 1 224 ? -2.785 27.891 38.125 1 96.69 224 CYS B O 1
ATOM 5625 N N . GLU B 1 225 ? -1.002 28.047 36.812 1 96.81 225 GLU B N 1
ATOM 5626 C CA . GLU B 1 225 ? 0 27.75 37.844 1 96.81 225 GLU B CA 1
ATOM 5627 C C . GLU B 1 225 ? 1.204 28.688 37.719 1 96.81 225 GLU B C 1
ATOM 5629 O O . GLU B 1 225 ? 1.397 29.328 36.688 1 96.81 225 GLU B O 1
ATOM 5634 N N . PRO B 1 226 ? 1.984 28.734 38.781 1 96.69 226 PRO B N 1
ATOM 5635 C CA . PRO B 1 226 ? 3.172 29.594 38.688 1 96.69 226 PRO B CA 1
ATOM 5636 C C . PRO B 1 226 ? 4.133 29.156 37.594 1 96.69 226 PRO B C 1
ATOM 5638 O O . PRO B 1 226 ? 4.324 27.953 37.375 1 96.69 226 PRO B O 1
ATOM 5641 N N . LEU B 1 227 ? 4.668 30.141 36.875 1 97.44 227 LEU B N 1
ATOM 5642 C CA . LEU B 1 227 ? 5.68 29.875 35.844 1 97.44 227 LEU B CA 1
ATOM 5643 C C . LEU B 1 227 ? 7.062 29.719 36.469 1 97.44 227 LEU B C 1
ATOM 5645 O O . LEU B 1 227 ? 7.738 30.719 36.75 1 97.44 227 LEU B O 1
ATOM 5649 N N . GLU B 1 228 ? 7.496 28.5 36.656 1 94.75 228 GLU B N 1
ATOM 5650 C CA . GLU B 1 228 ? 8.773 28.203 37.281 1 94.75 228 GLU B CA 1
ATOM 5651 C C . GLU B 1 228 ? 9.906 28.172 36.25 1 94.75 228 GLU B C 1
ATOM 5653 O O . GLU B 1 228 ? 9.656 28.094 35.062 1 94.75 228 GLU B O 1
ATOM 5658 N N . TRP B 1 229 ? 11.148 28.328 36.75 1 95.44 229 TRP B N 1
ATOM 5659 C CA . TRP B 1 229 ? 12.328 28.172 35.906 1 95.44 229 TRP B CA 1
ATOM 5660 C C . TRP B 1 229 ? 12.586 26.703 35.594 1 95.44 229 TRP B C 1
ATOM 5662 O O . TRP B 1 229 ? 13.484 26.094 36.156 1 95.44 229 TRP B O 1
ATOM 5672 N N . ASN B 1 230 ? 11.812 26.219 34.812 1 96.19 230 ASN B N 1
ATOM 5673 C CA . ASN B 1 230 ? 11.828 24.859 34.281 1 96.19 230 ASN B CA 1
ATOM 5674 C C . ASN B 1 230 ? 11.766 24.844 32.75 1 96.19 230 ASN B C 1
ATOM 5676 O O . ASN B 1 230 ? 10.828 25.391 32.156 1 96.19 230 ASN B O 1
ATOM 5680 N N . GLU B 1 231 ? 12.711 24.234 32.156 1 96.75 231 GLU B N 1
ATOM 5681 C CA . GLU B 1 231 ? 12.906 24.312 30.719 1 96.75 231 GLU B CA 1
ATOM 5682 C C . GLU B 1 231 ? 11.656 23.859 29.969 1 96.75 231 GLU B C 1
ATOM 5684 O O . GLU B 1 231 ? 11.18 24.562 29.062 1 96.75 231 GLU B O 1
ATOM 5689 N N . LYS B 1 232 ? 11.086 22.734 30.344 1 97.56 232 LYS B N 1
ATOM 5690 C CA . LYS B 1 232 ? 9.938 22.172 29.625 1 97.56 232 LYS B CA 1
ATOM 5691 C C . LYS B 1 232 ? 8.68 23 29.859 1 97.56 232 LYS B C 1
ATOM 5693 O O . LYS B 1 232 ? 7.855 23.156 28.953 1 97.56 232 LYS B O 1
ATOM 5698 N N . ASP B 1 233 ? 8.492 23.516 31.031 1 97.31 233 ASP B N 1
ATOM 5699 C CA . ASP B 1 233 ? 7.355 24.391 31.312 1 97.31 233 ASP B CA 1
ATOM 5700 C C . ASP B 1 233 ? 7.445 25.672 30.5 1 97.31 233 ASP B C 1
ATOM 5702 O O . ASP B 1 233 ? 6.434 26.172 29.984 1 97.31 233 ASP B O 1
ATOM 5706 N N . ILE B 1 234 ? 8.656 26.188 30.469 1 97.19 234 ILE B N 1
ATOM 5707 C CA . ILE B 1 234 ? 8.875 27.406 29.688 1 97.19 234 ILE B CA 1
ATOM 5708 C C . ILE B 1 234 ? 8.602 27.141 28.219 1 97.19 234 ILE B C 1
ATOM 5710 O O . ILE B 1 234 ? 7.918 27.922 27.547 1 97.19 234 ILE B O 1
ATOM 5714 N N . MET B 1 235 ? 9.062 26.031 27.688 1 97.31 235 MET B N 1
ATOM 5715 C CA . MET B 1 235 ? 8.797 25.656 26.312 1 97.31 235 MET B CA 1
ATOM 5716 C C . MET B 1 235 ? 7.301 25.5 26.062 1 97.31 235 MET B C 1
ATOM 5718 O O . MET B 1 235 ? 6.785 25.953 25.047 1 97.31 235 MET B O 1
ATOM 5722 N N . THR B 1 236 ? 6.641 24.859 26.984 1 97.44 236 THR B N 1
ATOM 5723 C CA . THR B 1 236 ? 5.199 24.672 26.875 1 97.44 236 THR B CA 1
ATOM 5724 C C . THR B 1 236 ? 4.477 26.016 26.875 1 97.44 236 THR B C 1
ATOM 5726 O O . THR B 1 236 ? 3.49 26.203 26.156 1 97.44 236 THR B O 1
ATOM 5729 N N . PHE B 1 237 ? 4.961 26.953 27.688 1 97.25 237 PHE B N 1
ATOM 5730 C CA . PHE B 1 237 ? 4.422 28.312 27.75 1 97.25 237 PHE B CA 1
ATOM 5731 C C . PHE B 1 237 ? 4.535 28.984 26.391 1 97.25 237 PHE B C 1
ATOM 5733 O O . PHE B 1 237 ? 3.539 29.469 25.844 1 97.25 237 PHE B O 1
ATOM 5740 N N . PHE B 1 238 ? 5.695 28.984 25.766 1 96.94 238 PHE B N 1
ATOM 5741 C CA . PHE B 1 238 ? 5.895 29.625 24.469 1 96.94 238 PHE B CA 1
ATOM 5742 C C . PHE B 1 238 ? 5.094 28.906 23.391 1 96.94 238 PHE B C 1
ATOM 5744 O O . PHE B 1 238 ? 4.582 29.547 22.469 1 96.94 238 PHE B O 1
ATOM 5751 N N . ASN B 1 239 ? 4.98 27.562 23.484 1 96.06 239 ASN B N 1
ATOM 5752 C CA . ASN B 1 239 ? 4.156 26.812 22.562 1 96.06 239 ASN B CA 1
ATOM 5753 C C . ASN B 1 239 ? 2.689 27.219 22.641 1 96.06 239 ASN B C 1
ATOM 5755 O O . ASN B 1 239 ? 1.993 27.266 21.625 1 96.06 239 ASN B O 1
ATOM 5759 N N . SER B 1 240 ? 2.225 27.484 23.812 1 94.25 240 SER B N 1
ATOM 5760 C CA . SER B 1 240 ? 0.848 27.922 23.984 1 94.25 240 SER B CA 1
ATOM 5761 C C . SER B 1 240 ? 0.626 29.297 23.359 1 94.25 240 SER B C 1
ATOM 5763 O O . SER B 1 240 ? -0.444 29.562 22.812 1 94.25 240 SER B O 1
ATOM 5765 N N . LEU B 1 241 ? 1.612 30.156 23.422 1 95.19 241 LEU B N 1
ATOM 5766 C CA . LEU B 1 241 ? 1.485 31.5 22.891 1 95.19 241 LEU B CA 1
ATOM 5767 C C . LEU B 1 241 ? 1.482 31.5 21.359 1 95.19 241 LEU B C 1
ATOM 5769 O O . LEU B 1 241 ? 0.692 32.219 20.734 1 95.19 241 LEU B O 1
ATOM 5773 N N . ARG B 1 242 ? 2.367 30.672 20.781 1 93.69 242 ARG B N 1
ATOM 5774 C CA . ARG B 1 242 ? 2.445 30.688 19.328 1 93.69 242 ARG B CA 1
ATOM 5775 C C . ARG B 1 242 ? 1.158 30.141 18.703 1 93.69 242 ARG B C 1
ATOM 5777 O O . ARG B 1 242 ? 0.795 30.531 17.594 1 93.69 242 ARG B O 1
ATOM 5784 N N . ILE B 1 243 ? 0.403 29.297 19.344 1 92.31 243 ILE B N 1
ATOM 5785 C CA . ILE B 1 243 ? -0.842 28.719 18.844 1 92.31 243 ILE B CA 1
ATOM 5786 C C . ILE B 1 243 ? -1.836 29.828 18.531 1 92.31 243 ILE B C 1
ATOM 5788 O O . ILE B 1 243 ? -2.596 29.734 17.562 1 92.31 243 ILE B O 1
ATOM 5792 N N . ASP B 1 244 ? -1.811 30.969 19.297 1 91 244 ASP B N 1
ATOM 5793 C CA . ASP B 1 244 ? -2.676 32.125 19.047 1 91 244 ASP B CA 1
ATOM 5794 C C . ASP B 1 244 ? -2.482 32.656 17.625 1 91 244 ASP B C 1
ATOM 5796 O O . ASP B 1 244 ? -3.457 32.938 16.938 1 91 244 ASP B O 1
ATOM 5800 N N . TYR B 1 245 ? -1.291 32.719 17.234 1 92.75 245 TYR B N 1
ATOM 5801 C CA . TYR B 1 245 ? -0.953 33.312 15.961 1 92.75 245 TYR B CA 1
ATOM 5802 C C . TYR B 1 245 ? -1.156 32.344 14.812 1 92.75 245 TYR B C 1
ATOM 5804 O O . TYR B 1 245 ? -1.603 32.719 13.734 1 92.75 245 TYR B O 1
ATOM 5812 N N . THR B 1 246 ? -0.811 31.078 15.086 1 92.81 246 THR B N 1
ATOM 5813 C CA . THR B 1 246 ? -1.024 30.078 14.055 1 92.81 246 THR B CA 1
ATOM 5814 C C . THR B 1 246 ? -2.514 29.891 13.781 1 92.81 246 THR B C 1
ATOM 5816 O O . THR B 1 246 ? -2.916 29.703 12.625 1 92.81 246 THR B O 1
ATOM 5819 N N . HIS B 1 247 ? -3.26 30 14.797 1 86.31 247 HIS B N 1
ATOM 5820 C CA . HIS B 1 247 ? -4.707 29.922 14.633 1 86.31 247 HIS B CA 1
ATOM 5821 C C . HIS B 1 247 ? -5.234 31.078 13.797 1 86.31 247 HIS B C 1
ATOM 5823 O O . HIS B 1 247 ? -6.031 30.875 12.875 1 86.31 247 HIS B O 1
ATOM 5829 N N . ALA B 1 248 ? -4.859 32.25 14.125 1 87.69 248 ALA B N 1
ATOM 5830 C CA . ALA B 1 248 ? -5.32 33.469 13.422 1 87.69 248 ALA B CA 1
ATOM 5831 C C . ALA B 1 248 ? -4.965 33.406 11.938 1 87.69 248 ALA B C 1
ATOM 5833 O O . ALA B 1 248 ? -5.754 33.812 11.086 1 87.69 248 ALA B O 1
ATOM 5834 N N . VAL B 1 249 ? -3.805 32.875 11.672 1 92.06 249 VAL B N 1
ATOM 5835 C CA . VAL B 1 249 ? -3.34 32.812 10.289 1 92.06 249 VAL B CA 1
ATOM 5836 C C . VAL B 1 249 ? -4.066 31.703 9.547 1 92.06 249 VAL B C 1
ATOM 5838 O O . VAL B 1 249 ? -4.562 31.906 8.43 1 92.06 249 VAL B O 1
ATOM 5841 N N . GLN B 1 250 ? -4.18 30.547 10.125 1 89.5 250 GLN B N 1
ATOM 5842 C CA . GLN B 1 250 ? -4.777 29.391 9.477 1 89.5 250 GLN B CA 1
ATOM 5843 C C . GLN B 1 250 ? -6.273 29.594 9.242 1 89.5 250 GLN B C 1
ATOM 5845 O O . GLN B 1 250 ? -6.832 29.078 8.281 1 89.5 250 GLN B O 1
ATOM 5850 N N . SER B 1 251 ? -6.902 30.438 10.039 1 82.81 251 SER B N 1
ATOM 5851 C CA . SER B 1 251 ? -8.344 30.625 9.953 1 82.81 251 SER B CA 1
ATOM 5852 C C . SER B 1 251 ? -8.695 31.984 9.383 1 82.81 251 SER B C 1
ATOM 5854 O O . SER B 1 251 ? -9.828 32.438 9.516 1 82.81 251 SER B O 1
ATOM 5856 N N . HIS B 1 252 ? -7.75 32.656 8.766 1 83.44 252 HIS B N 1
ATOM 5857 C CA . HIS B 1 252 ? -7.984 34 8.273 1 83.44 252 HIS B CA 1
ATOM 5858 C C . HIS B 1 252 ? -9.109 34.031 7.238 1 83.44 252 HIS B C 1
ATOM 5860 O O . HIS B 1 252 ? -9.078 33.281 6.266 1 83.44 252 HIS B O 1
ATOM 5866 N N . HIS B 1 253 ? -10.055 34.938 7.375 1 64.69 253 HIS B N 1
ATOM 5867 C CA . HIS B 1 253 ? -11.211 35.219 6.527 1 64.69 253 HIS B CA 1
ATOM 5868 C C . HIS B 1 253 ? -12.086 33.969 6.367 1 64.69 253 HIS B C 1
ATOM 5870 O O . HIS B 1 253 ? -12.898 33.906 5.441 1 64.69 253 HIS B O 1
ATOM 5876 N N . ILE B 1 254 ? -11.734 32.969 6.832 1 63.03 254 ILE B N 1
ATOM 5877 C CA . ILE B 1 254 ? -12.617 31.812 6.777 1 63.03 254 ILE B CA 1
ATOM 5878 C C . ILE B 1 254 ? -13.664 31.891 7.891 1 63.03 254 ILE B C 1
ATOM 5880 O O . ILE B 1 254 ? -13.312 32.094 9.062 1 63.03 254 ILE B O 1
ATOM 5884 N N . GLY B 1 255 ? -14.461 33.031 7.781 1 49.75 255 GLY B N 1
ATOM 5885 C CA . GLY B 1 255 ? -15.492 33.406 8.734 1 49.75 255 GLY B CA 1
ATOM 5886 C C . GLY B 1 255 ? -16 32.219 9.547 1 49.75 255 GLY B C 1
ATOM 5887 O O . GLY B 1 255 ? -16.641 31.328 9 1 49.75 255 GLY B O 1
ATOM 5888 N N . MET B 1 256 ? -15.227 31.766 10.391 1 44.25 256 MET B N 1
ATOM 5889 C CA . MET B 1 256 ? -15.867 30.906 11.375 1 44.25 256 MET B CA 1
ATOM 5890 C C . MET B 1 256 ? -17.203 31.484 11.836 1 44.25 256 MET B C 1
ATOM 5892 O O . MET B 1 256 ? -17.219 32.531 12.484 1 44.25 256 MET B O 1
ATOM 5896 N N . ASN B 1 257 ? -18.094 31.594 10.953 1 38.34 257 ASN B N 1
ATOM 5897 C CA . ASN B 1 257 ? -19.422 32 11.414 1 38.34 257 ASN B CA 1
ATOM 5898 C C . ASN B 1 257 ? -19.797 31.312 12.719 1 38.34 257 ASN B C 1
ATOM 5900 O O . ASN B 1 257 ? -20.469 30.281 12.711 1 38.34 257 ASN B O 1
ATOM 5904 N N . THR B 1 258 ? -18.953 31.141 13.578 1 39.72 258 THR B N 1
ATOM 5905 C CA . THR B 1 258 ? -19.609 30.578 14.75 1 39.72 258 THR B CA 1
ATOM 5906 C C . THR B 1 258 ? -20.641 31.547 15.32 1 39.72 258 THR B C 1
ATOM 5908 O O . THR B 1 258 ? -20.5 32.75 15.164 1 39.72 258 THR B O 1
ATOM 5911 N N . ASP B 1 259 ? -21.781 31.125 15.367 1 38.66 259 ASP B N 1
ATOM 5912 C CA . ASP B 1 259 ? -22.766 31.781 16.203 1 38.66 259 ASP B CA 1
ATOM 5913 C C . ASP B 1 259 ? -22.125 32.375 17.453 1 38.66 259 ASP B C 1
ATOM 5915 O O . ASP B 1 259 ? -22.812 32.938 18.312 1 38.66 259 ASP B O 1
ATOM 5919 N N . SER B 1 260 ? -21.016 31.922 17.75 1 39.56 260 SER B N 1
ATOM 5920 C CA . SER B 1 260 ? -20.578 32.5 19.031 1 39.56 260 SER B CA 1
ATOM 5921 C C . SER B 1 260 ? -20.016 33.906 18.844 1 39.56 260 SER B C 1
ATOM 5923 O O . SER B 1 260 ? -19.406 34.188 17.812 1 39.56 260 SER B O 1
ATOM 5925 N N . ASP B 1 261 ? -20.516 34.75 19.516 1 40.56 261 ASP B N 1
ATOM 5926 C CA . ASP B 1 261 ? -20.047 36.125 19.75 1 40.56 261 ASP B CA 1
ATOM 5927 C C . ASP B 1 261 ? -18.516 36.188 19.797 1 40.56 261 ASP B C 1
ATOM 5929 O O . ASP B 1 261 ? -17.938 37.219 20.062 1 40.56 261 ASP B O 1
ATOM 5933 N N . ALA B 1 262 ? -17.906 35.062 19.875 1 45.28 262 ALA B N 1
ATOM 5934 C CA . ALA B 1 262 ? -16.453 35.188 20 1 45.28 262 ALA B CA 1
ATOM 5935 C C . ALA B 1 262 ? -15.844 35.812 18.75 1 45.28 262 ALA B C 1
ATOM 5937 O O . ALA B 1 262 ? -16.156 35.406 17.641 1 45.28 262 ALA B O 1
ATOM 5938 N N . ALA B 1 263 ? -15.578 37.031 18.922 1 51.41 263 ALA B N 1
ATOM 5939 C CA . ALA B 1 263 ? -14.891 37.938 18 1 51.41 263 ALA B CA 1
ATOM 5940 C C . ALA B 1 263 ? -13.945 37.156 17.094 1 51.41 263 ALA B C 1
ATOM 5942 O O . ALA B 1 263 ? -13.188 36.312 17.547 1 51.41 263 ALA B O 1
ATOM 5943 N N . TYR B 1 264 ? -14.141 37 15.805 1 62.06 264 TYR B N 1
ATOM 5944 C CA . TYR B 1 264 ? -13.266 36.5 14.758 1 62.06 264 TYR B CA 1
ATOM 5945 C C . TYR B 1 264 ? -11.852 37.062 14.914 1 62.06 264 TYR B C 1
ATOM 5947 O O . TYR B 1 264 ? -11.641 38.281 14.836 1 62.06 264 TYR B O 1
ATOM 5955 N N . ILE B 1 265 ? -11.031 36.25 15.617 1 80.44 265 ILE B N 1
ATOM 5956 C CA . ILE B 1 265 ? -9.656 36.719 15.734 1 80.44 265 ILE B CA 1
ATOM 5957 C C . ILE B 1 265 ? -8.859 36.312 14.5 1 80.44 265 ILE B C 1
ATOM 5959 O O . ILE B 1 265 ? -8.438 35.156 14.391 1 80.44 265 ILE B O 1
ATOM 5963 N N . ASP B 1 266 ? -8.797 37.188 13.516 1 87.75 266 ASP B N 1
ATOM 5964 C CA . ASP B 1 266 ? -8.016 36.906 12.305 1 87.75 266 ASP B CA 1
ATOM 5965 C C . ASP B 1 266 ? -6.707 37.719 12.32 1 87.75 266 ASP B C 1
ATOM 5967 O O . ASP B 1 266 ? -6.32 38.25 13.352 1 87.75 266 ASP B O 1
ATOM 5971 N N . MET B 1 267 ? -6.012 37.719 11.289 1 92.81 267 MET B N 1
ATOM 5972 C CA . MET B 1 267 ? -4.699 38.344 11.211 1 92.81 267 MET B CA 1
ATOM 5973 C C . MET B 1 267 ? -4.805 39.844 11.453 1 92.81 267 MET B C 1
ATOM 5975 O O . MET B 1 267 ? -3.932 40.469 12.078 1 92.81 267 MET B O 1
ATOM 5979 N N . ASN B 1 268 ? -5.898 40.406 10.938 1 91.56 268 ASN B N 1
ATOM 5980 C CA . ASN B 1 268 ? -6.074 41.844 11.117 1 91.56 268 ASN B CA 1
ATOM 5981 C C . ASN B 1 268 ? -6.262 42.219 12.586 1 91.56 268 ASN B C 1
ATOM 5983 O O . ASN B 1 268 ? -5.633 43.156 13.078 1 91.56 268 ASN B O 1
ATOM 5987 N N . THR B 1 269 ? -7.133 41.469 13.203 1 89.94 269 THR B N 1
ATOM 5988 C CA . THR B 1 269 ? -7.387 41.719 14.617 1 89.94 269 THR B CA 1
ATOM 5989 C C . THR B 1 269 ? -6.102 41.562 15.43 1 89.94 269 THR B C 1
ATOM 5991 O O . THR B 1 269 ? -5.789 42.406 16.266 1 89.94 269 THR B O 1
ATOM 5994 N N . MET B 1 270 ? -5.402 40.562 15.18 1 92.62 270 MET B N 1
ATOM 5995 C CA . MET B 1 270 ? -4.172 40.281 15.906 1 92.62 270 MET B CA 1
ATOM 5996 C C . MET B 1 270 ? -3.129 41.375 15.672 1 92.62 270 MET B C 1
ATOM 5998 O O . MET B 1 270 ? -2.508 41.844 16.625 1 92.62 270 MET B O 1
ATOM 6002 N N . CYS B 1 271 ? -2.965 41.781 14.461 1 95.81 271 CYS B N 1
ATOM 6003 C CA . CYS B 1 271 ? -1.95 42.781 14.109 1 95.81 271 CYS B CA 1
ATOM 6004 C C . CYS B 1 271 ? -2.346 44.156 14.609 1 95.81 271 CYS B C 1
ATOM 6006 O O . CYS B 1 271 ? -1.486 44.938 14.992 1 95.81 271 CYS B O 1
ATOM 6008 N N . ASN B 1 272 ? -3.66 44.375 14.617 1 95.69 272 ASN B N 1
ATOM 6009 C CA . ASN B 1 272 ? -4.117 45.656 15.188 1 95.69 272 ASN B CA 1
ATOM 6010 C C . ASN B 1 272 ? -3.748 45.781 16.656 1 95.69 272 ASN B C 1
ATOM 6012 O O . ASN B 1 272 ? -3.332 46.844 17.125 1 95.69 272 ASN B O 1
ATOM 6016 N N . VAL B 1 273 ? -3.877 44.719 17.344 1 96.44 273 VAL B N 1
ATOM 6017 C CA . VAL B 1 273 ? -3.518 44.719 18.766 1 96.44 273 VAL B CA 1
ATOM 6018 C C . VAL B 1 273 ? -2.004 44.844 18.906 1 96.44 273 VAL B C 1
ATOM 6020 O O . VAL B 1 273 ? -1.524 45.656 19.688 1 96.44 273 VAL B O 1
ATOM 6023 N N . MET B 1 274 ? -1.226 44.188 18.156 1 97.56 274 MET B N 1
ATOM 6024 C CA . MET B 1 274 ? 0.227 44.125 18.281 1 97.56 274 MET B CA 1
ATOM 6025 C C . MET B 1 274 ? 0.86 45.438 17.875 1 97.56 274 MET B C 1
ATOM 6027 O O . MET B 1 274 ? 1.973 45.781 18.312 1 97.56 274 MET B O 1
ATOM 6031 N N . THR B 1 275 ? 0.125 46.219 17.109 1 97.19 275 THR B N 1
ATOM 6032 C CA . THR B 1 275 ? 0.698 47.5 16.641 1 97.19 275 THR B CA 1
ATOM 6033 C C . THR B 1 275 ? 0.037 48.688 17.344 1 97.19 275 THR B C 1
ATOM 6035 O O . THR B 1 275 ? 0.239 49.812 16.953 1 97.19 275 THR B O 1
ATOM 6038 N N . ASP B 1 276 ? -0.771 48.375 18.266 1 97.06 276 ASP B N 1
ATOM 6039 C CA . ASP B 1 276 ? -1.417 49.438 19.047 1 97.06 276 ASP B CA 1
ATOM 6040 C C . ASP B 1 276 ? -0.431 50.094 20.016 1 97.06 276 ASP B C 1
ATOM 6042 O O . ASP B 1 276 ? -0.242 49.625 21.141 1 97.06 276 ASP B O 1
ATOM 6046 N N . GLU B 1 277 ? 0.039 51.219 19.766 1 93.62 277 GLU B N 1
ATOM 6047 C CA . GLU B 1 277 ? 1.095 51.875 20.516 1 93.62 277 GLU B CA 1
ATOM 6048 C C . GLU B 1 277 ? 0.556 52.469 21.812 1 93.62 277 GLU B C 1
ATOM 6050 O O . GLU B 1 277 ? 1.328 52.875 22.688 1 93.62 277 GLU B O 1
ATOM 6055 N N . SER B 1 278 ? -0.739 52.438 21.891 1 96.38 278 SER B N 1
ATOM 6056 C CA . SER B 1 278 ? -1.29 52.875 23.172 1 96.38 278 SER B CA 1
ATOM 6057 C C . SER B 1 278 ? -0.944 51.875 24.281 1 96.38 278 SER B C 1
ATOM 6059 O O . SER B 1 278 ? -0.966 52.25 25.453 1 96.38 278 SER B O 1
ATOM 6061 N N . ILE B 1 279 ? -0.7 50.75 23.812 1 94.81 279 ILE B N 1
ATOM 6062 C CA . ILE B 1 279 ? -0.144 49.75 24.734 1 94.81 279 ILE B CA 1
ATOM 6063 C C . ILE B 1 279 ? 1.376 49.719 24.578 1 94.81 279 ILE B C 1
ATOM 6065 O O . ILE B 1 279 ? 1.905 49.031 23.688 1 94.81 279 ILE B O 1
ATOM 6069 N N . HIS B 1 280 ? 2.062 50.344 25.344 1 86.25 280 HIS B N 1
ATOM 6070 C CA . HIS B 1 280 ? 3.455 50.688 25.109 1 86.25 280 HIS B CA 1
ATOM 6071 C C . HIS B 1 280 ? 4.344 49.469 25.062 1 86.25 280 HIS B C 1
ATOM 6073 O O . HIS B 1 280 ? 5.184 49.312 24.172 1 86.25 280 HIS B O 1
ATOM 6079 N N . CYS B 1 281 ? 4.137 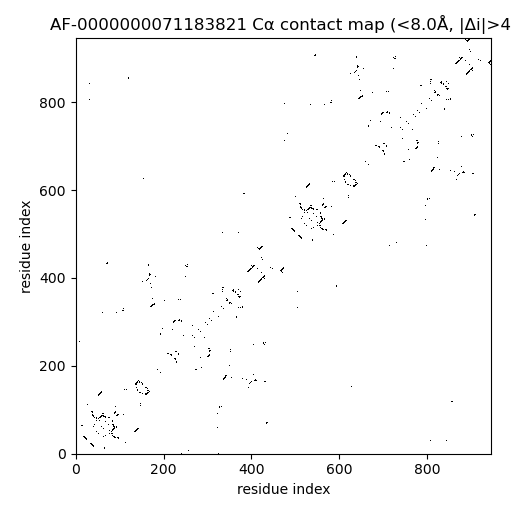48.531 25.938 1 93.12 281 CYS B N 1
ATOM 6080 C CA . CYS B 1 281 ? 5.027 47.375 26.016 1 93.12 281 CYS B CA 1
ATOM 6081 C C . CYS B 1 281 ? 4.555 46.25 25.078 1 93.12 281 CYS B C 1
ATOM 6083 O O . CYS B 1 281 ? 3.404 45.844 25.156 1 93.12 281 CYS B O 1
ATOM 6085 N N . PRO B 1 282 ? 5.496 45.812 24.172 1 95.81 282 PRO B N 1
ATOM 6086 C CA . PRO B 1 282 ? 5.121 44.719 23.25 1 95.81 282 PRO B CA 1
ATOM 6087 C C . PRO B 1 282 ? 4.637 43.469 23.969 1 95.81 282 PRO B C 1
ATOM 6089 O O . PRO B 1 282 ? 3.758 42.75 23.469 1 95.81 282 PRO B O 1
ATOM 6092 N N . VAL B 1 283 ? 5.184 43.188 25.125 1 97.5 283 VAL B N 1
ATOM 6093 C CA . VAL B 1 283 ? 4.789 42 25.891 1 97.5 283 VAL B CA 1
ATOM 6094 C C . VAL B 1 283 ? 3.33 42.156 26.328 1 97.5 283 VAL B C 1
ATOM 6096 O O . VAL B 1 283 ? 2.586 41.156 26.328 1 97.5 283 VAL B O 1
ATOM 6099 N N . HIS B 1 284 ? 2.955 43.375 26.688 1 97.62 284 HIS B N 1
ATOM 6100 C CA . HIS B 1 284 ? 1.57 43.625 27.078 1 97.62 284 HIS B CA 1
ATOM 6101 C C . HIS B 1 284 ? 0.626 43.438 25.906 1 97.62 284 HIS B C 1
ATOM 6103 O O . HIS B 1 284 ? -0.488 42.938 26.062 1 97.62 284 HIS B O 1
ATOM 6109 N N . ARG B 1 285 ? 1.076 43.906 24.734 1 97.75 285 ARG B N 1
ATOM 6110 C CA . ARG B 1 285 ? 0.282 43.688 23.531 1 97.75 285 ARG B CA 1
ATOM 6111 C C . ARG B 1 285 ? 0.143 42.188 23.219 1 97.75 285 ARG B C 1
ATOM 6113 O O . ARG B 1 285 ? -0.939 41.719 22.859 1 97.75 285 ARG B O 1
ATOM 6120 N N . TYR B 1 286 ? 1.254 41.469 23.375 1 97.44 286 TYR B N 1
ATOM 6121 C CA . TYR B 1 286 ? 1.269 40 23.203 1 97.44 286 TYR B CA 1
ATOM 6122 C C . TYR B 1 286 ? 0.268 39.344 24.125 1 97.44 286 TYR B C 1
ATOM 6124 O O . TYR B 1 286 ? -0.463 38.438 23.719 1 97.44 286 TYR B O 1
ATOM 6132 N N . ALA B 1 287 ? 0.193 39.781 25.344 1 97.31 287 ALA B N 1
ATOM 6133 C CA . ALA B 1 287 ? -0.72 39.25 26.359 1 97.31 287 ALA B CA 1
ATOM 6134 C C . ALA B 1 287 ? -2.168 39.594 26.016 1 97.31 287 ALA B C 1
ATOM 6136 O O . ALA B 1 287 ? -3.076 38.781 26.297 1 97.31 287 ALA B O 1
ATOM 6137 N N . GLU B 1 288 ? -2.422 40.781 25.422 1 95.81 288 GLU B N 1
ATOM 6138 C CA . GLU B 1 288 ? -3.771 41.156 25.016 1 95.81 288 GLU B CA 1
ATOM 6139 C C . GLU B 1 288 ? -4.305 40.25 23.922 1 95.81 288 GLU B C 1
ATOM 6141 O O . GLU B 1 288 ? -5.484 39.875 23.922 1 95.81 288 GLU B O 1
ATOM 6146 N N . VAL B 1 289 ? -3.438 39.906 22.984 1 94.62 289 VAL B N 1
ATOM 6147 C CA . VAL B 1 289 ? -3.826 38.969 21.953 1 94.62 289 VAL B CA 1
ATOM 6148 C C . VAL B 1 289 ? -4.191 37.625 22.594 1 94.62 289 VAL B C 1
ATOM 6150 O O . VAL B 1 289 ? -5.211 37 22.25 1 94.62 289 VAL B O 1
ATOM 6153 N N . HIS B 1 290 ? -3.344 37.156 23.516 1 94.88 290 HIS B N 1
ATOM 6154 C CA . HIS B 1 290 ? -3.572 35.875 24.188 1 94.88 290 HIS B CA 1
ATOM 6155 C C . HIS B 1 290 ? -4.898 35.875 24.953 1 94.88 290 HIS B C 1
ATOM 6157 O O . HIS B 1 290 ? -5.633 34.906 24.922 1 94.88 290 HIS B O 1
ATOM 6163 N N . LYS B 1 291 ? -5.184 37 25.594 1 92.38 291 LYS B N 1
ATOM 6164 C CA . LYS B 1 291 ? -6.434 37.156 26.328 1 92.38 291 LYS B CA 1
ATOM 6165 C C . LYS B 1 291 ? -7.641 37.062 25.391 1 92.38 291 LYS B C 1
ATOM 6167 O O . LYS B 1 291 ? -8.648 36.438 25.75 1 92.38 291 LYS B O 1
ATOM 6172 N N . LEU B 1 292 ? -7.531 37.656 24.25 1 88.94 292 LEU B N 1
ATOM 6173 C CA . LEU B 1 292 ? -8.602 37.594 23.25 1 88.94 292 LEU B CA 1
ATOM 6174 C C . LEU B 1 292 ? -8.867 36.156 22.844 1 88.94 292 LEU B C 1
ATOM 6176 O O . LEU B 1 292 ? -10.023 35.719 22.734 1 88.94 292 LEU B O 1
ATOM 6180 N N . LEU B 1 293 ? -7.816 35.438 22.656 1 86.88 293 LEU B N 1
ATOM 6181 C CA . LEU B 1 293 ? -7.965 34.062 22.188 1 86.88 293 LEU B CA 1
ATOM 6182 C C . LEU B 1 293 ? -8.469 33.156 23.328 1 86.88 293 LEU B C 1
ATOM 6184 O O . LEU B 1 293 ? -9.297 32.281 23.094 1 86.88 293 LEU B O 1
ATOM 6188 N N . LEU B 1 294 ? -7.957 33.281 24.531 1 87.5 294 LEU B N 1
ATOM 6189 C CA . LEU B 1 294 ? -8.445 32.562 25.688 1 87.5 294 LEU B CA 1
ATOM 6190 C C . LEU B 1 294 ? -9.953 32.719 25.844 1 87.5 294 LEU B C 1
ATOM 6192 O O . LEU B 1 294 ? -10.664 31.75 26.125 1 87.5 294 LEU B O 1
ATOM 6196 N N . ALA B 1 295 ? -10.383 33.969 25.656 1 84.56 295 ALA B N 1
ATOM 6197 C CA . ALA B 1 295 ? -11.805 34.281 25.766 1 84.56 295 ALA B CA 1
ATOM 6198 C C . ALA B 1 295 ? -12.602 33.594 24.656 1 84.56 295 ALA B C 1
ATOM 6200 O O . ALA B 1 295 ? -13.711 33.094 24.891 1 84.56 295 ALA B O 1
ATOM 6201 N N . SER B 1 296 ? -12.008 33.594 23.531 1 79.38 296 SER B N 1
ATOM 6202 C CA . SER B 1 296 ? -12.672 33 22.391 1 79.38 296 SER B CA 1
ATOM 6203 C C . SER B 1 296 ? -12.852 31.5 22.578 1 79.38 296 SER B C 1
ATOM 6205 O O . SER B 1 296 ? -13.812 30.906 22.078 1 79.38 296 SER B O 1
ATOM 6207 N N . TYR B 1 297 ? -11.984 30.859 23.344 1 78.38 297 TYR B N 1
ATOM 6208 C CA . TYR B 1 297 ? -12.055 29.422 23.594 1 78.38 297 TYR B CA 1
ATOM 6209 C C . TYR B 1 297 ? -12.844 29.141 24.859 1 78.38 297 TYR B C 1
ATOM 6211 O O . TYR B 1 297 ? -13.07 27.969 25.203 1 78.38 297 TYR B O 1
ATOM 6219 N N . GLY B 1 298 ? -13.227 30.172 25.516 1 81.69 298 GLY B N 1
ATOM 6220 C CA . GLY B 1 298 ? -13.938 30 26.781 1 81.69 298 GLY B CA 1
ATOM 6221 C C . GLY B 1 298 ? -13.062 29.469 27.891 1 81.69 298 GLY B C 1
ATOM 6222 O O . GLY B 1 298 ? -13.539 28.797 28.797 1 81.69 298 GLY B O 1
ATOM 6223 N N . GLU B 1 299 ? -11.805 29.75 27.812 1 87.62 299 GLU B N 1
ATOM 6224 C CA . GLU B 1 299 ? -10.852 29.281 28.812 1 87.62 299 GLU B CA 1
ATOM 6225 C C . GLU B 1 299 ? -10.539 30.375 29.844 1 87.62 299 GLU B C 1
ATOM 6227 O O . GLU B 1 299 ? -10.422 31.547 29.484 1 87.62 299 GLU B O 1
ATOM 6232 N N . LYS B 1 300 ? -10.359 29.969 31.094 1 91.69 300 LYS B N 1
ATOM 6233 C CA . LYS B 1 300 ? -10.117 30.922 32.156 1 91.69 300 LYS B CA 1
ATOM 6234 C C . LYS B 1 300 ? -8.617 31.141 32.375 1 91.69 300 LYS B C 1
ATOM 6236 O O . LYS B 1 300 ? -8.203 32.188 32.844 1 91.69 300 LYS B O 1
ATOM 6241 N N . CYS B 1 301 ? -7.938 30.203 32.188 1 95.12 301 CYS B N 1
ATOM 6242 C CA . CYS B 1 301 ? -6.492 30.281 32.375 1 95.12 301 CYS B CA 1
ATOM 6243 C C . CYS B 1 301 ? -5.77 29.391 31.359 1 95.12 301 CYS B C 1
ATOM 6245 O O . CYS B 1 301 ? -6.402 28.609 30.641 1 95.12 301 CYS B O 1
ATOM 6247 N N . THR B 1 302 ? -4.465 29.594 31.266 1 94.81 302 THR B N 1
ATOM 6248 C CA . THR B 1 302 ? -3.619 28.828 30.344 1 94.81 302 THR B CA 1
ATOM 6249 C C . THR B 1 302 ? -2.811 27.781 31.094 1 94.81 302 THR B C 1
ATOM 6251 O O . THR B 1 302 ? -2.059 28.09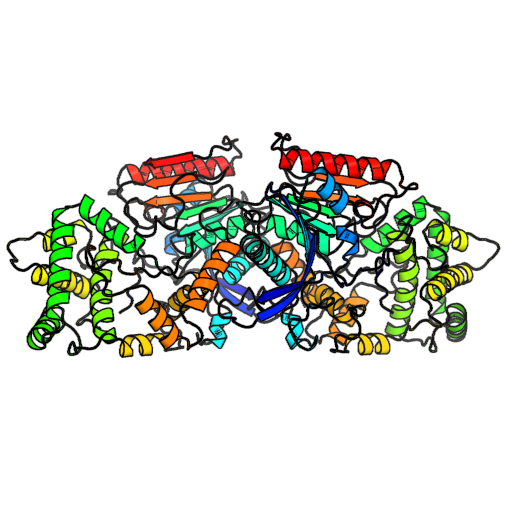4 32 1 94.81 302 THR B O 1
ATOM 6254 N N . ASP B 1 303 ? -2.939 26.531 30.719 1 93.25 303 ASP B N 1
ATOM 6255 C CA . ASP B 1 303 ? -2.107 25.453 31.266 1 93.25 303 ASP B CA 1
ATOM 6256 C C . ASP B 1 303 ? -0.758 25.406 30.547 1 93.25 303 ASP B C 1
ATOM 6258 O O . ASP B 1 303 ? -0.695 25.125 29.344 1 93.25 303 ASP B O 1
ATOM 6262 N N . HIS B 1 304 ? 0.331 25.641 31.297 1 95.81 304 HIS B N 1
ATOM 6263 C CA . HIS B 1 304 ? 1.648 25.656 30.672 1 95.81 304 HIS B CA 1
ATOM 6264 C C . HIS B 1 304 ? 2.541 24.562 31.234 1 95.81 304 HIS B C 1
ATOM 6266 O O . HIS B 1 304 ? 3.723 24.469 30.891 1 95.81 304 HIS B O 1
ATOM 6272 N N . LYS B 1 305 ? 2.008 23.719 32.156 1 97.19 305 LYS B N 1
ATOM 6273 C CA . LYS B 1 305 ? 2.812 22.656 32.75 1 97.19 305 LYS B CA 1
ATOM 6274 C C . LYS B 1 305 ? 3.027 21.516 31.766 1 97.19 305 LYS B C 1
ATOM 6276 O O . LYS B 1 305 ? 2.066 20.891 31.312 1 97.19 305 LYS B O 1
ATOM 6281 N N . TYR B 1 306 ? 4.285 21.203 31.547 1 97.62 306 TYR B N 1
ATOM 6282 C CA . TYR B 1 306 ? 4.645 20.141 30.625 1 97.62 306 TYR B CA 1
ATOM 6283 C C . TYR B 1 306 ? 4.137 18.797 31.125 1 97.62 306 TYR B C 1
ATOM 6285 O O . TYR B 1 306 ? 3.533 18.031 30.375 1 97.62 306 TYR B O 1
ATOM 6293 N N . ASP B 1 307 ? 4.328 18.531 32.406 1 97.38 307 ASP B N 1
ATOM 6294 C CA . ASP B 1 307 ? 3.904 17.266 33 1 97.38 307 ASP B CA 1
ATOM 6295 C C . ASP B 1 307 ? 2.393 17.078 32.875 1 97.38 307 ASP B C 1
ATOM 6297 O O . ASP B 1 307 ? 1.905 15.969 32.719 1 97.38 307 ASP B O 1
ATOM 6301 N N . GLY B 1 308 ? 1.668 18.203 33.062 1 96.12 308 GLY B N 1
ATOM 6302 C CA . GLY B 1 308 ? 0.227 18.141 32.875 1 96.12 308 GLY B CA 1
ATOM 6303 C C . GLY B 1 308 ? -0.181 17.766 31.469 1 96.12 308 GLY B C 1
ATOM 6304 O O . GLY B 1 308 ? -1.114 16.984 31.281 1 96.12 308 GLY B O 1
ATOM 6305 N N . MET B 1 309 ? 0.494 18.328 30.516 1 95.94 309 MET B N 1
ATOM 6306 C CA . MET B 1 309 ? 0.245 18.016 29.109 1 95.94 309 MET B CA 1
ATOM 6307 C C . MET B 1 309 ? 0.538 16.531 28.828 1 95.94 309 MET B C 1
ATOM 6309 O O . MET B 1 309 ? -0.256 15.859 28.172 1 95.94 309 MET B O 1
ATOM 6313 N N . VAL B 1 310 ? 1.666 16.031 29.312 1 98.06 310 VAL B N 1
ATOM 6314 C CA . VAL B 1 310 ? 2.057 14.648 29.141 1 98.06 310 VAL B CA 1
ATOM 6315 C C . VAL B 1 310 ? 0.993 13.727 29.734 1 98.06 310 VAL B C 1
ATOM 6317 O O . VAL B 1 310 ? 0.565 12.766 29.094 1 98.06 310 VAL B O 1
ATOM 6320 N N . GLU B 1 311 ? 0.565 14.031 30.938 1 97.25 311 GLU B N 1
ATOM 6321 C CA . GLU B 1 311 ? -0.433 13.203 31.609 1 97.25 311 GLU B CA 1
ATOM 6322 C C . GLU B 1 311 ? -1.748 13.188 30.844 1 97.25 311 GLU B C 1
ATOM 6324 O O . GLU B 1 311 ? -2.395 12.148 30.719 1 97.25 311 GLU B O 1
ATOM 6329 N N . TRP B 1 312 ? -2.088 14.344 30.375 1 95.31 312 TRP B N 1
ATOM 6330 C CA . TRP B 1 312 ? -3.314 14.453 29.594 1 95.31 312 TRP B CA 1
ATOM 6331 C C . TRP B 1 312 ? -3.236 13.602 28.328 1 95.31 312 TRP B C 1
ATOM 6333 O O . TRP B 1 312 ? -4.188 12.891 27.984 1 95.31 312 TRP B O 1
ATOM 6343 N N . LEU B 1 313 ? -2.146 13.555 27.656 1 97.25 313 LEU B N 1
ATOM 6344 C CA . LEU B 1 313 ? -1.961 12.812 26.422 1 97.25 313 LEU B CA 1
ATOM 6345 C C . LEU B 1 313 ? -1.787 11.32 26.703 1 97.25 313 LEU B C 1
ATOM 6347 O O . LEU B 1 313 ? -1.913 10.5 25.797 1 97.25 313 LEU B O 1
ATOM 6351 N N . LYS B 1 314 ? -1.533 10.961 27.891 1 97.81 314 LYS B N 1
ATOM 6352 C CA . LYS B 1 314 ? -1.337 9.562 28.234 1 97.81 314 LYS B CA 1
ATOM 6353 C C . LYS B 1 314 ? -2.67 8.867 28.5 1 97.81 314 LYS B C 1
ATOM 6355 O O . LYS B 1 314 ? -2.738 7.641 28.562 1 97.81 314 LYS B O 1
ATOM 6360 N N . ASP B 1 315 ? -3.705 9.703 28.625 1 97.31 315 ASP B N 1
ATOM 6361 C CA . ASP B 1 315 ? -5.023 9.109 28.812 1 97.31 315 ASP B CA 1
ATOM 6362 C C . ASP B 1 315 ? -5.414 8.227 27.641 1 97.31 315 ASP B C 1
ATOM 6364 O O . ASP B 1 315 ? -5.449 8.688 26.5 1 97.31 315 ASP B O 1
ATOM 6368 N N . THR B 1 316 ? -5.793 6.969 27.828 1 97.81 316 THR B N 1
ATOM 6369 C CA . THR B 1 316 ? -6.023 6.023 26.75 1 97.81 316 THR B CA 1
ATOM 6370 C C . THR B 1 316 ? -7.516 5.805 26.516 1 97.81 316 THR B C 1
ATOM 6372 O O . THR B 1 316 ? -7.914 4.902 25.781 1 97.81 316 THR B O 1
ATOM 6375 N N . SER B 1 317 ? -8.344 6.574 27.156 1 96.88 317 SER B N 1
ATOM 6376 C CA . SER B 1 317 ? -9.781 6.535 26.875 1 96.88 317 SER B CA 1
ATOM 6377 C C . SER B 1 317 ? -10.141 7.449 25.719 1 96.88 317 SER B C 1
ATOM 6379 O O . SER B 1 317 ? -9.461 8.445 25.453 1 96.88 317 SER B O 1
ATOM 6381 N N . TYR B 1 318 ? -11.172 7.184 24.828 1 92.38 318 TYR B N 1
ATOM 6382 C CA . TYR B 1 318 ? -11.594 8.023 23.719 1 92.38 318 TYR B CA 1
ATOM 6383 C C . TYR B 1 318 ? -12.102 9.375 24.203 1 92.38 318 TYR B C 1
ATOM 6385 O O . TYR B 1 318 ? -11.914 10.391 23.531 1 92.38 318 TYR B O 1
ATOM 6393 N N . GLY B 1 319 ? -12.688 9.453 25.406 1 88.56 319 GLY B N 1
ATOM 6394 C CA . GLY B 1 319 ? -13.367 10.688 25.797 1 88.56 319 GLY B CA 1
ATOM 6395 C C . GLY B 1 319 ? -14.438 11.109 24.812 1 88.56 319 GLY B C 1
ATOM 6396 O O . GLY B 1 319 ? -14.984 10.273 24.078 1 88.56 319 GLY B O 1
ATOM 6397 N N . PRO B 1 320 ? -14.797 12.43 24.859 1 87 320 PRO B N 1
ATOM 6398 C CA . PRO B 1 320 ? -15.719 12.922 23.828 1 87 320 PRO B CA 1
ATOM 6399 C C . PRO B 1 320 ? -15.109 12.883 22.422 1 87 320 PRO B C 1
ATOM 6401 O O . PRO B 1 320 ? -13.883 12.898 22.281 1 87 320 PRO B O 1
ATOM 6404 N N . GLU B 1 321 ? -15.859 12.82 21.344 1 82.25 321 GLU B N 1
ATOM 6405 C CA . GLU B 1 321 ? -15.414 12.672 19.969 1 82.25 321 GLU B CA 1
ATOM 6406 C C . GLU B 1 321 ? -14.531 13.844 19.547 1 82.25 321 GLU B C 1
ATOM 6408 O O . GLU B 1 321 ? -13.812 13.75 18.547 1 82.25 321 GLU B O 1
ATOM 6413 N N . THR B 1 322 ? -14.641 14.922 20.359 1 77.06 322 THR B N 1
ATOM 6414 C CA . THR B 1 322 ? -13.836 16.094 20.062 1 77.06 322 THR B CA 1
ATOM 6415 C C . THR B 1 322 ? -12.414 15.938 20.594 1 77.06 322 THR B C 1
ATOM 6417 O O . THR B 1 322 ? -11.523 16.719 20.25 1 77.06 322 THR B O 1
ATOM 6420 N N . ASN B 1 323 ? -12.281 14.922 21.422 1 83.94 323 ASN B N 1
ATOM 6421 C CA . ASN B 1 323 ? -10.938 14.641 21.922 1 83.94 323 ASN B CA 1
ATOM 6422 C C . ASN B 1 323 ? -10.188 13.688 21.016 1 83.94 323 ASN B C 1
ATOM 6424 O O . ASN B 1 323 ? -10.461 12.484 20.984 1 83.94 323 ASN B O 1
ATOM 6428 N N . PHE B 1 324 ? -9.32 14.172 20.203 1 92.31 324 PHE B N 1
ATOM 6429 C CA . PHE B 1 324 ? -8.609 13.336 19.25 1 92.31 324 PHE B CA 1
ATOM 6430 C C . PHE B 1 324 ? -7.105 13.539 19.359 1 92.31 324 PHE B C 1
ATOM 6432 O O . PHE B 1 324 ? -6.352 13.125 18.469 1 92.31 324 PHE B O 1
ATOM 6439 N N . TRP B 1 325 ? -6.641 14.102 20.422 1 94.19 325 TRP B N 1
ATOM 6440 C CA . TRP B 1 325 ? -5.277 14.625 20.484 1 94.19 325 TRP B CA 1
ATOM 6441 C C . TRP B 1 325 ? -4.266 13.5 20.625 1 94.19 325 TRP B C 1
ATOM 6443 O O . TRP B 1 325 ? -3.207 13.523 20 1 94.19 325 TRP B O 1
ATOM 6453 N N . ARG B 1 326 ? -4.57 12.547 21.469 1 96.94 326 ARG B N 1
ATOM 6454 C CA . ARG B 1 326 ? -3.617 11.453 21.609 1 96.94 326 ARG B CA 1
ATOM 6455 C C . ARG B 1 326 ? -3.406 10.734 20.281 1 96.94 326 ARG B C 1
ATOM 6457 O O . ARG B 1 326 ? -2.275 10.406 19.922 1 96.94 326 ARG B O 1
ATOM 6464 N N . GLN B 1 327 ? -4.543 10.539 19.531 1 97.25 327 GLN B N 1
ATOM 6465 C CA . GLN B 1 327 ? -4.492 9.875 18.234 1 97.25 327 GLN B CA 1
ATOM 6466 C C . GLN B 1 327 ? -3.725 10.711 17.219 1 97.25 327 GLN B C 1
ATOM 6468 O O . GLN B 1 327 ? -2.879 10.188 16.484 1 97.25 327 GLN B O 1
ATOM 6473 N N . LEU B 1 328 ? -4.035 11.93 17.219 1 96.81 328 LEU B N 1
ATOM 6474 C CA . LEU B 1 328 ? -3.369 12.836 16.297 1 96.81 328 LEU B CA 1
ATOM 6475 C C . LEU B 1 328 ? -1.862 12.844 16.531 1 96.81 328 LEU B C 1
ATOM 6477 O O . LEU B 1 328 ? -1.083 12.688 15.586 1 96.81 328 LEU B O 1
ATOM 6481 N N . TYR B 1 329 ? -1.448 12.953 17.766 1 97.19 329 TYR B N 1
ATOM 6482 C CA . TYR B 1 329 ? -0.023 13.008 18.078 1 97.19 329 TYR B CA 1
ATOM 6483 C C . TYR B 1 329 ? 0.645 11.664 17.797 1 97.19 329 TYR B C 1
ATOM 6485 O O . TYR B 1 329 ? 1.811 11.617 17.391 1 97.19 329 TYR B O 1
ATOM 6493 N N . TYR B 1 330 ? -0.131 10.617 18.031 1 98.25 330 TYR B N 1
ATOM 6494 C CA . TYR B 1 330 ? 0.43 9.32 17.688 1 98.25 330 TYR B CA 1
ATOM 6495 C C . TYR B 1 330 ? 0.843 9.273 16.219 1 98.25 330 TYR B C 1
ATOM 6497 O O . TYR B 1 330 ? 1.938 8.812 15.891 1 98.25 330 TYR B O 1
ATOM 6505 N N . GLN B 1 331 ? 0.014 9.727 15.352 1 98.44 331 GLN B N 1
ATOM 6506 C CA . GLN B 1 331 ? 0.334 9.719 13.93 1 98.44 331 GLN B CA 1
ATOM 6507 C C . GLN B 1 331 ? 1.5 10.656 13.625 1 98.44 331 GLN B C 1
ATOM 6509 O O . GLN B 1 331 ? 2.34 10.352 12.773 1 98.44 331 GLN B O 1
ATOM 6514 N N . HIS B 1 332 ? 1.556 11.82 14.289 1 98.25 332 HIS B N 1
ATOM 6515 C CA . HIS B 1 332 ? 2.705 12.695 14.109 1 98.25 332 HIS B CA 1
ATOM 6516 C C . HIS B 1 332 ? 3.996 12.016 14.555 1 98.25 332 HIS B C 1
ATOM 6518 O O . HIS B 1 332 ? 5.035 12.164 13.906 1 98.25 332 HIS B O 1
ATOM 6524 N N . CYS B 1 333 ? 3.928 11.242 15.656 1 98.5 333 CYS B N 1
ATOM 6525 C CA . CYS B 1 333 ? 5.102 10.633 16.266 1 98.5 333 CYS B CA 1
ATOM 6526 C C . CYS B 1 333 ? 5.516 9.375 15.508 1 98.5 333 CYS B C 1
ATOM 6528 O O . CYS B 1 333 ? 6.629 8.875 15.688 1 98.5 333 CYS B O 1
ATOM 6530 N N . THR B 1 334 ? 4.586 8.867 14.602 1 98.31 334 THR B N 1
ATOM 6531 C CA . THR B 1 334 ? 4.906 7.57 14.008 1 98.31 334 THR B CA 1
ATOM 6532 C C . THR B 1 334 ? 4.945 7.668 12.484 1 98.31 334 THR B C 1
ATOM 6534 O O . THR B 1 334 ? 5.465 6.77 11.812 1 98.31 334 THR B O 1
ATOM 6537 N N . GLU B 1 335 ? 4.395 8.734 11.875 1 98.38 335 GLU B N 1
ATOM 6538 C CA . GLU B 1 335 ? 4.336 8.758 10.422 1 98.38 335 GLU B CA 1
ATOM 6539 C C . GLU B 1 335 ? 4.84 10.086 9.867 1 98.38 335 GLU B C 1
ATOM 6541 O O . GLU B 1 335 ? 5.594 10.109 8.891 1 98.38 335 GLU B O 1
ATOM 6546 N N . PHE B 1 336 ? 4.438 11.266 10.523 1 98.56 336 PHE B N 1
ATOM 6547 C CA . PHE B 1 336 ? 4.477 12.477 9.711 1 98.56 336 PHE B CA 1
ATOM 6548 C C . PHE B 1 336 ? 5.477 13.469 10.281 1 98.56 336 PHE B C 1
ATOM 6550 O O . PHE B 1 336 ? 6.086 14.242 9.531 1 98.56 336 PHE B O 1
ATOM 6557 N N . GLY B 1 337 ? 5.688 13.508 11.633 1 98.31 337 GLY B N 1
ATOM 6558 C CA . GLY B 1 337 ? 6.316 14.672 12.242 1 98.31 337 GLY B CA 1
ATOM 6559 C C . GLY B 1 337 ? 5.434 15.906 12.234 1 98.31 337 GLY B C 1
ATOM 6560 O O . GLY B 1 337 ? 4.645 16.109 13.156 1 98.31 337 GLY B O 1
ATOM 6561 N N . TRP B 1 338 ? 5.477 16.625 11.242 1 98.06 338 TRP B N 1
ATOM 6562 C CA . TRP B 1 338 ? 4.668 17.828 11 1 98.06 338 TRP B CA 1
ATOM 6563 C C . TRP B 1 338 ? 4.633 18.703 12.242 1 98.06 338 TRP B C 1
ATOM 6565 O O . TRP B 1 338 ? 3.6 19.312 12.555 1 98.06 338 TRP B O 1
ATOM 6575 N N . PHE B 1 339 ? 5.703 18.703 13.078 1 97.94 339 PHE B N 1
ATOM 6576 C CA . PHE B 1 339 ? 5.75 19.562 14.258 1 97.94 339 PHE B CA 1
ATOM 6577 C C . PHE B 1 339 ? 6.023 21 13.867 1 97.94 339 PHE B C 1
ATOM 6579 O O . PHE B 1 339 ? 7.035 21.297 13.227 1 97.94 339 PHE B O 1
ATOM 6586 N N . GLN B 1 340 ? 5.102 21.844 14.219 1 97.25 340 GLN B N 1
ATOM 6587 C CA . GLN B 1 340 ? 5.238 23.281 13.953 1 97.25 340 GLN B CA 1
ATOM 6588 C C . GLN B 1 340 ? 6.262 23.906 14.891 1 97.25 340 GLN B C 1
ATOM 6590 O O . GLN B 1 340 ? 5.898 24.703 15.766 1 97.25 340 GLN B O 1
ATOM 6595 N N . SER B 1 341 ? 7.559 23.719 14.641 1 97.38 341 SER B N 1
ATOM 6596 C CA . SER B 1 341 ? 8.664 24.016 15.547 1 97.38 341 SER B CA 1
ATOM 6597 C C . SER B 1 341 ? 9.195 25.438 15.328 1 97.38 341 SER B C 1
ATOM 6599 O O . SER B 1 341 ? 9 26.016 14.258 1 97.38 341 SER B O 1
ATOM 6601 N N . SER B 1 342 ? 9.812 25.891 16.391 1 94.81 342 SER B N 1
ATOM 6602 C CA . SER B 1 342 ? 10.461 27.188 16.297 1 94.81 342 SER B CA 1
ATOM 6603 C C . SER B 1 342 ? 11.797 27.078 15.562 1 94.81 342 SER B C 1
ATOM 6605 O O . SER B 1 342 ? 12.398 26 15.5 1 94.81 342 SER B O 1
ATOM 6607 N N . GLY B 1 343 ? 12.148 28.172 14.992 1 89.56 343 GLY B N 1
ATOM 6608 C CA . GLY B 1 343 ? 13.422 28.25 14.289 1 89.56 343 GLY B CA 1
ATOM 6609 C C . GLY B 1 343 ? 14.555 28.75 15.156 1 89.56 343 GLY B C 1
ATOM 6610 O O . GLY B 1 343 ? 14.797 28.219 16.234 1 89.56 343 GLY B O 1
ATOM 6611 N N . GLU B 1 344 ? 15.156 29.828 14.695 1 89.88 344 GLU B N 1
ATOM 6612 C CA . GLU B 1 344 ? 16.312 30.422 15.352 1 89.88 344 GLU B CA 1
ATOM 6613 C C . GLU B 1 344 ? 15.883 31.531 16.328 1 89.88 344 GLU B C 1
ATOM 6615 O O . GLU B 1 344 ? 14.766 32.031 16.234 1 89.88 344 GLU B O 1
ATOM 6620 N N . LYS B 1 345 ? 16.812 31.859 17.172 1 87.56 345 LYS B N 1
ATOM 6621 C CA . LYS B 1 345 ? 16.562 32.844 18.219 1 87.56 345 LYS B CA 1
ATOM 6622 C C . LYS B 1 345 ? 16.078 34.156 17.641 1 87.56 345 LYS B C 1
ATOM 6624 O O . LYS B 1 345 ? 15.227 34.844 18.234 1 87.56 345 LYS B O 1
ATOM 6629 N N . ASN B 1 346 ? 16.594 34.5 16.484 1 88.88 346 ASN B N 1
ATOM 6630 C CA . ASN B 1 346 ? 16.281 35.812 15.938 1 88.88 346 ASN B CA 1
ATOM 6631 C C . ASN B 1 346 ? 15.07 35.75 15 1 88.88 346 ASN B C 1
ATOM 6633 O O . ASN B 1 346 ? 14.672 36.781 14.43 1 88.88 346 ASN B O 1
ATOM 6637 N N . ASP B 1 347 ? 14.43 34.594 14.953 1 94.31 347 ASP B N 1
ATOM 6638 C CA . ASP B 1 347 ? 13.195 34.469 14.18 1 94.31 347 ASP B CA 1
ATOM 6639 C C . ASP B 1 347 ? 12.031 35.156 14.898 1 94.31 347 ASP B C 1
ATOM 6641 O O . ASP B 1 347 ? 12.117 35.438 16.094 1 94.31 347 ASP B O 1
ATOM 6645 N N . THR B 1 348 ? 10.922 35.375 14.211 1 96.81 348 THR B N 1
ATOM 6646 C CA . THR B 1 348 ? 9.758 36.062 14.727 1 96.81 348 THR B CA 1
ATOM 6647 C C . THR B 1 348 ? 9.273 35.469 16.031 1 96.81 348 THR B C 1
ATOM 6649 O O . THR B 1 348 ? 8.953 36.156 16.984 1 96.81 348 THR B O 1
ATOM 6652 N N . PHE B 1 349 ? 9.297 34.156 16.125 1 96.88 349 PHE B N 1
ATOM 6653 C CA . PHE B 1 349 ? 8.727 33.469 17.297 1 96.88 349 PHE B CA 1
ATOM 6654 C C . PHE B 1 349 ? 9.82 32.875 18.172 1 96.88 349 PHE B C 1
ATOM 6656 O O . PHE B 1 349 ? 9.531 32.125 19.109 1 96.88 349 PHE B O 1
ATOM 6663 N N . GLY B 1 350 ? 11.094 33.156 17.828 1 95.25 350 GLY B N 1
ATOM 6664 C CA . GLY B 1 350 ? 12.227 32.719 18.641 1 95.25 350 GLY B CA 1
ATOM 6665 C C . GLY B 1 350 ? 12.508 31.219 18.5 1 95.25 350 GLY B C 1
ATOM 6666 O O . GLY B 1 350 ? 12.266 30.641 17.438 1 95.25 350 GLY B O 1
ATOM 6667 N N . ASP B 1 351 ? 13.133 30.578 19.5 1 96.81 351 ASP B N 1
ATOM 6668 C CA . ASP B 1 351 ? 13.625 29.203 19.406 1 96.81 351 ASP B CA 1
ATOM 6669 C C . ASP B 1 351 ? 13.195 28.391 20.625 1 96.81 351 ASP B C 1
ATOM 6671 O O . ASP B 1 351 ? 13.859 27.422 21 1 96.81 351 ASP B O 1
ATOM 6675 N N . GLN B 1 352 ? 12.07 28.766 21.25 1 96.81 352 GLN B N 1
ATOM 6676 C CA . GLN B 1 352 ? 11.727 28.203 22.562 1 96.81 352 GLN B CA 1
ATOM 6677 C C . GLN B 1 352 ? 10.836 26.984 22.422 1 96.81 352 GLN B C 1
ATOM 6679 O O . GLN B 1 352 ? 10.422 26.391 23.422 1 96.81 352 GLN B O 1
ATOM 6684 N N . PHE B 1 353 ? 10.484 26.547 21.312 1 97.38 353 PHE B N 1
ATOM 6685 C CA . PHE B 1 353 ? 9.758 25.297 21.078 1 97.38 353 PHE B CA 1
ATOM 6686 C C . PHE B 1 353 ? 10.312 24.578 19.844 1 97.38 353 PHE B C 1
ATOM 6688 O O . PHE B 1 353 ? 9.578 24.344 18.891 1 97.38 353 PHE B O 1
ATOM 6695 N N . PRO B 1 354 ? 11.555 24.203 19.922 1 97.69 354 PRO B N 1
ATOM 6696 C CA . PRO B 1 354 ? 12.203 23.5 18.812 1 97.69 354 PRO B CA 1
ATOM 6697 C C . PRO B 1 354 ? 11.609 22.109 18.562 1 97.69 354 PRO B C 1
ATOM 6699 O O . PRO B 1 354 ? 10.812 21.625 19.375 1 97.69 354 PRO B O 1
ATOM 6702 N N . ALA B 1 355 ? 11.992 21.516 17.484 1 98 355 ALA B N 1
ATOM 6703 C CA . ALA B 1 355 ? 11.516 20.188 17.141 1 98 355 ALA B CA 1
ATOM 6704 C C . ALA B 1 355 ? 11.742 19.203 18.281 1 98 355 ALA B C 1
ATOM 6706 O O . ALA B 1 355 ? 10.93 18.297 18.516 1 98 355 ALA B O 1
ATOM 6707 N N . GLN B 1 356 ? 12.836 19.391 19 1 98.12 356 GLN B N 1
ATOM 6708 C CA . GLN B 1 356 ? 13.18 18.484 20.078 1 98.12 356 GLN B CA 1
ATOM 6709 C C . GLN B 1 356 ? 12.109 18.5 21.172 1 98.12 356 GLN B C 1
ATOM 6711 O O . GLN B 1 356 ? 11.852 17.484 21.812 1 98.12 356 GLN B O 1
ATOM 6716 N N . PHE B 1 357 ? 11.492 19.625 21.422 1 98 357 PHE B N 1
ATOM 6717 C CA . PHE B 1 357 ? 10.406 19.719 22.391 1 98 357 PHE B CA 1
ATOM 6718 C C . PHE B 1 357 ? 9.297 18.734 22.062 1 98 357 PHE B C 1
ATOM 6720 O O . PHE B 1 357 ? 8.828 18 22.938 1 98 357 PHE B O 1
ATOM 6727 N N . PHE B 1 358 ? 8.922 18.625 20.781 1 98.38 358 PHE B N 1
ATOM 6728 C CA . PHE B 1 358 ? 7.855 17.734 20.344 1 98.38 358 PHE B CA 1
ATOM 6729 C C . PHE B 1 358 ? 8.328 16.297 20.344 1 98.38 358 PHE B C 1
ATOM 6731 O O . PHE B 1 358 ? 7.559 15.383 20.656 1 98.38 358 PHE B O 1
ATOM 6738 N N . ILE B 1 359 ? 9.562 16.062 19.984 1 98.62 359 ILE B N 1
ATOM 6739 C CA . ILE B 1 359 ? 10.133 14.719 20.016 1 98.62 359 ILE B CA 1
ATOM 6740 C C . ILE B 1 359 ? 10.109 14.195 21.453 1 98.62 359 ILE B C 1
ATOM 6742 O O . ILE B 1 359 ? 9.727 13.047 21.703 1 98.62 359 ILE B O 1
ATOM 6746 N N . ASP B 1 360 ? 10.508 15.086 22.422 1 98.56 360 ASP B N 1
ATOM 6747 C CA . ASP B 1 360 ? 10.469 14.703 23.828 1 98.56 360 ASP B CA 1
ATOM 6748 C C . ASP B 1 360 ? 9.039 14.367 24.266 1 98.56 360 ASP B C 1
ATOM 6750 O O . ASP B 1 360 ? 8.828 13.438 25.047 1 98.56 360 ASP B O 1
ATOM 6754 N N . LEU B 1 361 ? 8.133 15.148 23.781 1 98.5 361 LEU B N 1
ATOM 6755 C CA . LEU B 1 361 ? 6.734 14.875 24.094 1 98.5 361 LEU B CA 1
ATOM 6756 C C . LEU B 1 361 ? 6.332 13.484 23.609 1 98.5 361 LEU B C 1
ATOM 6758 O O . LEU B 1 361 ? 5.656 12.742 24.328 1 98.5 361 LEU B O 1
ATOM 6762 N N . CYS B 1 362 ? 6.73 13.109 22.391 1 98.69 362 CYS B N 1
ATOM 6763 C CA . CYS B 1 362 ? 6.453 11.781 21.875 1 98.69 362 CYS B CA 1
ATOM 6764 C C . CYS B 1 362 ? 7.047 10.703 22.766 1 98.69 362 CYS B C 1
ATOM 6766 O O . CYS B 1 362 ? 6.375 9.727 23.109 1 98.69 362 CYS B O 1
ATOM 6768 N N . THR B 1 363 ? 8.289 10.906 23.172 1 98.75 363 THR B N 1
ATOM 6769 C CA . THR B 1 363 ? 8.977 9.945 24.031 1 98.75 363 THR B CA 1
ATOM 6770 C C . THR B 1 363 ? 8.258 9.812 25.359 1 98.75 363 THR B C 1
ATOM 6772 O O . THR B 1 363 ? 8.031 8.703 25.844 1 98.75 363 THR B O 1
ATOM 6775 N N . ASP B 1 364 ? 7.902 10.953 25.922 1 98.75 364 ASP B N 1
ATOM 6776 C CA . ASP B 1 364 ? 7.32 10.961 27.266 1 98.75 364 ASP B CA 1
ATOM 6777 C C . ASP B 1 364 ? 5.895 10.414 27.25 1 98.75 364 ASP B C 1
ATOM 6779 O O . ASP B 1 364 ? 5.445 9.812 28.234 1 98.75 364 ASP B O 1
ATOM 6783 N N . VAL B 1 365 ? 5.195 10.562 26.156 1 98.62 365 VAL B N 1
ATOM 6784 C CA . VAL B 1 365 ? 3.795 10.156 26.078 1 98.62 365 VAL B CA 1
ATOM 6785 C C . VAL B 1 365 ? 3.705 8.688 25.672 1 98.62 365 VAL B C 1
ATOM 6787 O O . VAL B 1 365 ? 2.928 7.926 26.25 1 98.62 365 VAL B O 1
ATOM 6790 N N . TYR B 1 366 ? 4.508 8.242 24.688 1 98.44 366 TYR B N 1
ATOM 6791 C CA . TYR B 1 366 ? 4.273 6.945 24.078 1 98.44 366 TYR B CA 1
ATOM 6792 C C . 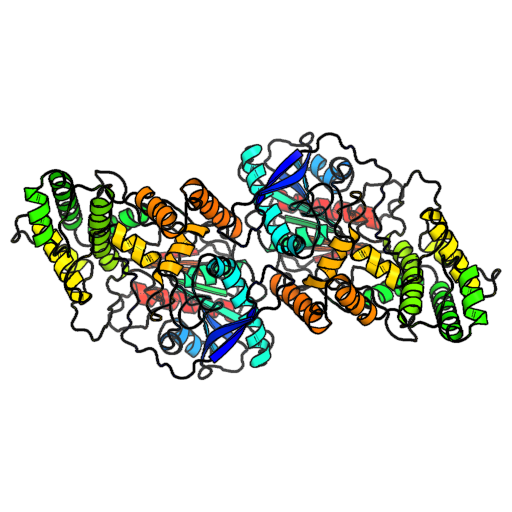TYR B 1 366 ? 5.363 5.953 24.453 1 98.44 366 TYR B C 1
ATOM 6794 O O . TYR B 1 366 ? 5.191 4.742 24.312 1 98.44 366 TYR B O 1
ATOM 6802 N N . GLY B 1 367 ? 6.551 6.445 24.891 1 97.75 367 GLY B N 1
ATOM 6803 C CA . GLY B 1 367 ? 7.586 5.539 25.359 1 97.75 367 GLY B CA 1
ATOM 6804 C C . GLY B 1 367 ? 8.953 5.844 24.781 1 97.75 367 GLY B C 1
ATOM 6805 O O . GLY B 1 367 ? 9.07 6.621 23.828 1 97.75 367 GLY B O 1
ATOM 6806 N N . PRO B 1 368 ? 9.938 5.27 25.328 1 97.31 368 PRO B N 1
ATOM 6807 C CA . PRO B 1 368 ? 11.32 5.625 25.016 1 97.31 368 PRO B CA 1
ATOM 6808 C C . PRO B 1 368 ? 11.695 5.328 23.562 1 97.31 368 PRO B C 1
ATOM 6810 O O . PRO B 1 368 ? 12.633 5.926 23.031 1 97.31 368 PRO B O 1
ATOM 6813 N N 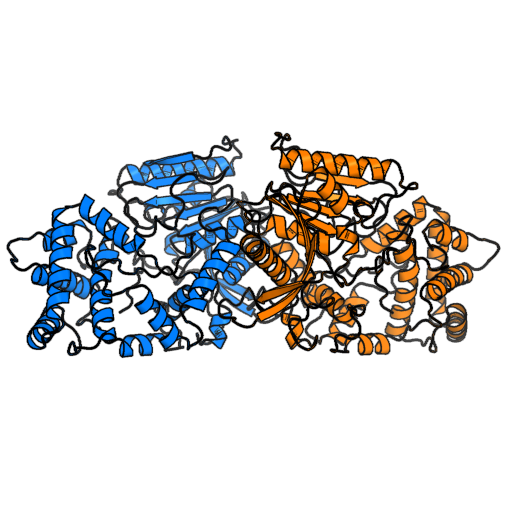. SER B 1 369 ? 10.977 4.445 22.859 1 95.69 369 SER B N 1
ATOM 6814 C CA . SER B 1 369 ? 11.297 4.102 21.469 1 95.69 369 SER B CA 1
ATOM 6815 C C . SER B 1 369 ? 10.867 5.207 20.516 1 95.69 369 SER B C 1
ATOM 6817 O O . SER B 1 369 ? 11.281 5.227 19.344 1 95.69 369 SER B O 1
ATOM 6819 N N . PHE B 1 370 ? 10.008 6.047 20.984 1 97.94 370 PHE B N 1
ATOM 6820 C CA . PHE B 1 370 ? 9.555 7.172 20.172 1 97.94 370 PHE B CA 1
ATOM 6821 C C . PHE B 1 370 ? 10.516 8.344 20.281 1 97.94 370 PHE B C 1
ATOM 6823 O O . PHE B 1 370 ? 10.133 9.43 20.734 1 97.94 370 PHE B O 1
ATOM 6830 N N . ASP B 1 371 ? 11.758 8.148 19.891 1 97.62 371 ASP B N 1
ATOM 6831 C CA . ASP B 1 371 ? 12.812 9.148 20 1 97.62 371 ASP B CA 1
ATOM 6832 C C . ASP B 1 371 ? 13.117 9.773 18.641 1 97.62 371 ASP B C 1
ATOM 6834 O O . ASP B 1 371 ? 12.406 9.531 17.656 1 97.62 371 ASP B O 1
ATOM 6838 N N . SER B 1 372 ? 14.125 10.609 18.609 1 97.69 372 SER B N 1
ATOM 6839 C CA . SER B 1 372 ? 14.469 11.367 17.406 1 97.69 372 SER B CA 1
ATOM 6840 C C . SER B 1 372 ? 14.797 10.445 16.234 1 97.69 372 SER B C 1
ATOM 6842 O O . SER B 1 372 ? 14.367 10.688 15.109 1 97.69 372 SER B O 1
ATOM 6844 N N . GLU B 1 373 ? 15.508 9.438 16.5 1 96.5 373 GLU B N 1
ATOM 6845 C CA . GLU B 1 373 ? 15.883 8.5 15.445 1 96.5 373 GLU B CA 1
ATOM 6846 C C . GLU B 1 373 ? 14.648 7.84 14.844 1 96.5 373 GLU B C 1
ATOM 6848 O O . GLU B 1 373 ? 14.5 7.785 13.617 1 96.5 373 GLU B O 1
ATOM 6853 N N . HIS B 1 374 ? 13.766 7.379 15.68 1 95.44 374 HIS B N 1
ATOM 6854 C CA . HIS B 1 374 ? 12.539 6.723 15.227 1 95.44 374 HIS B CA 1
ATOM 6855 C C . HIS B 1 374 ? 11.672 7.676 14.414 1 95.44 374 HIS B C 1
ATOM 6857 O O . HIS B 1 374 ? 11.164 7.312 13.352 1 95.44 374 HIS B O 1
ATOM 6863 N N . LEU B 1 375 ? 11.5 8.836 14.93 1 98.12 375 LEU B N 1
ATOM 6864 C CA . LEU B 1 375 ? 10.625 9.789 14.266 1 98.12 375 LEU B CA 1
ATOM 6865 C C . LEU B 1 375 ? 11.164 10.172 12.898 1 98.12 375 LEU B C 1
ATOM 6867 O O . LEU B 1 375 ? 10.414 10.258 11.922 1 98.12 375 LEU B O 1
ATOM 6871 N N . ASN B 1 376 ? 12.445 10.391 12.812 1 97.56 376 ASN B N 1
ATOM 6872 C CA . ASN B 1 376 ? 13.039 10.742 11.531 1 97.56 376 ASN B CA 1
ATOM 6873 C C . ASN B 1 376 ? 12.953 9.586 10.539 1 97.56 376 ASN B C 1
ATOM 6875 O O . ASN B 1 376 ? 12.664 9.789 9.359 1 97.56 376 ASN B O 1
ATOM 6879 N N . LYS B 1 377 ? 13.203 8.391 11 1 96.06 377 LYS B N 1
ATOM 6880 C CA . LYS B 1 377 ? 13.086 7.207 10.148 1 96.06 377 LYS B CA 1
ATOM 6881 C C . LYS B 1 377 ? 11.648 7.016 9.672 1 96.06 377 LYS B C 1
ATOM 6883 O O . LYS B 1 377 ? 11.414 6.656 8.516 1 96.06 377 LYS B O 1
ATOM 6888 N N . SER B 1 378 ? 10.742 7.234 10.57 1 96.75 378 SER B N 1
ATOM 6889 C CA . SER B 1 378 ? 9.336 7.074 10.242 1 96.75 378 SER B CA 1
ATOM 6890 C C . SER B 1 378 ? 8.891 8.086 9.188 1 96.75 378 SER B C 1
ATOM 6892 O O . SER B 1 378 ? 8.141 7.746 8.273 1 96.75 378 SER B O 1
ATOM 6894 N N . ALA B 1 379 ? 9.32 9.344 9.336 1 98.06 379 ALA B N 1
ATOM 6895 C CA . ALA B 1 379 ? 9.016 10.352 8.32 1 98.06 379 ALA B CA 1
ATOM 6896 C C . ALA B 1 379 ? 9.602 9.961 6.969 1 98.06 379 ALA B C 1
ATOM 6898 O O . ALA B 1 379 ? 8.945 10.109 5.934 1 98.06 379 ALA B O 1
ATOM 6899 N N . GLU B 1 380 ? 10.805 9.445 6.957 1 96.94 380 GLU B N 1
ATOM 6900 C CA . GLU B 1 380 ? 11.438 8.992 5.727 1 96.94 380 GLU B CA 1
ATOM 6901 C C . GLU B 1 380 ? 10.672 7.824 5.109 1 96.94 380 GLU B C 1
ATOM 6903 O O . GLU B 1 380 ? 10.531 7.746 3.887 1 96.94 380 GLU B O 1
ATOM 6908 N N . GLU B 1 381 ? 10.18 6.914 5.934 1 97 381 GLU B N 1
ATOM 6909 C CA . GLU B 1 381 ? 9.398 5.777 5.457 1 97 381 GLU B CA 1
ATOM 6910 C C . GLU B 1 381 ? 8.094 6.234 4.812 1 97 381 GLU B C 1
ATOM 6912 O O . GLU B 1 381 ? 7.676 5.684 3.793 1 97 381 GLU B O 1
ATOM 6917 N N . THR B 1 382 ? 7.484 7.215 5.422 1 98.25 382 THR B N 1
ATOM 6918 C CA . THR B 1 382 ? 6.273 7.777 4.832 1 98.25 382 THR B CA 1
ATOM 6919 C C . THR B 1 382 ? 6.562 8.359 3.453 1 98.25 382 THR B C 1
ATOM 6921 O O . THR B 1 382 ? 5.812 8.125 2.504 1 98.25 382 THR B O 1
ATOM 6924 N N . ASN B 1 383 ? 7.668 9.109 3.363 1 97.88 383 ASN B N 1
ATOM 6925 C CA . ASN B 1 383 ? 8.039 9.703 2.084 1 97.88 383 ASN B CA 1
ATOM 6926 C C . ASN B 1 383 ? 8.438 8.633 1.067 1 97.88 383 ASN B C 1
ATOM 6928 O O . ASN B 1 383 ? 8.195 8.789 -0.131 1 97.88 383 ASN B O 1
ATOM 6932 N N . THR B 1 384 ? 9.031 7.543 1.524 1 96.94 384 THR B N 1
ATOM 6933 C CA . THR B 1 384 ? 9.336 6.418 0.652 1 96.94 384 THR B CA 1
ATOM 6934 C C . THR B 1 384 ? 8.055 5.77 0.131 1 96.94 384 THR B C 1
ATOM 6936 O O . THR B 1 384 ? 7.977 5.398 -1.041 1 96.94 384 THR B O 1
ATOM 6939 N N . ASN B 1 385 ? 7.09 5.625 0.968 1 97.75 385 ASN B N 1
ATOM 6940 C CA . ASN B 1 385 ? 5.816 4.996 0.625 1 97.75 385 ASN B CA 1
ATOM 6941 C C . ASN B 1 385 ? 5.023 5.84 -0.366 1 97.75 385 ASN B C 1
ATOM 6943 O O . ASN B 1 385 ? 4.445 5.312 -1.316 1 97.75 385 ASN B O 1
ATOM 6947 N N . TYR B 1 386 ? 5.004 7.215 -0.196 1 97.75 386 TYR B N 1
ATOM 6948 C CA . TYR B 1 386 ? 4.031 8.031 -0.916 1 97.75 386 TYR B CA 1
ATOM 6949 C C . TYR B 1 386 ? 4.723 8.945 -1.917 1 97.75 386 TYR B C 1
ATOM 6951 O O . TYR B 1 386 ? 4.078 9.5 -2.811 1 97.75 386 TYR B O 1
ATOM 6959 N N . GLY B 1 387 ? 5.98 9.211 -1.735 1 96.44 387 GLY B N 1
ATOM 6960 C CA . GLY B 1 387 ? 6.707 9.992 -2.725 1 96.44 387 GLY B CA 1
ATOM 6961 C C . GLY B 1 387 ? 6.84 11.453 -2.348 1 96.44 387 GLY B C 1
ATOM 6962 O O . GLY B 1 387 ? 7.457 12.234 -3.076 1 96.44 387 GLY B O 1
ATOM 6963 N N . GLY B 1 388 ? 6.25 11.922 -1.157 1 97.06 388 GLY B N 1
ATOM 6964 C CA . GLY B 1 388 ? 6.344 13.312 -0.74 1 97.06 388 GLY B CA 1
ATOM 6965 C C . GLY B 1 388 ? 5.832 14.281 -1.788 1 97.06 388 GLY B C 1
ATOM 6966 O O . GLY B 1 388 ? 4.734 14.117 -2.316 1 97.06 388 GLY B O 1
ATOM 6967 N N . LEU B 1 389 ? 6.633 15.273 -2.102 1 96.38 389 LEU B N 1
ATOM 6968 C CA . LEU B 1 389 ? 6.242 16.297 -3.061 1 96.38 389 LEU B CA 1
ATOM 6969 C C . LEU B 1 389 ? 6.492 15.836 -4.492 1 96.38 389 LEU B C 1
ATOM 6971 O O . LEU B 1 389 ? 6.102 16.516 -5.445 1 96.38 389 LEU B O 1
ATOM 6975 N N . SER B 1 390 ? 7.047 14.617 -4.664 1 91.44 390 SER B N 1
ATOM 6976 C CA . SER B 1 390 ? 7.238 14.008 -5.977 1 91.44 390 SER B CA 1
ATOM 6977 C C . SER B 1 390 ? 6.164 12.969 -6.266 1 91.44 390 SER B C 1
ATOM 6979 O O . SER B 1 390 ? 6.414 12 -6.988 1 91.44 390 SER B O 1
ATOM 6981 N N . LEU B 1 391 ? 5.051 13.148 -5.688 1 94.19 391 LEU B N 1
ATOM 6982 C CA . LEU B 1 391 ? 3.93 12.227 -5.855 1 94.19 391 LEU B CA 1
ATOM 6983 C C . LEU B 1 391 ? 3.547 12.102 -7.328 1 94.19 391 LEU B C 1
ATOM 6985 O O . LEU B 1 391 ? 3.055 13.055 -7.93 1 94.19 391 LEU B O 1
ATOM 6989 N N . PRO B 1 392 ? 3.814 10.945 -8.023 1 92.06 392 PRO B N 1
ATOM 6990 C CA . PRO B 1 392 ? 3.508 10.766 -9.445 1 92.06 392 PRO B CA 1
ATOM 6991 C C . PRO B 1 392 ? 2.068 10.32 -9.688 1 92.06 392 PRO B C 1
ATOM 6993 O O . PRO B 1 392 ? 1.819 9.148 -9.953 1 92.06 392 PRO B O 1
ATOM 6996 N N . VAL B 1 393 ? 1.15 11.234 -9.625 1 94.75 393 VAL B N 1
ATOM 6997 C CA . VAL B 1 393 ? -0.272 10.922 -9.711 1 94.75 393 VAL B CA 1
ATOM 6998 C C . VAL B 1 393 ? -0.929 11.812 -10.773 1 94.75 393 VAL B C 1
ATOM 7000 O O . VAL B 1 393 ? -0.476 12.93 -11.016 1 94.75 393 VAL B O 1
ATOM 7003 N N . SER B 1 394 ? -1.882 11.258 -11.453 1 93.56 394 SER B N 1
ATOM 7004 C CA . SER B 1 394 ? -2.674 12.047 -12.383 1 93.56 394 SER B CA 1
ATOM 7005 C C . SER B 1 394 ? -4.094 12.258 -11.867 1 93.56 394 SER B C 1
ATOM 7007 O O . SER B 1 394 ? -4.539 11.555 -10.961 1 93.56 394 SER B O 1
ATOM 7009 N N . ARG B 1 395 ? -4.75 13.258 -12.336 1 96.06 395 ARG B N 1
ATOM 7010 C CA . ARG B 1 395 ? -6.133 13.625 -12.047 1 96.06 395 ARG B CA 1
ATOM 7011 C C . ARG B 1 395 ? -6.305 13.977 -10.57 1 96.06 395 ARG B C 1
ATOM 7013 O O . ARG B 1 395 ? -7.215 13.469 -9.906 1 96.06 395 ARG B O 1
ATOM 7020 N N . VAL B 1 396 ? -5.395 14.781 -10.102 1 97.81 396 VAL B N 1
ATOM 7021 C CA . VAL B 1 396 ? -5.52 15.398 -8.781 1 97.81 396 VAL B CA 1
ATOM 7022 C C . VAL B 1 396 ? -5.426 16.922 -8.906 1 97.81 396 VAL B C 1
ATOM 7024 O O . VAL B 1 396 ? -4.59 17.438 -9.656 1 97.81 396 VAL B O 1
ATOM 7027 N N . VAL B 1 397 ? -6.359 17.594 -8.305 1 98.06 397 VAL B N 1
ATOM 7028 C CA . VAL B 1 397 ? -6.223 19.047 -8.133 1 98.06 397 VAL B CA 1
ATOM 7029 C C . VAL B 1 397 ? -5.676 19.344 -6.734 1 98.06 397 VAL B C 1
ATOM 7031 O O . VAL B 1 397 ? -6.324 19.047 -5.73 1 98.06 397 VAL B O 1
ATOM 7034 N N . PHE B 1 398 ? -4.453 19.906 -6.715 1 98.38 398 PHE B N 1
ATOM 7035 C CA . PHE B 1 398 ? -3.852 20.359 -5.469 1 98.38 398 PHE B CA 1
ATOM 7036 C C . PHE B 1 398 ? -4.148 21.828 -5.223 1 98.38 398 PHE B C 1
ATOM 7038 O O . PHE B 1 398 ? -3.641 22.703 -5.938 1 98.38 398 PHE B O 1
ATOM 7045 N N . ILE B 1 399 ? -4.938 22.094 -4.18 1 98.5 399 ILE B N 1
ATOM 7046 C CA . ILE B 1 399 ? -5.34 23.469 -3.934 1 98.5 399 ILE B CA 1
ATOM 7047 C C . ILE B 1 399 ? -4.746 23.953 -2.615 1 98.5 399 ILE B C 1
ATOM 7049 O O . ILE B 1 399 ? -4.867 23.281 -1.586 1 98.5 399 ILE B O 1
ATOM 7053 N N . HIS B 1 400 ? -4.082 25.109 -2.631 1 97.88 400 HIS B N 1
ATOM 7054 C CA . HIS B 1 400 ? -3.547 25.734 -1.425 1 97.88 400 HIS B CA 1
ATOM 7055 C C . HIS B 1 400 ? -3.832 27.234 -1.409 1 97.88 400 HIS B C 1
ATOM 7057 O O . HIS B 1 400 ? -3.928 27.875 -2.467 1 97.88 400 HIS B O 1
ATOM 7063 N N . GLY B 1 401 ? -4.066 27.766 -0.225 1 96.44 401 GLY B N 1
ATOM 7064 C CA . GLY B 1 401 ? -4.023 29.203 -0.028 1 96.44 401 GLY B CA 1
ATOM 7065 C C . GLY B 1 401 ? -2.623 29.734 0.231 1 96.44 401 GLY B C 1
ATOM 7066 O O . GLY B 1 401 ? -1.823 29.078 0.9 1 96.44 401 GLY B O 1
ATOM 7067 N N . SER B 1 402 ? -2.43 30.953 -0.203 1 95.75 402 SER B N 1
ATOM 7068 C CA . SER B 1 402 ? -1.089 31.516 -0.086 1 95.75 402 SER B CA 1
ATOM 7069 C C . SER B 1 402 ? -0.75 31.844 1.365 1 95.75 402 SER B C 1
ATOM 7071 O O . SER B 1 402 ? 0.423 31.984 1.718 1 95.75 402 SER B O 1
ATOM 7073 N N . ILE B 1 403 ? -1.748 31.984 2.188 1 94.94 403 ILE B N 1
ATOM 7074 C CA . ILE B 1 403 ? -1.478 32.312 3.58 1 94.94 403 ILE B CA 1
ATOM 7075 C C . ILE B 1 403 ? -1.506 31.062 4.438 1 94.94 403 ILE B C 1
ATOM 7077 O O . ILE B 1 403 ? -1.204 31.109 5.633 1 94.94 403 ILE B O 1
ATOM 7081 N N . ASP B 1 404 ? -1.852 29.922 3.857 1 95.06 404 ASP B N 1
ATOM 7082 C CA . ASP B 1 404 ? -1.926 28.641 4.57 1 95.06 404 ASP B CA 1
ATOM 7083 C C . ASP B 1 404 ? -0.546 28.203 5.055 1 95.06 404 ASP B C 1
ATOM 7085 O O . ASP B 1 404 ? 0.331 27.891 4.246 1 95.06 404 ASP B O 1
ATOM 7089 N N . PRO B 1 405 ? -0.361 28.078 6.336 1 96.75 405 PRO B N 1
ATOM 7090 C CA . PRO B 1 405 ? 0.973 27.719 6.832 1 96.75 405 PRO B CA 1
ATOM 7091 C C . PRO B 1 405 ? 1.361 26.281 6.516 1 96.75 405 PRO B C 1
ATOM 7093 O O . PRO B 1 405 ? 2.525 25.906 6.668 1 96.75 405 PRO B O 1
ATOM 7096 N N . TRP B 1 406 ? 0.427 25.469 6.039 1 97.5 406 TRP B N 1
ATOM 7097 C CA . TRP B 1 406 ? 0.707 24.094 5.684 1 97.5 406 TRP B CA 1
ATOM 7098 C C . TRP B 1 406 ? 1.179 23.984 4.234 1 97.5 406 TRP B C 1
ATOM 7100 O O . TRP B 1 406 ? 1.685 22.938 3.816 1 97.5 406 TRP B O 1
ATOM 7110 N N . SER B 1 407 ? 1.114 25.031 3.424 1 97.5 407 SER B N 1
ATOM 7111 C CA . SER B 1 407 ? 1.351 25 1.984 1 97.5 407 SER B CA 1
ATOM 7112 C C . SER B 1 407 ? 2.783 24.578 1.666 1 97.5 407 SER B C 1
ATOM 7114 O O . SER B 1 407 ? 3.041 23.984 0.624 1 97.5 407 SER B O 1
ATOM 7116 N N . PRO B 1 408 ? 3.805 24.844 2.588 1 97.94 408 PRO B N 1
ATOM 7117 C CA . PRO B 1 408 ? 5.172 24.438 2.256 1 97.94 408 PRO B CA 1
ATOM 7118 C C . PRO B 1 408 ? 5.312 22.922 2.121 1 97.94 408 PRO B C 1
ATOM 7120 O O . PRO B 1 408 ? 6.27 22.438 1.512 1 97.94 408 PRO B O 1
ATOM 7123 N N . LEU B 1 409 ? 4.414 22.156 2.701 1 98.38 409 LEU B N 1
ATOM 7124 C CA . LEU B 1 409 ? 4.504 20.688 2.654 1 98.38 409 LEU B CA 1
ATOM 7125 C C . LEU B 1 409 ? 3.559 20.125 1.6 1 98.38 409 LEU B C 1
ATOM 7127 O O . LEU B 1 409 ? 3.354 18.906 1.534 1 98.38 409 LEU B O 1
ATOM 7131 N N . GLY B 1 410 ? 2.934 20.984 0.798 1 98.06 410 GLY B N 1
ATOM 7132 C CA . GLY B 1 410 ? 2.049 20.562 -0.273 1 98.06 410 GLY B CA 1
ATOM 7133 C C . GLY B 1 410 ? 2.559 20.938 -1.653 1 98.06 410 GLY B C 1
ATOM 7134 O O . GLY B 1 410 ? 3.58 21.609 -1.782 1 98.06 410 GLY B O 1
ATOM 7135 N N . ILE B 1 411 ? 1.926 20.453 -2.664 1 97.94 411 ILE B N 1
ATOM 7136 C CA . ILE B 1 411 ? 2.256 20.781 -4.047 1 97.94 411 ILE B CA 1
ATOM 7137 C C . ILE B 1 411 ? 1.545 22.062 -4.461 1 97.94 411 ILE B C 1
ATOM 7139 O O . ILE B 1 411 ? 0.324 22.078 -4.633 1 97.94 411 ILE B O 1
ATOM 7143 N N . THR B 1 412 ? 2.33 23.109 -4.582 1 97.06 412 THR B N 1
ATOM 7144 C CA . THR B 1 412 ? 1.762 24.406 -4.91 1 97.06 412 THR B CA 1
ATOM 7145 C C . THR B 1 412 ? 2.162 24.828 -6.324 1 97.06 412 THR B C 1
ATOM 7147 O O . THR B 1 412 ? 1.585 25.766 -6.883 1 97.06 412 THR B O 1
ATOM 7150 N N . THR B 1 413 ? 3.188 24.188 -6.82 1 94.75 413 THR B N 1
ATOM 7151 C CA . THR B 1 413 ? 3.688 24.469 -8.164 1 94.75 413 THR B CA 1
ATOM 7152 C C . THR B 1 413 ? 4.242 23.188 -8.797 1 94.75 413 THR B C 1
ATOM 7154 O O . THR B 1 413 ? 4.492 22.203 -8.109 1 94.75 413 THR B O 1
ATOM 7157 N N . ASN B 1 414 ? 4.289 23.188 -10.086 1 92.31 414 ASN B N 1
ATOM 7158 C CA . ASN B 1 414 ? 4.875 22.109 -10.867 1 92.31 414 ASN B CA 1
ATOM 7159 C C . ASN B 1 414 ? 4.258 20.766 -10.5 1 92.31 414 ASN B C 1
ATOM 7161 O O . ASN B 1 414 ? 4.973 19.812 -10.148 1 92.31 414 ASN B O 1
ATOM 7165 N N . PRO B 1 415 ? 2.912 20.688 -10.609 1 94.88 415 PRO B N 1
ATOM 7166 C CA . PRO B 1 415 ? 2.27 19.406 -10.328 1 94.88 415 PRO B CA 1
ATOM 7167 C C . PRO B 1 415 ? 2.695 18.297 -11.297 1 94.88 415 PRO B C 1
ATOM 7169 O O . PRO B 1 415 ? 3.27 18.594 -12.344 1 94.88 415 PRO B O 1
ATOM 7172 N N . PRO B 1 416 ? 2.531 17.016 -10.898 1 92.62 416 PRO B N 1
ATOM 7173 C CA . PRO B 1 416 ? 2.826 15.938 -11.844 1 92.62 416 PRO B CA 1
ATOM 7174 C C . PRO B 1 416 ? 1.944 15.977 -13.086 1 92.62 416 PRO B C 1
ATOM 7176 O O . PRO B 1 416 ? 0.874 16.594 -13.062 1 92.62 416 PRO B O 1
ATOM 7179 N N . GLU B 1 417 ? 2.379 15.273 -14.133 1 89 417 GLU B N 1
ATOM 7180 C CA . GLU B 1 417 ? 1.657 15.258 -15.398 1 89 417 GLU B CA 1
ATOM 7181 C C . GLU B 1 417 ? 0.231 14.742 -15.219 1 89 417 GLU B C 1
ATOM 7183 O O . GLU B 1 417 ? 0.007 13.758 -14.516 1 89 417 GLU B O 1
ATOM 7188 N N . GLY B 1 418 ? -0.717 15.484 -15.773 1 91.44 418 GLY B N 1
ATOM 7189 C CA . GLY B 1 418 ? -2.115 15.086 -15.711 1 91.44 418 GLY B CA 1
ATOM 7190 C C . GLY B 1 418 ? -2.822 15.594 -14.469 1 91.44 418 GLY B C 1
ATOM 7191 O O . GLY B 1 418 ? -4.008 15.32 -14.266 1 91.44 418 GLY B O 1
ATOM 7192 N N . SER B 1 419 ? -2.096 16.359 -13.633 1 95.56 419 SER B N 1
ATOM 7193 C CA . SER B 1 419 ? -2.654 16.969 -12.43 1 95.56 419 SER B CA 1
ATOM 7194 C C . SER B 1 419 ? -2.494 18.484 -12.461 1 95.56 419 SER B C 1
ATOM 7196 O O . SER B 1 419 ? -1.8 19.016 -13.32 1 95.56 419 SER B O 1
ATOM 7198 N N . TYR B 1 420 ? -3.189 19.172 -11.531 1 96.44 420 TYR B N 1
ATOM 7199 C CA . TYR B 1 420 ? -3.174 20.625 -11.5 1 96.44 420 TYR B CA 1
ATOM 7200 C C . TYR B 1 420 ? -2.896 21.141 -10.086 1 96.44 420 TYR B C 1
ATOM 7202 O O . TYR B 1 420 ? -3.334 20.531 -9.102 1 96.44 420 TYR B O 1
ATOM 7210 N N . ALA B 1 421 ? -2.123 22.203 -10.008 1 97.62 421 ALA B N 1
ATOM 7211 C CA . ALA B 1 421 ? -1.962 22.953 -8.773 1 97.62 421 ALA B CA 1
ATOM 7212 C C . ALA B 1 421 ? -2.672 24.297 -8.852 1 97.62 421 ALA B C 1
ATOM 7214 O O . ALA B 1 421 ? -2.613 24.984 -9.883 1 97.62 421 ALA B O 1
ATOM 7215 N N . ILE B 1 422 ? -3.447 24.594 -7.852 1 97.88 422 ILE B N 1
ATOM 7216 C CA . ILE B 1 422 ? -4.117 25.891 -7.746 1 97.88 422 ILE B CA 1
ATOM 7217 C C . ILE B 1 422 ? -3.664 26.594 -6.473 1 97.88 422 ILE B C 1
ATOM 7219 O O . ILE B 1 422 ? -3.844 26.078 -5.367 1 97.88 422 ILE B O 1
ATOM 7223 N N . LEU B 1 423 ? -3.008 27.734 -6.59 1 97.81 423 LEU B N 1
ATOM 7224 C CA . LEU B 1 423 ? -2.648 28.594 -5.469 1 97.81 423 LEU B CA 1
ATOM 7225 C C . LEU B 1 423 ? -3.553 29.812 -5.41 1 97.81 423 LEU B C 1
ATOM 7227 O O . LEU B 1 423 ? -3.652 30.562 -6.387 1 97.81 423 LEU B O 1
ATOM 7231 N N . ILE B 1 424 ? -4.238 30 -4.328 1 97.06 424 ILE B N 1
ATOM 7232 C CA . ILE B 1 424 ? -5.176 31.109 -4.164 1 97.06 424 ILE B CA 1
ATOM 7233 C C . ILE B 1 424 ? -4.555 32.188 -3.27 1 97.06 424 ILE B C 1
ATOM 7235 O O . ILE B 1 424 ? -4.418 31.984 -2.059 1 97.06 424 ILE B O 1
ATOM 7239 N N . ASN B 1 425 ? -4.332 33.312 -3.805 1 94.94 425 ASN B N 1
ATOM 7240 C CA . ASN B 1 425 ? -3.699 34.406 -3.047 1 94.94 425 ASN B CA 1
ATOM 7241 C C . ASN B 1 425 ? -4.648 34.969 -2.006 1 94.94 425 ASN B C 1
ATOM 7243 O O . ASN B 1 425 ? -5.82 35.219 -2.299 1 94.94 425 ASN B O 1
ATOM 7247 N N . GLY B 1 426 ? -4.113 35.062 -0.818 1 92 426 GLY B N 1
ATOM 7248 C CA . GLY B 1 426 ? -4.828 35.812 0.205 1 92 426 GLY B CA 1
ATOM 7249 C C . GLY B 1 426 ? -5.793 34.969 1.007 1 92 426 GLY B C 1
ATOM 7250 O O . GLY B 1 426 ? -6.5 35.469 1.877 1 92 426 GLY B O 1
ATOM 7251 N N . VAL B 1 427 ? -5.84 33.75 0.689 1 92.75 427 VAL B N 1
ATOM 7252 C CA . VAL B 1 427 ? -6.77 32.906 1.456 1 92.75 427 VAL B CA 1
ATOM 7253 C C . VAL B 1 427 ? -5.996 31.906 2.301 1 92.75 427 VAL B C 1
ATOM 7255 O O . VAL B 1 427 ? -4.812 31.656 2.049 1 92.75 427 VAL B O 1
ATOM 7258 N N . ALA B 1 428 ? -6.707 31.391 3.295 1 92.44 428 ALA B N 1
ATOM 7259 C CA . ALA B 1 428 ? -6.07 30.562 4.316 1 92.44 428 ALA B CA 1
ATOM 7260 C C . ALA B 1 428 ? -6.352 29.094 4.078 1 92.44 428 ALA B C 1
ATOM 7262 O O . ALA B 1 428 ? -6.609 28.672 2.943 1 92.44 428 ALA B O 1
ATOM 7263 N N . HIS B 1 429 ? -6.168 28.281 5.145 1 92.44 429 HIS B N 1
ATOM 7264 C CA . HIS B 1 429 ? -6.156 26.828 5.148 1 92.44 429 HIS B CA 1
ATOM 7265 C C . HIS B 1 429 ? -7.516 26.266 4.738 1 92.44 429 HIS B C 1
ATOM 7267 O O . HIS B 1 429 ? -8.539 26.594 5.344 1 92.44 429 HIS B O 1
ATOM 7273 N N . CYS B 1 430 ? -7.609 25.484 3.627 1 91.94 430 CYS B N 1
ATOM 7274 C CA . CYS B 1 430 ? -8.75 24.703 3.16 1 91.94 430 CYS B CA 1
ATOM 7275 C C . CYS B 1 430 ? -9.906 25.609 2.756 1 91.94 430 CYS B C 1
ATOM 7277 O O . CYS B 1 430 ? -11.055 25.156 2.693 1 91.94 430 CYS B O 1
ATOM 7279 N N . ALA B 1 431 ? -9.664 26.828 2.436 1 91.06 431 ALA B N 1
ATOM 7280 C CA . ALA B 1 431 ? -10.719 27.797 2.129 1 91.06 431 ALA B CA 1
ATOM 7281 C C . ALA B 1 431 ? -11.539 27.344 0.919 1 91.06 431 ALA B C 1
ATOM 7283 O O . ALA B 1 431 ? -12.742 27.578 0.86 1 91.06 431 ALA B O 1
ATOM 7284 N N . SER B 1 432 ? -10.93 26.672 0.027 1 93.19 432 SER B N 1
ATOM 7285 C CA . SER B 1 432 ? -11.555 26.312 -1.243 1 93.19 432 SER B CA 1
ATOM 7286 C C . SER B 1 432 ? -12.695 25.312 -1.042 1 93.19 432 SER B C 1
ATOM 7288 O O . SER B 1 432 ? -13.594 25.219 -1.877 1 93.19 432 SER B O 1
ATOM 7290 N N . MET B 1 433 ? -12.656 24.578 0.007 1 92.62 433 MET B N 1
ATOM 7291 C CA . MET B 1 433 ? -13.641 23.5 0.154 1 92.62 433 MET B CA 1
ATOM 7292 C C . MET B 1 433 ? -14.852 23.984 0.945 1 92.62 433 MET B C 1
ATOM 7294 O O . MET B 1 433 ? -15.891 23.328 0.961 1 92.62 433 MET B O 1
ATOM 7298 N N . LEU B 1 434 ? -14.82 25.156 1.525 1 88.38 434 LEU B N 1
ATOM 7299 C CA . LEU B 1 434 ? -15.867 25.672 2.395 1 88.38 434 LEU B CA 1
ATOM 7300 C C . LEU B 1 434 ? -17.062 26.156 1.579 1 88.38 434 LEU B C 1
ATOM 7302 O O . LEU B 1 434 ? -16.953 26.391 0.374 1 88.38 434 LEU B O 1
ATOM 7306 N N . PRO B 1 435 ? -18.219 26.297 2.271 1 85.62 435 PRO B N 1
ATOM 7307 C CA . PRO B 1 435 ? -19.375 26.828 1.556 1 85.62 435 PRO B CA 1
ATOM 7308 C C . PRO B 1 435 ? -19.141 28.234 1.014 1 85.62 435 PRO B C 1
ATOM 7310 O O . PRO B 1 435 ? -18.484 29.047 1.668 1 85.62 435 PRO B O 1
ATOM 7313 N N . GLU B 1 436 ? -19.734 28.484 -0.066 1 86.94 436 GLU B N 1
ATOM 7314 C CA . GLU B 1 436 ? -19.672 29.812 -0.647 1 86.94 436 GLU B CA 1
ATOM 7315 C C . GLU B 1 436 ? -20.375 30.844 0.238 1 86.94 436 GLU B C 1
ATOM 7317 O O . GLU B 1 436 ? -21.422 30.547 0.817 1 86.94 436 GLU B O 1
ATOM 7322 N N . THR B 1 437 ? -19.734 31.969 0.304 1 85.12 437 THR B N 1
ATOM 7323 C CA . THR B 1 437 ? -20.359 33.094 1.006 1 85.12 437 THR B CA 1
ATOM 7324 C C . THR B 1 437 ? -20.281 34.344 0.169 1 85.12 437 THR B C 1
ATOM 7326 O O . THR B 1 437 ? -19.5 34.438 -0.785 1 85.12 437 THR B O 1
ATOM 7329 N N . ARG B 1 438 ? -21.062 35.375 0.474 1 87.44 438 ARG B N 1
ATOM 7330 C CA . ARG B 1 438 ? -21.094 36.656 -0.252 1 87.44 438 ARG B CA 1
ATOM 7331 C C . ARG B 1 438 ? -19.766 37.406 -0.093 1 87.44 438 ARG B C 1
ATOM 7333 O O . ARG B 1 438 ? -19.406 38.219 -0.94 1 87.44 438 ARG B O 1
ATOM 7340 N N . ASP B 1 439 ? -19 37.094 0.886 1 83.56 439 ASP B N 1
ATOM 7341 C CA . ASP B 1 439 ? -17.766 37.844 1.193 1 83.56 439 ASP B CA 1
ATOM 7342 C C . ASP B 1 439 ? -16.547 37.125 0.602 1 83.56 439 ASP B C 1
ATOM 7344 O O . ASP B 1 439 ? -15.414 37.562 0.797 1 83.56 439 ASP B O 1
ATOM 7348 N N . ASP B 1 440 ? -16.781 36.062 -0.103 1 89.88 440 ASP B N 1
ATOM 7349 C CA . ASP B 1 440 ? -15.656 35.375 -0.723 1 89.88 440 ASP B CA 1
ATOM 7350 C C . ASP B 1 440 ? -14.891 36.281 -1.675 1 89.88 440 ASP B C 1
ATOM 7352 O O . ASP B 1 440 ? -15.5 36.969 -2.512 1 89.88 440 ASP B O 1
ATOM 7356 N N . PRO B 1 441 ? -13.586 36.344 -1.504 1 92.25 441 PRO B N 1
ATOM 7357 C CA . PRO B 1 441 ? -12.828 37.125 -2.475 1 92.25 441 PRO B CA 1
ATOM 7358 C C . PRO B 1 441 ? -12.898 36.562 -3.889 1 92.25 441 PRO B C 1
ATOM 7360 O O . PRO B 1 441 ? -13.102 35.344 -4.066 1 92.25 441 PRO B O 1
ATOM 7363 N N . PRO B 1 442 ? -12.703 37.438 -4.902 1 94.69 442 PRO B N 1
ATOM 7364 C CA . PRO B 1 442 ? -12.812 37 -6.293 1 94.69 442 PRO B CA 1
ATOM 7365 C C . PRO B 1 442 ? -11.875 35.844 -6.625 1 94.69 442 PRO B C 1
ATOM 7367 O O . PRO B 1 442 ? -12.234 34.938 -7.406 1 94.69 442 PRO B O 1
ATOM 7370 N N . GLN B 1 443 ? -10.648 35.844 -6.016 1 95.5 443 GLN B N 1
ATOM 7371 C CA . GLN B 1 443 ? -9.68 34.781 -6.289 1 95.5 443 GLN B CA 1
ATOM 7372 C C . GLN B 1 443 ? -10.219 33.438 -5.863 1 95.5 443 GLN B C 1
ATOM 7374 O O . GLN B 1 443 ? -9.984 32.406 -6.539 1 95.5 443 GLN B O 1
ATOM 7379 N N . LEU B 1 444 ? -10.898 33.344 -4.762 1 95.69 444 LEU B N 1
ATOM 7380 C CA . LEU B 1 444 ? -11.477 32.094 -4.258 1 95.69 444 LEU B CA 1
ATOM 7381 C C . LEU B 1 444 ? -12.602 31.625 -5.164 1 95.69 444 LEU B C 1
ATOM 7383 O O . LEU B 1 444 ? -12.695 30.438 -5.469 1 95.69 444 LEU B O 1
ATOM 7387 N N . ILE B 1 445 ? -13.477 32.531 -5.621 1 95.38 445 ILE B N 1
ATOM 7388 C CA . ILE B 1 445 ? -14.578 32.219 -6.523 1 95.38 445 ILE B CA 1
ATOM 7389 C C . ILE B 1 445 ? -14.031 31.641 -7.828 1 95.38 445 ILE B C 1
ATOM 7391 O O . ILE B 1 445 ? -14.516 30.609 -8.312 1 95.38 445 ILE B O 1
ATOM 7395 N N . GLU B 1 446 ? -13 32.281 -8.344 1 96.75 446 GLU B N 1
ATOM 7396 C CA . GLU B 1 446 ? -12.398 31.859 -9.602 1 96.75 446 GLU B CA 1
ATOM 7397 C C . GLU B 1 446 ? -11.75 30.484 -9.453 1 96.75 446 GLU B C 1
ATOM 7399 O O . GLU B 1 446 ? -11.828 29.656 -10.367 1 96.75 446 GLU B O 1
ATOM 7404 N N . ALA B 1 447 ? -11.094 30.297 -8.328 1 96.81 447 ALA B N 1
ATOM 7405 C CA . ALA B 1 447 ? -10.453 29 -8.078 1 96.81 447 ALA B CA 1
ATOM 7406 C C . ALA B 1 447 ? -11.477 27.875 -8.039 1 96.81 447 ALA B C 1
ATOM 7408 O O . ALA B 1 447 ? -11.234 26.797 -8.57 1 96.81 447 ALA B O 1
ATOM 7409 N N . ARG B 1 448 ? -12.594 28.078 -7.43 1 96.88 448 ARG B N 1
ATOM 7410 C CA . ARG B 1 448 ? -13.664 27.094 -7.375 1 96.88 448 ARG B CA 1
ATOM 7411 C C . ARG B 1 448 ? -14.211 26.797 -8.766 1 96.88 448 ARG B C 1
ATOM 7413 O O . ARG B 1 448 ? -14.43 25.641 -9.117 1 96.88 448 ARG B O 1
ATOM 7420 N N . LYS B 1 449 ? -14.391 27.859 -9.523 1 96.75 449 LYS B N 1
ATOM 7421 C CA . LYS B 1 449 ? -14.883 27.688 -10.883 1 96.75 449 LYS B CA 1
ATOM 7422 C C . LYS B 1 449 ? -13.906 26.875 -11.719 1 96.75 449 LYS B C 1
ATOM 7424 O O . LYS B 1 449 ? -14.312 26 -12.492 1 96.75 449 LYS B O 1
ATOM 7429 N N . LYS B 1 450 ? -12.656 27.219 -11.555 1 96.5 450 LYS B N 1
ATOM 7430 C CA . LYS B 1 450 ? -11.641 26.484 -12.289 1 96.5 450 LYS B CA 1
ATOM 7431 C C . LYS B 1 450 ? -11.617 25.016 -11.875 1 96.5 450 LYS B C 1
ATOM 7433 O O . LYS B 1 450 ? -11.461 24.125 -12.719 1 96.5 450 LYS B O 1
ATOM 7438 N N . THR B 1 451 ? -11.734 24.75 -10.609 1 97.25 451 THR B N 1
ATOM 7439 C CA . THR B 1 451 ? -11.781 23.391 -10.102 1 97.25 451 THR B CA 1
ATOM 7440 C C . THR B 1 451 ? -12.953 22.625 -10.711 1 97.25 451 THR B C 1
ATOM 7442 O O . THR B 1 451 ? -12.797 21.484 -11.156 1 97.25 451 THR B O 1
ATOM 7445 N N . GLU B 1 452 ? -14.117 23.25 -10.766 1 97.12 452 GLU B N 1
ATOM 7446 C CA . GLU B 1 452 ? -15.305 22.641 -11.352 1 97.12 452 GLU B CA 1
ATOM 7447 C C . GLU B 1 452 ? -15.086 22.328 -12.828 1 97.12 452 GLU B C 1
ATOM 7449 O O . GLU B 1 452 ? -15.516 21.281 -13.312 1 97.12 452 GLU B O 1
ATOM 7454 N N . GLN B 1 453 ? -14.438 23.234 -13.438 1 95.94 453 GLN B N 1
ATOM 7455 C CA . GLN B 1 453 ? -14.164 23.031 -14.859 1 95.94 453 GLN B CA 1
ATOM 7456 C C . GLN B 1 453 ? -13.25 21.828 -15.07 1 95.94 453 GLN B C 1
ATOM 7458 O O . GLN B 1 453 ? -13.508 21 -15.938 1 95.94 453 GLN B O 1
ATOM 7463 N N . ILE B 1 454 ? -12.188 21.734 -14.297 1 95.94 454 ILE B N 1
ATOM 7464 C CA . ILE B 1 454 ? -11.219 20.641 -14.414 1 95.94 454 ILE B CA 1
ATOM 7465 C C . ILE B 1 454 ? -11.906 19.312 -14.156 1 95.94 454 ILE B C 1
ATOM 7467 O O . ILE B 1 454 ? -11.773 18.375 -14.938 1 95.94 454 ILE B O 1
ATOM 7471 N N . VAL B 1 455 ? -12.656 19.219 -13.086 1 97.06 455 VAL B N 1
ATOM 7472 C CA . VAL B 1 455 ? -13.359 17.984 -12.727 1 97.06 455 VAL B CA 1
ATOM 7473 C C . VAL B 1 455 ? -14.367 17.625 -13.812 1 97.06 455 VAL B C 1
ATOM 7475 O O . VAL B 1 455 ? -14.477 16.469 -14.203 1 97.06 455 VAL B O 1
ATOM 7478 N N . GLY B 1 456 ? -15.117 18.641 -14.289 1 96.38 456 GLY B N 1
ATOM 7479 C CA . GLY B 1 456 ? -16.047 18.422 -15.375 1 96.38 456 GLY B CA 1
ATOM 7480 C C . GLY B 1 456 ? -15.391 17.875 -16.625 1 96.38 456 GLY B C 1
ATOM 7481 O O . GLY B 1 456 ? -15.93 16.969 -17.281 1 96.38 456 GLY B O 1
ATOM 7482 N N . ASP B 1 457 ? -14.227 18.438 -16.938 1 95.06 457 ASP B N 1
ATOM 7483 C CA . ASP B 1 457 ? -13.484 17.969 -18.094 1 95.06 457 ASP B CA 1
ATOM 7484 C C . ASP B 1 457 ? -13.078 16.5 -17.938 1 95.06 457 ASP B C 1
ATOM 7486 O O . ASP B 1 457 ? -13.148 15.727 -18.891 1 95.06 457 ASP B O 1
ATOM 7490 N N . TRP B 1 458 ? -12.641 16.125 -16.75 1 94.88 458 TRP B N 1
ATOM 7491 C CA . TRP B 1 458 ? -12.273 14.734 -16.5 1 94.88 458 TRP B CA 1
ATOM 7492 C C . TRP B 1 458 ? -13.484 13.82 -16.656 1 94.88 458 TRP B C 1
ATOM 7494 O O . TRP B 1 458 ? -13.398 12.758 -17.281 1 94.88 458 TRP B O 1
ATOM 7504 N N . ILE B 1 459 ? -14.617 14.227 -16.078 1 95.12 459 ILE B N 1
ATOM 7505 C CA . ILE B 1 459 ? -15.836 13.422 -16.094 1 95.12 459 ILE B CA 1
ATOM 7506 C C . ILE B 1 459 ? -16.297 13.188 -17.516 1 95.12 459 ILE B C 1
ATOM 7508 O O . ILE B 1 459 ? -16.719 12.086 -17.875 1 95.12 459 ILE B O 1
ATOM 7512 N N . THR B 1 460 ? -16.125 14.188 -18.391 1 92.5 460 THR B N 1
ATOM 7513 C CA . THR B 1 460 ? -16.672 14.109 -19.734 1 92.5 460 THR B CA 1
ATOM 7514 C C . THR B 1 460 ? -15.633 13.578 -20.719 1 92.5 460 THR B C 1
ATOM 7516 O O . THR B 1 460 ? -15.938 13.344 -21.891 1 92.5 460 THR B O 1
ATOM 7519 N N . GLY B 1 461 ? -14.43 13.359 -20.344 1 87.5 461 GLY B N 1
ATOM 7520 C CA . GLY B 1 461 ? -13.383 12.797 -21.172 1 87.5 461 GLY B CA 1
ATOM 7521 C C . GLY B 1 461 ? -12.758 13.82 -22.109 1 87.5 461 GLY B C 1
ATOM 7522 O O . GLY B 1 461 ? -12.156 13.453 -23.109 1 87.5 461 GLY B O 1
ATOM 7523 N N . LYS B 1 462 ? -12.992 14.969 -21.938 1 77.94 462 LYS B N 1
ATOM 7524 C CA . LYS B 1 462 ? -12.352 15.984 -22.766 1 77.94 462 LYS B CA 1
ATOM 7525 C C . LYS B 1 462 ? -10.836 15.945 -22.594 1 77.94 462 LYS B C 1
ATOM 7527 O O . LYS B 1 462 ? -10.328 15.727 -21.5 1 77.94 462 LYS B O 1
ATOM 7532 N N . LYS B 1 463 ? -10.273 15.742 -23.781 1 61.22 463 LYS B N 1
ATOM 7533 C CA . LYS B 1 463 ? -8.82 15.617 -23.797 1 61.22 463 LYS B CA 1
ATOM 7534 C C . LYS B 1 463 ? -8.148 16.828 -23.156 1 61.22 463 LYS B C 1
ATOM 7536 O O . LYS B 1 463 ? -8.438 17.969 -23.516 1 61.22 463 LYS B O 1
ATOM 7541 N N . HIS B 1 464 ? -8.008 16.859 -21.984 1 53.09 464 HIS B N 1
ATOM 7542 C CA . HIS B 1 464 ? -7.188 17.922 -21.406 1 53.09 464 HIS B CA 1
ATOM 7543 C C . HIS B 1 464 ? -5.711 17.688 -21.719 1 53.09 464 HIS B C 1
ATOM 7545 O O . HIS B 1 464 ? -5.223 16.562 -21.625 1 53.09 464 HIS B O 1
ATOM 7551 N N . ARG B 1 465 ? -5.156 18.469 -22.641 1 48.22 465 ARG B N 1
ATOM 7552 C CA . ARG B 1 465 ? -3.715 18.375 -22.859 1 48.22 465 ARG B CA 1
ATOM 7553 C C . ARG B 1 465 ? -2.979 18.203 -21.531 1 48.22 465 ARG B C 1
ATOM 7555 O O . ARG B 1 465 ? -3.344 18.812 -20.531 1 48.22 465 ARG B O 1
ATOM 7562 N N . LEU B 1 466 ? -2.205 16.938 -21.406 1 54.28 466 LEU B N 1
ATOM 7563 C CA . LEU B 1 466 ? -1.303 16.516 -20.344 1 54.28 466 LEU B CA 1
ATOM 7564 C C . LEU B 1 466 ? -0.583 17.703 -19.734 1 54.28 466 LEU B C 1
ATOM 7566 O O . LEU B 1 466 ? 0.591 17.609 -19.375 1 54.28 466 LEU B O 1
ATOM 7570 N N . ALA B 1 467 ? -1.102 18.891 -19.688 1 56.47 467 ALA B N 1
ATOM 7571 C CA . ALA B 1 467 ? -0.265 20 -19.25 1 56.47 467 ALA B CA 1
ATOM 7572 C C . ALA B 1 467 ? -0.092 20 -17.734 1 56.47 467 ALA B C 1
ATOM 7574 O O . ALA B 1 467 ? -0.981 19.562 -17 1 56.47 467 ALA B O 1
ATOM 7575 N N . LYS B 1 468 ? 1.159 19.984 -17.266 1 64.12 468 LYS B N 1
ATOM 7576 C CA . LYS B 1 468 ? 1.637 20.422 -15.953 1 64.12 468 LYS B CA 1
ATOM 7577 C C . LYS B 1 468 ? 1.317 21.891 -15.719 1 64.12 468 LYS B C 1
ATOM 7579 O O . LYS B 1 468 ? 2.143 22.766 -16 1 64.12 468 LYS B O 1
ATOM 7584 N N . ARG B 1 469 ? -0.029 22.094 -15.172 1 78.69 469 ARG B N 1
ATOM 7585 C CA . ARG B 1 469 ? -0.376 23.516 -15.117 1 78.69 469 ARG B CA 1
ATOM 7586 C C . ARG B 1 469 ? -0.618 23.969 -13.68 1 78.69 469 ARG B C 1
ATOM 7588 O O . ARG B 1 469 ? -1.21 23.234 -12.891 1 78.69 469 ARG B O 1
ATOM 7595 N N . THR B 1 470 ? -0.003 24.953 -13.375 1 85.69 470 THR B N 1
ATOM 7596 C CA . THR B 1 470 ? -0.256 25.703 -12.148 1 85.69 470 THR B CA 1
ATOM 7597 C C . THR B 1 470 ? -1.116 26.938 -12.422 1 85.69 470 THR B C 1
ATOM 7599 O O . THR B 1 470 ? -0.855 27.672 -13.375 1 85.69 470 THR B O 1
ATOM 7602 N N . PHE B 1 471 ? -2.201 27.047 -11.664 1 90.06 471 PHE B N 1
ATOM 7603 C CA . PHE B 1 471 ? -3.012 28.25 -11.719 1 90.06 471 PHE B CA 1
ATOM 7604 C C . PHE B 1 471 ? -2.844 29.078 -10.438 1 90.06 471 PHE B C 1
ATOM 7606 O O . PHE B 1 471 ? -2.875 28.516 -9.336 1 90.06 471 PHE B O 1
ATOM 7613 N N . VAL B 1 472 ? -2.596 30.344 -10.617 1 93.94 472 VAL B N 1
ATOM 7614 C CA . VAL B 1 472 ? -2.52 31.266 -9.492 1 93.94 472 VAL B CA 1
ATOM 7615 C C . VAL B 1 472 ? -3.633 32.312 -9.594 1 93.94 472 VAL B C 1
ATOM 7617 O O . VAL B 1 472 ? -3.805 32.938 -10.641 1 93.94 472 VAL B O 1
ATOM 7620 N N . PHE B 1 473 ? -4.375 32.281 -8.633 1 94.19 473 PHE B N 1
ATOM 7621 C CA . PHE B 1 473 ? -5.457 33.281 -8.602 1 94.19 473 PHE B CA 1
ATOM 7622 C C . PHE B 1 473 ? -5.223 34.281 -7.496 1 94.19 473 PHE B C 1
ATOM 7624 O O . PHE B 1 473 ? -4.871 33.938 -6.371 1 94.19 473 PHE B O 1
#